Protein 4JX2 (pdb70)

Solvent-accessible surface area: 32006 Å² total

B-factor: mean 49.41, std 17.44, range [19.43, 157.17]

Radius of gyration: 29.91 Å; Cα contacts (8 Å, |Δi|>4): 1231; chains: 2; bounding box: 47×94×70 Å

Foldseek 3Di:
DPDDDDPVVVVVVLQADCPVPPVRDPPDQHPPNVVVVVVCVFADLAFWEFEQAAFWTWIAGSQQFTQDIGGCVDPLACNCCVLLVCLLVLLVLLVCVVVVNPVSLVSCVNLVVLLVNLVQLPDPDPRSLVVHPQVLCVVFSLQLSLSNLSSLSNQLCCCNVVVFPRHVRCVVDAQCADPQRNFGVLLCLQSLSNLLSSLVVLVSCVVDDGPQQRHAAEAQYDPPPLLQAPQDLLAPLVLLLVCLSSLVSHDSLSHDYDNPQDPDDCVPPSGDPPVRCCCCRCVNRRVSVVVVVCCVVPVVVDDDDDDDDDDDAQQALVNDVPHESVSLSCCVVQVPDSHHRNSSNSNVSNQCSVVVNPSVPGDRRSRQDHGPPPDGGNDNDRDRNDD/DPDDDDPVVVVVVLQADDPVPPVRDPPDQHPLNCLLVVVVVPAFWEWEQAAFWTWIAGPQQFTDDIGGPDDPQLCLCCVLLLCLLVLLVLLVCVVVVNPCSLVSCVNLVVLLVNLVLLPDDDVRSLVRGPAPLCVVQSLQLSLSNLSSLSNQLCCCSVVVFDGHVRCVVDAQCADPQNNFGVLLCLLSLSSLNSCLVVLVSVVVSPTPQQNYAAEAQYDPVPLLQAPQDLLANLVLLLVCLSSLVSHDSLSHHYDNPQDDDDCVPPSGDPPVRCSCSPRVNRVSSVVVVVCCCVPPVVDDDDDDDDDDDAQLALPNDVVHASVSLCCCVVQVPDSHHHNSSNSNVSVQCSVVVVDSVPGDRRSRQDNGPPPDGGNDNDRDRNDD

CATH classification: 6.10.250.2710

Organism: Legionella pneumophila subsp. pneumophila (strain Philadelphia 1 / ATCC 33152 / DSM 7513) (NCBI:txid272624)

Structure (mmCIF, N/CA/C/O backbone):
data_4JX2
#
_entry.id   4JX2
#
_cell.length_a   121.943
_cell.length_b   145.086
_cell.length_c   63.947
_cell.angle_alpha   90.000
_cell.angle_beta   90.000
_cell.angle_gamma   90.000
#
_symmetry.space_group_name_H-M   'P 21 21 2'
#
loop_
_entity.id
_entity.type
_entity.pdbx_description
1 polymer 'hypothetical protein'
2 non-polymer 'CHLORIDE ION'
3 non-polymer 'SULFATE ION'
4 non-polymer 'TRIETHYLENE GLYCOL'
5 non-polymer 'PENTAETHYLENE GLYCOL'
6 non-polymer DI(HYDROXYETHYL)ETHER
7 water water
#
loop_
_atom_site.group_PDB
_atom_site.id
_atom_site.type_symbol
_atom_site.label_atom_id
_atom_site.label_alt_id
_atom_site.label_comp_id
_atom_site.label_asym_id
_atom_site.label_entity_id
_atom_site.label_seq_id
_atom_site.pdbx_PDB_ins_code
_atom_site.Cartn_x
_atom_site.Cartn_y
_atom_site.Cartn_z
_atom_site.occupancy
_atom_site.B_iso_or_equiv
_atom_site.auth_seq_id
_atom_site.auth_comp_id
_atom_site.auth_asym_id
_atom_site.auth_atom_id
_atom_site.pdbx_PDB_model_num
ATOM 1 N N . ASN A 1 26 ? 90.547 -14.127 35.017 1.00 116.19 50 ASN A N 1
ATOM 2 C CA . ASN A 1 26 ? 91.102 -15.479 35.071 1.00 114.11 50 ASN A CA 1
ATOM 3 C C . ASN A 1 26 ? 90.092 -16.475 35.671 1.00 113.20 50 ASN A C 1
ATOM 4 O O . ASN A 1 26 ? 89.456 -16.176 36.686 1.00 111.12 50 ASN A O 1
ATOM 9 N N . THR A 1 27 ? 89.961 -17.662 35.038 1.00 107.29 51 THR A N 1
ATOM 10 C CA . THR A 1 27 ? 89.061 -18.744 35.460 1.00 103.04 51 THR A CA 1
ATOM 11 C C . THR A 1 27 ? 89.798 -19.776 36.351 1.00 98.53 51 THR A C 1
ATOM 12 O O . THR A 1 27 ? 89.187 -20.768 36.759 1.00 96.19 51 THR A O 1
ATOM 16 N N . TYR A 1 28 ? 91.098 -19.528 36.663 1.00 90.70 52 TYR A N 1
ATOM 17 C CA . TYR A 1 28 ? 91.955 -20.403 37.479 1.00 85.37 52 TYR A CA 1
ATOM 18 C C . TYR A 1 28 ? 91.328 -20.724 38.817 1.00 81.64 52 TYR A C 1
ATOM 19 O O . TYR A 1 28 ? 90.744 -19.862 39.469 1.00 79.90 52 TYR A O 1
ATOM 28 N N . VAL A 1 29 ? 91.460 -21.984 39.211 1.00 73.96 53 VAL A N 1
ATOM 29 C CA . VAL A 1 29 ? 90.972 -22.515 40.474 1.00 68.60 53 VAL A CA 1
ATOM 30 C C . VAL A 1 29 ? 92.091 -23.339 41.089 1.00 67.40 53 VAL A C 1
ATOM 31 O O . VAL A 1 29 ? 92.604 -24.251 40.437 1.00 68.80 53 VAL A O 1
ATOM 35 N N . THR A 1 30 ? 92.471 -23.024 42.332 1.00 58.63 54 THR A N 1
ATOM 36 C CA . THR A 1 30 ? 93.458 -23.801 43.074 1.00 55.43 54 THR A CA 1
ATOM 37 C C . THR A 1 30 ? 92.961 -25.260 43.182 1.00 58.46 54 THR A C 1
ATOM 38 O O . THR A 1 30 ? 91.839 -25.473 43.675 1.00 56.73 54 THR A O 1
ATOM 42 N N . PRO A 1 31 ? 93.775 -26.254 42.713 1.00 54.39 55 PRO A N 1
ATOM 43 C CA . PRO A 1 31 ? 93.374 -27.671 42.841 1.00 52.28 55 PRO A CA 1
ATOM 44 C C . PRO A 1 31 ? 92.993 -28.040 44.276 1.00 53.18 55 PRO A C 1
ATOM 45 O O . PRO A 1 31 ? 93.638 -27.594 45.228 1.00 50.86 55 PRO A O 1
ATOM 49 N N . GLN A 1 32 ? 91.914 -28.836 44.431 1.00 49.85 56 GLN A N 1
ATOM 50 C CA . GLN A 1 32 ? 91.397 -29.256 45.734 1.00 46.48 56 GLN A CA 1
ATOM 51 C C . GLN A 1 32 ? 92.465 -29.953 46.592 1.00 47.88 56 GLN A C 1
ATOM 52 O O . GLN A 1 32 ? 92.496 -29.731 47.802 1.00 46.59 56 GLN A O 1
ATOM 58 N N . ALA A 1 33 ? 93.338 -30.773 45.974 1.00 43.51 57 ALA A N 1
ATOM 59 C CA . ALA A 1 33 ? 94.411 -31.456 46.687 1.00 41.36 57 ALA A CA 1
ATOM 60 C C . ALA A 1 33 ? 95.254 -30.452 47.465 1.00 45.96 57 ALA A C 1
ATOM 61 O O . ALA A 1 33 ? 95.603 -30.733 48.613 1.00 45.99 57 ALA A O 1
ATOM 63 N N . PHE A 1 34 ? 95.522 -29.251 46.881 1.00 41.84 58 PHE A N 1
ATOM 64 C CA . PHE A 1 34 ? 96.302 -28.214 47.567 1.00 39.65 58 PHE A CA 1
ATOM 65 C C . PHE A 1 34 ? 95.546 -27.637 48.783 1.00 44.28 58 PHE A C 1
ATOM 66 O O . PHE A 1 34 ? 96.154 -27.438 49.831 1.00 43.57 58 PHE A O 1
ATOM 74 N N . TRP A 1 35 ? 94.243 -27.403 48.664 1.00 42.60 59 TRP A N 1
ATOM 75 C CA . TRP A 1 35 ? 93.453 -26.912 49.783 1.00 42.23 59 TRP A CA 1
ATOM 76 C C . TRP A 1 35 ? 93.433 -27.944 50.902 1.00 42.50 59 TRP A C 1
ATOM 77 O O . TRP A 1 35 ? 93.650 -27.592 52.060 1.00 41.95 59 TRP A O 1
ATOM 88 N N . ASN A 1 36 ? 93.232 -29.221 50.554 1.00 37.68 60 ASN A N 1
ATOM 89 C CA . ASN A 1 36 ? 93.227 -30.323 51.519 1.00 36.24 60 ASN A CA 1
ATOM 90 C C . ASN A 1 36 ? 94.541 -30.339 52.318 1.00 39.77 60 ASN A C 1
ATOM 91 O O . ASN A 1 36 ? 94.489 -30.362 53.549 1.00 39.96 60 ASN A O 1
ATOM 96 N N . LEU A 1 37 ? 95.699 -30.228 51.625 1.00 35.43 61 LEU A N 1
ATOM 97 C CA . LEU A 1 37 ? 97.016 -30.186 52.253 1.00 34.21 61 LEU A CA 1
ATOM 98 C C . LEU A 1 37 ? 97.154 -28.937 53.114 1.00 39.44 61 LEU A C 1
ATOM 99 O O . LEU A 1 37 ? 97.659 -29.034 54.235 1.00 38.61 61 LEU A O 1
ATOM 104 N N . TYR A 1 38 ? 96.688 -27.781 52.606 1.00 38.23 62 TYR A N 1
ATOM 105 C CA . TYR A 1 38 ? 96.745 -26.506 53.318 1.00 38.80 62 TYR A CA 1
ATOM 106 C C . TYR A 1 38 ? 96.019 -26.592 54.670 1.00 43.78 62 TYR A C 1
ATOM 107 O O . TYR A 1 38 ? 96.605 -26.287 55.711 1.00 43.70 62 TYR A O 1
ATOM 116 N N . PHE A 1 39 ? 94.775 -27.078 54.645 1.00 41.00 63 PHE A N 1
ATOM 117 C CA . PHE A 1 39 ? 93.901 -27.194 55.803 1.00 40.12 63 PHE A CA 1
ATOM 118 C C . PHE A 1 39 ? 94.315 -28.291 56.790 1.00 43.56 63 PHE A C 1
ATOM 119 O O . PHE A 1 39 ? 93.788 -28.309 57.905 1.00 44.29 63 PHE A O 1
ATOM 127 N N . ASP A 1 40 ? 95.284 -29.157 56.421 1.00 38.35 64 ASP A N 1
ATOM 128 C CA . ASP A 1 40 ? 95.826 -30.200 57.300 1.00 36.61 64 ASP A CA 1
ATOM 129 C C . ASP A 1 40 ? 96.652 -29.594 58.432 1.00 40.31 64 ASP A C 1
ATOM 130 O O . ASP A 1 40 ? 96.739 -30.186 59.506 1.00 42.04 64 ASP A O 1
ATOM 135 N N . PHE A 1 41 ? 97.240 -28.416 58.211 1.00 35.09 65 PHE A N 1
ATOM 136 C CA . PHE A 1 41 ? 98.044 -27.781 59.233 1.00 35.21 65 PHE A CA 1
ATOM 137 C C . PHE A 1 41 ? 97.378 -26.499 59.790 1.00 42.69 65 PHE A C 1
ATOM 138 O O . PHE A 1 41 ? 97.326 -26.316 61.013 1.00 43.17 65 PHE A O 1
ATOM 146 N N . THR A 1 42 ? 96.897 -25.607 58.922 1.00 41.20 66 THR A N 1
ATOM 147 C CA . THR A 1 42 ? 96.371 -24.341 59.416 1.00 42.72 66 THR A CA 1
ATOM 148 C C . THR A 1 42 ? 95.025 -23.973 58.759 1.00 47.75 66 THR A C 1
ATOM 149 O O . THR A 1 42 ? 94.380 -24.818 58.165 1.00 46.41 66 THR A O 1
ATOM 153 N N . GLY A 1 43 ? 94.597 -22.734 58.959 1.00 48.44 67 GLY A N 1
ATOM 154 C CA . GLY A 1 43 ? 93.369 -22.197 58.398 1.00 50.43 67 GLY A CA 1
ATOM 155 C C . GLY A 1 43 ? 92.116 -22.346 59.229 1.00 58.57 67 GLY A C 1
ATOM 156 O O . GLY A 1 43 ? 91.054 -21.924 58.777 1.00 58.32 67 GLY A O 1
ATOM 157 N N . ASP A 1 44 ? 92.223 -22.908 60.450 1.00 59.21 68 ASP A N 1
ATOM 158 C CA . ASP A 1 44 ? 91.099 -23.185 61.352 1.00 62.44 68 ASP A CA 1
ATOM 159 C C . ASP A 1 44 ? 90.308 -21.949 61.784 1.00 74.20 68 ASP A C 1
ATOM 160 O O . ASP A 1 44 ? 89.148 -22.096 62.169 1.00 76.27 68 ASP A O 1
ATOM 165 N N . GLU A 1 45 ? 90.897 -20.748 61.691 1.00 75.19 69 GLU A N 1
ATOM 166 C CA . GLU A 1 45 ? 90.233 -19.483 62.048 1.00 79.42 69 GLU A CA 1
ATOM 167 C C . GLU A 1 45 ? 89.666 -18.755 60.805 1.00 85.05 69 GLU A C 1
ATOM 168 O O . GLU A 1 45 ? 88.836 -17.852 60.947 1.00 88.44 69 GLU A O 1
ATOM 174 N N . THR A 1 46 ? 90.136 -19.139 59.607 1.00 78.60 70 THR A N 1
ATOM 175 C CA . THR A 1 46 ? 89.802 -18.543 58.317 1.00 78.31 70 THR A CA 1
ATOM 176 C C . THR A 1 46 ? 88.428 -18.986 57.825 1.00 82.27 70 THR A C 1
ATOM 177 O O . THR A 1 46 ? 88.117 -20.176 57.885 1.00 81.39 70 THR A O 1
ATOM 181 N N . PRO A 1 47 ? 87.607 -18.064 57.266 1.00 79.77 71 PRO A N 1
ATOM 182 C CA . PRO A 1 47 ? 86.342 -18.514 56.658 1.00 79.29 71 PRO A CA 1
ATOM 183 C C . PRO A 1 47 ? 86.689 -19.303 55.398 1.00 76.22 71 PRO A C 1
ATOM 184 O O . PRO A 1 47 ? 87.589 -18.904 54.635 1.00 75.20 71 PRO A O 1
ATOM 188 N N . GLY A 1 48 ? 86.037 -20.449 55.246 1.00 66.79 72 GLY A N 1
ATOM 189 C CA . GLY A 1 48 ? 86.293 -21.370 54.148 1.00 62.95 72 GLY A CA 1
ATOM 190 C C . GLY A 1 48 ? 86.864 -22.670 54.677 1.00 60.78 72 GLY A C 1
ATOM 191 O O . GLY A 1 48 ? 86.878 -23.684 53.969 1.00 59.12 72 GLY A O 1
ATOM 192 N N . TYR A 1 49 ? 87.320 -22.653 55.947 1.00 54.04 73 TYR A N 1
ATOM 193 C CA . TYR A 1 49 ? 87.837 -23.845 56.608 1.00 51.09 73 TYR A CA 1
ATOM 194 C C . TYR A 1 49 ? 86.743 -24.914 56.631 1.00 55.86 73 TYR A C 1
ATOM 195 O O . TYR A 1 49 ? 85.578 -24.583 56.932 1.00 59.04 73 TYR A O 1
ATOM 204 N N . PRO A 1 50 ? 87.083 -26.174 56.246 1.00 47.35 74 PRO A N 1
ATOM 205 C CA . PRO A 1 50 ? 86.066 -27.222 56.210 1.00 46.40 74 PRO A CA 1
ATOM 206 C C . PRO A 1 50 ? 85.490 -27.537 57.577 1.00 52.64 74 PRO A C 1
ATOM 207 O O . PRO A 1 50 ? 86.205 -27.738 58.567 1.00 52.42 74 PRO A O 1
ATOM 211 N N . LYS A 1 51 ? 84.161 -27.572 57.604 1.00 51.22 75 LYS A N 1
ATOM 212 C CA . LYS A 1 51 ? 83.376 -27.915 58.769 1.00 51.96 75 LYS A CA 1
ATOM 213 C C . LYS A 1 51 ? 83.698 -29.352 59.176 1.00 53.54 75 LYS A C 1
ATOM 214 O O . LYS A 1 51 ? 83.724 -30.244 58.319 1.00 52.00 75 LYS A O 1
ATOM 220 N N . GLY A 1 52 ? 84.004 -29.526 60.464 1.00 50.46 76 GLY A N 1
ATOM 221 C CA . GLY A 1 52 ? 84.294 -30.808 61.099 1.00 49.42 76 GLY A CA 1
ATOM 222 C C . GLY A 1 52 ? 85.755 -31.200 61.188 1.00 50.67 76 GLY A C 1
ATOM 223 O O . GLY A 1 52 ? 86.088 -32.159 61.890 1.00 49.61 76 GLY A O 1
ATOM 224 N N . LYS A 1 53 ? 86.638 -30.468 60.488 1.00 45.82 77 LYS A N 1
ATOM 225 C CA . LYS A 1 53 ? 88.055 -30.791 60.485 1.00 44.23 77 LYS A CA 1
ATOM 226 C C . LYS A 1 53 ? 88.776 -30.393 61.750 1.00 50.45 77 LYS A C 1
ATOM 227 O O . LYS A 1 53 ? 88.525 -29.318 62.300 1.00 53.21 77 LYS A O 1
ATOM 233 N N . ILE A 1 54 ? 89.715 -31.252 62.173 1.00 45.79 78 ILE A N 1
ATOM 234 C CA . ILE A 1 54 ? 90.632 -30.991 63.270 1.00 46.27 78 ILE A CA 1
ATOM 235 C C . ILE A 1 54 ? 92.024 -31.066 62.644 1.00 48.77 78 ILE A C 1
ATOM 236 O O . ILE A 1 54 ? 92.470 -32.141 62.258 1.00 47.68 78 ILE A O 1
ATOM 241 N N . ASN A 1 55 ? 92.663 -29.901 62.459 1.00 44.85 79 ASN A N 1
ATOM 242 C CA . ASN A 1 55 ? 93.973 -29.834 61.827 1.00 42.04 79 ASN A CA 1
ATOM 243 C C . ASN A 1 55 ? 95.095 -30.096 62.863 1.00 44.24 79 ASN A C 1
ATOM 244 O O . ASN A 1 55 ? 94.818 -30.303 64.057 1.00 44.45 79 ASN A O 1
ATOM 249 N N . ILE A 1 56 ? 96.358 -30.096 62.388 1.00 37.76 80 ILE A N 1
ATOM 250 C CA . ILE A 1 56 ? 97.516 -30.409 63.218 1.00 36.95 80 ILE A CA 1
ATOM 251 C C . ILE A 1 56 ? 97.709 -29.323 64.339 1.00 43.33 80 ILE A C 1
ATOM 252 O O . ILE A 1 56 ? 97.951 -29.696 65.499 1.00 42.24 80 ILE A O 1
ATOM 257 N N . SER A 1 57 ? 97.500 -28.019 64.016 1.00 42.01 81 SER A N 1
ATOM 258 C CA . SER A 1 57 ? 97.592 -26.925 64.999 1.00 43.64 81 SER A CA 1
ATOM 259 C C . SER A 1 57 ? 96.603 -27.132 66.156 1.00 48.66 81 SER A C 1
ATOM 260 O O . SER A 1 57 ? 96.998 -27.024 67.318 1.00 50.91 81 SER A O 1
ATOM 263 N N . GLN A 1 58 ? 95.349 -27.508 65.838 1.00 43.34 82 GLN A N 1
ATOM 264 C CA . GLN A 1 58 ? 94.285 -27.784 66.811 1.00 44.50 82 GLN A CA 1
ATOM 265 C C . GLN A 1 58 ? 94.624 -28.991 67.704 1.00 48.72 82 GLN A C 1
ATOM 266 O O . GLN A 1 58 ? 94.409 -28.929 68.913 1.00 50.43 82 GLN A O 1
ATOM 272 N N . THR A 1 59 ? 95.179 -30.063 67.117 1.00 43.70 83 THR A N 1
ATOM 273 C CA . THR A 1 59 ? 95.611 -31.250 67.857 1.00 43.92 83 THR A CA 1
ATOM 274 C C . THR A 1 59 ? 96.713 -30.852 68.844 1.00 50.20 83 THR A C 1
ATOM 275 O O . THR A 1 59 ? 96.635 -31.246 70.010 1.00 53.43 83 THR A O 1
ATOM 279 N N . LEU A 1 60 ? 97.712 -30.051 68.394 1.00 45.16 84 LEU A N 1
ATOM 280 C CA . LEU A 1 60 ? 98.781 -29.571 69.279 1.00 47.00 84 LEU A CA 1
ATOM 281 C C . LEU A 1 60 ? 98.186 -28.807 70.442 1.00 54.95 84 LEU A C 1
ATOM 282 O O . LEU A 1 60 ? 98.533 -29.074 71.590 1.00 57.66 84 LEU A O 1
ATOM 287 N N . PHE A 1 61 ? 97.248 -27.898 70.137 1.00 52.02 85 PHE A N 1
ATOM 288 C CA . PHE A 1 61 ? 96.546 -27.092 71.123 1.00 55.67 85 PHE A CA 1
ATOM 289 C C . PHE A 1 61 ? 95.831 -28.012 72.121 1.00 59.39 85 PHE A C 1
ATOM 290 O O . PHE A 1 61 ? 96.113 -27.910 73.308 1.00 62.83 85 PHE A O 1
ATOM 298 N N . GLN A 1 62 ? 95.018 -28.977 71.631 1.00 53.01 86 GLN A N 1
ATOM 299 C CA . GLN A 1 62 ? 94.284 -29.951 72.437 1.00 55.06 86 GLN A CA 1
ATOM 300 C C . GLN A 1 62 ? 95.216 -30.785 73.332 1.00 62.61 86 GLN A C 1
ATOM 301 O O . GLN A 1 62 ? 94.955 -30.862 74.530 1.00 66.07 86 GLN A O 1
ATOM 303 N N . SER A 1 63 ? 96.313 -31.357 72.769 1.00 57.88 87 SER A N 1
ATOM 304 C CA . SER A 1 63 ? 97.302 -32.206 73.466 1.00 59.39 87 SER A CA 1
ATOM 305 C C . SER A 1 63 ? 98.057 -31.468 74.576 1.00 70.53 87 SER A C 1
ATOM 306 O O . SER A 1 63 ? 98.423 -32.080 75.581 1.00 72.16 87 SER A O 1
ATOM 309 N N . GLU A 1 64 ? 98.308 -30.161 74.366 1.00 71.20 88 GLU A N 1
ATOM 310 C CA . GLU A 1 64 ? 99.029 -29.274 75.277 1.00 75.79 88 GLU A CA 1
ATOM 311 C C . GLU A 1 64 ? 98.166 -28.929 76.494 1.00 90.18 88 GLU A C 1
ATOM 312 O O . GLU A 1 64 ? 98.701 -28.616 77.562 1.00 93.33 88 GLU A O 1
ATOM 326 N N . LYS A 1 66 ? 95.970 -31.119 77.878 1.00 96.14 90 LYS A N 1
ATOM 327 C CA . LYS A 1 66 ? 95.978 -32.323 78.722 1.00 97.90 90 LYS A CA 1
ATOM 328 C C . LYS A 1 66 ? 97.189 -32.245 79.671 1.00 104.91 90 LYS A C 1
ATOM 329 O O . LYS A 1 66 ? 97.086 -32.601 80.849 1.00 109.85 90 LYS A O 1
ATOM 335 N N . LYS A 1 67 ? 98.316 -31.710 79.148 1.00 98.51 91 LYS A N 1
ATOM 336 C CA . LYS A 1 67 ? 99.586 -31.484 79.839 1.00 128.10 91 LYS A CA 1
ATOM 337 C C . LYS A 1 67 ? 99.445 -30.394 80.919 1.00 147.15 91 LYS A C 1
ATOM 338 O O . LYS A 1 67 ? 98.902 -29.316 80.666 1.00 99.29 91 LYS A O 1
ATOM 344 N N . ALA A 1 72 ? 100.699 -23.524 77.421 1.00 110.52 96 ALA A N 1
ATOM 345 C CA . ALA A 1 72 ? 99.629 -22.683 76.884 1.00 109.91 96 ALA A CA 1
ATOM 346 C C . ALA A 1 72 ? 99.242 -21.544 77.883 1.00 113.64 96 ALA A C 1
ATOM 347 O O . ALA A 1 72 ? 100.016 -21.258 78.805 1.00 112.88 96 ALA A O 1
ATOM 349 N N . GLN A 1 73 ? 98.077 -20.875 77.668 1.00 109.99 97 GLN A N 1
ATOM 350 C CA . GLN A 1 73 ? 97.559 -19.784 78.508 1.00 109.02 97 GLN A CA 1
ATOM 351 C C . GLN A 1 73 ? 96.232 -20.203 79.203 1.00 114.56 97 GLN A C 1
ATOM 352 O O . GLN A 1 73 ? 95.346 -20.769 78.548 1.00 115.23 97 GLN A O 1
ATOM 358 N N . GLN A 1 74 ? 96.104 -19.898 80.526 1.00 110.66 98 GLN A N 1
ATOM 359 C CA . GLN A 1 74 ? 94.935 -20.224 81.365 1.00 111.01 98 GLN A CA 1
ATOM 360 C C . GLN A 1 74 ? 94.011 -18.991 81.619 1.00 111.64 98 GLN A C 1
ATOM 361 O O . GLN A 1 74 ? 94.266 -17.901 81.092 1.00 109.37 98 GLN A O 1
ATOM 363 N N . ASN A 1 75 ? 92.929 -19.192 82.423 1.00 107.12 99 ASN A N 1
ATOM 364 C CA . ASN A 1 75 ? 91.910 -18.188 82.771 1.00 105.14 99 ASN A CA 1
ATOM 365 C C . ASN A 1 75 ? 92.313 -17.293 83.955 1.00 104.03 99 ASN A C 1
ATOM 366 O O . ASN A 1 75 ? 91.830 -16.156 84.030 1.00 103.73 99 ASN A O 1
ATOM 368 N N . GLU A 1 76 ? 93.177 -17.798 84.877 1.00 96.11 100 GLU A N 1
ATOM 369 C CA . GLU A 1 76 ? 93.625 -17.058 86.068 1.00 93.13 100 GLU A CA 1
ATOM 370 C C . GLU A 1 76 ? 94.562 -15.863 85.716 1.00 88.25 100 GLU A C 1
ATOM 371 O O . GLU A 1 76 ? 95.187 -15.826 84.649 1.00 86.81 100 GLU A O 1
ATOM 377 N N . GLY A 1 77 ? 94.639 -14.908 86.637 1.00 78.60 101 GLY A N 1
ATOM 378 C CA . GLY A 1 77 ? 95.454 -13.715 86.476 1.00 73.91 101 GLY A CA 1
ATOM 379 C C . GLY A 1 77 ? 94.614 -12.521 86.084 1.00 70.01 101 GLY A C 1
ATOM 380 O O . GLY A 1 77 ? 93.575 -12.662 85.423 1.00 70.64 101 GLY A O 1
ATOM 381 N N . GLN A 1 78 ? 95.079 -11.335 86.476 1.00 58.51 102 GLN A N 1
ATOM 382 C CA . GLN A 1 78 ? 94.380 -10.097 86.215 1.00 54.30 102 GLN A CA 1
ATOM 383 C C . GLN A 1 78 ? 94.758 -9.487 84.886 1.00 51.89 102 GLN A C 1
ATOM 384 O O . GLN A 1 78 ? 95.883 -9.644 84.424 1.00 50.15 102 GLN A O 1
ATOM 390 N N . LEU A 1 79 ? 93.793 -8.813 84.256 1.00 45.76 103 LEU A N 1
ATOM 391 C CA . LEU A 1 79 ? 93.959 -8.128 82.988 1.00 43.35 103 LEU A CA 1
ATOM 392 C C . LEU A 1 79 ? 94.280 -6.682 83.276 1.00 45.58 103 LEU A C 1
ATOM 393 O O . LEU A 1 79 ? 93.452 -5.987 83.875 1.00 46.66 103 LEU A O 1
ATOM 398 N N . ILE A 1 80 ? 95.491 -6.227 82.913 1.00 38.98 104 ILE A N 1
ATOM 399 C CA . ILE A 1 80 ? 95.915 -4.835 83.131 1.00 36.28 104 ILE A CA 1
ATOM 400 C C . ILE A 1 80 ? 95.921 -4.187 81.752 1.00 38.48 104 ILE A C 1
ATOM 401 O O . ILE A 1 80 ? 96.749 -4.545 80.917 1.00 37.59 104 ILE A O 1
ATOM 406 N N . LEU A 1 81 ? 94.902 -3.322 81.478 1.00 34.29 105 LEU A N 1
ATOM 407 C CA . LEU A 1 81 ? 94.651 -2.724 80.160 1.00 32.76 105 LEU A CA 1
ATOM 408 C C . LEU A 1 81 ? 94.821 -1.212 80.107 1.00 38.26 105 LEU A C 1
ATOM 409 O O . LEU A 1 81 ? 93.982 -0.464 80.628 1.00 38.70 105 LEU A O 1
ATOM 414 N N . PHE A 1 82 ? 95.881 -0.767 79.411 1.00 34.75 106 PHE A N 1
ATOM 415 C CA . PHE A 1 82 ? 96.151 0.641 79.146 1.00 33.35 106 PHE A CA 1
ATOM 416 C C . PHE A 1 82 ? 95.592 0.911 77.784 1.00 38.99 106 PHE A C 1
ATOM 417 O O . PHE A 1 82 ? 96.247 0.613 76.782 1.00 39.94 106 PHE A O 1
ATOM 425 N N . ILE A 1 83 ? 94.331 1.352 77.733 1.00 35.20 107 ILE A N 1
ATOM 426 C CA . ILE A 1 83 ? 93.635 1.566 76.472 1.00 34.29 107 ILE A CA 1
ATOM 427 C C . ILE A 1 83 ? 93.264 3.032 76.352 1.00 39.18 107 ILE A C 1
ATOM 428 O O . ILE A 1 83 ? 92.492 3.552 77.165 1.00 39.95 107 ILE A O 1
ATOM 433 N N . ASN A 1 84 ? 93.828 3.684 75.304 1.00 35.24 108 ASN A N 1
ATOM 434 C CA . ASN A 1 84 ? 93.688 5.098 74.955 1.00 34.34 108 ASN A CA 1
ATOM 435 C C . ASN A 1 84 ? 94.360 5.955 76.024 1.00 37.92 108 ASN A C 1
ATOM 436 O O . ASN A 1 84 ? 95.579 6.064 75.983 1.00 37.27 108 ASN A O 1
ATOM 441 N N . SER A 1 85 ? 93.607 6.515 77.008 1.00 34.51 109 SER A N 1
ATOM 442 C CA . SER A 1 85 ? 94.211 7.314 78.089 1.00 33.26 109 SER A CA 1
ATOM 443 C C . SER A 1 85 ? 93.988 6.670 79.474 1.00 37.43 109 SER A C 1
ATOM 444 O O . SER A 1 85 ? 94.590 7.101 80.459 1.00 36.61 109 SER A O 1
ATOM 447 N N . THR A 1 86 ? 93.123 5.641 79.547 1.00 34.85 110 THR A N 1
ATOM 448 C CA . THR A 1 86 ? 92.728 5.026 80.802 1.00 34.72 110 THR A CA 1
ATOM 449 C C . THR A 1 86 ? 93.385 3.679 81.058 1.00 38.33 110 THR A C 1
ATOM 450 O O . THR A 1 86 ? 93.604 2.901 80.134 1.00 37.28 110 THR A O 1
ATOM 454 N N . LEU A 1 87 ? 93.665 3.404 82.342 1.00 36.10 111 LEU A N 1
ATOM 455 C CA . LEU A 1 87 ? 94.081 2.109 82.838 1.00 36.22 111 LEU A CA 1
ATOM 456 C C . LEU A 1 87 ? 92.856 1.388 83.385 1.00 43.13 111 LEU A C 1
ATOM 457 O O . LEU A 1 87 ? 92.157 1.943 84.246 1.00 44.23 111 LEU A O 1
ATOM 462 N N . TYR A 1 88 ? 92.606 0.151 82.902 1.00 39.68 112 TYR A N 1
ATOM 463 C CA . TYR A 1 88 ? 91.539 -0.715 83.415 1.00 39.68 112 TYR A CA 1
ATOM 464 C C . TYR A 1 88 ? 92.138 -2.007 83.954 1.00 45.26 112 TYR A C 1
ATOM 465 O O . TYR A 1 88 ? 92.956 -2.639 83.276 1.00 45.76 112 TYR A O 1
ATOM 474 N N . ILE A 1 89 ? 91.728 -2.409 85.159 1.00 41.52 113 ILE A N 1
ATOM 475 C CA . ILE A 1 89 ? 92.115 -3.690 85.735 1.00 40.58 113 ILE A CA 1
ATOM 476 C C . ILE A 1 89 ? 90.825 -4.486 85.942 1.00 44.24 113 ILE A C 1
ATOM 477 O O . ILE A 1 89 ? 89.886 -3.995 86.582 1.00 42.94 113 ILE A O 1
ATOM 482 N N . TYR A 1 90 ? 90.797 -5.704 85.369 1.00 42.03 114 TYR A N 1
ATOM 483 C CA . TYR A 1 90 ? 89.713 -6.687 85.459 1.00 43.42 114 TYR A CA 1
ATOM 484 C C . TYR A 1 90 ? 90.236 -8.006 86.023 1.00 49.13 114 TYR A C 1
ATOM 485 O O . TYR A 1 90 ? 91.319 -8.465 85.643 1.00 47.07 114 TYR A O 1
ATOM 494 N N . ASN A 1 91 ? 89.466 -8.622 86.927 1.00 48.94 115 ASN A N 1
ATOM 495 C CA . ASN A 1 91 ? 89.860 -9.904 87.504 1.00 49.84 115 ASN A CA 1
ATOM 496 C C . ASN A 1 91 ? 89.334 -11.054 86.609 1.00 53.81 115 ASN A C 1
ATOM 497 O O . ASN A 1 91 ? 88.689 -10.788 85.586 1.00 51.70 115 ASN A O 1
ATOM 502 N N . SER A 1 92 ? 89.617 -12.326 86.998 1.00 52.32 116 SER A N 1
ATOM 503 C CA . SER A 1 92 ? 89.201 -13.558 86.301 1.00 52.71 116 SER A CA 1
ATOM 504 C C . SER A 1 92 ? 87.700 -13.641 86.177 1.00 56.68 116 SER A C 1
ATOM 505 O O . SER A 1 92 ? 87.206 -14.200 85.210 1.00 56.28 116 SER A O 1
ATOM 508 N N . ASP A 1 93 ? 86.975 -13.067 87.138 1.00 54.56 117 ASP A N 1
ATOM 509 C CA . ASP A 1 93 ? 85.519 -13.068 87.168 1.00 56.50 117 ASP A CA 1
ATOM 510 C C . ASP A 1 93 ? 84.910 -11.927 86.322 1.00 58.80 117 ASP A C 1
ATOM 511 O O . ASP A 1 93 ? 83.712 -11.663 86.437 1.00 59.23 117 ASP A O 1
ATOM 516 N N . ARG A 1 94 ? 85.729 -11.278 85.459 1.00 53.76 118 ARG A N 1
ATOM 517 C CA . ARG A 1 94 ? 85.358 -10.199 84.522 1.00 52.22 118 ARG A CA 1
ATOM 518 C C . ARG A 1 94 ? 84.895 -8.924 85.235 1.00 55.79 118 ARG A C 1
ATOM 519 O O . ARG A 1 94 ? 84.285 -8.061 84.594 1.00 56.36 118 ARG A O 1
ATOM 527 N N . GLN A 1 95 ? 85.196 -8.794 86.548 1.00 50.98 119 GLN A N 1
ATOM 528 C CA . GLN A 1 95 ? 84.802 -7.636 87.363 1.00 49.65 119 GLN A CA 1
ATOM 529 C C . GLN A 1 95 ? 85.879 -6.550 87.364 1.00 50.27 119 GLN A C 1
ATOM 530 O O . GLN A 1 95 ? 87.077 -6.849 87.491 1.00 49.72 119 GLN A O 1
ATOM 536 N N . LEU A 1 96 ? 85.436 -5.284 87.233 1.00 43.77 120 LEU A N 1
ATOM 537 C CA . LEU A 1 96 ? 86.296 -4.098 87.246 1.00 41.01 120 LEU A CA 1
ATOM 538 C C . LEU A 1 96 ? 86.866 -3.859 88.653 1.00 46.68 120 LEU A C 1
ATOM 539 O O . LEU A 1 96 ? 86.109 -3.737 89.625 1.00 47.26 120 LEU A O 1
ATOM 544 N N . LYS A 1 97 ? 88.201 -3.822 88.754 1.00 42.84 121 LYS A N 1
ATOM 545 C CA . LYS A 1 97 ? 88.878 -3.613 90.031 1.00 42.82 121 LYS A CA 1
ATOM 546 C C . LYS A 1 97 ? 89.419 -2.194 90.126 1.00 46.78 121 LYS A C 1
ATOM 547 O O . LYS A 1 97 ? 89.454 -1.624 91.225 1.00 47.40 121 LYS A O 1
ATOM 553 N N . LEU A 1 98 ? 89.800 -1.612 88.968 1.00 41.69 122 LEU A N 1
ATOM 554 C CA . LEU A 1 98 ? 90.369 -0.261 88.866 1.00 39.84 122 LEU A CA 1
ATOM 555 C C . LEU A 1 98 ? 90.105 0.335 87.480 1.00 43.32 122 LEU A C 1
ATOM 556 O O . LEU A 1 98 ? 90.187 -0.371 86.476 1.00 41.90 122 LEU A O 1
ATOM 561 N N . LYS A 1 99 ? 89.813 1.645 87.444 1.00 40.68 123 LYS A N 1
ATOM 562 C CA . LYS A 1 99 ? 89.619 2.464 86.246 1.00 39.82 123 LYS A CA 1
ATOM 563 C C . LYS A 1 99 ? 90.241 3.818 86.562 1.00 44.03 123 LYS A C 1
ATOM 564 O O . LYS A 1 99 ? 89.732 4.537 87.416 1.00 43.63 123 LYS A O 1
ATOM 570 N N . GLN A 1 100 ? 91.376 4.137 85.918 1.00 40.53 124 GLN A N 1
ATOM 571 C CA . GLN A 1 100 ? 92.094 5.386 86.167 1.00 39.66 124 GLN A CA 1
ATOM 572 C C . GLN A 1 100 ? 92.643 6.008 84.877 1.00 42.74 124 GLN A C 1
ATOM 573 O O . GLN A 1 100 ? 93.284 5.322 84.100 1.00 42.61 124 GLN A O 1
ATOM 579 N N . LEU A 1 101 ? 92.488 7.327 84.717 1.00 39.45 125 LEU A N 1
ATOM 580 C CA . LEU A 1 101 ? 93.060 8.071 83.606 1.00 38.23 125 LEU A CA 1
ATOM 581 C C . LEU A 1 101 ? 94.562 8.345 83.853 1.00 44.82 125 LEU A C 1
ATOM 582 O O . LEU A 1 101 ? 94.935 8.918 84.880 1.00 45.02 125 LEU A O 1
ATOM 595 N N . ARG A 1 103 ? 96.439 10.144 81.785 1.00 41.44 127 ARG A N 1
ATOM 596 C CA . ARG A 1 103 ? 96.568 11.472 81.171 1.00 40.64 127 ARG A CA 1
ATOM 597 C C . ARG A 1 103 ? 95.163 12.025 80.998 1.00 46.31 127 ARG A C 1
ATOM 598 O O . ARG A 1 103 ? 94.224 11.245 80.847 1.00 45.69 127 ARG A O 1
ATOM 606 N N . THR A 1 104 ? 95.018 13.356 81.061 1.00 45.02 128 THR A N 1
ATOM 607 C CA . THR A 1 104 ? 93.763 14.104 80.880 1.00 46.76 128 THR A CA 1
ATOM 608 C C . THR A 1 104 ? 92.722 13.767 81.981 1.00 54.33 128 THR A C 1
ATOM 609 O O . THR A 1 104 ? 91.507 13.800 81.725 1.00 55.07 128 THR A O 1
ATOM 613 N N . ALA A 1 105 ? 93.197 13.466 83.207 1.00 52.24 129 ALA A N 1
ATOM 614 C CA . ALA A 1 105 ? 92.296 13.237 84.345 1.00 52.72 129 ALA A CA 1
ATOM 615 C C . ALA A 1 105 ? 91.664 14.577 84.716 1.00 56.83 129 ALA A C 1
ATOM 616 O O . ALA A 1 105 ? 92.396 15.548 84.924 1.00 56.02 129 ALA A O 1
ATOM 618 N N . PRO A 1 106 ? 90.323 14.701 84.708 1.00 54.01 130 PRO A N 1
ATOM 619 C CA . PRO A 1 106 ? 89.722 16.008 85.019 1.00 53.70 130 PRO A CA 1
ATOM 620 C C . PRO A 1 106 ? 90.135 16.530 86.389 1.00 54.76 130 PRO A C 1
ATOM 621 O O . PRO A 1 106 ? 90.248 15.753 87.331 1.00 54.82 130 PRO A O 1
ATOM 625 N N . ASN A 1 107 ? 90.426 17.834 86.459 1.00 49.37 131 ASN A N 1
ATOM 626 C CA . ASN A 1 107 ? 90.746 18.605 87.660 1.00 48.99 131 ASN A CA 1
ATOM 627 C C . ASN A 1 107 ? 91.772 17.887 88.533 1.00 50.78 131 ASN A C 1
ATOM 628 O O . ASN A 1 107 ? 91.553 17.678 89.728 1.00 51.27 131 ASN A O 1
ATOM 633 N N . SER A 1 108 ? 92.897 17.526 87.929 1.00 45.36 132 SER A N 1
ATOM 634 C CA . SER A 1 108 ? 93.954 16.746 88.576 1.00 44.17 132 SER A CA 1
ATOM 635 C C . SER A 1 108 ? 95.325 17.442 88.577 1.00 46.70 132 SER A C 1
ATOM 636 O O . SER A 1 108 ? 96.293 16.898 89.122 1.00 46.46 132 SER A O 1
ATOM 639 N N . GLY A 1 109 ? 95.391 18.621 87.969 1.00 40.69 133 GLY A N 1
ATOM 640 C CA . GLY A 1 109 ? 96.633 19.355 87.805 1.00 38.12 133 GLY A CA 1
ATOM 641 C C . GLY A 1 109 ? 97.251 19.114 86.441 1.00 38.03 133 GLY A C 1
ATOM 642 O O . GLY A 1 109 ? 98.218 19.787 86.084 1.00 36.86 133 GLY A O 1
ATOM 643 N N . PHE A 1 110 ? 96.677 18.175 85.653 1.00 32.70 134 PHE A N 1
ATOM 644 C CA . PHE A 1 110 ? 97.169 17.804 84.321 1.00 31.53 134 PHE A CA 1
ATOM 645 C C . PHE A 1 110 ? 97.041 18.989 83.328 1.00 39.20 134 PHE A C 1
ATOM 646 O O . PHE A 1 110 ? 98.042 19.395 82.733 1.00 38.35 134 PHE A O 1
ATOM 654 N N . THR A 1 111 ? 95.802 19.506 83.137 1.00 36.39 135 THR A N 1
ATOM 655 C CA . THR A 1 111 ? 95.482 20.606 82.235 1.00 35.36 135 THR A CA 1
ATOM 656 C C . THR A 1 111 ? 96.301 21.816 82.644 1.00 37.33 135 THR A C 1
ATOM 657 O O . THR A 1 111 ? 96.984 22.389 81.795 1.00 37.91 135 THR A O 1
ATOM 661 N N . GLU A 1 112 ? 96.287 22.146 83.954 1.00 31.94 136 GLU A N 1
ATOM 662 C CA . GLU A 1 112 ? 96.997 23.270 84.566 1.00 31.94 136 GLU A CA 1
ATOM 663 C C . GLU A 1 112 ? 98.488 23.245 84.224 1.00 38.80 136 GLU A C 1
ATOM 664 O O . GLU A 1 112 ? 98.997 24.208 83.639 1.00 37.97 136 GLU A O 1
ATOM 678 N N . THR A 1 114 ? 100.114 21.055 82.023 1.00 35.07 138 THR A N 1
ATOM 679 C CA . THR A 1 114 ? 100.356 20.851 80.583 1.00 34.95 138 THR A CA 1
ATOM 680 C C . THR A 1 114 ? 100.248 22.186 79.831 1.00 40.54 138 THR A C 1
ATOM 681 O O . THR A 1 114 ? 101.066 22.426 78.950 1.00 41.40 138 THR A O 1
ATOM 685 N N . ALA A 1 115 ? 99.275 23.047 80.207 1.00 36.31 139 ALA A N 1
ATOM 686 C CA . ALA A 1 115 ? 99.058 24.366 79.625 1.00 36.23 139 ALA A CA 1
ATOM 687 C C . ALA A 1 115 ? 100.325 25.221 79.712 1.00 39.38 139 ALA A C 1
ATOM 688 O O . ALA A 1 115 ? 100.677 25.886 78.742 1.00 37.96 139 ALA A O 1
ATOM 690 N N . ILE A 1 116 ? 101.021 25.176 80.858 1.00 37.23 140 ILE A N 1
ATOM 691 C CA . ILE A 1 116 ? 102.273 25.921 81.071 1.00 37.24 140 ILE A CA 1
ATOM 692 C C . ILE A 1 116 ? 103.430 25.284 80.232 1.00 40.54 140 ILE A C 1
ATOM 693 O O . ILE A 1 116 ? 104.170 26.032 79.595 1.00 40.17 140 ILE A O 1
ATOM 698 N N . SER A 1 117 ? 103.542 23.928 80.206 1.00 36.78 141 SER A N 1
ATOM 699 C CA . SER A 1 117 ? 104.578 23.154 79.471 1.00 36.48 141 SER A CA 1
ATOM 700 C C . SER A 1 117 ? 104.576 23.445 77.998 1.00 40.88 141 SER A C 1
ATOM 701 O O . SER A 1 117 ? 105.642 23.503 77.379 1.00 40.98 141 SER A O 1
ATOM 704 N N . HIS A 1 118 ? 103.355 23.596 77.443 1.00 36.59 142 HIS A N 1
ATOM 705 C CA . HIS A 1 118 ? 103.033 23.787 76.046 1.00 35.98 142 HIS A CA 1
ATOM 706 C C . HIS A 1 118 ? 103.278 25.201 75.496 1.00 40.94 142 HIS A C 1
ATOM 707 O O . HIS A 1 118 ? 103.214 25.386 74.265 1.00 42.55 142 HIS A O 1
ATOM 714 N N . ILE A 1 119 ? 103.662 26.158 76.361 1.00 34.90 143 ILE A N 1
ATOM 715 C CA . ILE A 1 119 ? 103.970 27.538 75.955 1.00 33.48 143 ILE A CA 1
ATOM 716 C C . ILE A 1 119 ? 105.201 27.528 75.018 1.00 35.70 143 ILE A C 1
ATOM 717 O O . ILE A 1 119 ? 105.159 28.196 73.974 1.00 34.82 143 ILE A O 1
ATOM 722 N N . GLY A 1 120 ? 106.212 26.715 75.358 1.00 31.54 144 GLY A N 1
ATOM 723 C CA . GLY A 1 120 ? 107.416 26.526 74.548 1.00 32.08 144 GLY A CA 1
ATOM 724 C C . GLY A 1 120 ? 107.079 26.033 73.149 1.00 39.71 144 GLY A C 1
ATOM 725 O O . GLY A 1 120 ? 107.295 26.771 72.177 1.00 38.59 144 GLY A O 1
ATOM 726 N N . PRO A 1 121 ? 106.448 24.822 73.014 1.00 39.63 145 PRO A N 1
ATOM 727 C CA . PRO A 1 121 ? 106.064 24.323 71.669 1.00 39.68 145 PRO A CA 1
ATOM 728 C C . PRO A 1 121 ? 105.153 25.279 70.899 1.00 42.86 145 PRO A C 1
ATOM 729 O O . PRO A 1 121 ? 105.332 25.428 69.688 1.00 41.44 145 PRO A O 1
ATOM 733 N N . ALA A 1 122 ? 104.201 25.950 71.597 1.00 39.79 146 ALA A N 1
ATOM 734 C CA . ALA A 1 122 ? 103.299 26.950 70.987 1.00 39.07 146 ALA A CA 1
ATOM 735 C C . ALA A 1 122 ? 104.099 28.063 70.300 1.00 42.37 146 ALA A C 1
ATOM 736 O O . ALA A 1 122 ? 103.839 28.376 69.130 1.00 42.18 146 ALA A O 1
ATOM 738 N N . LEU A 1 123 ? 105.105 28.619 71.015 1.00 37.59 147 LEU A N 1
ATOM 739 C CA . LEU A 1 123 ? 105.956 29.681 70.497 1.00 37.50 147 LEU A CA 1
ATOM 740 C C . LEU A 1 123 ? 106.813 29.190 69.329 1.00 41.89 147 LEU A C 1
ATOM 741 O O . LEU A 1 123 ? 106.981 29.936 68.350 1.00 42.88 147 LEU A O 1
ATOM 754 N N . TYR A 1 125 ? 105.970 26.768 67.197 1.00 37.78 149 TYR A N 1
ATOM 755 C CA . TYR A 1 125 ? 104.987 26.646 66.127 1.00 37.94 149 TYR A CA 1
ATOM 756 C C . TYR A 1 125 ? 104.709 28.002 65.510 1.00 43.47 149 TYR A C 1
ATOM 757 O O . TYR A 1 125 ? 104.635 28.097 64.284 1.00 45.84 149 TYR A O 1
ATOM 766 N N . LEU A 1 126 ? 104.604 29.058 66.345 1.00 39.40 150 LEU A N 1
ATOM 767 C CA . LEU A 1 126 ? 104.351 30.433 65.886 1.00 39.14 150 LEU A CA 1
ATOM 768 C C . LEU A 1 126 ? 105.514 30.955 65.023 1.00 43.96 150 LEU A C 1
ATOM 769 O O . LEU A 1 126 ? 105.256 31.614 64.010 1.00 45.10 150 LEU A O 1
ATOM 774 N N . ALA A 1 127 ? 106.773 30.591 65.379 1.00 39.27 151 ALA A N 1
ATOM 775 C CA . ALA A 1 127 ? 107.982 30.943 64.628 1.00 39.19 151 ALA A CA 1
ATOM 776 C C . ALA A 1 127 ? 107.945 30.307 63.230 1.00 45.89 151 ALA A C 1
ATOM 777 O O . ALA A 1 127 ? 108.316 30.975 62.244 1.00 46.79 151 ALA A O 1
ATOM 779 N N . LYS A 1 128 ? 107.456 29.032 63.132 1.00 42.74 152 LYS A N 1
ATOM 780 C CA . LYS A 1 128 ? 107.317 28.321 61.845 1.00 42.17 152 LYS A CA 1
ATOM 781 C C . LYS A 1 128 ? 106.193 28.962 60.991 1.00 49.05 152 LYS A C 1
ATOM 782 O O . LYS A 1 128 ? 106.404 29.187 59.786 1.00 50.10 152 LYS A O 1
ATOM 788 N N . ILE A 1 129 ? 105.024 29.294 61.628 1.00 44.10 153 ILE A N 1
ATOM 789 C CA . ILE A 1 129 ? 103.898 29.954 60.966 1.00 43.47 153 ILE A CA 1
ATOM 790 C C . ILE A 1 129 ? 104.405 31.256 60.343 1.00 49.13 153 ILE A C 1
ATOM 791 O O . ILE A 1 129 ? 104.070 31.542 59.191 1.00 50.29 153 ILE A O 1
ATOM 796 N N . LYS A 1 130 ? 105.261 32.014 61.080 1.00 46.05 154 LYS A N 1
ATOM 797 C CA . LYS A 1 130 ? 105.845 33.276 60.598 1.00 46.33 154 LYS A CA 1
ATOM 798 C C . LYS A 1 130 ? 106.732 33.009 59.371 1.00 52.73 154 LYS A C 1
ATOM 799 O O . LYS A 1 130 ? 106.555 33.668 58.344 1.00 52.92 154 LYS A O 1
ATOM 805 N N . GLU A 1 131 ? 107.647 32.010 59.468 1.00 50.90 155 GLU A N 1
ATOM 806 C CA . GLU A 1 131 ? 108.571 31.614 58.393 1.00 51.44 155 GLU A CA 1
ATOM 807 C C . GLU A 1 131 ? 107.809 31.277 57.084 1.00 57.14 155 GLU A C 1
ATOM 808 O O . GLU A 1 131 ? 108.219 31.710 55.995 1.00 57.66 155 GLU A O 1
ATOM 814 N N . ASN A 1 132 ? 106.663 30.578 57.213 1.00 54.01 156 ASN A N 1
ATOM 815 C CA . ASN A 1 132 ? 105.779 30.200 56.104 1.00 54.26 156 ASN A CA 1
ATOM 816 C C . ASN A 1 132 ? 104.975 31.394 55.548 1.00 59.39 156 ASN A C 1
ATOM 817 O O . ASN A 1 132 ? 104.169 31.209 54.627 1.00 60.79 156 ASN A O 1
ATOM 822 N N . GLY A 1 133 ? 105.210 32.589 56.090 1.00 55.06 157 GLY A N 1
ATOM 823 C CA . GLY A 1 133 ? 104.549 33.816 55.660 1.00 55.76 157 GLY A CA 1
ATOM 824 C C . GLY A 1 133 ? 103.070 33.908 55.988 1.00 60.10 157 GLY A C 1
ATOM 825 O O . GLY A 1 133 ? 102.307 34.531 55.238 1.00 62.01 157 GLY A O 1
ATOM 826 N N . ASP A 1 134 ? 102.642 33.292 57.106 1.00 54.53 158 ASP A N 1
ATOM 827 C CA . ASP A 1 134 ? 101.244 33.353 57.543 1.00 53.07 158 ASP A CA 1
ATOM 828 C C . ASP A 1 134 ? 101.164 34.353 58.688 1.00 56.46 158 ASP A C 1
ATOM 829 O O . ASP A 1 134 ? 101.737 34.136 59.755 1.00 57.48 158 ASP A O 1
ATOM 834 N N . ALA A 1 135 ? 100.471 35.460 58.443 1.00 51.80 159 ALA A N 1
ATOM 835 C CA . ALA A 1 135 ? 100.276 36.587 59.354 1.00 50.52 159 ALA A CA 1
ATOM 836 C C . ALA A 1 135 ? 99.436 36.231 60.588 1.00 52.19 159 ALA A C 1
ATOM 837 O O . ALA A 1 135 ? 99.423 37.009 61.549 1.00 51.74 159 ALA A O 1
ATOM 839 N N . SER A 1 136 ? 98.755 35.060 60.580 1.00 47.66 160 SER A N 1
ATOM 840 C CA . SER A 1 136 ? 97.917 34.598 61.696 1.00 46.63 160 SER A CA 1
ATOM 841 C C . SER A 1 136 ? 98.745 34.335 62.961 1.00 48.09 160 SER A C 1
ATOM 842 O O . SER A 1 136 ? 98.163 34.130 64.028 1.00 47.17 160 SER A O 1
ATOM 845 N N . TRP A 1 137 ? 100.090 34.358 62.856 1.00 43.11 161 TRP A N 1
ATOM 846 C CA . TRP A 1 137 ? 100.969 34.148 64.010 1.00 41.79 161 TRP A CA 1
ATOM 847 C C . TRP A 1 137 ? 100.827 35.309 65.020 1.00 43.07 161 TRP A C 1
ATOM 848 O O . TRP A 1 137 ? 100.943 35.088 66.225 1.00 40.48 161 TRP A O 1
ATOM 859 N N . LYS A 1 138 ? 100.565 36.532 64.509 1.00 39.86 162 LYS A N 1
ATOM 860 C CA . LYS A 1 138 ? 100.413 37.756 65.287 1.00 40.31 162 LYS A CA 1
ATOM 861 C C . LYS A 1 138 ? 99.145 37.725 66.101 1.00 46.21 162 LYS A C 1
ATOM 862 O O . LYS A 1 138 ? 99.182 38.081 67.283 1.00 46.35 162 LYS A O 1
ATOM 868 N N . SER A 1 139 ? 98.021 37.296 65.483 1.00 43.74 163 SER A N 1
ATOM 869 C CA . SER A 1 139 ? 96.733 37.223 66.180 1.00 43.41 163 SER A CA 1
ATOM 870 C C . SER A 1 139 ? 96.717 36.058 67.164 1.00 43.66 163 SER A C 1
ATOM 871 O O . SER A 1 139 ? 96.166 36.210 68.246 1.00 43.08 163 SER A O 1
ATOM 874 N N . GLN A 1 140 ? 97.366 34.934 66.821 1.00 38.93 164 GLN A N 1
ATOM 875 C CA . GLN A 1 140 ? 97.477 33.761 67.705 1.00 37.34 164 GLN A CA 1
ATOM 876 C C . GLN A 1 140 ? 98.349 34.098 68.914 1.00 42.84 164 GLN A C 1
ATOM 877 O O . GLN A 1 140 ? 97.994 33.713 70.032 1.00 43.75 164 GLN A O 1
ATOM 891 N N . GLU A 1 142 ? 98.898 37.234 70.146 1.00 36.46 166 GLU A N 1
ATOM 892 C CA . GLU A 1 142 ? 98.162 38.216 70.944 1.00 35.62 166 GLU A CA 1
ATOM 893 C C . GLU A 1 142 ? 97.208 37.491 71.932 1.00 38.83 166 GLU A C 1
ATOM 894 O O . GLU A 1 142 ? 97.139 37.846 73.112 1.00 38.70 166 GLU A O 1
ATOM 900 N N . ASN A 1 143 ? 96.488 36.472 71.433 1.00 33.61 167 ASN A N 1
ATOM 901 C CA . ASN A 1 143 ? 95.545 35.690 72.209 1.00 32.19 167 ASN A CA 1
ATOM 902 C C . ASN A 1 143 ? 96.273 34.830 73.233 1.00 36.25 167 ASN A C 1
ATOM 903 O O . ASN A 1 143 ? 95.832 34.764 74.384 1.00 36.57 167 ASN A O 1
ATOM 908 N N . LEU A 1 144 ? 97.396 34.193 72.822 1.00 32.02 168 LEU A N 1
ATOM 909 C CA . LEU A 1 144 ? 98.238 33.393 73.699 1.00 30.76 168 LEU A CA 1
ATOM 910 C C . LEU A 1 144 ? 98.722 34.261 74.881 1.00 38.50 168 LEU A C 1
ATOM 911 O O . LEU A 1 144 ? 98.593 33.832 76.031 1.00 40.22 168 LEU A O 1
ATOM 916 N N . LEU A 1 145 ? 99.209 35.500 74.602 1.00 34.46 169 LEU A N 1
ATOM 917 C CA . LEU A 1 145 ? 99.671 36.447 75.612 1.00 34.08 169 LEU A CA 1
ATOM 918 C C . LEU A 1 145 ? 98.503 36.838 76.564 1.00 38.31 169 LEU A C 1
ATOM 919 O O . LEU A 1 145 ? 98.675 36.837 77.790 1.00 37.90 169 LEU A O 1
ATOM 924 N N . LYS A 1 146 ? 97.325 37.133 76.000 1.00 34.29 170 LYS A N 1
ATOM 925 C CA . LYS A 1 146 ? 96.122 37.452 76.766 1.00 33.98 170 LYS A CA 1
ATOM 926 C C . LYS A 1 146 ? 95.793 36.309 77.757 1.00 38.93 170 LYS A C 1
ATOM 927 O O . LYS A 1 146 ? 95.584 36.558 78.941 1.00 38.50 170 LYS A O 1
ATOM 933 N N . ASP A 1 147 ? 95.795 35.065 77.273 1.00 36.10 171 ASP A N 1
ATOM 934 C CA . ASP A 1 147 ? 95.434 33.897 78.077 1.00 36.48 171 ASP A CA 1
ATOM 935 C C . ASP A 1 147 ? 96.496 33.569 79.161 1.00 40.98 171 ASP A C 1
ATOM 936 O O . ASP A 1 147 ? 96.121 33.091 80.239 1.00 40.84 171 ASP A O 1
ATOM 941 N N . ILE A 1 148 ? 97.788 33.902 78.913 1.00 37.45 172 ILE A N 1
ATOM 942 C CA . ILE A 1 148 ? 98.883 33.737 79.887 1.00 37.47 172 ILE A CA 1
ATOM 943 C C . ILE A 1 148 ? 98.729 34.773 81.026 1.00 42.78 172 ILE A C 1
ATOM 944 O O . ILE A 1 148 ? 99.025 34.467 82.183 1.00 42.92 172 ILE A O 1
ATOM 949 N N . GLN A 1 149 ? 98.227 35.970 80.697 1.00 40.85 173 GLN A N 1
ATOM 950 C CA . GLN A 1 149 ? 97.992 37.030 81.676 1.00 41.75 173 GLN A CA 1
ATOM 951 C C . GLN A 1 149 ? 96.852 36.619 82.607 1.00 45.26 173 GLN A C 1
ATOM 952 O O . GLN A 1 149 ? 96.982 36.778 83.820 1.00 46.27 173 GLN A O 1
ATOM 958 N N . ALA A 1 150 ? 95.779 36.026 82.053 1.00 40.92 174 ALA A N 1
ATOM 959 C CA . ALA A 1 150 ? 94.643 35.510 82.828 1.00 40.11 174 ALA A CA 1
ATOM 960 C C . ALA A 1 150 ? 95.115 34.406 83.789 1.00 43.29 174 ALA A C 1
ATOM 961 O O . ALA A 1 150 ? 94.744 34.446 84.963 1.00 44.87 174 ALA A O 1
ATOM 963 N N . VAL A 1 151 ? 95.994 33.482 83.319 1.00 37.64 175 VAL A N 1
ATOM 964 C CA . VAL A 1 151 ? 96.534 32.397 84.148 1.00 37.11 175 VAL A CA 1
ATOM 965 C C . VAL A 1 151 ? 97.383 32.954 85.278 1.00 42.46 175 VAL A C 1
ATOM 966 O O . VAL A 1 151 ? 97.215 32.491 86.409 1.00 42.37 175 VAL A O 1
ATOM 970 N N . LYS A 1 152 ? 98.280 33.948 84.986 1.00 38.92 176 LYS A N 1
ATOM 971 C CA . LYS A 1 152 ? 99.128 34.583 86.002 1.00 38.57 176 LYS A CA 1
ATOM 972 C C . LYS A 1 152 ? 98.268 35.096 87.156 1.00 44.38 176 LYS A C 1
ATOM 973 O O . LYS A 1 152 ? 98.602 34.860 88.321 1.00 46.47 176 LYS A O 1
ATOM 979 N N . VAL A 1 153 ? 97.145 35.763 86.829 1.00 38.62 177 VAL A N 1
ATOM 980 C CA . VAL A 1 153 ? 96.254 36.349 87.815 1.00 38.72 177 VAL A CA 1
ATOM 981 C C . VAL A 1 153 ? 95.594 35.235 88.661 1.00 45.44 177 VAL A C 1
ATOM 982 O O . VAL A 1 153 ? 95.666 35.314 89.887 1.00 45.47 177 VAL A O 1
ATOM 986 N N . ILE A 1 154 ? 94.995 34.202 88.023 1.00 43.06 178 ILE A N 1
ATOM 987 C CA . ILE A 1 154 ? 94.304 33.120 88.731 1.00 43.88 178 ILE A CA 1
ATOM 988 C C . ILE A 1 154 ? 95.293 32.326 89.645 1.00 47.19 178 ILE A C 1
ATOM 989 O O . ILE A 1 154 ? 94.915 31.937 90.765 1.00 46.88 178 ILE A O 1
ATOM 994 N N . ASN A 1 155 ? 96.557 32.145 89.177 1.00 43.24 179 ASN A N 1
ATOM 995 C CA . ASN A 1 155 ? 97.638 31.473 89.909 1.00 43.23 179 ASN A CA 1
ATOM 996 C C . ASN A 1 155 ? 98.039 32.292 91.143 1.00 48.78 179 ASN A C 1
ATOM 997 O O . ASN A 1 155 ? 98.502 31.719 92.131 1.00 47.59 179 ASN A O 1
ATOM 1002 N N . ALA A 1 156 ? 97.841 33.632 91.087 1.00 47.37 180 ALA A N 1
ATOM 1003 C CA . ALA A 1 156 ? 98.166 34.531 92.197 1.00 48.04 180 ALA A CA 1
ATOM 1004 C C . ALA A 1 156 ? 97.019 34.652 93.219 1.00 52.56 180 ALA A C 1
ATOM 1005 O O . ALA A 1 156 ? 97.234 35.233 94.283 1.00 53.36 180 ALA A O 1
ATOM 1007 N N . GLN A 1 157 ? 95.845 34.054 92.941 1.00 50.64 181 GLN A N 1
ATOM 1008 C CA . GLN A 1 157 ? 94.682 34.167 93.834 1.00 53.72 181 GLN A CA 1
ATOM 1009 C C . GLN A 1 157 ? 94.927 33.568 95.208 1.00 62.35 181 GLN A C 1
ATOM 1010 O O . GLN A 1 157 ? 95.502 32.489 95.358 1.00 62.12 181 GLN A O 1
ATOM 1016 N N . THR A 1 158 ? 94.510 34.323 96.212 1.00 62.22 182 THR A N 1
ATOM 1017 C CA . THR A 1 158 ? 94.603 33.954 97.613 1.00 63.60 182 THR A CA 1
ATOM 1018 C C . THR A 1 158 ? 93.409 34.598 98.337 1.00 71.36 182 THR A C 1
ATOM 1019 O O . THR A 1 158 ? 93.092 35.761 98.051 1.00 71.77 182 THR A O 1
ATOM 1023 N N . PRO A 1 159 ? 92.689 33.852 99.219 1.00 69.62 183 PRO A N 1
ATOM 1024 C CA . PRO A 1 159 ? 92.906 32.444 99.596 1.00 68.42 183 PRO A CA 1
ATOM 1025 C C . PRO A 1 159 ? 92.215 31.527 98.589 1.00 70.81 183 PRO A C 1
ATOM 1026 O O . PRO A 1 159 ? 91.695 32.027 97.581 1.00 69.63 183 PRO A O 1
ATOM 1030 N N . ASN A 1 160 ? 92.198 30.202 98.862 1.00 66.82 184 ASN A N 1
ATOM 1031 C CA . ASN A 1 160 ? 91.596 29.179 98.003 1.00 65.38 184 ASN A CA 1
ATOM 1032 C C . ASN A 1 160 ? 92.344 29.098 96.649 1.00 65.22 184 ASN A C 1
ATOM 1033 O O . ASN A 1 160 ? 91.715 28.931 95.600 1.00 63.74 184 ASN A O 1
ATOM 1038 N N . ASN A 1 161 ? 93.691 29.191 96.673 1.00 59.25 185 ASN A N 1
ATOM 1039 C CA . ASN A 1 161 ? 94.485 29.034 95.451 1.00 56.88 185 ASN A CA 1
ATOM 1040 C C . ASN A 1 161 ? 94.221 27.647 94.856 1.00 59.39 185 ASN A C 1
ATOM 1041 O O . ASN A 1 161 ? 94.026 26.687 95.611 1.00 60.78 185 ASN A O 1
ATOM 1046 N N . TRP A 1 162 ? 94.188 27.542 93.523 1.00 52.30 186 TRP A N 1
ATOM 1047 C CA . TRP A 1 162 ? 93.904 26.291 92.826 1.00 50.05 186 TRP A CA 1
ATOM 1048 C C . TRP A 1 162 ? 94.842 25.146 93.303 1.00 51.83 186 TRP A C 1
ATOM 1049 O O . TRP A 1 162 ? 94.383 24.012 93.475 1.00 51.59 186 TRP A O 1
ATOM 1060 N N . LEU A 1 163 ? 96.128 25.473 93.554 1.00 46.50 187 LEU A N 1
ATOM 1061 C CA . LEU A 1 163 ? 97.195 24.568 94.004 1.00 45.21 187 LEU A CA 1
ATOM 1062 C C . LEU A 1 163 ? 96.927 23.978 95.409 1.00 51.73 187 LEU A C 1
ATOM 1063 O O . LEU A 1 163 ? 97.346 22.859 95.696 1.00 52.22 187 LEU A O 1
ATOM 1068 N N . GLU A 1 164 ? 96.211 24.718 96.264 1.00 49.82 188 GLU A N 1
ATOM 1069 C CA . GLU A 1 164 ? 95.815 24.289 97.608 1.00 50.72 188 GLU A CA 1
ATOM 1070 C C . GLU A 1 164 ? 94.549 23.417 97.565 1.00 52.55 188 GLU A C 1
ATOM 1071 O O . GLU A 1 164 ? 94.220 22.772 98.556 1.00 54.27 188 GLU A O 1
ATOM 1077 N N . GLN A 1 165 ? 93.819 23.436 96.445 1.00 46.22 189 GLN A N 1
ATOM 1078 C CA . GLN A 1 165 ? 92.555 22.722 96.290 1.00 45.79 189 GLN A CA 1
ATOM 1079 C C . GLN A 1 165 ? 92.671 21.417 95.508 1.00 46.60 189 GLN A C 1
ATOM 1080 O O . GLN A 1 165 ? 91.921 20.476 95.786 1.00 47.14 189 GLN A O 1
ATOM 1086 N N . VAL A 1 166 ? 93.527 21.390 94.485 1.00 39.90 190 VAL A N 1
ATOM 1087 C CA . VAL A 1 166 ? 93.756 20.202 93.658 1.00 38.66 190 VAL A CA 1
ATOM 1088 C C . VAL A 1 166 ? 94.249 19.043 94.554 1.00 44.10 190 VAL A C 1
ATOM 1089 O O . VAL A 1 166 ? 95.053 19.270 95.464 1.00 44.54 190 VAL A O 1
ATOM 1093 N N . ASN A 1 167 ? 93.736 17.823 94.320 1.00 40.81 191 ASN A N 1
ATOM 1094 C CA . ASN A 1 167 ? 94.202 16.642 95.039 1.00 40.57 191 ASN A CA 1
ATOM 1095 C C . ASN A 1 167 ? 95.500 16.172 94.394 1.00 42.71 191 ASN A C 1
ATOM 1096 O O . ASN A 1 167 ? 95.471 15.375 93.444 1.00 39.99 191 ASN A O 1
ATOM 1101 N N . ALA A 1 168 ? 96.635 16.742 94.860 1.00 40.35 192 ALA A N 1
ATOM 1102 C CA . ALA A 1 168 ? 97.981 16.411 94.360 1.00 39.49 192 ALA A CA 1
ATOM 1103 C C . ALA A 1 168 ? 98.937 16.262 95.551 1.00 43.74 192 ALA A C 1
ATOM 1104 O O . ALA A 1 168 ? 99.851 17.077 95.699 1.00 43.99 192 ALA A O 1
ATOM 1106 N N . PRO A 1 169 ? 98.740 15.228 96.418 1.00 40.38 193 PRO A N 1
ATOM 1107 C CA . PRO A 1 169 ? 99.592 15.107 97.630 1.00 40.63 193 PRO A CA 1
ATOM 1108 C C . PRO A 1 169 ? 101.100 15.018 97.361 1.00 43.78 193 PRO A C 1
ATOM 1109 O O . PRO A 1 169 ? 101.852 15.555 98.163 1.00 45.07 193 PRO A O 1
ATOM 1113 N N . ALA A 1 170 ? 101.535 14.454 96.225 1.00 38.84 194 ALA A N 1
ATOM 1114 C CA . ALA A 1 170 ? 102.949 14.358 95.823 1.00 37.77 194 ALA A CA 1
ATOM 1115 C C . ALA A 1 170 ? 103.646 15.742 95.634 1.00 39.91 194 ALA A C 1
ATOM 1116 O O . ALA A 1 170 ? 104.884 15.840 95.676 1.00 38.61 194 ALA A O 1
ATOM 1118 N N . TRP A 1 171 ? 102.840 16.791 95.369 1.00 36.18 195 TRP A N 1
ATOM 1119 C CA . TRP A 1 171 ? 103.305 18.166 95.153 1.00 35.00 195 TRP A CA 1
ATOM 1120 C C . TRP A 1 171 ? 103.407 18.944 96.458 1.00 42.53 195 TRP A C 1
ATOM 1121 O O . TRP A 1 171 ? 104.149 19.926 96.515 1.00 43.61 195 TRP A O 1
ATOM 1132 N N . LYS A 1 172 ? 102.654 18.519 97.502 1.00 39.75 196 LYS A N 1
ATOM 1133 C CA . LYS A 1 172 ? 102.614 19.172 98.812 1.00 40.70 196 LYS A CA 1
ATOM 1134 C C . LYS A 1 172 ? 104.011 19.640 99.293 1.00 43.50 196 LYS A C 1
ATOM 1135 O O . LYS A 1 172 ? 104.100 20.813 99.634 1.00 43.93 196 LYS A O 1
ATOM 1141 N N . PRO A 1 173 ? 105.122 18.842 99.254 1.00 38.07 197 PRO A N 1
ATOM 1142 C CA . PRO A 1 173 ? 106.417 19.376 99.722 1.00 37.52 197 PRO A CA 1
ATOM 1143 C C . PRO A 1 173 ? 106.955 20.605 98.962 1.00 43.18 197 PRO A C 1
ATOM 1144 O O . PRO A 1 173 ? 107.815 21.296 99.498 1.00 43.89 197 PRO A O 1
ATOM 1148 N N . HIS A 1 174 ? 106.468 20.879 97.732 1.00 40.05 198 HIS A N 1
ATOM 1149 C CA . HIS A 1 174 ? 106.991 21.949 96.875 1.00 39.97 198 HIS A CA 1
ATOM 1150 C C . HIS A 1 174 ? 105.958 22.996 96.416 1.00 43.88 198 HIS A C 1
ATOM 1151 O O . HIS A 1 174 ? 106.260 23.779 95.513 1.00 43.28 198 HIS A O 1
ATOM 1158 N N . LEU A 1 175 ? 104.786 23.049 97.052 1.00 41.02 199 LEU A N 1
ATOM 1159 C CA . LEU A 1 175 ? 103.705 23.969 96.680 1.00 41.28 199 LEU A CA 1
ATOM 1160 C C . LEU A 1 175 ? 104.143 25.424 96.475 1.00 46.75 199 LEU A C 1
ATOM 1161 O O . LEU A 1 175 ? 103.725 26.023 95.483 1.00 47.43 199 LEU A O 1
ATOM 1166 N N . THR A 1 176 ? 104.976 25.983 97.374 1.00 43.44 200 THR A N 1
ATOM 1167 C CA . THR A 1 176 ? 105.453 27.372 97.288 1.00 42.94 200 THR A CA 1
ATOM 1168 C C . THR A 1 176 ? 106.275 27.549 96.006 1.00 45.57 200 THR A C 1
ATOM 1169 O O . THR A 1 176 ? 105.987 28.474 95.239 1.00 45.36 200 THR A O 1
ATOM 1173 N N . THR A 1 177 ? 107.255 26.645 95.765 1.00 41.29 201 THR A N 1
ATOM 1174 C CA . THR A 1 177 ? 108.125 26.611 94.585 1.00 40.17 201 THR A CA 1
ATOM 1175 C C . THR A 1 177 ? 107.290 26.506 93.301 1.00 44.85 201 THR A C 1
ATOM 1176 O O . THR A 1 177 ? 107.536 27.284 92.379 1.00 45.79 201 THR A O 1
ATOM 1180 N N . ILE A 1 178 ? 106.296 25.568 93.247 1.00 39.73 202 ILE A N 1
ATOM 1181 C CA . ILE A 1 178 ? 105.395 25.381 92.102 1.00 38.60 202 ILE A CA 1
ATOM 1182 C C . ILE A 1 178 ? 104.668 26.700 91.785 1.00 45.71 202 ILE A C 1
ATOM 1183 O O . ILE A 1 178 ? 104.618 27.101 90.610 1.00 46.41 202 ILE A O 1
ATOM 1188 N N . HIS A 1 179 ? 104.145 27.381 92.828 1.00 43.21 203 HIS A N 1
ATOM 1189 C CA . HIS A 1 179 ? 103.446 28.648 92.677 1.00 44.24 203 HIS A CA 1
ATOM 1190 C C . HIS A 1 179 ? 104.338 29.713 92.027 1.00 48.23 203 HIS A C 1
ATOM 1191 O O . HIS A 1 179 ? 103.918 30.358 91.058 1.00 47.16 203 HIS A O 1
ATOM 1198 N N . ASN A 1 180 ? 105.551 29.912 92.587 1.00 45.78 204 ASN A N 1
ATOM 1199 C CA . ASN A 1 180 ? 106.521 30.901 92.112 1.00 46.16 204 ASN A CA 1
ATOM 1200 C C . ASN A 1 180 ? 106.957 30.628 90.688 1.00 51.64 204 ASN A C 1
ATOM 1201 O O . ASN A 1 180 ? 107.179 31.568 89.914 1.00 51.30 204 ASN A O 1
ATOM 1214 N N . ILE A 1 182 ? 105.100 29.011 88.258 1.00 40.27 206 ILE A N 1
ATOM 1215 C CA . ILE A 1 182 ? 104.042 29.338 87.295 1.00 38.37 206 ILE A CA 1
ATOM 1216 C C . ILE A 1 182 ? 103.979 30.874 87.145 1.00 43.46 206 ILE A C 1
ATOM 1217 O O . ILE A 1 182 ? 103.838 31.382 86.028 1.00 43.45 206 ILE A O 1
ATOM 1222 N N . ASP A 1 183 ? 104.160 31.604 88.259 1.00 40.00 207 ASP A N 1
ATOM 1223 C CA . ASP A 1 183 ? 104.197 33.061 88.247 1.00 38.95 207 ASP A CA 1
ATOM 1224 C C . ASP A 1 183 ? 105.367 33.554 87.355 1.00 40.69 207 ASP A C 1
ATOM 1225 O O . ASP A 1 183 ? 105.146 34.357 86.442 1.00 40.00 207 ASP A O 1
ATOM 1230 N N . TYR A 1 184 ? 106.582 33.014 87.590 1.00 35.79 208 TYR A N 1
ATOM 1231 C CA . TYR A 1 184 ? 107.808 33.278 86.828 1.00 34.41 208 TYR A CA 1
ATOM 1232 C C . TYR A 1 184 ? 107.618 32.966 85.328 1.00 40.40 208 TYR A C 1
ATOM 1233 O O . TYR A 1 184 ? 108.028 33.760 84.467 1.00 40.38 208 TYR A O 1
ATOM 1242 N N . ALA A 1 185 ? 107.020 31.787 85.032 1.00 37.38 209 ALA A N 1
ATOM 1243 C CA . ALA A 1 185 ? 106.757 31.302 83.684 1.00 36.23 209 ALA A CA 1
ATOM 1244 C C . ALA A 1 185 ? 105.827 32.249 82.938 1.00 40.35 209 ALA A C 1
ATOM 1245 O O . ALA A 1 185 ? 106.149 32.650 81.819 1.00 40.09 209 ALA A O 1
ATOM 1247 N N . CYS A 1 186 ? 104.708 32.654 83.568 1.00 37.53 210 CYS A N 1
ATOM 1248 C CA . CYS A 1 186 ? 103.748 33.587 82.966 1.00 37.71 210 CYS A CA 1
ATOM 1249 C C . CYS A 1 186 ? 104.404 34.935 82.699 1.00 39.96 210 CYS A C 1
ATOM 1250 O O . CYS A 1 186 ? 104.262 35.483 81.605 1.00 39.13 210 CYS A O 1
ATOM 1253 N N . SER A 1 187 ? 105.151 35.443 83.685 1.00 36.55 211 SER A N 1
ATOM 1254 C CA . SER A 1 187 ? 105.850 36.721 83.601 1.00 37.07 211 SER A CA 1
ATOM 1255 C C . SER A 1 187 ? 106.902 36.700 82.457 1.00 41.03 211 SER A C 1
ATOM 1256 O O . SER A 1 187 ? 106.951 37.630 81.649 1.00 41.85 211 SER A O 1
ATOM 1267 N N . ALA A 1 189 ? 107.236 34.413 79.714 1.00 35.53 213 ALA A N 1
ATOM 1268 C CA . ALA A 1 189 ? 106.562 34.185 78.429 1.00 35.45 213 ALA A CA 1
ATOM 1269 C C . ALA A 1 189 ? 105.703 35.365 78.002 1.00 40.30 213 ALA A C 1
ATOM 1270 O O . ALA A 1 189 ? 105.716 35.721 76.824 1.00 40.89 213 ALA A O 1
ATOM 1272 N N . GLY A 1 190 ? 104.967 35.954 78.952 1.00 36.50 214 GLY A N 1
ATOM 1273 C CA . GLY A 1 190 ? 104.118 37.118 78.719 1.00 36.08 214 GLY A CA 1
ATOM 1274 C C . GLY A 1 190 ? 104.900 38.319 78.239 1.00 39.34 214 GLY A C 1
ATOM 1275 O O . GLY A 1 190 ? 104.624 38.852 77.163 1.00 40.27 214 GLY A O 1
ATOM 1276 N N . ASN A 1 191 ? 105.927 38.714 78.994 1.00 35.67 215 ASN A N 1
ATOM 1277 C CA . ASN A 1 191 ? 106.752 39.864 78.613 1.00 36.76 215 ASN A CA 1
ATOM 1278 C C . ASN A 1 191 ? 107.612 39.583 77.375 1.00 41.61 215 ASN A C 1
ATOM 1279 O O . ASN A 1 191 ? 107.928 40.522 76.643 1.00 41.37 215 ASN A O 1
ATOM 1284 N N . TYR A 1 192 ? 107.929 38.302 77.097 1.00 37.91 216 TYR A N 1
ATOM 1285 C CA . TYR A 1 192 ? 108.675 37.953 75.895 1.00 36.65 216 TYR A CA 1
ATOM 1286 C C . TYR A 1 192 ? 107.769 38.215 74.679 1.00 40.98 216 TYR A C 1
ATOM 1287 O O . TYR A 1 192 ? 108.187 38.906 73.743 1.00 41.84 216 TYR A O 1
ATOM 1304 N N . SER A 1 194 ? 105.131 40.103 74.499 1.00 39.51 218 SER A N 1
ATOM 1305 C CA . SER A 1 194 ? 104.887 41.534 74.463 1.00 40.97 218 SER A CA 1
ATOM 1306 C C . SER A 1 194 ? 105.986 42.252 73.663 1.00 48.99 218 SER A C 1
ATOM 1307 O O . SER A 1 194 ? 105.673 43.070 72.789 1.00 49.99 218 SER A O 1
ATOM 1310 N N . ASP A 1 195 ? 107.264 41.889 73.932 1.00 45.83 219 ASP A N 1
ATOM 1311 C CA . ASP A 1 195 ? 108.465 42.435 73.308 1.00 45.84 219 ASP A CA 1
ATOM 1312 C C . ASP A 1 195 ? 108.523 42.122 71.824 1.00 47.84 219 ASP A C 1
ATOM 1313 O O . ASP A 1 195 ? 108.989 42.954 71.054 1.00 48.33 219 ASP A O 1
ATOM 1318 N N . VAL A 1 196 ? 108.028 40.945 71.421 1.00 43.57 220 VAL A N 1
ATOM 1319 C CA . VAL A 1 196 ? 107.994 40.511 70.017 1.00 43.02 220 VAL A CA 1
ATOM 1320 C C . VAL A 1 196 ? 106.938 41.348 69.254 1.00 49.44 220 VAL A C 1
ATOM 1321 O O . VAL A 1 196 ? 107.242 41.894 68.180 1.00 51.33 220 VAL A O 1
ATOM 1325 N N . LEU A 1 197 ? 105.716 41.462 69.829 1.00 44.34 221 LEU A N 1
ATOM 1326 C CA . LEU A 1 197 ? 104.597 42.196 69.238 1.00 44.17 221 LEU A CA 1
ATOM 1327 C C . LEU A 1 197 ? 104.840 43.717 69.261 1.00 51.57 221 LEU A C 1
ATOM 1328 O O . LEU A 1 197 ? 104.281 44.435 68.419 1.00 52.88 221 LEU A O 1
ATOM 1333 N N . ASN A 1 198 ? 105.686 44.203 70.201 1.00 48.14 222 ASN A N 1
ATOM 1334 C CA . ASN A 1 198 ? 106.054 45.623 70.288 1.00 49.25 222 ASN A CA 1
ATOM 1335 C C . ASN A 1 198 ? 107.345 45.883 69.487 1.00 54.93 222 ASN A C 1
ATOM 1336 O O . ASN A 1 198 ? 107.867 47.003 69.500 1.00 56.68 222 ASN A O 1
ATOM 1341 N N . GLU A 1 199 ? 107.854 44.840 68.795 1.00 49.97 223 GLU A N 1
ATOM 1342 C CA . GLU A 1 199 ? 109.036 44.864 67.924 1.00 49.92 223 GLU A CA 1
ATOM 1343 C C . GLU A 1 199 ? 110.332 45.299 68.662 1.00 53.59 223 GLU A C 1
ATOM 1344 O O . GLU A 1 199 ? 111.253 45.833 68.033 1.00 53.08 223 GLU A O 1
ATOM 1350 N N . LYS A 1 200 ? 110.409 45.037 69.986 1.00 49.54 224 LYS A N 1
ATOM 1351 C CA . LYS A 1 200 ? 111.605 45.290 70.804 1.00 49.25 224 LYS A CA 1
ATOM 1352 C C . LYS A 1 200 ? 112.619 44.166 70.549 1.00 52.61 224 LYS A C 1
ATOM 1353 O O . LYS A 1 200 ? 113.818 44.379 70.706 1.00 54.46 224 LYS A O 1
ATOM 1359 N N . LEU A 1 201 ? 112.117 42.978 70.129 1.00 46.06 225 LEU A N 1
ATOM 1360 C CA . LEU A 1 201 ? 112.859 41.766 69.778 1.00 44.46 225 LEU A CA 1
ATOM 1361 C C . LEU A 1 201 ? 112.434 41.246 68.417 1.00 49.81 225 LEU A C 1
ATOM 1362 O O . LEU A 1 201 ? 111.322 41.547 67.959 1.00 51.11 225 LEU A O 1
ATOM 1367 N N . SER A 1 202 ? 113.290 40.421 67.791 1.00 45.48 226 SER A N 1
ATOM 1368 C CA . SER A 1 202 ? 112.982 39.779 66.512 1.00 45.18 226 SER A CA 1
ATOM 1369 C C . SER A 1 202 ? 112.296 38.455 66.798 1.00 48.45 226 SER A C 1
ATOM 1370 O O . SER A 1 202 ? 112.508 37.889 67.867 1.00 49.20 226 SER A O 1
ATOM 1373 N N . PHE A 1 203 ? 111.501 37.934 65.872 1.00 42.48 227 PHE A N 1
ATOM 1374 C CA . PHE A 1 203 ? 110.900 36.645 66.144 1.00 40.33 227 PHE A CA 1
ATOM 1375 C C . PHE A 1 203 ? 111.207 35.677 65.007 1.00 45.13 227 PHE A C 1
ATOM 1376 O O . PHE A 1 203 ? 110.871 35.950 63.864 1.00 45.23 227 PHE A O 1
ATOM 1384 N N . ASP A 1 204 ? 111.912 34.584 65.333 1.00 42.37 228 ASP A N 1
ATOM 1385 C CA . ASP A 1 204 ? 112.281 33.478 64.447 1.00 43.36 228 ASP A CA 1
ATOM 1386 C C . ASP A 1 204 ? 112.794 32.310 65.304 1.00 50.34 228 ASP A C 1
ATOM 1387 O O . ASP A 1 204 ? 112.979 32.497 66.508 1.00 49.98 228 ASP A O 1
ATOM 1400 N N . ALA A 1 206 ? 115.710 30.876 65.719 1.00 42.02 230 ALA A N 1
ATOM 1401 C CA . ALA A 1 206 ? 116.974 31.237 66.354 1.00 40.83 230 ALA A CA 1
ATOM 1402 C C . ALA A 1 206 ? 116.794 32.228 67.505 1.00 42.76 230 ALA A C 1
ATOM 1403 O O . ALA A 1 206 ? 117.351 32.002 68.585 1.00 42.82 230 ALA A O 1
ATOM 1405 N N . SER A 1 207 ? 116.027 33.319 67.267 1.00 36.93 231 SER A N 1
ATOM 1406 C CA . SER A 1 207 ? 115.745 34.370 68.229 1.00 36.32 231 SER A CA 1
ATOM 1407 C C . SER A 1 207 ? 114.973 33.797 69.405 1.00 38.63 231 SER A C 1
ATOM 1408 O O . SER A 1 207 ? 115.332 34.071 70.554 1.00 38.97 231 SER A O 1
ATOM 1411 N N . LEU A 1 208 ? 113.969 32.937 69.130 1.00 32.91 232 LEU A N 1
ATOM 1412 C CA . LEU A 1 208 ? 113.153 32.301 70.171 1.00 32.69 232 LEU A CA 1
ATOM 1413 C C . LEU A 1 208 ? 114.032 31.488 71.144 1.00 38.08 232 LEU A C 1
ATOM 1414 O O . LEU A 1 208 ? 113.863 31.600 72.369 1.00 38.35 232 LEU A O 1
ATOM 1419 N N . GLN A 1 209 ? 114.988 30.710 70.594 1.00 33.49 233 GLN A N 1
ATOM 1420 C CA . GLN A 1 209 ? 115.892 29.916 71.393 1.00 33.56 233 GLN A CA 1
ATOM 1421 C C . GLN A 1 209 ? 116.762 30.803 72.294 1.00 40.49 233 GLN A C 1
ATOM 1422 O O . GLN A 1 209 ? 116.823 30.585 73.508 1.00 40.40 233 GLN A O 1
ATOM 1428 N N . ASN A 1 210 ? 117.433 31.800 71.696 1.00 38.49 234 ASN A N 1
ATOM 1429 C CA . ASN A 1 210 ? 118.354 32.663 72.423 1.00 39.16 234 ASN A CA 1
ATOM 1430 C C . ASN A 1 210 ? 117.646 33.625 73.398 1.00 43.77 234 ASN A C 1
ATOM 1431 O O . ASN A 1 210 ? 118.114 33.768 74.527 1.00 42.81 234 ASN A O 1
ATOM 1436 N N . ASP A 1 211 ? 116.535 34.276 72.970 1.00 42.03 235 ASP A N 1
ATOM 1437 C CA . ASP A 1 211 ? 115.852 35.313 73.763 1.00 42.14 235 ASP A CA 1
ATOM 1438 C C . ASP A 1 211 ? 114.917 34.784 74.834 1.00 44.99 235 ASP A C 1
ATOM 1439 O O . ASP A 1 211 ? 114.645 35.503 75.806 1.00 44.59 235 ASP A O 1
ATOM 1444 N N . PHE A 1 212 ? 114.404 33.562 74.661 1.00 41.08 236 PHE A N 1
ATOM 1445 C CA . PHE A 1 212 ? 113.400 33.027 75.580 1.00 39.30 236 PHE A CA 1
ATOM 1446 C C . PHE A 1 212 ? 113.729 31.617 76.151 1.00 42.02 236 PHE A C 1
ATOM 1447 O O . PHE A 1 212 ? 113.872 31.480 77.368 1.00 41.66 236 PHE A O 1
ATOM 1455 N N . LEU A 1 213 ? 113.828 30.588 75.298 1.00 37.15 237 LEU A N 1
ATOM 1456 C CA . LEU A 1 213 ? 114.058 29.221 75.761 1.00 35.72 237 LEU A CA 1
ATOM 1457 C C . LEU A 1 213 ? 115.316 29.087 76.631 1.00 41.22 237 LEU A C 1
ATOM 1458 O O . LEU A 1 213 ? 115.266 28.410 77.651 1.00 40.74 237 LEU A O 1
ATOM 1463 N N . ASN A 1 214 ? 116.407 29.771 76.268 1.00 40.46 238 ASN A N 1
ATOM 1464 C CA . ASN A 1 214 ? 117.691 29.720 76.992 1.00 40.67 238 ASN A CA 1
ATOM 1465 C C . ASN A 1 214 ? 117.771 30.693 78.166 1.00 42.01 238 ASN A C 1
ATOM 1466 O O . ASN A 1 214 ? 118.705 30.610 78.972 1.00 40.49 238 ASN A O 1
ATOM 1471 N N . GLY A 1 215 ? 116.806 31.596 78.239 1.00 37.44 239 GLY A N 1
ATOM 1472 C CA . GLY A 1 215 ? 116.773 32.619 79.267 1.00 37.72 239 GLY A CA 1
ATOM 1473 C C . GLY A 1 215 ? 117.293 33.929 78.716 1.00 43.75 239 GLY A C 1
ATOM 1474 O O . GLY A 1 215 ? 117.819 33.995 77.588 1.00 42.92 239 GLY A O 1
ATOM 1475 N N . ASN A 1 216 ? 117.125 34.982 79.517 1.00 41.50 240 ASN A N 1
ATOM 1476 C CA . ASN A 1 216 ? 117.539 36.332 79.193 1.00 43.01 240 ASN A CA 1
ATOM 1477 C C . ASN A 1 216 ? 117.925 37.059 80.495 1.00 50.83 240 ASN A C 1
ATOM 1478 O O . ASN A 1 216 ? 117.721 36.503 81.575 1.00 49.36 240 ASN A O 1
ATOM 1483 N N . LYS A 1 217 ? 118.480 38.291 80.386 1.00 50.25 241 LYS A N 1
ATOM 1484 C CA . LYS A 1 217 ? 118.954 39.100 81.517 1.00 51.66 241 LYS A CA 1
ATOM 1485 C C . LYS A 1 217 ? 117.879 39.293 82.598 1.00 56.10 241 LYS A C 1
ATOM 1486 O O . LYS A 1 217 ? 118.200 39.144 83.779 1.00 56.31 241 LYS A O 1
ATOM 1492 N N . THR A 1 218 ? 116.615 39.577 82.206 1.00 51.45 242 THR A N 1
ATOM 1493 C CA . THR A 1 218 ? 115.505 39.778 83.155 1.00 49.91 242 THR A CA 1
ATOM 1494 C C . THR A 1 218 ? 115.035 38.450 83.766 1.00 51.48 242 THR A C 1
ATOM 1495 O O . THR A 1 218 ? 114.717 38.402 84.956 1.00 52.60 242 THR A O 1
ATOM 1499 N N . TYR A 1 219 ? 114.973 37.387 82.951 1.00 44.05 243 TYR A N 1
ATOM 1500 C CA . TYR A 1 219 ? 114.503 36.074 83.378 1.00 41.20 243 TYR A CA 1
ATOM 1501 C C . TYR A 1 219 ? 115.648 35.046 83.192 1.00 43.62 243 TYR A C 1
ATOM 1502 O O . TYR A 1 219 ? 115.683 34.328 82.190 1.00 43.33 243 TYR A O 1
ATOM 1511 N N . PRO A 1 220 ? 116.613 34.999 84.149 1.00 39.37 244 PRO A N 1
ATOM 1512 C CA . PRO A 1 220 ? 117.806 34.144 83.974 1.00 38.54 244 PRO A CA 1
ATOM 1513 C C . PRO A 1 220 ? 117.579 32.635 83.972 1.00 40.33 244 PRO A C 1
ATOM 1514 O O . PRO A 1 220 ? 118.414 31.942 83.395 1.00 40.39 244 PRO A O 1
ATOM 1518 N N . ILE A 1 221 ? 116.508 32.124 84.610 1.00 35.22 245 ILE A N 1
ATOM 1519 C CA . ILE A 1 221 ? 116.200 30.694 84.572 1.00 33.22 245 ILE A CA 1
ATOM 1520 C C . ILE A 1 221 ? 115.616 30.411 83.182 1.00 39.14 245 ILE A C 1
ATOM 1521 O O . ILE A 1 221 ? 114.580 30.985 82.829 1.00 39.24 245 ILE A O 1
ATOM 1526 N N . PRO A 1 222 ? 116.260 29.563 82.356 1.00 36.31 246 PRO A N 1
ATOM 1527 C CA . PRO A 1 222 ? 115.689 29.276 81.022 1.00 35.74 246 PRO A CA 1
ATOM 1528 C C . PRO A 1 222 ? 114.250 28.766 81.088 1.00 41.54 246 PRO A C 1
ATOM 1529 O O . PRO A 1 222 ? 113.897 28.078 82.051 1.00 42.54 246 PRO A O 1
ATOM 1533 N N . TYR A 1 223 ? 113.432 29.037 80.042 1.00 37.65 247 TYR A N 1
ATOM 1534 C CA . TYR A 1 223 ? 112.085 28.461 79.971 1.00 35.61 247 TYR A CA 1
ATOM 1535 C C . TYR A 1 223 ? 112.201 26.942 79.791 1.00 40.39 247 TYR A C 1
ATOM 1536 O O . TYR A 1 223 ? 111.288 26.210 80.182 1.00 41.42 247 TYR A O 1
ATOM 1545 N N . ASN A 1 224 ? 113.350 26.474 79.236 1.00 35.02 248 ASN A N 1
ATOM 1546 C CA . ASN A 1 224 ? 113.710 25.067 79.098 1.00 33.84 248 ASN A CA 1
ATOM 1547 C C . ASN A 1 224 ? 113.554 24.351 80.458 1.00 38.53 248 ASN A C 1
ATOM 1548 O O . ASN A 1 224 ? 113.012 23.252 80.496 1.00 38.28 248 ASN A O 1
ATOM 1553 N N . ASN A 1 225 ? 113.990 25.003 81.582 1.00 35.60 249 ASN A N 1
ATOM 1554 C CA . ASN A 1 225 ? 113.870 24.461 82.943 1.00 35.12 249 ASN A CA 1
ATOM 1555 C C . ASN A 1 225 ? 112.391 24.383 83.387 1.00 37.85 249 ASN A C 1
ATOM 1556 O O . ASN A 1 225 ? 112.001 23.414 84.050 1.00 38.76 249 ASN A O 1
ATOM 1561 N N . VAL A 1 226 ? 111.570 25.373 82.995 1.00 31.75 250 VAL A N 1
ATOM 1562 C CA . VAL A 1 226 ? 110.143 25.387 83.306 1.00 31.53 250 VAL A CA 1
ATOM 1563 C C . VAL A 1 226 ? 109.497 24.194 82.586 1.00 38.44 250 VAL A C 1
ATOM 1564 O O . VAL A 1 226 ? 108.674 23.504 83.184 1.00 39.50 250 VAL A O 1
ATOM 1576 N N . ILE A 1 228 ? 110.896 21.280 81.750 1.00 33.56 252 ILE A N 1
ATOM 1577 C CA . ILE A 1 228 ? 111.269 20.037 82.432 1.00 32.06 252 ILE A CA 1
ATOM 1578 C C . ILE A 1 228 ? 110.512 19.932 83.778 1.00 39.47 252 ILE A C 1
ATOM 1579 O O . ILE A 1 228 ? 109.900 18.895 84.044 1.00 39.79 252 ILE A O 1
ATOM 1584 N N . GLY A 1 229 ? 110.518 21.011 84.568 1.00 36.77 253 GLY A N 1
ATOM 1585 C CA . GLY A 1 229 ? 109.855 21.056 85.866 1.00 36.97 253 GLY A CA 1
ATOM 1586 C C . GLY A 1 229 ? 108.385 20.689 85.805 1.00 42.14 253 GLY A C 1
ATOM 1587 O O . GLY A 1 229 ? 107.918 19.833 86.556 1.00 43.21 253 GLY A O 1
ATOM 1588 N N . THR A 1 230 ? 107.658 21.300 84.865 1.00 38.72 254 THR A N 1
ATOM 1589 C CA . THR A 1 230 ? 106.225 21.072 84.640 1.00 37.57 254 THR A CA 1
ATOM 1590 C C . THR A 1 230 ? 105.965 19.650 84.165 1.00 39.45 254 THR A C 1
ATOM 1591 O O . THR A 1 230 ? 105.032 19.035 84.671 1.00 41.43 254 THR A O 1
ATOM 1595 N N . PHE A 1 231 ? 106.780 19.122 83.223 1.00 31.88 255 PHE A N 1
ATOM 1596 C CA . PHE A 1 231 ? 106.642 17.749 82.733 1.00 31.93 255 PHE A CA 1
ATOM 1597 C C . PHE A 1 231 ? 106.840 16.750 83.895 1.00 35.23 255 PHE A C 1
ATOM 1598 O O . PHE A 1 231 ? 106.076 15.783 84.034 1.00 34.51 255 PHE A O 1
ATOM 1614 N N . LEU A 1 233 ? 106.291 17.278 87.100 1.00 32.31 257 LEU A N 1
ATOM 1615 C CA . LEU A 1 233 ? 105.189 17.320 88.061 1.00 33.08 257 LEU A CA 1
ATOM 1616 C C . LEU A 1 233 ? 103.994 16.583 87.552 1.00 37.00 257 LEU A C 1
ATOM 1617 O O . LEU A 1 233 ? 103.278 15.968 88.337 1.00 39.40 257 LEU A O 1
ATOM 1622 N N . THR A 1 234 ? 103.802 16.615 86.238 1.00 31.07 258 THR A N 1
ATOM 1623 C CA . THR A 1 234 ? 102.730 15.934 85.525 1.00 30.13 258 THR A CA 1
ATOM 1624 C C . THR A 1 234 ? 102.955 14.425 85.657 1.00 35.45 258 THR A C 1
ATOM 1625 O O . THR A 1 234 ? 102.009 13.728 86.021 1.00 37.34 258 THR A O 1
ATOM 1629 N N . ALA A 1 235 ? 104.200 13.926 85.398 1.00 30.12 259 ALA A N 1
ATOM 1630 C CA . ALA A 1 235 ? 104.573 12.509 85.533 1.00 28.91 259 ALA A CA 1
ATOM 1631 C C . ALA A 1 235 ? 104.355 12.036 86.973 1.00 33.76 259 ALA A C 1
ATOM 1632 O O . ALA A 1 235 ? 103.709 11.009 87.197 1.00 33.66 259 ALA A O 1
ATOM 1634 N N . LEU A 1 236 ? 104.873 12.820 87.943 1.00 29.88 260 LEU A N 1
ATOM 1635 C CA . LEU A 1 236 ? 104.772 12.559 89.364 1.00 29.67 260 LEU A CA 1
ATOM 1636 C C . LEU A 1 236 ? 103.305 12.445 89.798 1.00 36.02 260 LEU A C 1
ATOM 1637 O O . LEU A 1 236 ? 102.981 11.496 90.500 1.00 37.29 260 LEU A O 1
ATOM 1642 N N . GLN A 1 237 ? 102.431 13.364 89.355 1.00 32.65 261 GLN A N 1
ATOM 1643 C CA . GLN A 1 237 ? 101.029 13.371 89.756 1.00 33.45 261 GLN A CA 1
ATOM 1644 C C . GLN A 1 237 ? 100.295 12.146 89.233 1.00 39.54 261 GLN A C 1
ATOM 1645 O O . GLN A 1 237 ? 99.622 11.450 90.005 1.00 41.54 261 GLN A O 1
ATOM 1651 N N . SER A 1 238 ? 100.455 11.878 87.944 1.00 34.58 262 SER A N 1
ATOM 1652 C CA . SER A 1 238 ? 99.836 10.781 87.211 1.00 34.26 262 SER A CA 1
ATOM 1653 C C . SER A 1 238 ? 100.245 9.419 87.819 1.00 37.26 262 SER A C 1
ATOM 1654 O O . SER A 1 238 ? 99.375 8.571 88.087 1.00 37.69 262 SER A O 1
ATOM 1665 N N . ASP A 1 240 ? 101.711 8.939 90.916 1.00 34.76 264 ASP A N 1
ATOM 1666 C CA . ASP A 1 240 ? 101.346 8.889 92.322 1.00 35.77 264 ASP A CA 1
ATOM 1667 C C . ASP A 1 240 ? 99.867 8.532 92.492 1.00 41.91 264 ASP A C 1
ATOM 1668 O O . ASP A 1 240 ? 99.529 7.737 93.374 1.00 42.30 264 ASP A O 1
ATOM 1673 N N . GLN A 1 241 ? 98.982 9.130 91.662 1.00 38.78 265 GLN A N 1
ATOM 1674 C CA . GLN A 1 241 ? 97.545 8.857 91.731 1.00 38.69 265 GLN A CA 1
ATOM 1675 C C . GLN A 1 241 ? 97.245 7.373 91.453 1.00 43.31 265 GLN A C 1
ATOM 1676 O O . GLN A 1 241 ? 96.431 6.763 92.164 1.00 44.26 265 GLN A O 1
ATOM 1682 N N . LEU A 1 242 ? 97.932 6.794 90.468 1.00 39.22 266 LEU A N 1
ATOM 1683 C CA . LEU A 1 242 ? 97.776 5.387 90.163 1.00 40.54 266 LEU A CA 1
ATOM 1684 C C . LEU A 1 242 ? 98.329 4.495 91.288 1.00 45.27 266 LEU A C 1
ATOM 1685 O O . LEU A 1 242 ? 97.672 3.514 91.660 1.00 47.07 266 LEU A O 1
ATOM 1690 N N . HIS A 1 243 ? 99.539 4.803 91.797 1.00 37.78 267 HIS A N 1
ATOM 1691 C CA . HIS A 1 243 ? 100.117 3.999 92.850 1.00 36.44 267 HIS A CA 1
ATOM 1692 C C . HIS A 1 243 ? 99.158 3.978 94.059 1.00 42.09 267 HIS A C 1
ATOM 1693 O O . HIS A 1 243 ? 98.909 2.901 94.593 1.00 44.47 267 HIS A O 1
ATOM 1700 N N . SER A 1 244 ? 98.584 5.136 94.448 1.00 36.53 268 SER A N 1
ATOM 1701 C CA . SER A 1 244 ? 97.659 5.210 95.579 1.00 37.72 268 SER A CA 1
ATOM 1702 C C . SER A 1 244 ? 96.457 4.252 95.386 1.00 45.32 268 SER A C 1
ATOM 1703 O O . SER A 1 244 ? 96.082 3.534 96.326 1.00 47.67 268 SER A O 1
ATOM 1706 N N . LYS A 1 245 ? 95.902 4.214 94.148 1.00 39.98 269 LYS A N 1
ATOM 1707 C CA . LYS A 1 245 ? 94.761 3.382 93.776 1.00 39.20 269 LYS A CA 1
ATOM 1708 C C . LYS A 1 245 ? 95.128 1.898 93.664 1.00 43.78 269 LYS A C 1
ATOM 1709 O O . LYS A 1 245 ? 94.434 1.086 94.274 1.00 46.21 269 LYS A O 1
ATOM 1715 N N . ILE A 1 246 ? 96.198 1.539 92.907 1.00 38.29 270 ILE A N 1
ATOM 1716 C CA . ILE A 1 246 ? 96.649 0.158 92.666 1.00 38.20 270 ILE A CA 1
ATOM 1717 C C . ILE A 1 246 ? 97.191 -0.536 93.940 1.00 46.03 270 ILE A C 1
ATOM 1718 O O . ILE A 1 246 ? 97.096 -1.757 94.056 1.00 45.96 270 ILE A O 1
ATOM 1723 N N . SER A 1 247 ? 97.769 0.237 94.865 1.00 45.34 271 SER A N 1
ATOM 1724 C CA . SER A 1 247 ? 98.299 -0.250 96.126 1.00 46.86 271 SER A CA 1
ATOM 1725 C C . SER A 1 247 ? 97.223 -0.912 96.968 1.00 54.80 271 SER A C 1
ATOM 1726 O O . SER A 1 247 ? 97.503 -1.910 97.630 1.00 57.31 271 SER A O 1
ATOM 1729 N N . GLN A 1 248 ? 95.991 -0.390 96.915 1.00 51.22 272 GLN A N 1
ATOM 1730 C CA . GLN A 1 248 ? 94.848 -0.917 97.660 1.00 52.10 272 GLN A CA 1
ATOM 1731 C C . GLN A 1 248 ? 94.304 -2.256 97.072 1.00 55.96 272 GLN A C 1
ATOM 1732 O O . GLN A 1 248 ? 93.432 -2.873 97.681 1.00 57.11 272 GLN A O 1
ATOM 1738 N N . LEU A 1 249 ? 94.821 -2.701 95.914 1.00 51.41 273 LEU A N 1
ATOM 1739 C CA . LEU A 1 249 ? 94.403 -3.927 95.232 1.00 51.63 273 LEU A CA 1
ATOM 1740 C C . LEU A 1 249 ? 95.331 -5.085 95.502 1.00 58.00 273 LEU A C 1
ATOM 1741 O O . LEU A 1 249 ? 96.533 -4.895 95.649 1.00 57.21 273 LEU A O 1
ATOM 1746 N N . LYS A 1 250 ? 94.785 -6.297 95.465 1.00 57.86 274 LYS A N 1
ATOM 1747 C CA . LYS A 1 250 ? 95.571 -7.512 95.615 1.00 59.36 274 LYS A CA 1
ATOM 1748 C C . LYS A 1 250 ? 95.929 -8.014 94.214 1.00 63.47 274 LYS A C 1
ATOM 1749 O O . LYS A 1 250 ? 95.112 -8.711 93.602 1.00 65.56 274 LYS A O 1
ATOM 1751 N N . ILE A 1 251 ? 97.100 -7.610 93.672 1.00 56.58 275 ILE A N 1
ATOM 1752 C CA . ILE A 1 251 ? 97.492 -8.063 92.334 1.00 54.86 275 ILE A CA 1
ATOM 1753 C C . ILE A 1 251 ? 98.565 -9.147 92.431 1.00 59.32 275 ILE A C 1
ATOM 1754 O O . ILE A 1 251 ? 99.588 -8.967 93.099 1.00 59.92 275 ILE A O 1
ATOM 1759 N N . ASP A 1 252 ? 98.319 -10.273 91.749 1.00 55.70 276 ASP A N 1
ATOM 1760 C CA . ASP A 1 252 ? 99.260 -11.385 91.651 1.00 55.32 276 ASP A CA 1
ATOM 1761 C C . ASP A 1 252 ? 100.109 -11.121 90.418 1.00 56.83 276 ASP A C 1
ATOM 1762 O O . ASP A 1 252 ? 99.818 -11.637 89.329 1.00 56.57 276 ASP A O 1
ATOM 1767 N N . TRP A 1 253 ? 101.126 -10.249 90.586 1.00 50.67 277 TRP A N 1
ATOM 1768 C CA . TRP A 1 253 ? 102.002 -9.755 89.525 1.00 47.86 277 TRP A CA 1
ATOM 1769 C C . TRP A 1 253 ? 102.652 -10.851 88.666 1.00 52.09 277 TRP A C 1
ATOM 1770 O O . TRP A 1 253 ? 102.611 -10.688 87.448 1.00 49.93 277 TRP A O 1
ATOM 1781 N N . PRO A 1 254 ? 103.200 -11.984 89.181 1.00 50.80 278 PRO A N 1
ATOM 1782 C CA . PRO A 1 254 ? 103.802 -12.972 88.254 1.00 50.34 278 PRO A CA 1
ATOM 1783 C C . PRO A 1 254 ? 102.829 -13.538 87.204 1.00 55.06 278 PRO A C 1
ATOM 1784 O O . PRO A 1 254 ? 103.289 -14.012 86.165 1.00 54.51 278 PRO A O 1
ATOM 1788 N N . HIS A 1 255 ? 101.498 -13.450 87.458 1.00 51.68 279 HIS A N 1
ATOM 1789 C CA . HIS A 1 255 ? 100.462 -13.972 86.572 1.00 51.59 279 HIS A CA 1
ATOM 1790 C C . HIS A 1 255 ? 99.624 -12.900 85.889 1.00 50.18 279 HIS A C 1
ATOM 1791 O O . HIS A 1 255 ? 98.693 -13.242 85.153 1.00 48.95 279 HIS A O 1
ATOM 1798 N N . ALA A 1 256 ? 99.979 -11.620 86.080 1.00 44.54 280 ALA A N 1
ATOM 1799 C CA . ALA A 1 256 ? 99.308 -10.476 85.451 1.00 41.85 280 ALA A CA 1
ATOM 1800 C C . ALA A 1 256 ? 99.471 -10.532 83.920 1.00 42.68 280 ALA A C 1
ATOM 1801 O O . ALA A 1 256 ? 100.436 -11.096 83.411 1.00 41.70 280 ALA A O 1
ATOM 1803 N N . LYS A 1 257 ? 98.480 -10.008 83.201 1.00 38.16 281 LYS A N 1
ATOM 1804 C CA . LYS A 1 257 ? 98.437 -9.973 81.749 1.00 37.46 281 LYS A CA 1
ATOM 1805 C C . LYS A 1 257 ? 98.322 -8.500 81.348 1.00 40.53 281 LYS A C 1
ATOM 1806 O O . LYS A 1 257 ? 97.262 -7.918 81.544 1.00 40.92 281 LYS A O 1
ATOM 1812 N N . VAL A 1 258 ? 99.429 -7.872 80.872 1.00 35.27 282 VAL A N 1
ATOM 1813 C CA . VAL A 1 258 ? 99.450 -6.435 80.557 1.00 33.06 282 VAL A CA 1
ATOM 1814 C C . VAL A 1 258 ? 99.347 -6.203 79.048 1.00 37.18 282 VAL A C 1
ATOM 1815 O O . VAL A 1 258 ? 100.125 -6.763 78.262 1.00 36.75 282 VAL A O 1
ATOM 1819 N N . ILE A 1 259 ? 98.354 -5.365 78.665 1.00 32.89 283 ILE A N 1
ATOM 1820 C CA . ILE A 1 259 ? 98.065 -4.929 77.299 1.00 31.53 283 ILE A CA 1
ATOM 1821 C C . ILE A 1 259 ? 98.210 -3.417 77.263 1.00 36.51 283 ILE A C 1
ATOM 1822 O O . ILE A 1 259 ? 97.560 -2.707 78.047 1.00 37.10 283 ILE A O 1
ATOM 1827 N N . ILE A 1 260 ? 99.067 -2.932 76.355 1.00 31.68 284 ILE A N 1
ATOM 1828 C CA . ILE A 1 260 ? 99.295 -1.503 76.158 1.00 30.16 284 ILE A CA 1
ATOM 1829 C C . ILE A 1 260 ? 98.834 -1.111 74.746 1.00 35.56 284 ILE A C 1
ATOM 1830 O O . ILE A 1 260 ? 99.404 -1.560 73.754 1.00 35.50 284 ILE A O 1
ATOM 1835 N N . ARG A 1 261 ? 97.778 -0.293 74.684 1.00 33.38 285 ARG A N 1
ATOM 1836 C CA . ARG A 1 261 ? 97.181 0.317 73.487 1.00 33.62 285 ARG A CA 1
ATOM 1837 C C . ARG A 1 261 ? 96.913 1.783 73.872 1.00 36.74 285 ARG A C 1
ATOM 1838 O O . ARG A 1 261 ? 95.820 2.315 73.720 1.00 36.62 285 ARG A O 1
ATOM 1846 N N . PHE A 1 262 ? 97.941 2.402 74.452 1.00 33.53 286 PHE A N 1
ATOM 1847 C CA . PHE A 1 262 ? 97.927 3.762 74.962 1.00 33.48 286 PHE A CA 1
ATOM 1848 C C . PHE A 1 262 ? 98.246 4.788 73.866 1.00 38.22 286 PHE A C 1
ATOM 1849 O O . PHE A 1 262 ? 99.269 4.686 73.174 1.00 37.45 286 PHE A O 1
ATOM 1857 N N . VAL A 1 263 ? 97.363 5.795 73.744 1.00 34.48 287 VAL A N 1
ATOM 1858 C CA . VAL A 1 263 ? 97.443 6.855 72.747 1.00 33.16 287 VAL A CA 1
ATOM 1859 C C . VAL A 1 263 ? 97.588 8.209 73.449 1.00 40.45 287 VAL A C 1
ATOM 1860 O O . VAL A 1 263 ? 96.688 8.637 74.193 1.00 40.51 287 VAL A O 1
ATOM 1864 N N . ALA A 1 264 ? 98.730 8.885 73.180 1.00 37.38 288 ALA A N 1
ATOM 1865 C CA . ALA A 1 264 ? 99.037 10.210 73.714 1.00 37.20 288 ALA A CA 1
ATOM 1866 C C . ALA A 1 264 ? 98.359 11.286 72.821 1.00 42.69 288 ALA A C 1
ATOM 1867 O O . ALA A 1 264 ? 98.985 11.864 71.918 1.00 42.09 288 ALA A O 1
ATOM 1869 N N . GLY A 1 265 ? 97.060 11.472 73.049 1.00 40.63 289 GLY A N 1
ATOM 1870 C CA . GLY A 1 265 ? 96.218 12.420 72.323 1.00 41.17 289 GLY A CA 1
ATOM 1871 C C . GLY A 1 265 ? 96.205 12.217 70.826 1.00 47.14 289 GLY A C 1
ATOM 1872 O O . GLY A 1 265 ? 95.782 11.164 70.340 1.00 48.75 289 GLY A O 1
ATOM 1873 N N . SER A 1 266 ? 96.704 13.217 70.088 1.00 43.15 290 SER A N 1
ATOM 1874 C CA . SER A 1 266 ? 96.783 13.194 68.622 1.00 42.54 290 SER A CA 1
ATOM 1875 C C . SER A 1 266 ? 98.110 12.575 68.105 1.00 44.14 290 SER A C 1
ATOM 1876 O O . SER A 1 266 ? 98.308 12.483 66.888 1.00 42.50 290 SER A O 1
ATOM 1879 N N . ASN A 1 267 ? 99.024 12.169 69.018 1.00 40.21 291 ASN A N 1
ATOM 1880 C CA . ASN A 1 267 ? 100.305 11.571 68.615 1.00 38.80 291 ASN A CA 1
ATOM 1881 C C . ASN A 1 267 ? 100.058 10.103 68.260 1.00 40.32 291 ASN A C 1
ATOM 1882 O O . ASN A 1 267 ? 100.220 9.197 69.081 1.00 39.63 291 ASN A O 1
ATOM 1887 N N . VAL A 1 268 ? 99.619 9.899 67.018 1.00 36.54 292 VAL A N 1
ATOM 1888 C CA . VAL A 1 268 ? 99.192 8.620 66.430 1.00 35.72 292 VAL A CA 1
ATOM 1889 C C . VAL A 1 268 ? 100.350 7.694 66.043 1.00 36.86 292 VAL A C 1
ATOM 1890 O O . VAL A 1 268 ? 100.081 6.568 65.627 1.00 37.62 292 VAL A O 1
ATOM 1894 N N . SER A 1 269 ? 101.603 8.116 66.250 1.00 31.56 293 SER A N 1
ATOM 1895 C CA . SER A 1 269 ? 102.791 7.333 65.904 1.00 31.68 293 SER A CA 1
ATOM 1896 C C . SER A 1 269 ? 103.697 7.004 67.086 1.00 37.98 293 SER A C 1
ATOM 1897 O O . SER A 1 269 ? 104.717 6.343 66.889 1.00 37.91 293 SER A O 1
ATOM 1900 N N . ALA A 1 270 ? 103.361 7.480 68.302 1.00 36.03 294 ALA A N 1
ATOM 1901 C CA . ALA A 1 270 ? 104.239 7.356 69.462 1.00 34.97 294 ALA A CA 1
ATOM 1902 C C . ALA A 1 270 ? 103.841 6.275 70.457 1.00 40.15 294 ALA A C 1
ATOM 1903 O O . ALA A 1 270 ? 102.673 5.900 70.525 1.00 41.97 294 ALA A O 1
ATOM 1905 N N . GLY A 1 271 ? 104.824 5.840 71.259 1.00 34.00 295 GLY A N 1
ATOM 1906 C CA . GLY A 1 271 ? 104.681 4.836 72.315 1.00 32.21 295 GLY A CA 1
ATOM 1907 C C . GLY A 1 271 ? 104.157 3.497 71.853 1.00 32.54 295 GLY A C 1
ATOM 1908 O O . GLY A 1 271 ? 103.364 2.873 72.566 1.00 31.91 295 GLY A O 1
ATOM 1909 N N . VAL A 1 272 ? 104.569 3.070 70.635 1.00 25.81 296 VAL A N 1
ATOM 1910 C CA . VAL A 1 272 ? 104.134 1.816 70.031 1.00 25.13 296 VAL A CA 1
ATOM 1911 C C . VAL A 1 272 ? 105.224 0.739 70.182 1.00 29.31 296 VAL A C 1
ATOM 1912 O O . VAL A 1 272 ? 105.018 -0.401 69.744 1.00 28.95 296 VAL A O 1
ATOM 1916 N N . SER A 1 273 ? 106.353 1.080 70.856 1.00 26.31 297 SER A N 1
ATOM 1917 C CA . SER A 1 273 ? 107.425 0.118 71.179 1.00 26.53 297 SER A CA 1
ATOM 1918 C C . SER A 1 273 ? 107.893 0.372 72.605 1.00 30.35 297 SER A C 1
ATOM 1919 O O . SER A 1 273 ? 107.849 1.509 73.053 1.00 29.89 297 SER A O 1
ATOM 1922 N N . LYS A 1 274 ? 108.269 -0.692 73.334 1.00 28.33 298 LYS A N 1
ATOM 1923 C CA . LYS A 1 274 ? 108.632 -0.670 74.755 1.00 28.57 298 LYS A CA 1
ATOM 1924 C C . LYS A 1 274 ? 109.684 0.396 75.117 1.00 33.01 298 LYS A C 1
ATOM 1925 O O . LYS A 1 274 ? 109.509 1.058 76.135 1.00 33.22 298 LYS A O 1
ATOM 1931 N N . GLY A 1 275 ? 110.697 0.606 74.283 1.00 28.48 299 GLY A N 1
ATOM 1932 C CA . GLY A 1 275 ? 111.715 1.633 74.540 1.00 27.88 299 GLY A CA 1
ATOM 1933 C C . GLY A 1 275 ? 111.244 3.070 74.374 1.00 32.21 299 GLY A C 1
ATOM 1934 O O . GLY A 1 275 ? 111.916 4.001 74.824 1.00 32.29 299 GLY A O 1
ATOM 1935 N N . SER A 1 276 ? 110.063 3.259 73.756 1.00 28.85 300 SER A N 1
ATOM 1936 C CA . SER A 1 276 ? 109.451 4.566 73.524 1.00 28.32 300 SER A CA 1
ATOM 1937 C C . SER A 1 276 ? 108.129 4.750 74.304 1.00 32.76 300 SER A C 1
ATOM 1938 O O . SER A 1 276 ? 107.351 5.661 73.968 1.00 31.70 300 SER A O 1
ATOM 1941 N N . ASN A 1 277 ? 107.887 3.897 75.346 1.00 28.85 301 ASN A N 1
ATOM 1942 C CA . ASN A 1 277 ? 106.712 3.943 76.205 1.00 28.88 301 ASN A CA 1
ATOM 1943 C C . ASN A 1 277 ? 107.113 3.699 77.658 1.00 36.92 301 ASN A C 1
ATOM 1944 O O . ASN A 1 277 ? 107.373 2.559 78.070 1.00 36.46 301 ASN A O 1
ATOM 1949 N N . TRP A 1 278 ? 107.091 4.779 78.457 1.00 35.80 302 TRP A N 1
ATOM 1950 C CA . TRP A 1 278 ? 107.478 4.743 79.861 1.00 36.29 302 TRP A CA 1
ATOM 1951 C C . TRP A 1 278 ? 106.506 3.958 80.717 1.00 38.17 302 TRP A C 1
ATOM 1952 O O . TRP A 1 278 ? 106.807 3.708 81.893 1.00 38.57 302 TRP A O 1
ATOM 1963 N N . LEU A 1 279 ? 105.352 3.531 80.143 1.00 33.24 303 LEU A N 1
ATOM 1964 C CA . LEU A 1 279 ? 104.395 2.703 80.902 1.00 32.13 303 LEU A CA 1
ATOM 1965 C C . LEU A 1 279 ? 105.003 1.352 81.201 1.00 35.52 303 LEU A C 1
ATOM 1966 O O . LEU A 1 279 ? 104.663 0.744 82.207 1.00 35.87 303 LEU A O 1
ATOM 1971 N N . VAL A 1 280 ? 105.906 0.883 80.318 1.00 32.18 304 VAL A N 1
ATOM 1972 C CA . VAL A 1 280 ? 106.564 -0.412 80.442 1.00 31.85 304 VAL A CA 1
ATOM 1973 C C . VAL A 1 280 ? 107.451 -0.410 81.715 1.00 36.04 304 VAL A C 1
ATOM 1974 O O . VAL A 1 280 ? 107.116 -1.188 82.626 1.00 36.21 304 VAL A O 1
ATOM 1978 N N . PRO A 1 281 ? 108.485 0.463 81.882 1.00 32.27 305 PRO A N 1
ATOM 1979 C CA . PRO A 1 281 ? 109.227 0.457 83.159 1.00 32.80 305 PRO A CA 1
ATOM 1980 C C . PRO A 1 281 ? 108.339 0.827 84.368 1.00 39.88 305 PRO A C 1
ATOM 1981 O O . PRO A 1 281 ? 108.546 0.280 85.446 1.00 40.71 305 PRO A O 1
ATOM 1985 N N . PHE A 1 282 ? 107.343 1.728 84.189 1.00 37.94 306 PHE A N 1
ATOM 1986 C CA . PHE A 1 282 ? 106.412 2.129 85.254 1.00 38.28 306 PHE A CA 1
ATOM 1987 C C . PHE A 1 282 ? 105.651 0.892 85.819 1.00 44.05 306 PHE A C 1
ATOM 1988 O O . PHE A 1 282 ? 105.626 0.692 87.045 1.00 42.78 306 PHE A O 1
ATOM 1996 N N . VAL A 1 283 ? 105.098 0.044 84.934 1.00 42.31 307 VAL A N 1
ATOM 1997 C CA . VAL A 1 283 ? 104.402 -1.177 85.344 1.00 44.55 307 VAL A CA 1
ATOM 1998 C C . VAL A 1 283 ? 105.390 -2.135 86.067 1.00 50.11 307 VAL A C 1
ATOM 1999 O O . VAL A 1 283 ? 105.017 -2.725 87.089 1.00 51.21 307 VAL A O 1
ATOM 2003 N N . GLN A 1 284 ? 106.645 -2.249 85.571 1.00 46.15 308 GLN A N 1
ATOM 2004 C CA . GLN A 1 284 ? 107.679 -3.086 86.195 1.00 46.00 308 GLN A CA 1
ATOM 2005 C C . GLN A 1 284 ? 107.948 -2.607 87.616 1.00 49.53 308 GLN A C 1
ATOM 2006 O O . GLN A 1 284 ? 108.084 -3.437 88.512 1.00 51.02 308 GLN A O 1
ATOM 2012 N N . ALA A 1 285 ? 107.994 -1.270 87.820 1.00 43.95 309 ALA A N 1
ATOM 2013 C CA . ALA A 1 285 ? 108.195 -0.629 89.116 1.00 43.77 309 ALA A CA 1
ATOM 2014 C C . ALA A 1 285 ? 107.035 -0.981 90.071 1.00 48.93 309 ALA A C 1
ATOM 2015 O O . ALA A 1 285 ? 107.290 -1.414 91.197 1.00 51.80 309 ALA A O 1
ATOM 2017 N N . LEU A 1 286 ? 105.780 -0.870 89.596 1.00 43.27 310 LEU A N 1
ATOM 2018 C CA . LEU A 1 286 ? 104.575 -1.208 90.354 1.00 42.99 310 LEU A CA 1
ATOM 2019 C C . LEU A 1 286 ? 104.611 -2.659 90.829 1.00 51.88 310 LEU A C 1
ATOM 2020 O O . LEU A 1 286 ? 104.277 -2.944 91.983 1.00 53.53 310 LEU A O 1
ATOM 2025 N N . SER A 1 287 ? 105.055 -3.567 89.947 1.00 49.92 311 SER A N 1
ATOM 2026 C CA . SER A 1 287 ? 105.148 -5.002 90.213 1.00 50.58 311 SER A CA 1
ATOM 2027 C C . SER A 1 287 ? 106.314 -5.355 91.105 1.00 57.81 311 SER A C 1
ATOM 2028 O O . SER A 1 287 ? 106.445 -6.527 91.457 1.00 59.08 311 SER A O 1
ATOM 2031 N N . ASN A 1 288 ? 107.196 -4.369 91.420 1.00 55.97 312 ASN A N 1
ATOM 2032 C CA . ASN A 1 288 ? 108.438 -4.541 92.183 1.00 57.79 312 ASN A CA 1
ATOM 2033 C C . ASN A 1 288 ? 109.275 -5.634 91.486 1.00 64.29 312 ASN A C 1
ATOM 2034 O O . ASN A 1 288 ? 109.754 -6.587 92.106 1.00 66.43 312 ASN A O 1
ATOM 2039 N N . ASN A 1 289 ? 109.356 -5.506 90.154 1.00 59.75 313 ASN A N 1
ATOM 2040 C CA . ASN A 1 289 ? 110.062 -6.368 89.211 1.00 58.92 313 ASN A CA 1
ATOM 2041 C C . ASN A 1 289 ? 109.679 -7.859 89.340 1.00 61.92 313 ASN A C 1
ATOM 2042 O O . ASN A 1 289 ? 110.439 -8.728 88.911 1.00 62.68 313 ASN A O 1
ATOM 2047 N N . LYS A 1 290 ? 108.467 -8.141 89.857 1.00 56.50 314 LYS A N 1
ATOM 2048 C CA . LYS A 1 290 ? 107.949 -9.502 90.005 1.00 55.92 314 LYS A CA 1
ATOM 2049 C C . LYS A 1 290 ? 107.174 -9.927 88.735 1.00 55.66 314 LYS A C 1
ATOM 2050 O O . LYS A 1 290 ? 106.863 -11.107 88.583 1.00 56.37 314 LYS A O 1
ATOM 2056 N N . LEU A 1 291 ? 106.895 -8.977 87.822 1.00 47.91 315 LEU A N 1
ATOM 2057 C CA . LEU A 1 291 ? 106.215 -9.241 86.554 1.00 45.67 315 LEU A CA 1
ATOM 2058 C C . LEU A 1 291 ? 107.221 -9.313 85.419 1.00 47.69 315 LEU A C 1
ATOM 2059 O O . LEU A 1 291 ? 107.951 -8.356 85.174 1.00 45.89 315 LEU A O 1
ATOM 2064 N N . ALA A 1 292 ? 107.244 -10.462 84.724 1.00 45.75 316 ALA A N 1
ATOM 2065 C CA . ALA A 1 292 ? 108.106 -10.738 83.570 1.00 44.64 316 ALA A CA 1
ATOM 2066 C C . ALA A 1 292 ? 107.733 -9.804 82.436 1.00 49.91 316 ALA A C 1
ATOM 2067 O O . ALA A 1 292 ? 106.553 -9.603 82.153 1.00 49.70 316 ALA A O 1
ATOM 2069 N N . THR A 1 293 ? 108.739 -9.207 81.812 1.00 47.76 317 THR A N 1
ATOM 2070 C CA . THR A 1 293 ? 108.556 -8.232 80.741 1.00 46.94 317 THR A CA 1
ATOM 2071 C C . THR A 1 293 ? 107.895 -8.863 79.499 1.00 50.18 317 THR A C 1
ATOM 2072 O O . THR A 1 293 ? 107.192 -8.154 78.785 1.00 50.60 317 THR A O 1
ATOM 2076 N N . ASP A 1 294 ? 108.051 -10.176 79.277 1.00 46.12 318 ASP A N 1
ATOM 2077 C CA . ASP A 1 294 ? 107.427 -10.863 78.129 1.00 46.44 318 ASP A CA 1
ATOM 2078 C C . ASP A 1 294 ? 105.901 -11.013 78.300 1.00 47.94 318 ASP A C 1
ATOM 2079 O O . ASP A 1 294 ? 105.235 -11.471 77.379 1.00 48.30 318 ASP A O 1
ATOM 2084 N N . ARG A 1 295 ? 105.363 -10.671 79.488 1.00 42.03 319 ARG A N 1
ATOM 2085 C CA . ARG A 1 295 ? 103.933 -10.732 79.800 1.00 40.39 319 ARG A CA 1
ATOM 2086 C C . ARG A 1 295 ? 103.254 -9.375 79.506 1.00 40.91 319 ARG A C 1
ATOM 2087 O O . ARG A 1 295 ? 102.035 -9.240 79.696 1.00 40.89 319 ARG A O 1
ATOM 2095 N N . ILE A 1 296 ? 104.052 -8.394 78.999 1.00 34.94 320 ILE A N 1
ATOM 2096 C CA . ILE A 1 296 ? 103.660 -7.036 78.621 1.00 33.86 320 ILE A CA 1
ATOM 2097 C C . ILE A 1 296 ? 103.651 -6.931 77.104 1.00 39.40 320 ILE A C 1
ATOM 2098 O O . ILE A 1 296 ? 104.713 -6.996 76.483 1.00 39.99 320 ILE A O 1
ATOM 2103 N N . TYR A 1 297 ? 102.460 -6.760 76.498 1.00 35.87 321 TYR A N 1
ATOM 2104 C CA . TYR A 1 297 ? 102.352 -6.675 75.038 1.00 33.51 321 TYR A CA 1
ATOM 2105 C C . TYR A 1 297 ? 101.793 -5.336 74.618 1.00 36.87 321 TYR A C 1
ATOM 2106 O O . TYR A 1 297 ? 100.790 -4.890 75.174 1.00 36.15 321 TYR A O 1
ATOM 2115 N N . ILE A 1 298 ? 102.472 -4.675 73.660 1.00 33.98 322 ILE A N 1
ATOM 2116 C CA . ILE A 1 298 ? 102.003 -3.424 73.082 1.00 33.45 322 ILE A CA 1
ATOM 2117 C C . ILE A 1 298 ? 101.232 -3.845 71.851 1.00 39.09 322 ILE A C 1
ATOM 2118 O O . ILE A 1 298 ? 101.836 -4.350 70.906 1.00 40.43 322 ILE A O 1
ATOM 2123 N N . THR A 1 299 ? 99.895 -3.721 71.899 1.00 34.31 323 THR A N 1
ATOM 2124 C CA . THR A 1 299 ? 98.997 -4.164 70.841 1.00 34.46 323 THR A CA 1
ATOM 2125 C C . THR A 1 299 ? 98.248 -2.952 70.247 1.00 39.35 323 THR A C 1
ATOM 2126 O O . THR A 1 299 ? 97.056 -2.770 70.534 1.00 39.26 323 THR A O 1
ATOM 2130 N N . PRO A 1 300 ? 98.903 -2.137 69.371 1.00 34.68 324 PRO A N 1
ATOM 2131 C CA . PRO A 1 300 ? 98.235 -0.922 68.870 1.00 34.65 324 PRO A CA 1
ATOM 2132 C C . PRO A 1 300 ? 96.968 -1.157 68.031 1.00 37.67 324 PRO A C 1
ATOM 2133 O O . PRO A 1 300 ? 96.127 -0.254 67.929 1.00 36.87 324 PRO A O 1
ATOM 2137 N N . TYR A 1 301 ? 96.796 -2.367 67.499 1.00 33.40 325 TYR A N 1
ATOM 2138 C CA . TYR A 1 301 ? 95.639 -2.638 66.666 1.00 33.64 325 TYR A CA 1
ATOM 2139 C C . TYR A 1 301 ? 94.552 -3.418 67.415 1.00 37.33 325 TYR A C 1
ATOM 2140 O O . TYR A 1 301 ? 93.548 -3.795 66.809 1.00 37.09 325 TYR A O 1
ATOM 2149 N N . ALA A 1 302 ? 94.694 -3.570 68.740 1.00 33.49 326 ALA A N 1
ATOM 2150 C CA . ALA A 1 302 ? 93.646 -4.195 69.520 1.00 33.92 326 ALA A CA 1
ATOM 2151 C C . ALA A 1 302 ? 92.411 -3.304 69.489 1.00 40.61 326 ALA A C 1
ATOM 2152 O O . ALA A 1 302 ? 92.532 -2.069 69.551 1.00 40.13 326 ALA A O 1
ATOM 2154 N N . ALA A 1 303 ? 91.229 -3.924 69.351 1.00 37.10 327 ALA A N 1
ATOM 2155 C CA . ALA A 1 303 ? 89.963 -3.210 69.353 1.00 36.52 327 ALA A CA 1
ATOM 2156 C C . ALA A 1 303 ? 89.627 -2.644 70.744 1.00 41.38 327 ALA A C 1
ATOM 2157 O O . ALA A 1 303 ? 90.008 -3.219 71.766 1.00 40.79 327 ALA A O 1
ATOM 2159 N N . VAL A 1 304 ? 88.891 -1.530 70.767 1.00 38.68 328 VAL A N 1
ATOM 2160 C CA . VAL A 1 304 ? 88.323 -0.917 71.969 1.00 37.76 328 VAL A CA 1
ATOM 2161 C C . VAL A 1 304 ? 86.882 -1.504 72.043 1.00 42.91 328 VAL A C 1
ATOM 2162 O O . VAL A 1 304 ? 86.002 -1.121 71.274 1.00 42.42 328 VAL A O 1
ATOM 2166 N N . LYS A 1 305 ? 86.699 -2.532 72.863 1.00 40.90 329 LYS A N 1
ATOM 2167 C CA . LYS A 1 305 ? 85.437 -3.270 72.962 1.00 42.47 329 LYS A CA 1
ATOM 2168 C C . LYS A 1 305 ? 84.295 -2.473 73.685 1.00 48.48 329 LYS A C 1
ATOM 2169 O O . LYS A 1 305 ? 84.575 -1.583 74.501 1.00 48.42 329 LYS A O 1
ATOM 2175 N N . PRO A 1 306 ? 83.005 -2.769 73.378 1.00 45.36 330 PRO A N 1
ATOM 2176 C CA . PRO A 1 306 ? 81.906 -1.953 73.946 1.00 45.01 330 PRO A CA 1
ATOM 2177 C C . PRO A 1 306 ? 81.780 -1.974 75.460 1.00 48.95 330 PRO A C 1
ATOM 2178 O O . PRO A 1 306 ? 81.530 -0.911 76.023 1.00 48.30 330 PRO A O 1
ATOM 2182 N N . SER A 1 307 ? 81.955 -3.146 76.124 1.00 45.83 331 SER A N 1
ATOM 2183 C CA . SER A 1 307 ? 81.822 -3.225 77.585 1.00 45.06 331 SER A CA 1
ATOM 2184 C C . SER A 1 307 ? 83.116 -2.814 78.343 1.00 49.00 331 SER A C 1
ATOM 2185 O O . SER A 1 307 ? 83.199 -3.007 79.554 1.00 49.20 331 SER A O 1
ATOM 2188 N N . LEU A 1 308 ? 84.087 -2.196 77.655 1.00 45.86 332 LEU A N 1
ATOM 2189 C CA . LEU A 1 308 ? 85.312 -1.705 78.299 1.00 45.01 332 LEU A CA 1
ATOM 2190 C C . LEU A 1 308 ? 84.949 -0.519 79.183 1.00 51.49 332 LEU A C 1
ATOM 2191 O O . LEU A 1 308 ? 84.313 0.424 78.707 1.00 52.05 332 LEU A O 1
ATOM 2196 N N . GLY A 1 309 ? 85.276 -0.616 80.467 1.00 48.59 333 GLY A N 1
ATOM 2197 C CA . GLY A 1 309 ? 84.961 0.438 81.422 1.00 48.85 333 GLY A CA 1
ATOM 2198 C C . GLY A 1 309 ? 83.747 0.145 82.274 1.00 54.56 333 GLY A C 1
ATOM 2199 O O . GLY A 1 309 ? 83.562 0.794 83.307 1.00 56.67 333 GLY A O 1
ATOM 2200 N N . ALA A 1 310 ? 82.916 -0.843 81.861 1.00 48.97 334 ALA A N 1
ATOM 2201 C CA . ALA A 1 310 ? 81.741 -1.283 82.614 1.00 48.35 334 ALA A CA 1
ATOM 2202 C C . ALA A 1 310 ? 82.186 -2.048 83.870 1.00 52.14 334 ALA A C 1
ATOM 2203 O O . ALA A 1 310 ? 83.336 -2.507 83.937 1.00 49.88 334 ALA A O 1
ATOM 2205 N N . GLN A 1 311 ? 81.279 -2.196 84.861 1.00 50.50 335 GLN A N 1
ATOM 2206 C CA . GLN A 1 311 ? 81.588 -2.921 86.086 1.00 51.35 335 GLN A CA 1
ATOM 2207 C C . GLN A 1 311 ? 81.930 -4.380 85.748 1.00 58.08 335 GLN A C 1
ATOM 2208 O O . GLN A 1 311 ? 82.827 -4.972 86.366 1.00 58.97 335 GLN A O 1
ATOM 2214 N N . GLU A 1 312 ? 81.265 -4.919 84.714 1.00 54.20 336 GLU A N 1
ATOM 2215 C CA . GLU A 1 312 ? 81.498 -6.264 84.231 1.00 53.87 336 GLU A CA 1
ATOM 2216 C C . GLU A 1 312 ? 81.769 -6.249 82.726 1.00 57.54 336 GLU A C 1
ATOM 2217 O O . GLU A 1 312 ? 80.978 -5.700 81.943 1.00 58.79 336 GLU A O 1
ATOM 2223 N N . LEU A 1 313 ? 82.877 -6.877 82.328 1.00 50.95 337 LEU A N 1
ATOM 2224 C CA . LEU A 1 313 ? 83.251 -7.061 80.922 1.00 49.27 337 LEU A CA 1
ATOM 2225 C C . LEU A 1 313 ? 82.390 -8.220 80.397 1.00 55.29 337 LEU A C 1
ATOM 2226 O O . LEU A 1 313 ? 82.165 -9.177 81.145 1.00 56.27 337 LEU A O 1
ATOM 2231 N N . THR A 1 314 ? 81.865 -8.151 79.165 1.00 51.59 338 THR A N 1
ATOM 2232 C CA . THR A 1 314 ? 81.058 -9.285 78.662 1.00 52.15 338 THR A CA 1
ATOM 2233 C C . THR A 1 314 ? 81.987 -10.477 78.450 1.00 57.00 338 THR A C 1
ATOM 2234 O O . THR A 1 314 ? 83.188 -10.274 78.285 1.00 57.11 338 THR A O 1
ATOM 2238 N N . GLN A 1 315 ? 81.463 -11.700 78.434 1.00 54.96 339 GLN A N 1
ATOM 2239 C CA . GLN A 1 315 ? 82.321 -12.870 78.236 1.00 54.81 339 GLN A CA 1
ATOM 2240 C C . GLN A 1 315 ? 83.050 -12.771 76.884 1.00 56.99 339 GLN A C 1
ATOM 2241 O O . GLN A 1 315 ? 84.250 -13.046 76.833 1.00 56.34 339 GLN A O 1
ATOM 2247 N N . ALA A 1 316 ? 82.359 -12.268 75.835 1.00 52.14 340 ALA A N 1
ATOM 2248 C CA . ALA A 1 316 ? 82.930 -12.041 74.502 1.00 50.15 340 ALA A CA 1
ATOM 2249 C C . ALA A 1 316 ? 84.092 -11.028 74.551 1.00 53.76 340 ALA A C 1
ATOM 2250 O O . ALA A 1 316 ? 85.157 -11.295 73.988 1.00 52.93 340 ALA A O 1
ATOM 2252 N N . ASP A 1 317 ? 83.890 -9.881 75.232 1.00 49.87 341 ASP A N 1
ATOM 2253 C CA . ASP A 1 317 ? 84.904 -8.832 75.353 1.00 47.41 341 ASP A CA 1
ATOM 2254 C C . ASP A 1 317 ? 86.057 -9.289 76.234 1.00 48.99 341 ASP A C 1
ATOM 2255 O O . ASP A 1 317 ? 87.198 -8.951 75.938 1.00 47.56 341 ASP A O 1
ATOM 2260 N N . TYR A 1 318 ? 85.772 -10.062 77.298 1.00 45.81 342 TYR A N 1
ATOM 2261 C CA . TYR A 1 318 ? 86.815 -10.590 78.167 1.00 45.72 342 TYR A CA 1
ATOM 2262 C C . TYR A 1 318 ? 87.681 -11.596 77.375 1.00 49.60 342 TYR A C 1
ATOM 2263 O O . TYR A 1 318 ? 88.911 -11.465 77.368 1.00 48.07 342 TYR A O 1
ATOM 2272 N N . ASN A 1 319 ? 87.034 -12.563 76.678 1.00 46.08 343 ASN A N 1
ATOM 2273 C CA . ASN A 1 319 ? 87.738 -13.570 75.880 1.00 45.86 343 ASN A CA 1
ATOM 2274 C C . ASN A 1 319 ? 88.574 -12.891 74.797 1.00 47.58 343 ASN A C 1
ATOM 2275 O O . ASN A 1 319 ? 89.652 -13.385 74.455 1.00 46.51 343 ASN A O 1
ATOM 2280 N N . TYR A 1 320 ? 88.102 -11.727 74.303 1.00 42.13 344 TYR A N 1
ATOM 2281 C CA . TYR A 1 320 ? 88.817 -10.967 73.292 1.00 40.66 344 TYR A CA 1
ATOM 2282 C C . TYR A 1 320 ? 90.177 -10.490 73.828 1.00 45.24 344 TYR A C 1
ATOM 2283 O O . TYR A 1 320 ? 91.196 -10.786 73.220 1.00 45.61 344 TYR A O 1
ATOM 2292 N N . TYR A 1 321 ? 90.192 -9.766 74.944 1.00 41.16 345 TYR A N 1
ATOM 2293 C CA . TYR A 1 321 ? 91.433 -9.219 75.491 1.00 39.63 345 TYR A CA 1
ATOM 2294 C C . TYR A 1 321 ? 92.343 -10.304 76.083 1.00 44.82 345 TYR A C 1
ATOM 2295 O O . TYR A 1 321 ? 93.550 -10.295 75.838 1.00 44.28 345 TYR A O 1
ATOM 2304 N N . ASN A 1 322 ? 91.758 -11.230 76.832 1.00 41.83 346 ASN A N 1
ATOM 2305 C CA . ASN A 1 322 ? 92.461 -12.281 77.537 1.00 42.02 346 ASN A CA 1
ATOM 2306 C C . ASN A 1 322 ? 93.046 -13.328 76.586 1.00 48.89 346 ASN A C 1
ATOM 2307 O O . ASN A 1 322 ? 94.219 -13.669 76.733 1.00 49.19 346 ASN A O 1
ATOM 2312 N N . ASN A 1 323 ? 92.238 -13.849 75.631 1.00 46.78 347 ASN A N 1
ATOM 2313 C CA . ASN A 1 323 ? 92.657 -14.925 74.733 1.00 46.59 347 ASN A CA 1
ATOM 2314 C C . ASN A 1 323 ? 93.047 -14.454 73.324 1.00 48.73 347 ASN A C 1
ATOM 2315 O O . ASN A 1 323 ? 94.120 -14.820 72.855 1.00 47.96 347 ASN A O 1
ATOM 2320 N N . THR A 1 324 ? 92.185 -13.676 72.642 1.00 44.47 348 THR A N 1
ATOM 2321 C CA . THR A 1 324 ? 92.428 -13.235 71.269 1.00 43.00 348 THR A CA 1
ATOM 2322 C C . THR A 1 324 ? 93.612 -12.305 71.220 1.00 46.91 348 THR A C 1
ATOM 2323 O O . THR A 1 324 ? 94.432 -12.425 70.301 1.00 48.95 348 THR A O 1
ATOM 2327 N N . VAL A 1 325 ? 93.715 -11.380 72.186 1.00 41.07 349 VAL A N 1
ATOM 2328 C CA . VAL A 1 325 ? 94.818 -10.425 72.203 1.00 38.94 349 VAL A CA 1
ATOM 2329 C C . VAL A 1 325 ? 96.007 -11.006 72.983 1.00 42.32 349 VAL A C 1
ATOM 2330 O O . VAL A 1 325 ? 96.933 -11.505 72.353 1.00 42.20 349 VAL A O 1
ATOM 2334 N N . TRP A 1 326 ? 95.954 -11.007 74.324 1.00 38.41 350 TRP A N 1
ATOM 2335 C CA . TRP A 1 326 ? 97.057 -11.431 75.183 1.00 37.63 350 TRP A CA 1
ATOM 2336 C C . TRP A 1 326 ? 97.503 -12.886 74.939 1.00 42.36 350 TRP A C 1
ATOM 2337 O O . TRP A 1 326 ? 98.693 -13.115 74.692 1.00 40.51 350 TRP A O 1
ATOM 2348 N N . GLY A 1 327 ? 96.550 -13.824 75.009 1.00 41.29 351 GLY A N 1
ATOM 2349 C CA . GLY A 1 327 ? 96.761 -15.266 74.876 1.00 40.99 351 GLY A CA 1
ATOM 2350 C C . GLY A 1 327 ? 97.494 -15.711 73.628 1.00 43.03 351 GLY A C 1
ATOM 2351 O O . GLY A 1 327 ? 98.410 -16.528 73.715 1.00 41.73 351 GLY A O 1
ATOM 2352 N N . ALA A 1 328 ? 97.078 -15.196 72.456 1.00 39.86 352 ALA A N 1
ATOM 2353 C CA . ALA A 1 328 ? 97.666 -15.519 71.154 1.00 39.50 352 ALA A CA 1
ATOM 2354 C C . ALA A 1 328 ? 99.151 -15.098 71.090 1.00 44.47 352 ALA A C 1
ATOM 2355 O O . ALA A 1 328 ? 99.980 -15.910 70.660 1.00 44.72 352 ALA A O 1
ATOM 2357 N N . ARG A 1 329 ? 99.496 -13.872 71.598 1.00 41.08 353 ARG A N 1
ATOM 2358 C CA . ARG A 1 329 ? 100.889 -13.390 71.614 1.00 40.75 353 ARG A CA 1
ATOM 2359 C C . ARG A 1 329 ? 101.736 -14.278 72.493 1.00 47.17 353 ARG A C 1
ATOM 2360 O O . ARG A 1 329 ? 102.830 -14.676 72.091 1.00 48.50 353 ARG A O 1
ATOM 2368 N N . HIS A 1 330 ? 101.205 -14.651 73.656 1.00 44.29 354 HIS A N 1
ATOM 2369 C CA . HIS A 1 330 ? 101.904 -15.521 74.581 1.00 45.31 354 HIS A CA 1
ATOM 2370 C C . HIS A 1 330 ? 102.045 -16.963 74.071 1.00 48.71 354 HIS A C 1
ATOM 2371 O O . HIS A 1 330 ? 103.086 -17.589 74.284 1.00 47.72 354 HIS A O 1
ATOM 2378 N N . ASN A 1 331 ? 101.008 -17.482 73.392 1.00 45.87 355 ASN A N 1
ATOM 2379 C CA . ASN A 1 331 ? 101.011 -18.841 72.858 1.00 46.25 355 ASN A CA 1
ATOM 2380 C C . ASN A 1 331 ? 102.022 -18.999 71.731 1.00 46.27 355 ASN A C 1
ATOM 2381 O O . ASN A 1 331 ? 102.683 -20.032 71.676 1.00 45.14 355 ASN A O 1
ATOM 2386 N N . ARG A 1 332 ? 102.184 -17.965 70.879 1.00 42.01 356 ARG A N 1
ATOM 2387 C CA . ARG A 1 332 ? 103.180 -17.952 69.800 1.00 41.29 356 ARG A CA 1
ATOM 2388 C C . ARG A 1 332 ? 104.645 -18.025 70.373 1.00 45.92 356 ARG A C 1
ATOM 2389 O O . ARG A 1 332 ? 105.474 -18.709 69.762 1.00 46.27 356 ARG A O 1
ATOM 2397 N N . ARG A 1 333 ? 104.940 -17.408 71.572 1.00 40.80 357 ARG A N 1
ATOM 2398 C CA . ARG A 1 333 ? 106.279 -17.533 72.191 1.00 39.50 357 ARG A CA 1
ATOM 2399 C C . ARG A 1 333 ? 106.520 -18.956 72.589 1.00 43.49 357 ARG A C 1
ATOM 2400 O O . ARG A 1 333 ? 107.612 -19.477 72.392 1.00 43.85 357 ARG A O 1
ATOM 2408 N N . ILE A 1 334 ? 105.497 -19.578 73.188 1.00 41.57 358 ILE A N 1
ATOM 2409 C CA . ILE A 1 334 ? 105.545 -20.950 73.676 1.00 43.32 358 ILE A CA 1
ATOM 2410 C C . ILE A 1 334 ? 105.691 -21.919 72.498 1.00 49.05 358 ILE A C 1
ATOM 2411 O O . ILE A 1 334 ? 106.550 -22.805 72.561 1.00 49.05 358 ILE A O 1
ATOM 2416 N N . ILE A 1 335 ? 104.900 -21.726 71.413 1.00 46.20 359 ILE A N 1
ATOM 2417 C CA . ILE A 1 335 ? 104.967 -22.585 70.230 1.00 47.05 359 ILE A CA 1
ATOM 2418 C C . ILE A 1 335 ? 106.363 -22.498 69.624 1.00 50.60 359 ILE A C 1
ATOM 2419 O O . ILE A 1 335 ? 106.973 -23.535 69.408 1.00 51.67 359 ILE A O 1
ATOM 2424 N N . ALA A 1 336 ? 106.890 -21.292 69.410 1.00 46.24 360 ALA A N 1
ATOM 2425 C CA . ALA A 1 336 ? 108.223 -21.125 68.829 1.00 46.10 360 ALA A CA 1
ATOM 2426 C C . ALA A 1 336 ? 109.318 -21.826 69.652 1.00 50.58 360 ALA A C 1
ATOM 2427 O O . ALA A 1 336 ? 110.128 -22.572 69.091 1.00 51.40 360 ALA A O 1
ATOM 2429 N N . ASN A 1 337 ? 109.309 -21.635 70.972 1.00 45.74 361 ASN A N 1
ATOM 2430 C CA . ASN A 1 337 ? 110.344 -22.205 71.815 1.00 45.73 361 ASN A CA 1
ATOM 2431 C C . ASN A 1 337 ? 110.163 -23.667 72.067 1.00 50.12 361 ASN A C 1
ATOM 2432 O O . ASN A 1 337 ? 111.163 -24.371 72.100 1.00 52.15 361 ASN A O 1
ATOM 2437 N N . GLU A 1 338 ? 108.930 -24.149 72.226 1.00 44.51 362 GLU A N 1
ATOM 2438 C CA . GLU A 1 338 ? 108.732 -25.561 72.504 1.00 44.46 362 GLU A CA 1
ATOM 2439 C C . GLU A 1 338 ? 108.690 -26.426 71.244 1.00 46.89 362 GLU A C 1
ATOM 2440 O O . GLU A 1 338 ? 109.074 -27.588 71.328 1.00 48.07 362 GLU A O 1
ATOM 2446 N N . VAL A 1 339 ? 108.272 -25.886 70.086 1.00 42.47 363 VAL A N 1
ATOM 2447 C CA . VAL A 1 339 ? 108.173 -26.675 68.852 1.00 43.08 363 VAL A CA 1
ATOM 2448 C C . VAL A 1 339 ? 109.419 -26.491 67.936 1.00 49.46 363 VAL A C 1
ATOM 2449 O O . VAL A 1 339 ? 109.897 -27.481 67.370 1.00 50.58 363 VAL A O 1
ATOM 2453 N N . PHE A 1 340 ? 109.956 -25.264 67.796 1.00 45.85 364 PHE A N 1
ATOM 2454 C CA . PHE A 1 340 ? 111.109 -25.039 66.905 1.00 45.55 364 PHE A CA 1
ATOM 2455 C C . PHE A 1 340 ? 112.446 -25.135 67.671 1.00 47.90 364 PHE A C 1
ATOM 2456 O O . PHE A 1 340 ? 113.335 -24.301 67.481 1.00 48.01 364 PHE A O 1
ATOM 2464 N N . THR A 1 341 ? 112.607 -26.197 68.481 1.00 43.08 365 THR A N 1
ATOM 2465 C CA . THR A 1 341 ? 113.806 -26.438 69.295 1.00 42.26 365 THR A CA 1
ATOM 2466 C C . THR A 1 341 ? 115.035 -26.799 68.478 1.00 47.21 365 THR A C 1
ATOM 2467 O O . THR A 1 341 ? 116.116 -26.900 69.048 1.00 47.21 365 THR A O 1
ATOM 2471 N N . ASN A 1 342 ? 114.880 -27.074 67.175 1.00 44.83 366 ASN A N 1
ATOM 2472 C CA . ASN A 1 342 ? 116.016 -27.439 66.320 1.00 44.70 366 ASN A CA 1
ATOM 2473 C C . ASN A 1 342 ? 116.581 -26.214 65.575 1.00 44.67 366 ASN A C 1
ATOM 2474 O O . ASN A 1 342 ? 117.568 -26.317 64.850 1.00 44.89 366 ASN A O 1
ATOM 2479 N N . ILE A 1 343 ? 115.959 -25.058 65.790 1.00 37.95 367 ILE A N 1
ATOM 2480 C CA . ILE A 1 343 ? 116.325 -23.799 65.181 1.00 35.93 367 ILE A CA 1
ATOM 2481 C C . ILE A 1 343 ? 116.905 -22.901 66.263 1.00 38.22 367 ILE A C 1
ATOM 2482 O O . ILE A 1 343 ? 116.275 -22.723 67.307 1.00 36.45 367 ILE A O 1
ATOM 2487 N N . THR A 1 344 ? 118.104 -22.327 65.989 1.00 34.77 368 THR A N 1
ATOM 2488 C CA . THR A 1 344 ? 118.842 -21.438 66.880 1.00 33.88 368 THR A CA 1
ATOM 2489 C C . THR A 1 344 ? 118.052 -20.157 67.090 1.00 40.09 368 THR A C 1
ATOM 2490 O O . THR A 1 344 ? 117.522 -19.565 66.145 1.00 39.75 368 THR A O 1
ATOM 2494 N N . SER A 1 345 ? 117.922 -19.772 68.361 1.00 37.91 369 SER A N 1
ATOM 2495 C CA . SER A 1 345 ? 117.200 -18.576 68.777 1.00 35.67 369 SER A CA 1
ATOM 2496 C C . SER A 1 345 ? 118.061 -17.334 68.591 1.00 38.85 369 SER A C 1
ATOM 2497 O O . SER A 1 345 ? 119.292 -17.403 68.683 1.00 38.92 369 SER A O 1
ATOM 2500 N N . ILE A 1 346 ? 117.390 -16.204 68.329 1.00 33.56 370 ILE A N 1
ATOM 2501 C CA . ILE A 1 346 ? 117.964 -14.877 68.138 1.00 32.22 370 ILE A CA 1
ATOM 2502 C C . ILE A 1 346 ? 117.626 -14.020 69.363 1.00 36.99 370 ILE A C 1
ATOM 2503 O O . ILE A 1 346 ? 116.472 -14.001 69.772 1.00 37.35 370 ILE A O 1
ATOM 2508 N N . PHE A 1 347 ? 118.611 -13.270 69.895 1.00 32.46 371 PHE A N 1
ATOM 2509 C CA . PHE A 1 347 ? 118.432 -12.301 70.956 1.00 32.01 371 PHE A CA 1
ATOM 2510 C C . PHE A 1 347 ? 118.762 -10.908 70.475 1.00 36.62 371 PHE A C 1
ATOM 2511 O O . PHE A 1 347 ? 119.874 -10.649 70.006 1.00 37.57 371 PHE A O 1
ATOM 2519 N N . LEU A 1 348 ? 117.830 -9.995 70.675 1.00 31.96 372 LEU A N 1
ATOM 2520 C CA . LEU A 1 348 ? 118.041 -8.601 70.335 1.00 30.90 372 LEU A CA 1
ATOM 2521 C C . LEU A 1 348 ? 118.013 -7.779 71.599 1.00 34.88 372 LEU A C 1
ATOM 2522 O O . LEU A 1 348 ? 117.076 -7.934 72.400 1.00 35.80 372 LEU A O 1
ATOM 2527 N N . PRO A 1 349 ? 119.043 -6.927 71.844 1.00 29.66 373 PRO A N 1
ATOM 2528 C CA . PRO A 1 349 ? 119.040 -6.126 73.080 1.00 29.06 373 PRO A CA 1
ATOM 2529 C C . PRO A 1 349 ? 117.985 -5.040 73.051 1.00 32.94 373 PRO A C 1
ATOM 2530 O O . PRO A 1 349 ? 117.482 -4.689 71.987 1.00 34.38 373 PRO A O 1
ATOM 2534 N N . ASP A 1 350 ? 117.698 -4.463 74.199 1.00 28.96 374 ASP A N 1
ATOM 2535 C CA . ASP A 1 350 ? 116.786 -3.332 74.266 1.00 28.34 374 ASP A CA 1
ATOM 2536 C C . ASP A 1 350 ? 117.536 -2.102 73.753 1.00 33.55 374 ASP A C 1
ATOM 2537 O O . ASP A 1 350 ? 118.706 -2.212 73.348 1.00 33.13 374 ASP A O 1
ATOM 2542 N N . ARG A 1 351 ? 116.880 -0.939 73.724 1.00 30.43 375 ARG A N 1
ATOM 2543 C CA . ARG A 1 351 ? 117.575 0.250 73.280 1.00 29.44 375 ARG A CA 1
ATOM 2544 C C . ARG A 1 351 ? 118.645 0.632 74.320 1.00 35.70 375 ARG A C 1
ATOM 2545 O O . ARG A 1 351 ? 118.516 0.293 75.509 1.00 37.20 375 ARG A O 1
ATOM 2553 N N . PRO A 1 352 ? 119.740 1.289 73.889 1.00 30.88 376 PRO A N 1
ATOM 2554 C CA . PRO A 1 352 ? 120.735 1.716 74.875 1.00 29.36 376 PRO A CA 1
ATOM 2555 C C . PRO A 1 352 ? 120.216 2.836 75.785 1.00 32.31 376 PRO A C 1
ATOM 2556 O O . PRO A 1 352 ? 119.252 3.570 75.457 1.00 32.94 376 PRO A O 1
ATOM 2560 N N . ALA A 1 353 ? 120.864 2.970 76.938 1.00 27.35 377 ALA A N 1
ATOM 2561 C CA . ALA A 1 353 ? 120.578 4.058 77.853 1.00 26.45 377 ALA A CA 1
ATOM 2562 C C . ALA A 1 353 ? 120.965 5.407 77.173 1.00 33.15 377 ALA A C 1
ATOM 2563 O O . ALA A 1 353 ? 121.992 5.512 76.485 1.00 31.83 377 ALA A O 1
ATOM 2565 N N . ILE A 1 354 ? 120.075 6.392 77.269 1.00 30.50 378 ILE A N 1
ATOM 2566 C CA . ILE A 1 354 ? 120.298 7.713 76.683 1.00 29.21 378 ILE A CA 1
ATOM 2567 C C . ILE A 1 354 ? 119.940 8.773 77.730 1.00 35.95 378 ILE A C 1
ATOM 2568 O O . ILE A 1 354 ? 119.193 8.445 78.669 1.00 36.08 378 ILE A O 1
ATOM 2573 N N . PRO A 1 355 ? 120.435 10.039 77.618 1.00 32.59 379 PRO A N 1
ATOM 2574 C CA . PRO A 1 355 ? 120.051 11.069 78.598 1.00 32.04 379 PRO A CA 1
ATOM 2575 C C . PRO A 1 355 ? 118.531 11.123 78.829 1.00 33.58 379 PRO A C 1
ATOM 2576 O O . PRO A 1 355 ? 117.762 10.981 77.872 1.00 31.78 379 PRO A O 1
ATOM 2580 N N . GLY A 1 356 ? 118.122 11.258 80.100 1.00 29.84 380 GLY A N 1
ATOM 2581 C CA . GLY A 1 356 ? 116.712 11.265 80.488 1.00 29.00 380 GLY A CA 1
ATOM 2582 C C . GLY A 1 356 ? 116.217 9.935 81.025 1.00 33.76 380 GLY A C 1
ATOM 2583 O O . GLY A 1 356 ? 115.084 9.843 81.502 1.00 34.38 380 GLY A O 1
ATOM 2584 N N . ASP A 1 357 ? 117.037 8.878 80.927 1.00 30.24 381 ASP A N 1
ATOM 2585 C CA . ASP A 1 357 ? 116.721 7.598 81.533 1.00 30.83 381 ASP A CA 1
ATOM 2586 C C . ASP A 1 357 ? 117.195 7.643 82.968 1.00 39.60 381 ASP A C 1
ATOM 2587 O O . ASP A 1 357 ? 118.178 8.344 83.258 1.00 41.65 381 ASP A O 1
ATOM 2592 N N . TYR A 1 358 ? 116.553 6.886 83.866 1.00 37.63 382 TYR A N 1
ATOM 2593 C CA . TYR A 1 358 ? 117.005 6.815 85.256 1.00 38.57 382 TYR A CA 1
ATOM 2594 C C . TYR A 1 358 ? 118.379 6.152 85.321 1.00 49.13 382 TYR A C 1
ATOM 2595 O O . TYR A 1 358 ? 119.293 6.694 85.941 1.00 49.51 382 TYR A O 1
ATOM 2604 N N . THR A 1 359 ? 118.531 5.011 84.620 1.00 50.81 383 THR A N 1
ATOM 2605 C CA . THR A 1 359 ? 119.768 4.213 84.560 1.00 53.47 383 THR A CA 1
ATOM 2606 C C . THR A 1 359 ? 120.953 4.945 83.907 1.00 59.74 383 THR A C 1
ATOM 2607 O O . THR A 1 359 ? 122.087 4.498 84.079 1.00 62.19 383 THR A O 1
ATOM 2611 N N . TYR A 1 360 ? 120.703 6.040 83.159 1.00 54.02 384 TYR A N 1
ATOM 2612 C CA . TYR A 1 360 ? 121.741 6.770 82.445 1.00 52.66 384 TYR A CA 1
ATOM 2613 C C . TYR A 1 360 ? 122.690 7.552 83.386 1.00 62.33 384 TYR A C 1
ATOM 2614 O O . TYR A 1 360 ? 123.894 7.290 83.373 1.00 62.69 384 TYR A O 1
ATOM 2623 N N . SER A 1 361 ? 122.188 8.566 84.104 1.00 62.47 385 SER A N 1
ATOM 2624 C CA . SER A 1 361 ? 123.017 9.363 85.016 1.00 64.21 385 SER A CA 1
ATOM 2625 C C . SER A 1 361 ? 122.505 9.162 86.434 1.00 72.28 385 SER A C 1
ATOM 2626 O O . SER A 1 361 ? 121.299 9.358 86.651 1.00 71.56 385 SER A O 1
ATOM 2629 N N . LYS A 1 362 ? 123.389 8.710 87.383 1.00 72.04 386 LYS A N 1
ATOM 2630 C CA . LYS A 1 362 ? 123.036 8.525 88.808 1.00 73.49 386 LYS A CA 1
ATOM 2631 C C . LYS A 1 362 ? 122.597 9.929 89.324 1.00 78.15 386 LYS A C 1
ATOM 2632 O O . LYS A 1 362 ? 121.372 10.111 89.445 1.00 80.35 386 LYS A O 1
ATOM 2634 N N . PRO A 1 363 ? 123.461 10.986 89.440 1.00 70.28 387 PRO A N 1
ATOM 2635 C CA . PRO A 1 363 ? 122.900 12.328 89.683 1.00 68.27 387 PRO A CA 1
ATOM 2636 C C . PRO A 1 363 ? 122.534 12.930 88.298 1.00 66.87 387 PRO A C 1
ATOM 2637 O O . PRO A 1 363 ? 123.415 13.075 87.442 1.00 66.47 387 PRO A O 1
ATOM 2641 N N . PRO A 1 364 ? 121.254 13.191 87.974 1.00 59.04 388 PRO A N 1
ATOM 2642 C CA . PRO A 1 364 ? 120.952 13.711 86.635 1.00 56.56 388 PRO A CA 1
ATOM 2643 C C . PRO A 1 364 ? 121.185 15.220 86.483 1.00 57.18 388 PRO A C 1
ATOM 2644 O O . PRO A 1 364 ? 120.965 16.007 87.425 1.00 58.05 388 PRO A O 1
ATOM 2648 N N . LYS A 1 365 ? 121.621 15.613 85.271 1.00 48.36 389 LYS A N 1
ATOM 2649 C CA . LYS A 1 365 ? 121.850 16.997 84.871 1.00 45.95 389 LYS A CA 1
ATOM 2650 C C . LYS A 1 365 ? 120.608 17.486 84.134 1.00 46.99 389 LYS A C 1
ATOM 2651 O O . LYS A 1 365 ? 119.929 16.678 83.488 1.00 46.16 389 LYS A O 1
ATOM 2657 N N . ILE A 1 366 ? 120.311 18.797 84.180 1.00 41.63 390 ILE A N 1
ATOM 2658 C CA . ILE A 1 366 ? 119.149 19.334 83.467 1.00 39.83 390 ILE A CA 1
ATOM 2659 C C . ILE A 1 366 ? 119.406 19.229 81.944 1.00 42.67 390 ILE A C 1
ATOM 2660 O O . ILE A 1 366 ? 118.460 19.041 81.178 1.00 41.64 390 ILE A O 1
ATOM 2665 N N . GLU A 1 367 ? 120.696 19.264 81.528 1.00 39.12 391 GLU A N 1
ATOM 2666 C CA . GLU A 1 367 ? 121.111 19.135 80.126 1.00 38.47 391 GLU A CA 1
ATOM 2667 C C . GLU A 1 367 ? 120.557 17.829 79.514 1.00 39.40 391 GLU A C 1
ATOM 2668 O O . GLU A 1 367 ? 120.098 17.831 78.371 1.00 37.80 391 GLU A O 1
ATOM 2674 N N . ASP A 1 368 ? 120.553 16.738 80.309 1.00 34.33 392 ASP A N 1
ATOM 2675 C CA . ASP A 1 368 ? 120.054 15.434 79.906 1.00 32.99 392 ASP A CA 1
ATOM 2676 C C . ASP A 1 368 ? 118.576 15.485 79.481 1.00 36.52 392 ASP A C 1
ATOM 2677 O O . ASP A 1 368 ? 118.208 14.965 78.428 1.00 35.59 392 ASP A O 1
ATOM 2682 N N . PHE A 1 369 ? 117.750 16.148 80.270 1.00 33.08 393 PHE A N 1
ATOM 2683 C CA . PHE A 1 369 ? 116.317 16.244 80.017 1.00 31.62 393 PHE A CA 1
ATOM 2684 C C . PHE A 1 369 ? 116.033 17.153 78.816 1.00 34.16 393 PHE A C 1
ATOM 2685 O O . PHE A 1 369 ? 115.161 16.830 77.997 1.00 33.48 393 PHE A O 1
ATOM 2693 N N . LEU A 1 370 ? 116.835 18.213 78.647 1.00 29.91 394 LEU A N 1
ATOM 2694 C CA . LEU A 1 370 ? 116.720 19.102 77.485 1.00 30.09 394 LEU A CA 1
ATOM 2695 C C . LEU A 1 370 ? 117.030 18.335 76.196 1.00 34.89 394 LEU A C 1
ATOM 2696 O O . LEU A 1 370 ? 116.287 18.463 75.218 1.00 35.73 394 LEU A O 1
ATOM 2709 N N . ARG A 1 372 ? 116.707 15.069 75.853 1.00 26.87 396 ARG A N 1
ATOM 2710 C CA . ARG A 1 372 ? 115.621 14.122 75.703 1.00 27.14 396 ARG A CA 1
ATOM 2711 C C . ARG A 1 372 ? 114.347 14.825 75.212 1.00 35.45 396 ARG A C 1
ATOM 2712 O O . ARG A 1 372 ? 113.599 14.225 74.428 1.00 35.29 396 ARG A O 1
ATOM 2720 N N . LEU A 1 373 ? 114.122 16.097 75.632 1.00 32.53 397 LEU A N 1
ATOM 2721 C CA . LEU A 1 373 ? 112.983 16.889 75.166 1.00 31.95 397 LEU A CA 1
ATOM 2722 C C . LEU A 1 373 ? 113.088 17.122 73.655 1.00 35.54 397 LEU A C 1
ATOM 2723 O O . LEU A 1 373 ? 112.091 16.926 72.948 1.00 36.10 397 LEU A O 1
ATOM 2728 N N . LYS A 1 374 ? 114.298 17.506 73.154 1.00 30.17 398 LYS A N 1
ATOM 2729 C CA . LYS A 1 374 ? 114.545 17.748 71.715 1.00 29.19 398 LYS A CA 1
ATOM 2730 C C . LYS A 1 374 ? 114.256 16.460 70.911 1.00 34.22 398 LYS A C 1
ATOM 2731 O O . LYS A 1 374 ? 113.566 16.499 69.884 1.00 31.55 398 LYS A O 1
ATOM 2737 N N . PHE A 1 375 ? 114.781 15.319 71.430 1.00 32.47 399 PHE A N 1
ATOM 2738 C CA . PHE A 1 375 ? 114.650 13.999 70.852 1.00 31.58 399 PHE A CA 1
ATOM 2739 C C . PHE A 1 375 ? 113.169 13.588 70.807 1.00 35.93 399 PHE A C 1
ATOM 2740 O O . PHE A 1 375 ? 112.673 13.185 69.759 1.00 37.37 399 PHE A O 1
ATOM 2748 N N . SER A 1 376 ? 112.460 13.771 71.904 1.00 31.75 400 SER A N 1
ATOM 2749 C CA . SER A 1 376 ? 111.056 13.402 72.025 1.00 30.95 400 SER A CA 1
ATOM 2750 C C . SER A 1 376 ? 110.185 14.181 71.068 1.00 36.61 400 SER A C 1
ATOM 2751 O O . SER A 1 376 ? 109.268 13.602 70.482 1.00 35.83 400 SER A O 1
ATOM 2754 N N . LEU A 1 377 ? 110.476 15.476 70.893 1.00 35.05 401 LEU A N 1
ATOM 2755 C CA . LEU A 1 377 ? 109.701 16.336 70.000 1.00 35.25 401 LEU A CA 1
ATOM 2756 C C . LEU A 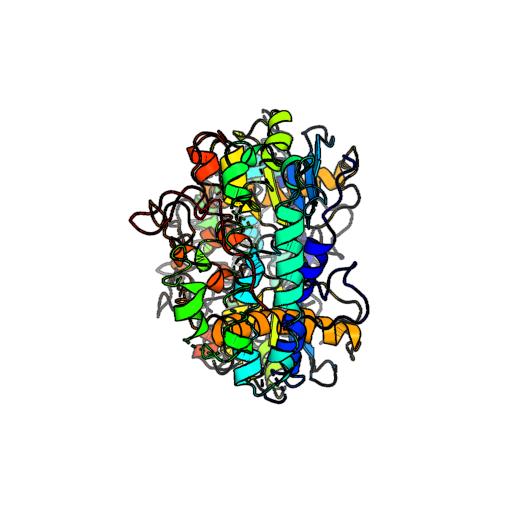1 377 ? 110.025 16.062 68.522 1.00 38.00 401 LEU A C 1
ATOM 2757 O O . LEU A 1 377 ? 109.105 16.084 67.716 1.00 39.43 401 LEU A O 1
ATOM 2762 N N . ALA A 1 378 ? 111.289 15.764 68.166 1.00 33.43 402 ALA A N 1
ATOM 2763 C CA . ALA A 1 378 ? 111.672 15.496 66.769 1.00 32.96 402 ALA A CA 1
ATOM 2764 C C . ALA A 1 378 ? 111.198 14.134 66.261 1.00 37.51 402 ALA A C 1
ATOM 2765 O O . ALA A 1 378 ? 110.787 14.031 65.102 1.00 38.05 402 ALA A O 1
ATOM 2767 N N . GLU A 1 379 ? 111.310 13.089 67.095 1.00 33.63 403 GLU A N 1
ATOM 2768 C CA . GLU A 1 379 ? 111.039 11.718 66.693 1.00 33.94 403 GLU A CA 1
ATOM 2769 C C . GLU A 1 379 ? 109.582 11.343 66.758 1.00 37.83 403 GLU A C 1
ATOM 2770 O O . GLU A 1 379 ? 108.977 11.494 67.826 1.00 38.22 403 GLU A O 1
ATOM 2776 N N . PRO A 1 380 ? 109.041 10.777 65.629 1.00 33.53 404 PRO A N 1
ATOM 2777 C CA . PRO A 1 380 ? 107.619 10.376 65.580 1.00 32.63 404 PRO A CA 1
ATOM 2778 C C . PRO A 1 380 ? 107.260 9.223 66.528 1.00 36.96 404 PRO A C 1
ATOM 2779 O O . PRO A 1 380 ? 106.110 9.127 66.952 1.00 37.98 404 PRO A O 1
ATOM 2783 N N . THR A 1 381 ? 108.237 8.360 66.857 1.00 32.15 405 THR A N 1
ATOM 2784 C CA . THR A 1 381 ? 108.100 7.214 67.766 1.00 31.18 405 THR A CA 1
ATOM 2785 C C . THR A 1 381 ? 107.928 7.642 69.227 1.00 33.78 405 THR A C 1
ATOM 2786 O O . THR A 1 381 ? 107.445 6.860 70.034 1.00 34.42 405 THR A O 1
ATOM 2790 N N . GLU A 1 382 ? 108.338 8.860 69.564 1.00 30.57 406 GLU A N 1
ATOM 2791 C CA . GLU A 1 382 ? 108.327 9.396 70.933 1.00 30.64 406 GLU A CA 1
ATOM 2792 C C . GLU A 1 382 ? 107.145 10.287 71.258 1.00 36.14 406 GLU A C 1
ATOM 2793 O O . GLU A 1 382 ? 106.571 10.954 70.389 1.00 36.13 406 GLU A O 1
ATOM 2807 N N . LEU A 1 384 ? 106.001 13.399 74.113 1.00 34.13 408 LEU A N 1
ATOM 2808 C CA . LEU A 1 384 ? 106.725 14.386 74.952 1.00 33.85 408 LEU A CA 1
ATOM 2809 C C . LEU A 1 384 ? 106.885 13.890 76.411 1.00 36.20 408 LEU A C 1
ATOM 2810 O O . LEU A 1 384 ? 107.896 14.207 77.025 1.00 35.64 408 LEU A O 1
ATOM 2815 N N . SER A 1 385 ? 105.952 13.042 76.912 1.00 31.35 409 SER A N 1
ATOM 2816 C CA . SER A 1 385 ? 106.024 12.492 78.264 1.00 31.99 409 SER A CA 1
ATOM 2817 C C . SER A 1 385 ? 107.254 11.566 78.469 1.00 38.48 409 SER A C 1
ATOM 2818 O O . SER A 1 385 ? 107.660 11.377 79.623 1.00 39.49 409 SER A O 1
ATOM 2821 N N . ASN A 1 386 ? 107.891 11.058 77.363 1.00 34.31 410 ASN A N 1
ATOM 2822 C CA . ASN A 1 386 ? 109.121 10.242 77.434 1.00 33.02 410 ASN A CA 1
ATOM 2823 C C . ASN A 1 386 ? 110.321 11.088 77.889 1.00 36.87 410 ASN A C 1
ATOM 2824 O O . ASN A 1 386 ? 111.347 10.522 78.272 1.00 36.74 410 ASN A O 1
ATOM 2829 N N . THR A 1 387 ? 110.200 12.445 77.839 1.00 32.57 411 THR A N 1
ATOM 2830 C CA . THR A 1 387 ? 111.256 13.367 78.277 1.00 32.52 411 THR A CA 1
ATOM 2831 C C . THR A 1 387 ? 111.624 13.111 79.741 1.00 38.02 411 THR A C 1
ATOM 2832 O O . THR A 1 387 ? 112.795 13.256 80.113 1.00 39.17 411 THR A O 1
ATOM 2836 N N . VAL A 1 388 ? 110.606 12.782 80.578 1.00 32.48 412 VAL A N 1
ATOM 2837 C CA . VAL A 1 388 ? 110.787 12.616 82.017 1.00 31.22 412 VAL A CA 1
ATOM 2838 C C . VAL A 1 388 ? 110.229 11.279 82.553 1.00 34.64 412 VAL A C 1
ATOM 2839 O O . VAL A 1 388 ? 110.628 10.865 83.645 1.00 34.09 412 VAL A O 1
ATOM 2843 N N . GLY A 1 389 ? 109.293 10.665 81.816 1.00 30.71 413 GLY A N 1
ATOM 2844 C CA . GLY A 1 389 ? 108.598 9.438 82.193 1.00 30.43 413 GLY A CA 1
ATOM 2845 C C . GLY A 1 389 ? 109.492 8.310 82.658 1.00 36.17 413 GLY A C 1
ATOM 2846 O O . GLY A 1 389 ? 109.251 7.745 83.735 1.00 37.46 413 GLY A O 1
ATOM 2847 N N . PHE A 1 390 ? 110.549 7.984 81.848 1.00 30.60 414 PHE A N 1
ATOM 2848 C CA . PHE A 1 390 ? 111.535 6.945 82.181 1.00 29.39 414 PHE A CA 1
ATOM 2849 C C . PHE A 1 390 ? 112.302 7.303 83.449 1.00 36.43 414 PHE A C 1
ATOM 2850 O O . PHE A 1 390 ? 112.506 6.425 84.290 1.00 40.27 414 PHE A O 1
ATOM 2858 N N . TRP A 1 391 ? 112.689 8.584 83.615 1.00 31.89 415 TRP A N 1
ATOM 2859 C CA . TRP A 1 391 ? 113.404 9.054 84.817 1.00 31.62 415 TRP A CA 1
ATOM 2860 C C . TRP A 1 391 ? 112.511 9.022 86.078 1.00 34.42 415 TRP A C 1
ATOM 2861 O O . TRP A 1 391 ? 112.937 8.482 87.104 1.00 36.45 415 TRP A O 1
ATOM 2880 N N . ALA A 1 393 ? 109.741 7.320 86.677 1.00 30.49 417 ALA A N 1
ATOM 2881 C CA . ALA A 1 393 ? 109.361 5.957 87.071 1.00 31.12 417 ALA A CA 1
ATOM 2882 C C . ALA A 1 393 ? 110.482 5.318 87.898 1.00 36.39 417 ALA A C 1
ATOM 2883 O O . ALA A 1 393 ? 110.209 4.749 88.946 1.00 38.95 417 ALA A O 1
ATOM 2885 N N . GLY A 1 394 ? 111.730 5.500 87.464 1.00 31.42 418 GLY A N 1
ATOM 2886 C CA . GLY A 1 394 ? 112.910 4.981 88.140 1.00 31.33 418 GLY A CA 1
ATOM 2887 C C . GLY A 1 394 ? 113.175 5.611 89.488 1.00 36.79 418 GLY A C 1
ATOM 2888 O O . GLY A 1 394 ? 113.493 4.892 90.447 1.00 37.78 418 GLY A O 1
ATOM 2889 N N . GLU A 1 395 ? 113.050 6.958 89.572 1.00 33.66 419 GLU A N 1
ATOM 2890 C CA . GLU A 1 395 ? 113.240 7.713 90.823 1.00 34.75 419 GLU A CA 1
ATOM 2891 C C . GLU A 1 395 ? 112.215 7.295 91.860 1.00 36.82 419 GLU A C 1
ATOM 2892 O O . GLU A 1 395 ? 112.585 7.018 93.004 1.00 37.67 419 GLU A O 1
ATOM 2898 N N . LEU A 1 396 ? 110.936 7.212 91.457 1.00 32.81 420 LEU A N 1
ATOM 2899 C CA . LEU A 1 396 ? 109.851 6.780 92.351 1.00 33.67 420 LEU A CA 1
ATOM 2900 C C . LEU A 1 396 ? 110.100 5.360 92.865 1.00 37.82 420 LEU A C 1
ATOM 2901 O O . LEU A 1 396 ? 109.994 5.132 94.068 1.00 39.14 420 LEU A O 1
ATOM 2906 N N . ALA A 1 397 ? 110.494 4.436 91.958 1.00 31.65 421 ALA A N 1
ATOM 2907 C CA . ALA A 1 397 ? 110.812 3.046 92.279 1.00 30.88 421 ALA A CA 1
ATOM 2908 C C . ALA A 1 397 ? 111.957 2.968 93.302 1.00 36.97 421 ALA A C 1
ATOM 2909 O O . ALA A 1 397 ? 111.811 2.275 94.312 1.00 38.82 421 ALA A O 1
ATOM 2911 N N . GLU A 1 398 ? 113.062 3.724 93.079 1.00 33.01 422 GLU A N 1
ATOM 2912 C CA . GLU A 1 398 ? 114.201 3.767 93.999 1.00 34.44 422 GLU A CA 1
ATOM 2913 C C . GLU A 1 398 ? 113.784 4.198 95.417 1.00 38.51 422 GLU A C 1
ATOM 2914 O O . GLU A 1 398 ? 114.243 3.603 96.387 1.00 39.03 422 GLU A O 1
ATOM 2920 N N . LYS A 1 399 ? 112.914 5.220 95.535 1.00 35.56 423 LYS A N 1
ATOM 2921 C CA . LYS A 1 399 ? 112.460 5.747 96.837 1.00 35.53 423 LYS A CA 1
ATOM 2922 C C . LYS A 1 399 ? 111.169 5.056 97.332 1.00 37.90 423 LYS A C 1
ATOM 2923 O O . LYS A 1 399 ? 110.554 5.538 98.276 1.00 38.87 423 LYS A O 1
ATOM 2929 N N . ASN A 1 400 ? 110.799 3.904 96.738 1.00 34.61 424 ASN A N 1
ATOM 2930 C CA . ASN A 1 400 ? 109.606 3.106 97.056 1.00 35.72 424 ASN A CA 1
ATOM 2931 C C . ASN A 1 400 ? 108.350 3.987 97.092 1.00 42.07 424 ASN A C 1
ATOM 2932 O O . ASN A 1 400 ? 107.536 3.899 98.006 1.00 43.42 424 ASN A O 1
ATOM 2937 N N . TRP A 1 401 ? 108.230 4.864 96.090 1.00 40.01 425 TRP A N 1
ATOM 2938 C CA . TRP A 1 401 ? 107.102 5.760 95.813 1.00 41.45 425 TRP A CA 1
ATOM 2939 C C . TRP A 1 401 ? 106.982 6.909 96.819 1.00 44.88 425 TRP A C 1
ATOM 2940 O O . TRP A 1 401 ? 106.081 7.749 96.674 1.00 45.21 425 TRP A O 1
ATOM 2951 N N . ASN A 1 402 ? 107.928 7.009 97.765 1.00 38.42 426 ASN A N 1
ATOM 2952 C CA . ASN A 1 402 ? 107.878 8.065 98.750 1.00 37.73 426 ASN A CA 1
ATOM 2953 C C . ASN A 1 402 ? 108.376 9.386 98.140 1.00 40.80 426 ASN A C 1
ATOM 2954 O O . ASN A 1 402 ? 109.585 9.670 98.132 1.00 40.11 426 ASN A O 1
ATOM 2959 N N . TYR A 1 403 ? 107.407 10.206 97.666 1.00 36.02 427 TYR A N 1
ATOM 2960 C CA . TYR A 1 403 ? 107.637 11.524 97.042 1.00 34.33 427 TYR A CA 1
ATOM 2961 C C . TYR A 1 403 ? 108.309 12.571 97.997 1.00 38.08 427 TYR A C 1
ATOM 2962 O O . TYR A 1 403 ? 108.711 13.649 97.537 1.00 37.28 427 TYR A O 1
ATOM 2971 N N . ASN A 1 404 ? 108.413 12.263 99.303 1.00 34.40 428 ASN A N 1
ATOM 2972 C CA . ASN A 1 404 ? 109.060 13.152 100.255 1.00 35.10 428 ASN A CA 1
ATOM 2973 C C . ASN A 1 404 ? 110.575 12.960 100.172 1.00 43.81 428 ASN A C 1
ATOM 2974 O O . ASN A 1 404 ? 111.332 13.833 100.626 1.00 47.05 428 ASN A O 1
ATOM 2979 N N . LYS A 1 405 ? 111.023 11.852 99.545 1.00 38.83 429 LYS A N 1
ATOM 2980 C CA . LYS A 1 405 ? 112.443 11.527 99.415 1.00 38.81 429 LYS A CA 1
ATOM 2981 C C . LYS A 1 405 ? 113.034 11.876 98.020 1.00 43.15 429 LYS A C 1
ATOM 2982 O O . LYS A 1 405 ? 114.253 11.971 97.868 1.00 43.14 429 LYS A O 1
ATOM 2988 N N . ILE A 1 406 ? 112.181 12.028 97.013 1.00 40.03 430 ILE A N 1
ATOM 2989 C CA . ILE A 1 406 ? 112.582 12.250 95.625 1.00 38.65 430 ILE A CA 1
ATOM 2990 C C . ILE A 1 406 ? 113.078 13.675 95.349 1.00 42.79 430 ILE A C 1
ATOM 2991 O O . ILE A 1 406 ? 112.690 14.629 96.030 1.00 42.19 430 ILE A O 1
ATOM 2996 N N . SER A 1 407 ? 113.924 13.806 94.314 1.00 39.48 431 SER A N 1
ATOM 2997 C CA . SER A 1 407 ? 114.372 15.114 93.814 1.00 39.52 431 SER A CA 1
ATOM 2998 C C . SER A 1 407 ? 113.660 15.353 92.503 1.00 41.98 431 SER A C 1
ATOM 2999 O O . SER A 1 407 ? 113.299 14.383 91.833 1.00 38.51 431 SER A O 1
ATOM 3002 N N . ILE A 1 408 ? 113.351 16.624 92.185 1.00 40.61 432 ILE A N 1
ATOM 3003 C CA . ILE A 1 408 ? 112.597 16.912 90.962 1.00 39.79 432 ILE A CA 1
ATOM 3004 C C . ILE A 1 408 ? 113.357 17.915 90.066 1.00 44.26 432 ILE A C 1
ATOM 3005 O O . ILE A 1 408 ? 113.266 19.128 90.306 1.00 45.75 432 ILE A O 1
ATOM 3010 N N . PRO A 1 409 ? 114.065 17.423 89.014 1.00 39.04 433 PRO A N 1
ATOM 3011 C CA . PRO A 1 409 ? 114.744 18.333 88.078 1.00 37.98 433 PRO A CA 1
ATOM 3012 C C . PRO A 1 409 ? 113.787 19.369 87.489 1.00 40.70 433 PRO A C 1
ATOM 3013 O O . PRO A 1 409 ? 112.676 19.033 87.083 1.00 40.46 433 PRO A O 1
ATOM 3017 N N . GLY A 1 410 ? 114.208 20.631 87.520 1.00 37.40 434 GLY A N 1
ATOM 3018 C CA . GLY A 1 410 ? 113.413 21.767 87.060 1.00 37.49 434 GLY A CA 1
ATOM 3019 C C . GLY A 1 410 ? 112.557 22.388 88.156 1.00 42.45 434 GLY A C 1
ATOM 3020 O O . GLY A 1 410 ? 111.905 23.407 87.924 1.00 41.95 434 GLY A O 1
ATOM 3021 N N . ILE A 1 411 ? 112.543 21.767 89.366 1.00 39.19 435 ILE A N 1
ATOM 3022 C CA . ILE A 1 411 ? 111.787 22.217 90.533 1.00 38.73 435 ILE A CA 1
ATOM 3023 C C . ILE A 1 411 ? 112.729 22.372 91.729 1.00 42.74 435 ILE A C 1
ATOM 3024 O O . ILE A 1 411 ? 112.873 23.474 92.262 1.00 43.17 435 ILE A O 1
ATOM 3029 N N . THR A 1 412 ? 113.380 21.280 92.136 1.00 39.52 436 THR A N 1
ATOM 3030 C CA . THR A 1 412 ? 114.289 21.292 93.292 1.00 39.84 436 THR A CA 1
ATOM 3031 C C . THR A 1 412 ? 115.750 21.390 92.870 1.00 46.61 436 THR A C 1
ATOM 3032 O O . THR A 1 412 ? 116.596 21.724 93.699 1.00 46.84 436 THR A O 1
ATOM 3036 N N . THR A 1 413 ? 116.053 21.095 91.590 1.00 44.54 437 THR A N 1
ATOM 3037 C CA . THR A 1 413 ? 117.428 21.074 91.109 1.00 45.00 437 THR A CA 1
ATOM 3038 C C . THR A 1 413 ? 117.522 21.543 89.642 1.00 50.57 437 THR A C 1
ATOM 3039 O O . THR A 1 413 ? 116.505 21.609 88.954 1.00 51.37 437 THR A O 1
ATOM 3043 N N . GLY A 1 414 ? 118.731 21.878 89.193 1.00 47.41 438 GLY A N 1
ATOM 3044 C CA . GLY A 1 414 ? 118.990 22.292 87.814 1.00 46.86 438 GLY A CA 1
ATOM 3045 C C . GLY A 1 414 ? 119.009 23.780 87.531 1.00 50.27 438 GLY A C 1
ATOM 3046 O O . GLY A 1 414 ? 118.993 24.191 86.368 1.00 51.13 438 GLY A O 1
ATOM 3047 N N . PHE A 1 415 ? 119.078 24.594 88.577 1.00 45.63 439 PHE A N 1
ATOM 3048 C CA . PHE A 1 415 ? 119.057 26.044 88.433 1.00 45.51 439 PHE A CA 1
ATOM 3049 C C . PHE A 1 415 ? 120.389 26.613 87.976 1.00 53.01 439 PHE A C 1
ATOM 3050 O O . PHE A 1 415 ? 121.428 26.067 88.354 1.00 53.80 439 PHE A O 1
ATOM 3058 N N . PRO A 1 416 ? 120.393 27.714 87.168 1.00 50.93 440 PRO A N 1
ATOM 3059 C CA . PRO A 1 416 ? 121.680 28.304 86.757 1.00 51.65 440 PRO A CA 1
ATOM 3060 C C . PRO A 1 416 ? 122.545 28.672 87.960 1.00 57.54 440 PRO A C 1
ATOM 3061 O O . PRO A 1 416 ? 122.015 28.988 89.019 1.00 56.75 440 PRO A O 1
ATOM 3065 N N . GLU A 1 417 ? 123.872 28.595 87.798 1.00 57.39 441 GLU A N 1
ATOM 3066 C CA . GLU A 1 417 ? 124.853 28.924 88.835 1.00 59.57 441 GLU A CA 1
ATOM 3067 C C . GLU A 1 417 ? 124.534 30.300 89.410 1.00 63.68 441 GLU A C 1
ATOM 3068 O O . GLU A 1 417 ? 124.380 31.262 88.651 1.00 62.92 441 GLU A O 1
ATOM 3074 N N . GLY A 1 418 ? 124.330 30.347 90.725 1.00 60.79 442 GLY A N 1
ATOM 3075 C CA . GLY A 1 418 ? 123.973 31.575 91.424 1.00 61.40 442 GLY A CA 1
ATOM 3076 C C . GLY A 1 418 ? 122.515 31.687 91.829 1.00 65.15 442 GLY A C 1
ATOM 3077 O O . GLY A 1 418 ? 122.170 32.585 92.611 1.00 67.55 442 GLY A O 1
ATOM 3078 N N . ILE A 1 419 ? 121.651 30.787 91.294 1.00 57.86 443 ILE A N 1
ATOM 3079 C CA . ILE A 1 419 ? 120.201 30.717 91.548 1.00 56.00 443 ILE A CA 1
ATOM 3080 C C . ILE A 1 419 ? 119.890 29.401 92.286 1.00 56.83 443 ILE A C 1
ATOM 3081 O O . ILE A 1 419 ? 120.454 28.349 91.947 1.00 55.26 443 ILE A O 1
ATOM 3086 N N . SER A 1 420 ? 118.985 29.457 93.279 1.00 52.09 444 SER A N 1
ATOM 3087 C CA . SER A 1 420 ? 118.598 28.286 94.082 1.00 51.32 444 SER A CA 1
ATOM 3088 C C . SER A 1 420 ? 117.147 27.807 93.807 1.00 53.22 444 SER A C 1
ATOM 3089 O O . SER A 1 420 ? 116.856 26.607 93.944 1.00 52.92 444 SER A O 1
ATOM 3092 N N . THR A 1 421 ? 116.245 28.733 93.440 1.00 47.41 445 THR A N 1
ATOM 3093 C CA . THR A 1 421 ? 114.841 28.416 93.145 1.00 44.91 445 THR A CA 1
ATOM 3094 C C . THR A 1 421 ? 114.259 29.505 92.235 1.00 46.05 445 THR A C 1
ATOM 3095 O O . THR A 1 421 ? 114.955 30.465 91.900 1.00 45.63 445 THR A O 1
ATOM 3099 N N . TYR A 1 422 ? 112.983 29.375 91.871 1.00 41.82 446 TYR A N 1
ATOM 3100 C CA . TYR A 1 422 ? 112.271 30.382 91.082 1.00 42.03 446 TYR A CA 1
ATOM 3101 C C . TYR A 1 422 ? 111.952 31.618 91.927 1.00 50.65 446 TYR A C 1
ATOM 3102 O O . TYR A 1 422 ? 111.538 31.457 93.081 1.00 51.85 446 TYR A O 1
ATOM 3111 N N . PRO A 1 423 ? 112.097 32.852 91.371 1.00 50.26 447 PRO A N 1
ATOM 3112 C CA . PRO A 1 423 ? 111.781 34.073 92.145 1.00 51.22 447 PRO A CA 1
ATOM 3113 C C . PRO A 1 423 ? 110.310 34.178 92.548 1.00 57.59 447 PRO A C 1
ATOM 3114 O O . PRO A 1 423 ? 109.450 33.636 91.850 1.00 57.06 447 PRO A O 1
ATOM 3118 N N . ASN A 1 424 ? 110.027 34.898 93.651 1.00 56.85 448 ASN A N 1
ATOM 3119 C CA . ASN A 1 424 ? 108.686 35.108 94.214 1.00 58.44 448 ASN A CA 1
ATOM 3120 C C . ASN A 1 424 ? 107.976 36.331 93.603 1.00 64.77 448 ASN A C 1
ATOM 3121 O O . ASN A 1 424 ? 106.847 36.193 93.122 1.00 64.63 448 ASN A O 1
ATOM 3126 N N . ASN A 1 425 ? 108.602 37.516 93.631 1.00 63.81 449 ASN A N 1
ATOM 3127 C CA . ASN A 1 425 ? 107.963 38.705 93.054 1.00 65.51 449 ASN A CA 1
ATOM 3128 C C . ASN A 1 425 ? 108.426 38.837 91.608 1.00 67.35 449 ASN A C 1
ATOM 3129 O O . ASN A 1 425 ? 109.609 39.123 91.362 1.00 68.51 449 ASN A O 1
ATOM 3134 N N . ASN A 1 426 ? 107.520 38.518 90.652 1.00 59.14 450 ASN A N 1
ATOM 3135 C CA . ASN A 1 426 ? 107.864 38.546 89.227 1.00 55.87 450 ASN A CA 1
ATOM 3136 C C . ASN A 1 426 ? 107.151 39.689 88.515 1.00 57.76 450 ASN A C 1
ATOM 3137 O O . ASN A 1 426 ? 105.997 40.000 88.843 1.00 57.45 450 ASN A O 1
ATOM 3142 N N . PRO A 1 427 ? 107.865 40.374 87.587 1.00 51.87 451 PRO A N 1
ATOM 3143 C CA . PRO A 1 427 ? 107.266 41.542 86.919 1.00 51.67 451 PRO A CA 1
ATOM 3144 C C . PRO A 1 427 ? 105.908 41.255 86.297 1.00 54.00 451 PRO A C 1
ATOM 3145 O O . PRO A 1 427 ? 105.679 40.165 85.778 1.00 53.78 451 PRO A O 1
ATOM 3149 N N . VAL A 1 428 ? 105.004 42.228 86.356 1.00 49.80 452 VAL A N 1
ATOM 3150 C CA . VAL A 1 428 ? 103.685 42.065 85.749 1.00 48.56 452 VAL A CA 1
ATOM 3151 C C . VAL A 1 428 ? 103.847 41.999 84.220 1.00 51.98 452 VAL A C 1
ATOM 3152 O O . VAL A 1 428 ? 104.852 42.480 83.685 1.00 51.52 452 VAL A O 1
ATOM 3156 N N . ILE A 1 429 ? 102.874 41.399 83.524 1.00 48.86 453 ILE A N 1
ATOM 3157 C CA . ILE A 1 429 ? 102.926 41.331 82.067 1.00 48.63 453 ILE A CA 1
ATOM 3158 C C . ILE A 1 429 ? 102.466 42.699 81.531 1.00 60.32 453 ILE A C 1
ATOM 3159 O O . ILE A 1 429 ? 101.308 43.091 81.734 1.00 61.58 453 ILE A O 1
ATOM 3164 N N . GLN A 1 430 ? 103.399 43.443 80.908 1.00 60.75 454 GLN A N 1
ATOM 3165 C CA . GLN A 1 430 ? 103.129 44.760 80.335 1.00 63.59 454 GLN A CA 1
ATOM 3166 C C . GLN A 1 430 ? 102.773 44.613 78.861 1.00 68.93 454 GLN A C 1
ATOM 3167 O O . GLN A 1 430 ? 103.660 44.337 78.055 1.00 69.48 454 GLN A O 1
ATOM 3173 N N . ARG A 1 431 ? 101.484 44.765 78.513 1.00 65.28 455 ARG A N 1
ATOM 3174 C CA . ARG A 1 431 ? 101.007 44.652 77.134 1.00 85.62 455 ARG A CA 1
ATOM 3175 C C . ARG A 1 431 ? 101.148 45.985 76.393 1.00 121.41 455 ARG A C 1
ATOM 3176 O O . ARG A 1 431 ? 102.251 46.526 76.284 1.00 82.18 455 ARG A O 1
ATOM 3178 N N . ASN B 1 26 ? 85.961 15.479 96.448 1.00 98.57 50 ASN B N 1
ATOM 3179 C CA . ASN B 1 26 ? 86.545 16.788 96.155 1.00 94.51 50 ASN B CA 1
ATOM 3180 C C . ASN B 1 26 ? 85.669 17.572 95.150 1.00 92.67 50 ASN B C 1
ATOM 3181 O O . ASN B 1 26 ? 85.241 17.025 94.123 1.00 91.58 50 ASN B O 1
ATOM 3186 N N . THR B 1 27 ? 85.414 18.855 95.460 1.00 84.34 51 THR B N 1
ATOM 3187 C CA . THR B 1 27 ? 84.612 19.750 94.627 1.00 78.80 51 THR B CA 1
ATOM 3188 C C . THR B 1 27 ? 85.504 20.599 93.707 1.00 72.70 51 THR B C 1
ATOM 3189 O O . THR B 1 27 ? 84.972 21.429 92.967 1.00 69.63 51 THR B O 1
ATOM 3193 N N . TYR B 1 28 ? 86.848 20.385 93.737 1.00 64.78 52 TYR B N 1
ATOM 3194 C CA . TYR B 1 28 ? 87.814 21.130 92.918 1.00 59.15 52 TYR B CA 1
ATOM 3195 C C . TYR B 1 28 ? 87.470 21.080 91.440 1.00 60.23 52 TYR B C 1
ATOM 3196 O O . TYR B 1 28 ? 87.144 20.017 90.905 1.00 61.61 52 TYR B O 1
ATOM 3205 N N . VAL B 1 29 ? 87.558 22.245 90.792 1.00 52.51 53 VAL B N 1
ATOM 3206 C CA . VAL B 1 29 ? 87.318 22.415 89.369 1.00 48.93 53 VAL B CA 1
ATOM 3207 C C . VAL B 1 29 ? 88.476 23.235 88.793 1.00 52.45 53 VAL B C 1
ATOM 3208 O O . VAL B 1 29 ? 88.786 24.302 89.313 1.00 53.70 53 VAL B O 1
ATOM 3212 N N . THR B 1 30 ? 89.111 22.727 87.731 1.00 46.79 54 THR B N 1
ATOM 3213 C CA . THR B 1 30 ? 90.171 23.412 87.001 1.00 43.93 54 THR B CA 1
ATOM 3214 C C . THR B 1 30 ? 89.670 24.808 86.545 1.00 48.18 54 THR B C 1
ATOM 3215 O O . THR B 1 30 ? 88.657 24.891 85.826 1.00 47.11 54 THR B O 1
ATOM 3219 N N . PRO B 1 31 ? 90.388 25.894 86.957 1.00 44.56 55 PRO B N 1
ATOM 3220 C CA . PRO B 1 31 ? 90.028 27.243 86.488 1.00 42.94 55 PRO B CA 1
ATOM 3221 C C . PRO B 1 31 ? 89.974 27.332 84.962 1.00 46.26 55 PRO B C 1
ATOM 3222 O O . PRO B 1 31 ? 90.815 26.753 84.273 1.00 45.63 55 PRO B O 1
ATOM 3226 N N . GLN B 1 32 ? 88.966 28.053 84.440 1.00 43.17 56 GLN B N 1
ATOM 3227 C CA . GLN B 1 32 ? 88.730 28.247 83.016 1.00 40.69 56 GLN B CA 1
ATOM 3228 C C . GLN B 1 32 ? 89.955 28.829 82.305 1.00 43.34 56 GLN B C 1
ATOM 3229 O O . GLN B 1 32 ? 90.239 28.410 81.178 1.00 42.62 56 GLN B O 1
ATOM 3235 N N . ALA B 1 33 ? 90.699 29.750 82.968 1.00 38.46 57 ALA B N 1
ATOM 3236 C CA . ALA B 1 33 ? 91.915 30.360 82.415 1.00 36.06 57 ALA B CA 1
ATOM 3237 C C . ALA B 1 33 ? 92.883 29.271 81.957 1.00 40.35 57 ALA B C 1
ATOM 3238 O O . ALA B 1 33 ? 93.461 29.401 80.878 1.00 38.49 57 ALA B O 1
ATOM 3240 N N . PHE B 1 34 ? 93.012 28.169 82.746 1.00 37.75 58 PHE B N 1
ATOM 3241 C CA . PHE B 1 34 ? 93.904 27.057 82.409 1.00 36.61 58 PHE B CA 1
ATOM 3242 C C . PHE B 1 34 ? 93.425 26.322 81.151 1.00 41.05 58 PHE B C 1
ATOM 3243 O O . PHE B 1 34 ? 94.233 26.030 80.278 1.00 39.98 58 PHE B O 1
ATOM 3251 N N . TRP B 1 35 ? 92.122 26.062 81.039 1.00 38.69 59 TRP B N 1
ATOM 3252 C CA . TRP B 1 35 ? 91.570 25.410 79.859 1.00 37.52 59 TRP B CA 1
ATOM 3253 C C . TRP B 1 35 ? 91.783 26.285 78.618 1.00 41.13 59 TRP B C 1
ATOM 3254 O O . TRP B 1 35 ? 92.193 25.777 77.575 1.00 39.66 59 TRP B O 1
ATOM 3265 N N . ASN B 1 36 ? 91.537 27.606 78.741 1.00 38.69 60 ASN B N 1
ATOM 3266 C CA . ASN B 1 36 ? 91.721 28.564 77.640 1.00 37.58 60 ASN B CA 1
ATOM 3267 C C . ASN B 1 36 ? 93.161 28.506 77.129 1.00 42.58 60 ASN B C 1
ATOM 3268 O O . ASN B 1 36 ? 93.354 28.352 75.921 1.00 44.18 60 ASN B O 1
ATOM 3273 N N . LEU B 1 37 ? 94.156 28.507 78.047 1.00 37.00 61 LEU B N 1
ATOM 3274 C CA . LEU B 1 37 ? 95.558 28.414 77.686 1.00 35.24 61 LEU B CA 1
ATOM 3275 C C . LEU B 1 37 ? 95.865 27.043 77.088 1.00 38.11 61 LEU B C 1
ATOM 3276 O O . LEU B 1 37 ? 96.565 26.980 76.080 1.00 38.67 61 LEU B O 1
ATOM 3281 N N . TYR B 1 38 ? 95.325 25.964 77.675 1.00 33.93 62 TYR B N 1
ATOM 3282 C CA . TYR B 1 38 ? 95.503 24.594 77.170 1.00 34.10 62 TYR B CA 1
ATOM 3283 C C . TYR B 1 38 ? 95.043 24.466 75.686 1.00 38.13 62 TYR B C 1
ATOM 3284 O O . TYR B 1 38 ? 95.803 23.996 74.832 1.00 36.32 62 TYR B O 1
ATOM 3293 N N . PHE B 1 39 ? 93.810 24.930 75.400 1.00 35.42 63 PHE B N 1
ATOM 3294 C CA . PHE B 1 39 ? 93.167 24.885 74.091 1.00 34.88 63 PHE B CA 1
ATOM 3295 C C . PHE B 1 39 ? 93.802 25.824 73.062 1.00 39.81 63 PHE B C 1
ATOM 3296 O O . PHE B 1 39 ? 93.517 25.668 71.880 1.00 38.62 63 PHE B O 1
ATOM 3304 N N . ASP B 1 40 ? 94.717 26.734 73.487 1.00 38.03 64 ASP B N 1
ATOM 3305 C CA . ASP B 1 40 ? 95.448 27.640 72.590 1.00 37.03 64 ASP B CA 1
ATOM 3306 C C . ASP B 1 40 ? 96.457 26.876 71.726 1.00 43.11 64 ASP B C 1
ATOM 3307 O O . ASP B 1 40 ? 96.792 27.316 70.627 1.00 45.67 64 ASP B O 1
ATOM 3312 N N . PHE B 1 41 ? 96.950 25.748 72.212 1.00 38.82 65 PHE B N 1
ATOM 3313 C CA . PHE B 1 41 ? 97.936 24.984 71.470 1.00 38.86 65 PHE B CA 1
ATOM 3314 C C . PHE B 1 41 ? 97.375 23.645 70.998 1.00 46.81 65 PHE B C 1
ATOM 3315 O O . PHE B 1 41 ? 97.568 23.301 69.831 1.00 49.09 65 PHE B O 1
ATOM 3323 N N . THR B 1 42 ? 96.711 22.871 71.884 1.00 42.94 66 THR B N 1
ATOM 3324 C CA . THR B 1 42 ? 96.244 21.539 71.492 1.00 42.55 66 THR B CA 1
ATOM 3325 C C . THR B 1 42 ? 94.772 21.271 71.918 1.00 45.44 66 THR B C 1
ATOM 3326 O O . THR B 1 42 ? 94.039 22.187 72.266 1.00 43.76 66 THR B O 1
ATOM 3330 N N . GLY B 1 43 ? 94.355 20.020 71.807 1.00 44.11 67 GLY B N 1
ATOM 3331 C CA . GLY B 1 43 ? 93.028 19.548 72.182 1.00 45.10 67 GLY B CA 1
ATOM 3332 C C . GLY B 1 43 ? 91.966 19.600 71.111 1.00 51.09 67 GLY B C 1
ATOM 3333 O O . GLY B 1 43 ? 90.824 19.253 71.401 1.00 51.92 67 GLY B O 1
ATOM 3334 N N . ASP B 1 44 ? 92.331 20.004 69.870 1.00 48.74 68 ASP B N 1
ATOM 3335 C CA . ASP B 1 44 ? 91.415 20.194 68.733 1.00 49.99 68 ASP B CA 1
ATOM 3336 C C . ASP B 1 44 ? 90.638 18.945 68.302 1.00 58.45 68 ASP B C 1
ATOM 3337 O O . ASP B 1 44 ? 89.571 19.106 67.697 1.00 59.97 68 ASP B O 1
ATOM 3342 N N . GLU B 1 45 ? 91.123 17.731 68.630 1.00 56.35 69 GLU B N 1
ATOM 3343 C CA . GLU B 1 45 ? 90.432 16.476 68.284 1.00 58.41 69 GLU B CA 1
ATOM 3344 C C . GLU B 1 45 ? 89.636 15.901 69.471 1.00 63.92 69 GLU B C 1
ATOM 3345 O O . GLU B 1 45 ? 88.897 14.927 69.314 1.00 66.03 69 GLU B O 1
ATOM 3351 N N . THR B 1 46 ? 89.803 16.477 70.651 1.00 59.29 70 THR B N 1
ATOM 3352 C CA . THR B 1 46 ? 89.169 15.981 71.860 1.00 59.95 70 THR B CA 1
ATOM 3353 C C . THR B 1 46 ? 87.767 16.506 72.008 1.00 65.87 70 THR B C 1
ATOM 3354 O O . THR B 1 46 ? 87.550 17.686 71.735 1.00 65.17 70 THR B O 1
ATOM 3358 N N . PRO B 1 47 ? 86.795 15.693 72.486 1.00 64.85 71 PRO B N 1
ATOM 3359 C CA . PRO B 1 47 ? 85.462 16.263 72.770 1.00 64.97 71 PRO B CA 1
ATOM 3360 C C . PRO B 1 47 ? 85.609 17.192 73.992 1.00 67.01 71 PRO B C 1
ATOM 3361 O O . PRO B 1 47 ? 86.353 16.881 74.945 1.00 68.29 71 PRO B O 1
ATOM 3365 N N . GLY B 1 48 ? 85.000 18.359 73.912 1.00 58.72 72 GLY B N 1
ATOM 3366 C CA . GLY B 1 48 ? 85.160 19.370 74.947 1.00 56.05 72 GLY B CA 1
ATOM 3367 C C . GLY B 1 48 ? 85.911 20.567 74.399 1.00 54.30 72 GLY B C 1
ATOM 3368 O O . GLY B 1 48 ? 85.846 21.658 74.974 1.00 53.92 72 GLY B O 1
ATOM 3369 N N . TYR B 1 49 ? 86.607 20.382 73.255 1.00 46.59 73 TYR B N 1
ATOM 3370 C CA . TYR B 1 49 ? 87.297 21.477 72.580 1.00 44.34 73 TYR B CA 1
ATOM 3371 C C . TYR B 1 49 ? 86.268 22.534 72.170 1.00 46.67 73 TYR B C 1
ATOM 3372 O O . TYR B 1 49 ? 85.198 22.175 71.664 1.00 47.51 73 TYR B O 1
ATOM 3381 N N . PRO B 1 50 ? 86.526 23.828 72.451 1.00 40.47 74 PRO B N 1
ATOM 3382 C CA . PRO B 1 50 ? 85.544 24.857 72.079 1.00 39.92 74 PRO B CA 1
ATOM 3383 C C . PRO B 1 50 ? 85.286 24.929 70.563 1.00 46.48 74 PRO B C 1
ATOM 3384 O O . PRO B 1 50 ? 86.206 24.987 69.727 1.00 46.05 74 PRO B O 1
ATOM 3388 N N . LYS B 1 51 ? 84.005 24.898 70.223 1.00 44.39 75 LYS B N 1
ATOM 3389 C CA . LYS B 1 51 ? 83.553 25.028 68.854 1.00 45.46 75 LYS B CA 1
ATOM 3390 C C . LYS B 1 51 ? 83.914 26.435 68.352 1.00 47.94 75 LYS B C 1
ATOM 3391 O O . LYS B 1 51 ? 83.728 27.416 69.081 1.00 47.54 75 LYS B O 1
ATOM 3397 N N . GLY B 1 52 ? 84.489 26.486 67.153 1.00 43.44 76 GLY B N 1
ATOM 3398 C CA . GLY B 1 52 ? 84.894 27.702 66.466 1.00 42.72 76 GLY B CA 1
ATOM 3399 C C . GLY B 1 52 ? 86.358 28.048 66.598 1.00 46.24 76 GLY B C 1
ATOM 3400 O O . GLY B 1 52 ? 86.874 28.814 65.785 1.00 47.47 76 GLY B O 1
ATOM 3401 N N . LYS B 1 53 ? 87.041 27.499 67.608 1.00 40.83 77 LYS B N 1
ATOM 3402 C CA . LYS B 1 53 ? 88.448 27.806 67.840 1.00 40.38 77 LYS B CA 1
ATOM 3403 C C . LYS B 1 53 ? 89.415 27.213 66.809 1.00 46.84 77 LYS B C 1
ATOM 3404 O O . LYS B 1 53 ? 89.291 26.050 66.413 1.00 47.45 77 LYS B O 1
ATOM 3410 N N . ILE B 1 54 ? 90.427 28.011 66.445 1.00 44.03 78 ILE B N 1
ATOM 3411 C CA . ILE B 1 54 ? 91.532 27.564 65.612 1.00 44.20 78 ILE B CA 1
ATOM 3412 C C . ILE B 1 54 ? 92.782 27.743 66.494 1.00 46.42 78 ILE B C 1
ATOM 3413 O O . ILE B 1 54 ? 93.173 28.871 66.796 1.00 45.84 78 ILE B O 1
ATOM 3418 N N . ASN B 1 55 ? 93.331 26.624 66.997 1.00 41.46 79 ASN B N 1
ATOM 3419 C CA . ASN B 1 55 ? 94.496 26.665 67.870 1.00 39.32 79 ASN B CA 1
ATOM 3420 C C . ASN B 1 55 ? 95.801 26.803 67.042 1.00 41.65 79 ASN B C 1
ATOM 3421 O O . ASN B 1 55 ? 95.769 26.850 65.794 1.00 41.14 79 ASN B O 1
ATOM 3426 N N . ILE B 1 56 ? 96.945 26.888 67.751 1.00 35.60 80 ILE B N 1
ATOM 3427 C CA . ILE B 1 56 ? 98.250 27.091 67.124 1.00 35.10 80 ILE B CA 1
ATOM 3428 C C . ILE B 1 56 ? 98.628 25.868 66.253 1.00 38.92 80 ILE B C 1
ATOM 3429 O O . ILE B 1 56 ? 99.070 26.083 65.120 1.00 40.82 80 ILE B O 1
ATOM 3434 N N . SER B 1 57 ? 98.349 24.624 66.716 1.00 33.90 81 SER B N 1
ATOM 3435 C CA . SER B 1 57 ? 98.623 23.402 65.939 1.00 36.14 81 SER B CA 1
ATOM 3436 C C . SER B 1 57 ? 97.917 23.423 64.579 1.00 40.21 81 SER B C 1
ATOM 3437 O O . SER B 1 57 ? 98.554 23.172 63.565 1.00 40.26 81 SER B O 1
ATOM 3440 N N . GLN B 1 58 ? 96.626 23.784 64.566 1.00 38.19 82 GLN B N 1
ATOM 3441 C CA . GLN B 1 58 ? 95.783 23.877 63.372 1.00 39.82 82 GLN B CA 1
ATOM 3442 C C . GLN B 1 58 ? 96.296 24.938 62.401 1.00 45.61 82 GLN B C 1
ATOM 3443 O O . GLN B 1 58 ? 96.358 24.678 61.198 1.00 45.71 82 GLN B O 1
ATOM 3449 N N . THR B 1 59 ? 96.693 26.117 62.921 1.00 43.93 83 THR B N 1
ATOM 3450 C CA . THR B 1 59 ? 97.254 27.197 62.098 1.00 45.34 83 THR B CA 1
ATOM 3451 C C . THR B 1 59 ? 98.502 26.680 61.401 1.00 51.49 83 THR B C 1
ATOM 3452 O O . THR B 1 59 ? 98.607 26.855 60.189 1.00 53.06 83 THR B O 1
ATOM 3456 N N . LEU B 1 60 ? 99.405 25.998 62.149 1.00 48.21 84 LEU B N 1
ATOM 3457 C CA . LEU B 1 60 ? 100.632 25.430 61.595 1.00 50.21 84 LEU B CA 1
ATOM 3458 C C . LEU B 1 60 ? 100.364 24.481 60.424 1.00 60.74 84 LEU B C 1
ATOM 3459 O O . LEU B 1 60 ? 101.010 24.634 59.387 1.00 62.64 84 LEU B O 1
ATOM 3464 N N . PHE B 1 61 ? 99.420 23.534 60.565 1.00 61.09 85 PHE B N 1
ATOM 3465 C CA . PHE B 1 61 ? 99.141 22.544 59.512 1.00 65.34 85 PHE B CA 1
ATOM 3466 C C . PHE B 1 61 ? 98.352 23.146 58.322 1.00 76.35 85 PHE B C 1
ATOM 3467 O O . PHE B 1 61 ? 98.306 22.521 57.264 1.00 79.40 85 PHE B O 1
ATOM 3475 N N . GLN B 1 62 ? 97.823 24.381 58.464 1.00 75.54 86 GLN B N 1
ATOM 3476 C CA . GLN B 1 62 ? 97.124 25.121 57.409 1.00 79.20 86 GLN B CA 1
ATOM 3477 C C . GLN B 1 62 ? 98.048 26.166 56.744 1.00 89.43 86 GLN B C 1
ATOM 3478 O O . GLN B 1 62 ? 97.847 26.479 55.569 1.00 92.45 86 GLN B O 1
ATOM 3480 N N . SER B 1 63 ? 99.044 26.716 57.496 1.00 87.25 87 SER B N 1
ATOM 3481 C CA . SER B 1 63 ? 100.029 27.696 56.997 1.00 89.50 87 SER B CA 1
ATOM 3482 C C . SER B 1 63 ? 100.974 27.052 56.000 1.00 98.91 87 SER B C 1
ATOM 3483 O O . SER B 1 63 ? 101.401 27.705 55.046 1.00 100.70 87 SER B O 1
ATOM 3486 N N . GLU B 1 64 ? 101.324 25.771 56.258 1.00 98.10 88 GLU B N 1
ATOM 3487 C CA . GLU B 1 64 ? 102.197 24.925 55.437 1.00 101.48 88 GLU B CA 1
ATOM 3488 C C . GLU B 1 64 ? 101.588 24.745 54.052 1.00 112.36 88 GLU B C 1
ATOM 3489 O O . GLU B 1 64 ? 102.321 24.698 53.066 1.00 114.95 88 GLU B O 1
ATOM 3503 N N . LYS B 1 66 ? 99.259 26.973 52.431 1.00 118.06 90 LYS B N 1
ATOM 3504 C CA . LYS B 1 66 ? 99.243 28.264 51.734 1.00 120.37 90 LYS B CA 1
ATOM 3505 C C . LYS B 1 66 ? 100.573 28.556 50.998 1.00 127.05 90 LYS B C 1
ATOM 3506 O O . LYS B 1 66 ? 100.563 28.722 49.770 1.00 130.69 90 LYS B O 1
ATOM 3508 N N . LYS B 1 67 ? 101.704 28.596 51.744 1.00 121.12 91 LYS B N 1
ATOM 3509 C CA . LYS B 1 67 ? 103.040 28.856 51.197 1.00 143.09 91 LYS B CA 1
ATOM 3510 C C . LYS B 1 67 ? 104.083 27.940 51.836 1.00 143.94 91 LYS B C 1
ATOM 3511 O O . LYS B 1 67 ? 104.041 27.693 53.039 1.00 92.44 91 LYS B O 1
ATOM 3513 N N . ASN B 1 75 ? 104.550 21.780 43.855 1.00 91.87 99 ASN B N 1
ATOM 3514 C CA . ASN B 1 75 ? 104.864 20.366 43.641 1.00 90.67 99 ASN B CA 1
ATOM 3515 C C . ASN B 1 75 ? 104.477 19.512 44.882 1.00 92.09 99 ASN B C 1
ATOM 3516 O O . ASN B 1 75 ? 105.358 18.965 45.563 1.00 91.18 99 ASN B O 1
ATOM 3518 N N . GLU B 1 76 ? 103.148 19.411 45.171 1.00 86.52 100 GLU B N 1
ATOM 3519 C CA . GLU B 1 76 ? 102.614 18.593 46.274 1.00 84.03 100 GLU B CA 1
ATOM 3520 C C . GLU B 1 76 ? 102.492 17.143 45.767 1.00 83.81 100 GLU B C 1
ATOM 3521 O O . GLU B 1 76 ? 102.063 16.920 44.623 1.00 84.36 100 GLU B O 1
ATOM 3527 N N . GLY B 1 77 ? 102.925 16.189 46.600 1.00 74.90 101 GLY B N 1
ATOM 3528 C CA . GLY B 1 77 ? 102.996 14.781 46.226 1.00 71.64 101 GLY B CA 1
ATOM 3529 C C . GLY B 1 77 ? 101.752 13.932 46.365 1.00 68.69 101 GLY B C 1
ATOM 3530 O O . GLY B 1 77 ? 100.648 14.434 46.615 1.00 69.61 101 GLY B O 1
ATOM 3531 N N . GLN B 1 78 ? 101.956 12.611 46.189 1.00 57.29 102 GLN B N 1
ATOM 3532 C CA . GLN B 1 78 ? 100.946 11.572 46.315 1.00 52.95 102 GLN B CA 1
ATOM 3533 C C . GLN B 1 78 ? 100.857 11.111 47.756 1.00 49.45 102 GLN B C 1
ATOM 3534 O O . GLN B 1 78 ? 101.850 11.159 48.493 1.00 47.61 102 GLN B O 1
ATOM 3540 N N . LEU B 1 79 ? 99.653 10.662 48.148 1.00 41.52 103 LEU B N 1
ATOM 3541 C CA . LEU B 1 79 ? 99.350 10.113 49.457 1.00 38.58 103 LEU B CA 1
ATOM 3542 C C . LEU B 1 79 ? 99.276 8.615 49.326 1.00 40.41 103 LEU B C 1
ATOM 3543 O O . LEU B 1 79 ? 98.353 8.096 48.688 1.00 39.41 103 LEU B O 1
ATOM 3548 N N . ILE B 1 80 ? 100.273 7.918 49.894 1.00 34.74 104 ILE B N 1
ATOM 3549 C CA . ILE B 1 80 ? 100.358 6.459 49.854 1.00 33.03 104 ILE B CA 1
ATOM 3550 C C . ILE B 1 80 ? 99.902 5.971 51.210 1.00 38.00 104 ILE B C 1
ATOM 3551 O O . ILE B 1 80 ? 100.553 6.275 52.210 1.00 38.21 104 ILE B O 1
ATOM 3556 N N . LEU B 1 81 ? 98.744 5.281 51.257 1.00 34.74 105 LEU B N 1
ATOM 3557 C CA . LEU B 1 81 ? 98.149 4.869 52.527 1.00 33.89 105 LEU B CA 1
ATOM 3558 C C . LEU B 1 81 ? 97.967 3.373 52.665 1.00 38.35 105 LEU B C 1
ATOM 3559 O O . LEU B 1 81 ? 97.109 2.787 52.007 1.00 39.44 105 LEU B O 1
ATOM 3564 N N . PHE B 1 82 ? 98.757 2.761 53.553 1.00 34.20 106 PHE B N 1
ATOM 3565 C CA . PHE B 1 82 ? 98.624 1.352 53.902 1.00 33.84 106 PHE B CA 1
ATOM 3566 C C . PHE B 1 82 ? 97.768 1.345 55.162 1.00 39.67 106 PHE B C 1
ATOM 3567 O O . PHE B 1 82 ? 98.267 1.568 56.264 1.00 38.78 106 PHE B O 1
ATOM 3575 N N . ILE B 1 83 ? 96.449 1.234 54.986 1.00 38.67 107 ILE B N 1
ATOM 3576 C CA . ILE B 1 83 ? 95.494 1.257 56.090 1.00 38.89 107 ILE B CA 1
ATOM 3577 C C . ILE B 1 83 ? 94.785 -0.089 56.155 1.00 45.60 107 ILE B C 1
ATOM 3578 O O . ILE B 1 83 ? 94.058 -0.474 55.232 1.00 46.35 107 ILE B O 1
ATOM 3583 N N . ASN B 1 84 ? 95.050 -0.816 57.259 1.00 44.04 108 ASN B N 1
ATOM 3584 C CA . ASN B 1 84 ? 94.548 -2.152 57.587 1.00 43.77 108 ASN B CA 1
ATOM 3585 C C . ASN B 1 84 ? 95.146 -3.172 56.610 1.00 49.11 108 ASN B C 1
ATOM 3586 O O . ASN B 1 84 ? 96.314 -3.511 56.759 1.00 48.77 108 ASN B O 1
ATOM 3591 N N . SER B 1 85 ? 94.377 -3.653 55.626 1.00 47.86 109 SER B N 1
ATOM 3592 C CA . SER B 1 85 ? 94.852 -4.642 54.644 1.00 48.10 109 SER B CA 1
ATOM 3593 C C . SER B 1 85 ? 94.789 -4.072 53.230 1.00 51.55 109 SER B C 1
ATOM 3594 O O . SER B 1 85 ? 94.971 -4.808 52.267 1.00 52.45 109 SER B O 1
ATOM 3597 N N . THR B 1 86 ? 94.451 -2.789 53.095 1.00 45.86 110 THR B N 1
ATOM 3598 C CA . THR B 1 86 ? 94.341 -2.180 51.784 1.00 45.01 110 THR B CA 1
ATOM 3599 C C . THR B 1 86 ? 95.370 -1.046 51.607 1.00 46.33 110 THR B C 1
ATOM 3600 O O . THR B 1 86 ? 95.729 -0.354 52.569 1.00 44.93 110 THR B O 1
ATOM 3604 N N . LEU B 1 87 ? 95.822 -0.874 50.353 1.00 40.19 111 LEU B N 1
ATOM 3605 C CA . LEU B 1 87 ? 96.678 0.209 49.905 1.00 38.75 111 LEU B CA 1
ATOM 3606 C C . LEU B 1 87 ? 95.816 1.240 49.153 1.00 42.37 111 LEU B C 1
ATOM 3607 O O . LEU B 1 87 ? 95.007 0.865 48.301 1.00 43.66 111 LEU B O 1
ATOM 3612 N N . TYR B 1 88 ? 95.953 2.520 49.498 1.00 37.73 112 TYR B N 1
ATOM 3613 C CA . TYR B 1 88 ? 95.229 3.605 48.827 1.00 38.17 112 TYR B CA 1
ATOM 3614 C C . TYR B 1 88 ? 96.220 4.662 48.383 1.00 39.41 112 TYR B C 1
ATOM 3615 O O . TYR B 1 88 ? 97.021 5.127 49.194 1.00 39.09 112 TYR B O 1
ATOM 3624 N N . ILE B 1 89 ? 96.190 5.027 47.103 1.00 34.32 113 ILE B N 1
ATOM 3625 C CA . ILE B 1 89 ? 97.051 6.074 46.597 1.00 33.77 113 ILE B CA 1
ATOM 3626 C C . ILE B 1 89 ? 96.141 7.171 46.058 1.00 40.70 113 ILE B C 1
ATOM 3627 O O . ILE B 1 89 ? 95.263 6.904 45.246 1.00 41.04 113 ILE B O 1
ATOM 3632 N N . TYR B 1 90 ? 96.314 8.385 46.589 1.00 39.60 114 TYR B N 1
ATOM 3633 C CA . TYR B 1 90 ? 95.561 9.581 46.242 1.00 41.72 114 TYR B CA 1
ATOM 3634 C C . TYR B 1 90 ? 96.497 10.697 45.788 1.00 49.65 114 TYR B C 1
ATOM 3635 O O . TYR B 1 90 ? 97.533 10.923 46.414 1.00 48.97 114 TYR B O 1
ATOM 3644 N N . ASN B 1 91 ? 96.132 11.404 44.701 1.00 49.04 115 ASN B N 1
ATOM 3645 C CA . ASN B 1 91 ? 96.939 12.508 44.184 1.00 48.64 115 ASN B CA 1
ATOM 3646 C C . ASN B 1 91 ? 96.575 13.823 44.929 1.00 52.56 115 ASN B C 1
ATOM 3647 O O . ASN B 1 91 ? 95.708 13.803 45.806 1.00 52.12 115 ASN B O 1
ATOM 3652 N N . SER B 1 92 ? 97.241 14.949 44.579 1.00 49.33 116 SER B N 1
ATOM 3653 C CA . SER B 1 92 ? 97.029 16.281 45.166 1.00 49.43 116 SER B CA 1
ATOM 3654 C C . SER B 1 92 ? 95.600 16.740 45.000 1.00 54.55 116 SER B C 1
ATOM 3655 O O . SER B 1 92 ? 95.097 17.481 45.844 1.00 56.13 116 SER B O 1
ATOM 3658 N N . ASP B 1 93 ? 94.942 16.302 43.918 1.00 50.22 117 ASP B N 1
ATOM 3659 C CA . ASP B 1 93 ? 93.576 16.686 43.629 1.00 51.50 117 ASP B CA 1
ATOM 3660 C C . ASP B 1 93 ? 92.554 15.795 44.369 1.00 56.89 117 ASP B C 1
ATOM 3661 O O . ASP B 1 93 ? 91.359 15.851 44.048 1.00 59.03 117 ASP B O 1
ATOM 3666 N N . ARG B 1 94 ? 93.015 15.007 45.377 1.00 51.41 118 ARG B N 1
ATOM 3667 C CA . ARG B 1 94 ? 92.217 14.107 46.238 1.00 50.73 118 ARG B CA 1
ATOM 3668 C C . ARG B 1 94 ? 91.567 12.953 45.449 1.00 53.73 118 ARG B C 1
ATOM 3669 O O . ARG B 1 94 ? 90.634 12.317 45.952 1.00 54.06 118 ARG B O 1
ATOM 3677 N N . GLN B 1 95 ? 92.077 12.664 44.238 1.00 49.32 119 GLN B N 1
ATOM 3678 C CA . GLN B 1 95 ? 91.552 11.608 43.356 1.00 48.61 119 GLN B CA 1
ATOM 3679 C C . GLN B 1 95 ? 92.295 10.289 43.580 1.00 49.18 119 GLN B C 1
ATOM 3680 O O . GLN B 1 95 ? 93.521 10.274 43.688 1.00 47.02 119 GLN B O 1
ATOM 3686 N N . LEU B 1 96 ? 91.531 9.183 43.622 1.00 44.68 120 LEU B N 1
ATOM 3687 C CA . LEU B 1 96 ? 92.019 7.824 43.819 1.00 42.46 120 LEU B CA 1
ATOM 3688 C C . LEU B 1 96 ? 92.783 7.357 42.599 1.00 46.39 120 LEU B C 1
ATOM 3689 O O . LEU B 1 96 ? 92.252 7.365 41.500 1.00 47.80 120 LEU B O 1
ATOM 3694 N N . LYS B 1 97 ? 94.030 6.951 42.801 1.00 43.33 121 LYS B N 1
ATOM 3695 C CA . LYS B 1 97 ? 94.911 6.471 41.744 1.00 43.83 121 LYS B CA 1
ATOM 3696 C C . LYS B 1 97 ? 95.043 4.945 41.784 1.00 48.77 121 LYS B C 1
ATOM 3697 O O . LYS B 1 97 ? 95.190 4.327 40.731 1.00 49.92 121 LYS B O 1
ATOM 3703 N N . LEU B 1 98 ? 94.952 4.338 42.981 1.00 43.82 122 LEU B N 1
ATOM 3704 C CA . LEU B 1 98 ? 95.029 2.893 43.159 1.00 42.84 122 LEU B CA 1
ATOM 3705 C C . LEU B 1 98 ? 94.364 2.473 44.459 1.00 51.13 122 LEU B C 1
ATOM 3706 O O . LEU B 1 98 ? 94.520 3.138 45.485 1.00 51.23 122 LEU B O 1
ATOM 3711 N N . LYS B 1 99 ? 93.644 1.347 44.417 1.00 50.20 123 LYS B N 1
ATOM 3712 C CA . LYS B 1 99 ? 93.034 0.696 45.571 1.00 49.84 123 LYS B CA 1
ATOM 3713 C C . LYS B 1 99 ? 93.352 -0.757 45.419 1.00 56.60 123 LYS B C 1
ATOM 3714 O O . LYS B 1 99 ? 92.771 -1.431 44.558 1.00 57.98 123 LYS B O 1
ATOM 3720 N N . GLN B 1 100 ? 94.344 -1.220 46.179 1.00 53.72 124 GLN B N 1
ATOM 3721 C CA . GLN B 1 100 ? 94.785 -2.604 46.104 1.00 54.55 124 GLN B CA 1
ATOM 3722 C C . GLN B 1 100 ? 94.668 -3.308 47.456 1.00 61.84 124 GLN B C 1
ATOM 3723 O O . GLN B 1 100 ? 95.111 -2.780 48.477 1.00 61.57 124 GLN B O 1
ATOM 3729 N N . LEU B 1 101 ? 94.091 -4.512 47.453 1.00 61.29 125 LEU B N 1
ATOM 3730 C CA . LEU B 1 101 ? 93.987 -5.333 48.650 1.00 61.76 125 LEU B CA 1
ATOM 3731 C C . LEU B 1 101 ? 95.271 -6.100 48.839 1.00 68.02 125 LEU B C 1
ATOM 3732 O O . LEU B 1 101 ? 95.742 -6.758 47.904 1.00 68.10 125 LEU B O 1
ATOM 3745 N N . ARG B 1 103 ? 95.559 -8.568 50.749 1.00 73.91 127 ARG B N 1
ATOM 3746 C CA . ARG B 1 103 ? 95.105 -9.961 50.843 1.00 74.79 127 ARG B CA 1
ATOM 3747 C C . ARG B 1 103 ? 95.540 -10.716 49.581 1.00 80.44 127 ARG B C 1
ATOM 3748 O O . ARG B 1 103 ? 95.452 -10.170 48.471 1.00 81.28 127 ARG B O 1
ATOM 3756 N N . THR B 1 104 ? 96.055 -11.940 49.749 1.00 76.68 128 THR B N 1
ATOM 3757 C CA . THR B 1 104 ? 96.549 -12.753 48.628 1.00 76.07 128 THR B CA 1
ATOM 3758 C C . THR B 1 104 ? 95.406 -13.198 47.693 1.00 76.68 128 THR B C 1
ATOM 3759 O O . THR B 1 104 ? 94.311 -13.538 48.142 1.00 75.45 128 THR B O 1
ATOM 3763 N N . ALA B 1 105 ? 95.682 -13.144 46.389 1.00 71.95 129 ALA B N 1
ATOM 3764 C CA . ALA B 1 105 ? 94.758 -13.491 45.313 1.00 72.05 129 ALA B CA 1
ATOM 3765 C C . ALA B 1 105 ? 94.456 -15.014 45.250 1.00 74.37 129 ALA B C 1
ATOM 3766 O O . ALA B 1 105 ? 95.280 -15.8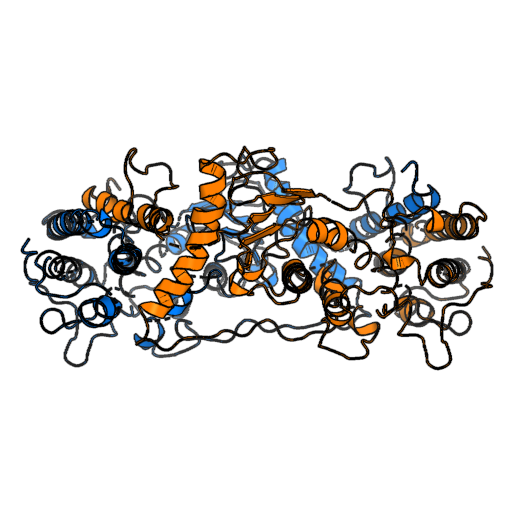14 45.701 1.00 73.94 129 ALA B O 1
ATOM 3768 N N . PRO B 1 106 ? 93.312 -15.446 44.654 1.00 69.01 130 PRO B N 1
ATOM 3769 C CA . PRO B 1 106 ? 93.050 -16.892 44.551 1.00 68.16 130 PRO B CA 1
ATOM 3770 C C . PRO B 1 106 ? 93.790 -17.568 43.373 1.00 68.99 130 PRO B C 1
ATOM 3771 O O . PRO B 1 106 ? 93.707 -18.794 43.224 1.00 68.81 130 PRO B O 1
ATOM 3775 N N . ASN B 1 107 ? 94.473 -16.768 42.517 1.00 62.60 131 ASN B N 1
ATOM 3776 C CA . ASN B 1 107 ? 95.212 -17.243 41.341 1.00 61.49 131 ASN B CA 1
ATOM 3777 C C . ASN B 1 107 ? 96.695 -16.868 41.437 1.00 60.75 131 ASN B C 1
ATOM 3778 O O . ASN B 1 107 ? 97.418 -16.912 40.437 1.00 61.24 131 ASN B O 1
ATOM 3783 N N . SER B 1 108 ? 97.138 -16.542 42.661 1.00 52.46 132 SER B N 1
ATOM 3784 C CA . SER B 1 108 ? 98.484 -16.127 42.994 1.00 49.71 132 SER B CA 1
ATOM 3785 C C . SER B 1 108 ? 99.482 -17.290 43.226 1.00 51.37 132 SER B C 1
ATOM 3786 O O . SER B 1 108 ? 100.680 -17.073 43.063 1.00 50.61 132 SER B O 1
ATOM 3789 N N . GLY B 1 109 ? 99.005 -18.477 43.608 1.00 47.28 133 GLY B N 1
ATOM 3790 C CA . GLY B 1 109 ? 99.862 -19.625 43.924 1.00 45.85 133 GLY B CA 1
ATOM 3791 C C . GLY B 1 109 ? 100.281 -19.639 45.390 1.00 47.16 133 GLY B C 1
ATOM 3792 O O . GLY B 1 109 ? 101.160 -20.417 45.773 1.00 47.44 133 GLY B O 1
ATOM 3793 N N . PHE B 1 110 ? 99.651 -18.767 46.228 1.00 40.14 134 PHE B N 1
ATOM 3794 C CA . PHE B 1 110 ? 99.936 -18.629 47.658 1.00 37.73 134 PHE B CA 1
ATOM 3795 C C . PHE B 1 110 ? 99.584 -19.907 48.432 1.00 42.78 134 PHE B C 1
ATOM 3796 O O . PHE B 1 110 ? 100.453 -20.436 49.134 1.00 41.90 134 PHE B O 1
ATOM 3804 N N . THR B 1 111 ? 98.311 -20.366 48.346 1.00 39.97 135 THR B N 1
ATOM 3805 C CA . THR B 1 111 ? 97.813 -21.576 49.024 1.00 39.36 135 THR B CA 1
ATOM 3806 C C . THR B 1 111 ? 98.680 -22.786 48.646 1.00 41.76 135 THR B C 1
ATOM 3807 O O . THR B 1 111 ? 99.173 -23.482 49.534 1.00 41.12 135 THR B O 1
ATOM 3811 N N . GLU B 1 112 ? 98.913 -22.971 47.338 1.00 36.57 136 GLU B N 1
ATOM 3812 C CA . GLU B 1 112 ? 99.696 -24.051 46.761 1.00 36.99 136 GLU B CA 1
ATOM 3813 C C . GLU B 1 112 ? 101.097 -24.101 47.350 1.00 42.53 136 GLU B C 1
ATOM 3814 O O . GLU B 1 112 ? 101.517 -25.145 47.856 1.00 42.49 136 GLU B O 1
ATOM 3828 N N . THR B 1 114 ? 102.310 -22.322 50.067 1.00 33.33 138 THR B N 1
ATOM 3829 C CA . THR B 1 114 ? 102.240 -22.350 51.529 1.00 31.51 138 THR B CA 1
ATOM 3830 C C . THR B 1 114 ? 101.942 -23.765 52.036 1.00 36.92 138 THR B C 1
ATOM 3831 O O . THR B 1 114 ? 102.548 -24.173 53.036 1.00 38.50 138 THR B O 1
ATOM 3835 N N . ALA B 1 115 ? 101.036 -24.516 51.359 1.00 32.66 139 ALA B N 1
ATOM 3836 C CA . ALA B 1 115 ? 100.679 -25.884 51.731 1.00 31.94 139 ALA B CA 1
ATOM 3837 C C . ALA B 1 115 ? 101.907 -26.794 51.754 1.00 35.80 139 ALA B C 1
ATOM 3838 O O . ALA B 1 115 ? 102.050 -27.605 52.668 1.00 35.77 139 ALA B O 1
ATOM 3840 N N . ILE B 1 116 ? 102.800 -26.649 50.767 1.00 33.16 140 ILE B N 1
ATOM 3841 C CA . ILE B 1 116 ? 104.036 -27.435 50.675 1.00 33.50 140 ILE B CA 1
ATOM 3842 C C . ILE B 1 116 ? 105.008 -26.990 51.781 1.00 40.28 140 ILE B C 1
ATOM 3843 O O . ILE B 1 116 ? 105.609 -27.836 52.435 1.00 40.37 140 ILE B O 1
ATOM 3848 N N . SER B 1 117 ? 105.174 -25.672 51.962 1.00 38.02 141 SER B N 1
ATOM 3849 C CA . SER B 1 117 ? 106.047 -25.111 52.984 1.00 37.88 141 SER B CA 1
ATOM 3850 C C . SER B 1 117 ? 105.709 -25.642 54.396 1.00 44.22 141 SER B C 1
ATOM 3851 O O . SER B 1 117 ? 106.600 -26.047 55.152 1.00 44.40 141 SER B O 1
ATOM 3854 N N . HIS B 1 118 ? 104.411 -25.648 54.722 1.00 40.29 142 HIS B N 1
ATOM 3855 C CA . HIS B 1 118 ? 103.867 -25.998 56.017 1.00 39.91 142 HIS B CA 1
ATOM 3856 C C . HIS B 1 118 ? 104.054 -27.455 56.418 1.00 42.90 142 HIS B C 1
ATOM 3857 O O . HIS B 1 118 ? 103.809 -27.777 57.575 1.00 43.50 142 HIS B O 1
ATOM 3864 N N . ILE B 1 119 ? 104.568 -28.308 55.523 1.00 38.60 143 ILE B N 1
ATOM 3865 C CA . ILE B 1 119 ? 104.838 -29.724 55.804 1.00 37.83 143 ILE B CA 1
ATOM 3866 C C . ILE B 1 119 ? 105.914 -29.838 56.931 1.00 44.64 143 ILE B C 1
ATOM 3867 O O . ILE B 1 119 ? 105.750 -30.669 57.826 1.00 45.82 143 ILE B O 1
ATOM 3872 N N . GLY B 1 120 ? 106.943 -28.978 56.903 1.00 41.21 144 GLY B N 1
ATOM 3873 C CA . GLY B 1 120 ? 107.990 -28.915 57.924 1.00 40.84 144 GLY B CA 1
ATOM 3874 C C . GLY B 1 120 ? 107.390 -28.605 59.285 1.00 46.23 144 GLY B C 1
ATOM 3875 O O . GLY B 1 120 ? 107.396 -29.469 60.169 1.00 46.95 144 GLY B O 1
ATOM 3876 N N . PRO B 1 121 ? 106.762 -27.414 59.462 1.00 42.87 145 PRO B N 1
ATOM 3877 C CA . PRO B 1 121 ? 106.107 -27.102 60.750 1.00 42.22 145 PRO B CA 1
ATOM 3878 C C . PRO B 1 121 ? 105.068 -28.146 61.183 1.00 44.28 145 PRO B C 1
ATOM 3879 O O . PRO B 1 121 ? 105.026 -28.457 62.370 1.00 45.45 145 PRO B O 1
ATOM 3883 N N . ALA B 1 122 ? 104.269 -28.714 60.241 1.00 38.10 146 ALA B N 1
ATOM 3884 C CA . ALA B 1 122 ? 103.284 -29.775 60.525 1.00 36.80 146 ALA B CA 1
ATOM 3885 C C . ALA B 1 122 ? 103.957 -30.982 61.174 1.00 41.32 146 ALA B C 1
ATOM 3886 O O . ALA B 1 122 ? 103.490 -31.458 62.206 1.00 42.09 146 ALA B O 1
ATOM 3888 N N . LEU B 1 123 ? 105.079 -31.451 60.607 1.00 38.13 147 LEU B N 1
ATOM 3889 C CA . LEU B 1 123 ? 105.822 -32.592 61.149 1.00 38.23 147 LEU B CA 1
ATOM 3890 C C . LEU B 1 123 ? 106.433 -32.260 62.534 1.00 42.52 147 LEU B C 1
ATOM 3891 O O . LEU B 1 123 ? 106.461 -33.126 63.410 1.00 41.98 147 LEU B O 1
ATOM 3904 N N . TYR B 1 125 ? 105.107 -30.116 64.739 1.00 38.37 149 TYR B N 1
ATOM 3905 C CA . TYR B 1 125 ? 103.926 -30.148 65.586 1.00 38.12 149 TYR B CA 1
ATOM 3906 C C . TYR B 1 125 ? 103.585 -31.587 65.952 1.00 44.64 149 TYR B C 1
ATOM 3907 O O . TYR B 1 125 ? 103.292 -31.849 67.116 1.00 47.28 149 TYR B O 1
ATOM 3916 N N . LEU B 1 126 ? 103.668 -32.525 64.973 1.00 39.47 150 LEU B N 1
ATOM 3917 C CA . LEU B 1 126 ? 103.363 -33.944 65.177 1.00 39.44 150 LEU B CA 1
ATOM 3918 C C . LEU B 1 126 ? 104.328 -34.572 66.172 1.00 43.30 150 LEU B C 1
ATOM 3919 O O . LEU B 1 126 ? 103.885 -35.334 67.029 1.00 43.71 150 LEU B O 1
ATOM 3924 N N . ALA B 1 127 ? 105.626 -34.217 66.098 1.00 40.16 151 ALA B N 1
ATOM 3925 C CA . ALA B 1 127 ? 106.667 -34.684 67.030 1.00 40.79 151 ALA B CA 1
ATOM 3926 C C . ALA B 1 127 ? 106.354 -34.206 68.443 1.00 45.48 151 ALA B C 1
ATOM 3927 O O . ALA B 1 127 ? 106.524 -34.978 69.394 1.00 46.36 151 ALA B O 1
ATOM 3929 N N . LYS B 1 128 ? 105.831 -32.956 68.567 1.00 41.92 152 LYS B N 1
ATOM 3930 C CA . LYS B 1 128 ? 105.441 -32.375 69.847 1.00 42.60 152 LYS B CA 1
ATOM 3931 C C . LYS B 1 128 ? 104.209 -33.106 70.406 1.00 47.54 152 LYS B C 1
ATOM 3932 O O . LYS B 1 128 ? 104.240 -33.498 71.578 1.00 47.55 152 LYS B O 1
ATOM 3938 N N . ILE B 1 129 ? 103.162 -33.343 69.557 1.00 43.76 153 ILE B N 1
ATOM 3939 C CA . ILE B 1 129 ? 101.932 -34.088 69.898 1.00 43.58 153 ILE B CA 1
ATOM 3940 C C . ILE B 1 129 ? 102.317 -35.489 70.430 1.00 47.94 153 ILE B C 1
ATOM 3941 O O . ILE B 1 129 ? 101.748 -35.927 71.433 1.00 49.38 153 ILE B O 1
ATOM 3946 N N . LYS B 1 130 ? 103.306 -36.162 69.784 1.00 42.78 154 LYS B N 1
ATOM 3947 C CA . LYS B 1 130 ? 103.810 -37.468 70.213 1.00 43.01 154 LYS B CA 1
ATOM 3948 C C . LYS B 1 130 ? 104.424 -37.353 71.624 1.00 50.89 154 LYS B C 1
ATOM 3949 O O . LYS B 1 130 ? 104.058 -38.135 72.501 1.00 51.10 154 LYS B O 1
ATOM 3955 N N . GLU B 1 131 ? 105.315 -36.349 71.844 1.00 49.86 155 GLU B N 1
ATOM 3956 C CA . GLU B 1 131 ? 105.974 -36.072 73.129 1.00 51.18 155 GLU B CA 1
ATOM 3957 C C . GLU B 1 131 ? 104.953 -35.878 74.265 1.00 55.86 155 GLU B C 1
ATOM 3958 O O . GLU B 1 131 ? 105.155 -36.419 75.349 1.00 56.71 155 GLU B O 1
ATOM 3964 N N . ASN B 1 132 ? 103.837 -35.173 73.996 1.00 52.56 156 ASN B N 1
ATOM 3965 C CA . ASN B 1 132 ? 102.739 -34.956 74.952 1.00 52.93 156 ASN B CA 1
ATOM 3966 C C . ASN B 1 132 ? 101.903 -36.227 75.191 1.00 59.47 156 ASN B C 1
ATOM 3967 O O . ASN B 1 132 ? 100.927 -36.181 75.947 1.00 60.93 156 ASN B O 1
ATOM 3972 N N . GLY B 1 133 ? 102.274 -37.331 74.545 1.00 56.22 157 GLY B N 1
ATOM 3973 C CA . GLY B 1 133 ? 101.580 -38.608 74.681 1.00 57.11 157 GLY B CA 1
ATOM 3974 C C . GLY B 1 133 ? 100.208 -38.684 74.042 1.00 60.15 157 GLY B C 1
ATOM 3975 O O . GLY B 1 133 ? 99.379 -39.488 74.470 1.00 61.67 157 GLY B O 1
ATOM 3976 N N . ASP B 1 134 ? 99.957 -37.865 73.013 1.00 55.04 158 ASP B N 1
ATOM 3977 C CA . ASP B 1 134 ? 98.700 -37.879 72.276 1.00 54.76 158 ASP B CA 1
ATOM 3978 C C . ASP B 1 134 ? 98.894 -38.714 70.990 1.00 58.65 158 ASP B C 1
ATOM 3979 O O . ASP B 1 134 ? 99.648 -38.334 70.083 1.00 56.79 158 ASP B O 1
ATOM 3984 N N . ALA B 1 135 ? 98.194 -39.863 70.942 1.00 56.44 159 ALA B N 1
ATOM 3985 C CA . ALA B 1 135 ? 98.227 -40.849 69.857 1.00 56.09 159 ALA B CA 1
ATOM 3986 C C . ALA B 1 135 ? 97.645 -40.312 68.529 1.00 58.51 159 ALA B C 1
ATOM 3987 O O . ALA B 1 135 ? 97.867 -40.928 67.481 1.00 58.55 159 ALA B O 1
ATOM 3989 N N . SER B 1 136 ? 96.921 -39.171 68.567 1.00 53.55 160 SER B N 1
ATOM 3990 C CA . SER B 1 136 ? 96.329 -38.536 67.385 1.00 52.78 160 SER B CA 1
ATOM 3991 C C . SER B 1 136 ? 97.383 -38.138 66.359 1.00 54.57 160 SER B C 1
ATOM 3992 O O . SER B 1 136 ? 97.014 -37.835 65.230 1.00 55.54 160 SER B O 1
ATOM 3995 N N . TRP B 1 137 ? 98.686 -38.167 66.724 1.00 48.57 161 TRP B N 1
ATOM 3996 C CA . TRP B 1 137 ? 99.771 -37.831 65.799 1.00 47.00 161 TRP B CA 1
ATOM 3997 C C . TRP B 1 137 ? 99.845 -38.836 64.632 1.00 48.55 161 TRP B C 1
ATOM 3998 O O . TRP B 1 137 ? 100.184 -38.449 63.518 1.00 47.22 161 TRP B O 1
ATOM 4009 N N . LYS B 1 138 ? 99.511 -40.110 64.899 1.00 45.21 162 LYS B N 1
ATOM 4010 C CA . LYS B 1 138 ? 99.521 -41.209 63.927 1.00 44.65 162 LYS B CA 1
ATOM 4011 C C . LYS B 1 138 ? 98.426 -41.038 62.896 1.00 47.24 162 LYS B C 1
ATOM 4012 O O . LYS B 1 138 ? 98.687 -41.218 61.708 1.00 46.93 162 LYS B O 1
ATOM 4018 N N . SER B 1 139 ? 97.204 -40.692 63.339 1.00 43.24 163 SER B N 1
ATOM 4019 C CA . SER B 1 139 ? 96.077 -40.510 62.426 1.00 42.80 163 SER B CA 1
ATOM 4020 C C . SER B 1 139 ? 96.239 -39.217 61.629 1.00 42.29 163 SER B C 1
ATOM 4021 O O . SER B 1 139 ? 95.906 -39.184 60.441 1.00 41.87 163 SER B O 1
ATOM 4024 N N . GLN B 1 140 ? 96.793 -38.172 62.255 1.00 36.70 164 GLN B N 1
ATOM 4025 C CA . GLN B 1 140 ? 97.038 -36.889 61.567 1.00 34.90 164 GLN B CA 1
ATOM 4026 C C . GLN B 1 140 ? 98.118 -37.051 60.487 1.00 38.48 164 GLN B C 1
ATOM 4027 O O . GLN B 1 140 ? 97.939 -36.552 59.373 1.00 39.36 164 GLN B O 1
ATOM 4041 N N . GLU B 1 142 ? 98.950 -39.929 58.989 1.00 36.83 166 GLU B N 1
ATOM 4042 C CA . GLU B 1 142 ? 98.433 -40.814 57.949 1.00 37.69 166 GLU B CA 1
ATOM 4043 C C . GLU B 1 142 ? 97.699 -39.962 56.884 1.00 43.36 166 GLU B C 1
ATOM 4044 O O . GLU B 1 142 ? 97.890 -40.156 55.673 1.00 44.01 166 GLU B O 1
ATOM 4050 N N . ASN B 1 143 ? 96.843 -39.043 57.354 1.00 38.94 167 ASN B N 1
ATOM 4051 C CA . ASN B 1 143 ? 96.037 -38.182 56.502 1.00 38.19 167 ASN B CA 1
ATOM 4052 C C . ASN B 1 143 ? 96.926 -37.200 55.746 1.00 41.84 167 ASN B C 1
ATOM 4053 O O . ASN B 1 143 ? 96.717 -36.986 54.546 1.00 41.51 167 ASN B O 1
ATOM 4058 N N . LEU B 1 144 ? 97.927 -36.618 56.453 1.00 36.75 168 LEU B N 1
ATOM 4059 C CA . LEU B 1 144 ? 98.898 -35.708 55.877 1.00 34.81 168 LEU B CA 1
ATOM 4060 C C . LEU B 1 144 ? 99.620 -36.417 54.703 1.00 41.35 168 LEU B C 1
ATOM 4061 O O . LEU B 1 144 ? 99.687 -35.852 53.615 1.00 42.46 168 LEU B O 1
ATOM 4066 N N . LEU B 1 145 ? 100.079 -37.675 54.903 1.00 39.11 169 LEU B N 1
ATOM 4067 C CA . LEU B 1 145 ? 100.739 -38.492 53.871 1.00 39.97 169 LEU B CA 1
ATOM 4068 C C . LEU B 1 145 ? 99.778 -38.747 52.665 1.00 44.20 169 LEU B C 1
ATOM 4069 O O . LEU B 1 145 ? 100.181 -38.581 51.511 1.00 44.18 169 LEU B O 1
ATOM 4074 N N . LYS B 1 146 ? 98.517 -39.104 52.944 1.00 39.64 170 LYS B N 1
ATOM 4075 C CA . LYS B 1 146 ? 97.488 -39.326 51.922 1.00 39.15 170 LYS B CA 1
ATOM 4076 C C . LYS B 1 146 ? 97.290 -38.062 51.032 1.00 42.42 170 LYS B C 1
ATOM 4077 O O . LYS B 1 146 ? 97.231 -38.155 49.791 1.00 40.65 170 LYS B O 1
ATOM 4083 N N . ASP B 1 147 ? 97.205 -36.889 51.688 1.00 38.88 171 ASP B N 1
ATOM 4084 C CA . ASP B 1 147 ? 96.963 -35.620 51.010 1.00 38.17 171 ASP B CA 1
ATOM 4085 C C . ASP B 1 147 ? 98.194 -35.155 50.185 1.00 42.92 171 ASP B C 1
ATOM 4086 O O . ASP B 1 147 ? 98.014 -34.552 49.116 1.00 41.00 171 ASP B O 1
ATOM 4091 N N . ILE B 1 148 ? 99.424 -35.517 50.634 1.00 40.75 172 ILE B N 1
ATOM 4092 C CA . ILE B 1 148 ? 100.686 -35.215 49.928 1.00 39.98 172 ILE B CA 1
ATOM 4093 C C . ILE B 1 148 ? 100.765 -36.080 48.656 1.00 43.29 172 ILE B C 1
ATOM 4094 O O . ILE B 1 148 ? 101.259 -35.601 47.633 1.00 44.60 172 ILE B O 1
ATOM 4099 N N . GLN B 1 149 ? 100.257 -37.330 48.709 1.00 37.98 173 GLN B N 1
ATOM 4100 C CA . GLN B 1 149 ? 100.248 -38.227 47.553 1.00 37.62 173 GLN B CA 1
ATOM 4101 C C . GLN B 1 149 ? 99.304 -37.680 46.461 1.00 43.11 173 GLN B C 1
ATOM 4102 O O . GLN B 1 149 ? 99.657 -37.695 45.276 1.00 43.20 173 GLN B O 1
ATOM 4108 N N . ALA B 1 150 ? 98.141 -37.139 46.870 1.00 40.59 174 ALA B N 1
ATOM 4109 C CA . ALA B 1 150 ? 97.173 -36.510 45.958 1.00 40.18 174 ALA B CA 1
ATOM 4110 C C . ALA B 1 150 ? 97.799 -35.250 45.311 1.00 43.02 174 ALA B C 1
ATOM 4111 O O . ALA B 1 150 ? 97.633 -35.048 44.105 1.00 44.68 174 ALA B O 1
ATOM 4113 N N . VAL B 1 151 ? 98.587 -34.466 46.085 1.00 36.80 175 VAL B N 1
ATOM 4114 C CA . VAL B 1 151 ? 99.254 -33.270 45.560 1.00 36.31 175 VAL B CA 1
ATOM 4115 C C . VAL B 1 151 ? 100.334 -33.677 44.538 1.00 43.30 175 VAL B C 1
ATOM 4116 O O . VAL B 1 151 ? 100.424 -33.049 43.484 1.00 43.77 175 VAL B O 1
ATOM 4120 N N . LYS B 1 152 ? 101.122 -34.736 44.830 1.00 41.00 176 LYS B N 1
ATOM 4121 C CA . LYS B 1 152 ? 102.170 -35.193 43.919 1.00 41.52 176 LYS B CA 1
ATOM 4122 C C . LYS B 1 152 ? 101.571 -35.493 42.544 1.00 49.33 176 LYS B C 1
ATOM 4123 O O . LYS B 1 152 ? 102.127 -35.073 41.525 1.00 51.37 176 LYS B O 1
ATOM 4129 N N . VAL B 1 153 ? 100.412 -36.166 42.526 1.00 46.07 177 VAL B N 1
ATOM 4130 C CA . VAL B 1 153 ? 99.716 -36.569 41.307 1.00 46.13 177 VAL B CA 1
ATOM 4131 C C . VAL B 1 153 ? 99.235 -35.332 40.536 1.00 52.75 177 VAL B C 1
ATOM 4132 O O . VAL B 1 153 ? 99.548 -35.222 39.350 1.00 53.68 177 VAL B O 1
ATOM 4136 N N . ILE B 1 154 ? 98.524 -34.396 41.209 1.00 50.32 178 ILE B N 1
ATOM 4137 C CA . ILE B 1 154 ? 97.985 -33.193 40.572 1.00 51.13 178 ILE B CA 1
ATOM 4138 C C . ILE B 1 154 ? 99.115 -32.307 40.004 1.00 55.66 178 ILE B C 1
ATOM 4139 O O . ILE B 1 154 ? 98.962 -31.754 38.906 1.00 56.76 178 ILE B O 1
ATOM 4144 N N . ASN B 1 155 ? 100.253 -32.228 40.717 1.00 51.09 179 ASN B N 1
ATOM 4145 C CA . ASN B 1 155 ? 101.432 -31.458 40.310 1.00 50.74 179 ASN B CA 1
ATOM 4146 C C . ASN B 1 155 ? 102.074 -32.064 39.058 1.00 55.91 179 ASN B C 1
ATOM 4147 O O . ASN B 1 155 ? 102.710 -31.344 38.287 1.00 56.25 179 ASN B O 1
ATOM 4152 N N . ALA B 1 156 ? 101.907 -33.379 38.853 1.00 51.81 180 ALA B N 1
ATOM 4153 C CA . ALA B 1 156 ? 102.482 -34.055 37.700 1.00 51.86 180 ALA B CA 1
ATOM 4154 C C . ALA B 1 156 ? 101.557 -33.980 36.457 1.00 58.58 180 ALA B C 1
ATOM 4155 O O . ALA B 1 156 ? 101.991 -34.370 35.364 1.00 58.04 180 ALA B O 1
ATOM 4157 N N . GLN B 1 157 ? 100.328 -33.416 36.597 1.00 58.37 181 GLN B N 1
ATOM 4158 C CA . GLN B 1 157 ? 99.368 -33.307 35.483 1.00 61.14 181 GLN B CA 1
ATOM 4159 C C . GLN B 1 157 ? 99.879 -32.425 34.347 1.00 69.00 181 GLN B C 1
ATOM 4160 O O . GLN B 1 157 ? 100.388 -31.329 34.565 1.00 67.46 181 GLN B O 1
ATOM 4166 N N . THR B 1 158 ? 99.763 -32.942 33.129 1.00 70.16 182 THR B N 1
ATOM 4167 C CA . THR B 1 158 ? 100.197 -32.255 31.925 1.00 71.75 182 THR B CA 1
ATOM 4168 C C . THR B 1 158 ? 99.255 -32.661 30.785 1.00 80.38 182 THR B C 1
ATOM 4169 O O . THR B 1 158 ? 98.888 -33.835 30.702 1.00 81.49 182 THR B O 1
ATOM 4173 N N . PRO B 1 159 ? 98.821 -31.717 29.913 1.00 79.29 183 PRO B N 1
ATOM 4174 C CA . PRO B 1 159 ? 99.108 -30.274 29.930 1.00 78.43 183 PRO B CA 1
ATOM 4175 C C . PRO B 1 159 ? 98.124 -29.566 30.866 1.00 80.95 183 PRO B C 1
ATOM 4176 O O . PRO B 1 159 ? 97.406 -30.240 31.614 1.00 80.60 183 PRO B O 1
ATOM 4180 N N . ASN B 1 160 ? 98.088 -28.221 30.828 1.00 76.27 184 ASN B N 1
ATOM 4181 C CA . ASN B 1 160 ? 97.244 -27.371 31.676 1.00 74.95 184 ASN B CA 1
ATOM 4182 C C . ASN B 1 160 ? 97.589 -27.618 33.151 1.00 76.80 184 ASN B C 1
ATOM 4183 O O . ASN B 1 160 ? 96.697 -27.691 34.015 1.00 77.26 184 ASN B O 1
ATOM 4188 N N . ASN B 1 161 ? 98.909 -27.751 33.424 1.00 69.50 185 ASN B N 1
ATOM 4189 C CA . ASN B 1 161 ? 99.438 -27.898 34.769 1.00 66.15 185 ASN B CA 1
ATOM 4190 C C . ASN B 1 161 ? 99.059 -26.644 35.509 1.00 66.02 185 ASN B C 1
ATOM 4191 O O . ASN B 1 161 ? 99.091 -25.564 34.904 1.00 66.77 185 ASN B O 1
ATOM 4196 N N . TRP B 1 162 ? 98.658 -26.779 36.785 1.00 57.72 186 TRP B N 1
ATOM 4197 C CA . TRP B 1 162 ? 98.209 -25.686 37.649 1.00 54.67 186 TRP B CA 1
ATOM 4198 C C . TRP B 1 162 ? 99.214 -24.515 37.651 1.00 57.68 186 TRP B C 1
ATOM 4199 O O . TRP B 1 162 ? 98.805 -23.356 37.655 1.00 56.25 186 TRP B O 1
ATOM 4210 N N . LEU B 1 163 ? 100.522 -24.833 37.616 1.00 55.20 187 LEU B N 1
ATOM 4211 C CA . LEU B 1 163 ? 101.623 -23.872 37.668 1.00 54.96 187 LEU B CA 1
ATOM 4212 C C . LEU B 1 163 ? 101.667 -22.969 36.437 1.00 62.22 187 LEU B C 1
ATOM 4213 O O . LEU B 1 163 ? 102.078 -21.806 36.551 1.00 64.69 187 LEU B O 1
ATOM 4218 N N . GLU B 1 164 ? 101.252 -23.492 35.276 1.00 57.16 188 GLU B N 1
ATOM 4219 C CA . GLU B 1 164 ? 101.195 -22.733 34.031 1.00 57.15 188 GLU B CA 1
ATOM 4220 C C . GLU B 1 164 ? 99.999 -21.760 34.028 1.00 61.29 188 GLU B C 1
ATOM 4221 O O . GLU B 1 164 ? 99.950 -20.854 33.190 1.00 61.75 188 GLU B O 1
ATOM 4227 N N . GLN B 1 165 ? 99.036 -21.957 34.954 1.00 56.64 189 GLN B N 1
ATOM 4228 C CA . GLN B 1 165 ? 97.787 -21.201 35.021 1.00 56.53 189 GLN B CA 1
ATOM 4229 C C . GLN B 1 165 ? 97.810 -20.122 36.109 1.00 59.00 189 GLN B C 1
ATOM 4230 O O . GLN B 1 165 ? 96.909 -19.281 36.160 1.00 59.87 189 GLN B O 1
ATOM 4236 N N . VAL B 1 166 ? 98.845 -20.121 36.959 1.00 53.21 190 VAL B N 1
ATOM 4237 C CA . VAL B 1 166 ? 99.008 -19.168 38.058 1.00 51.23 190 VAL B CA 1
ATOM 4238 C C . VAL B 1 166 ? 99.493 -17.810 37.499 1.00 57.35 190 VAL B C 1
ATOM 4239 O O . VAL B 1 166 ? 100.311 -17.773 36.566 1.00 58.02 190 VAL B O 1
ATOM 4243 N N . ASN B 1 167 ? 98.995 -16.707 38.092 1.00 54.09 191 ASN B N 1
ATOM 4244 C CA . ASN B 1 167 ? 99.390 -15.347 37.743 1.00 54.26 191 ASN B CA 1
ATOM 4245 C C . ASN B 1 167 ? 100.598 -14.954 38.592 1.00 58.46 191 ASN B C 1
ATOM 4246 O O . ASN B 1 167 ? 100.467 -14.406 39.703 1.00 56.96 191 ASN B O 1
ATOM 4251 N N . ALA B 1 168 ? 101.788 -15.281 38.068 1.00 55.40 192 ALA B N 1
ATOM 4252 C CA . ALA B 1 168 ? 103.058 -14.985 38.726 1.00 54.03 192 ALA B CA 1
ATOM 4253 C C . ALA B 1 168 ? 104.174 -14.824 37.661 1.00 57.03 192 ALA B C 1
ATOM 4254 O O . ALA B 1 168 ? 104.968 -15.749 37.419 1.00 56.88 192 ALA B O 1
ATOM 4256 N N . PRO B 1 169 ? 104.221 -13.646 36.989 1.00 51.62 193 PRO B N 1
ATOM 4257 C CA . PRO B 1 169 ? 105.222 -13.437 35.916 1.00 50.72 193 PRO B CA 1
ATOM 4258 C C . PRO B 1 169 ? 106.677 -13.646 36.350 1.00 52.09 193 PRO B C 1
ATOM 4259 O O . PRO B 1 169 ? 107.466 -14.201 35.587 1.00 53.79 193 PRO B O 1
ATOM 4263 N N . ALA B 1 170 ? 107.005 -13.249 37.593 1.00 44.00 194 ALA B N 1
ATOM 4264 C CA . ALA B 1 170 ? 108.313 -13.346 38.232 1.00 41.03 194 ALA B CA 1
ATOM 4265 C C . ALA B 1 170 ? 108.812 -14.787 38.365 1.00 44.52 194 ALA B C 1
ATOM 4266 O O . ALA B 1 170 ? 110.026 -14.990 38.498 1.00 44.25 194 ALA B O 1
ATOM 4268 N N . TRP B 1 171 ? 107.889 -15.778 38.372 1.00 40.78 195 TRP B N 1
ATOM 4269 C CA . TRP B 1 171 ? 108.227 -17.199 38.484 1.00 40.54 195 TRP B CA 1
ATOM 4270 C C . TRP B 1 171 ? 108.533 -17.817 37.140 1.00 47.63 195 TRP B C 1
ATOM 4271 O O . TRP B 1 171 ? 109.184 -18.859 37.096 1.00 49.07 195 TRP B O 1
ATOM 4282 N N . LYS B 1 172 ? 108.042 -17.211 36.046 1.00 45.84 196 LYS B N 1
ATOM 4283 C CA . LYS B 1 172 ? 108.194 -17.733 34.688 1.00 47.37 196 LYS B CA 1
ATOM 4284 C C . LYS B 1 172 ? 109.621 -18.292 34.404 1.00 51.99 196 LYS B C 1
ATOM 4285 O O . LYS B 1 172 ? 109.691 -19.429 33.935 1.00 53.97 196 LYS B O 1
ATOM 4291 N N . PRO B 1 173 ? 110.752 -17.629 34.747 1.00 45.84 197 PRO B N 1
ATOM 4292 C CA . PRO B 1 173 ? 112.061 -18.246 34.446 1.00 46.11 197 PRO B CA 1
ATOM 4293 C C . PRO B 1 173 ? 112.353 -19.559 35.168 1.00 52.04 197 PRO B C 1
ATOM 4294 O O . PRO B 1 173 ? 113.263 -20.274 34.746 1.00 52.64 197 PRO B O 1
ATOM 4298 N N . HIS B 1 174 ? 111.628 -19.852 36.272 1.00 48.88 198 HIS B N 1
ATOM 4299 C CA . HIS B 1 174 ? 111.900 -21.006 37.127 1.00 48.62 198 HIS B CA 1
ATOM 4300 C C . HIS B 1 174 ? 110.747 -22.016 37.230 1.00 53.01 198 HIS B C 1
ATOM 4301 O O . HIS B 1 174 ? 110.815 -22.904 38.089 1.00 53.38 198 HIS B O 1
ATOM 4308 N N . LEU B 1 175 ? 109.744 -21.941 36.340 1.00 47.87 199 LEU B N 1
ATOM 4309 C CA . LEU B 1 175 ? 108.593 -22.845 36.378 1.00 47.01 199 LEU B CA 1
ATOM 4310 C C . LEU B 1 175 ? 108.987 -24.325 36.407 1.00 50.62 199 LEU B C 1
ATOM 4311 O O . LEU B 1 175 ? 108.385 -25.075 37.169 1.00 49.54 199 LEU B O 1
ATOM 4316 N N . THR B 1 176 ? 110.015 -24.738 35.635 1.00 49.14 200 THR B N 1
ATOM 4317 C CA . THR B 1 176 ? 110.472 -26.139 35.579 1.00 49.82 200 THR B CA 1
ATOM 4318 C C . THR B 1 176 ? 111.018 -26.552 36.951 1.00 53.54 200 THR B C 1
ATOM 4319 O O . THR B 1 176 ? 110.608 -27.590 37.475 1.00 53.68 200 THR B O 1
ATOM 4323 N N . THR B 1 177 ? 111.884 -25.708 37.543 1.00 49.82 201 THR B N 1
ATOM 4324 C CA . THR B 1 177 ? 112.479 -25.885 38.876 1.00 48.34 201 THR B CA 1
ATOM 4325 C C . THR B 1 177 ? 111.385 -25.983 39.950 1.00 50.44 201 THR B C 1
ATOM 4326 O O . THR B 1 177 ? 111.456 -26.893 40.762 1.00 53.03 201 THR B O 1
ATOM 4330 N N . ILE B 1 178 ? 110.382 -25.072 39.944 1.00 42.75 202 ILE B N 1
ATOM 4331 C CA . ILE B 1 178 ? 109.257 -25.059 40.886 1.00 40.70 202 ILE B CA 1
ATOM 4332 C C . ILE B 1 178 ? 108.497 -26.407 40.800 1.00 46.62 202 ILE B C 1
ATOM 4333 O O . ILE B 1 178 ? 108.208 -26.997 41.843 1.00 46.65 202 ILE B O 1
ATOM 4338 N N . HIS B 1 179 ? 108.222 -26.910 39.572 1.00 43.95 203 HIS B N 1
ATOM 4339 C CA . HIS B 1 179 ? 107.559 -28.196 39.366 1.00 44.50 203 HIS B CA 1
ATOM 4340 C C . HIS B 1 179 ? 108.336 -29.352 40.006 1.00 49.25 203 HIS B C 1
ATOM 4341 O O . HIS B 1 179 ? 107.746 -30.162 40.730 1.00 48.57 203 HIS B O 1
ATOM 4348 N N . ASN B 1 180 ? 109.650 -29.439 39.710 1.00 46.52 204 ASN B N 1
ATOM 4349 C CA . ASN B 1 180 ? 110.528 -30.502 40.203 1.00 46.96 204 ASN B CA 1
ATOM 4350 C C . ASN B 1 180 ? 110.644 -30.470 41.699 1.00 50.94 204 ASN B C 1
ATOM 4351 O O . ASN B 1 180 ? 110.735 -31.520 42.338 1.00 50.81 204 ASN B O 1
ATOM 4364 N N . ILE B 1 182 ? 108.274 -29.280 43.930 1.00 42.15 206 ILE B N 1
ATOM 4365 C CA . ILE B 1 182 ? 107.040 -29.767 44.565 1.00 40.77 206 ILE B CA 1
ATOM 4366 C C . ILE B 1 182 ? 107.001 -31.302 44.448 1.00 45.89 206 ILE B C 1
ATOM 4367 O O . ILE B 1 182 ? 106.645 -31.978 45.416 1.00 46.88 206 ILE B O 1
ATOM 4372 N N . ASP B 1 183 ? 107.441 -31.841 43.300 1.00 41.28 207 ASP B N 1
ATOM 4373 C CA . ASP B 1 183 ? 107.507 -33.278 43.080 1.00 41.69 207 ASP B CA 1
ATOM 4374 C C . ASP B 1 183 ? 108.489 -33.915 44.089 1.00 43.56 207 ASP B C 1
ATOM 4375 O O . ASP B 1 183 ? 108.117 -34.854 44.791 1.00 43.75 207 ASP B O 1
ATOM 4380 N N . TYR B 1 184 ? 109.710 -33.355 44.191 1.00 38.23 208 TYR B N 1
ATOM 4381 C CA . TYR B 1 184 ? 110.773 -33.763 45.115 1.00 37.11 208 TYR B CA 1
ATOM 4382 C C . TYR B 1 184 ? 110.269 -33.721 46.568 1.00 41.47 208 TYR B C 1
ATOM 4383 O O . TYR B 1 184 ? 110.533 -34.650 47.349 1.00 41.82 208 TYR B O 1
ATOM 4392 N N . ALA B 1 185 ? 109.574 -32.623 46.917 1.00 37.42 209 ALA B N 1
ATOM 4393 C CA . ALA B 1 185 ? 109.035 -32.371 48.246 1.00 37.45 209 ALA B CA 1
ATOM 4394 C C . ALA B 1 185 ? 108.023 -33.424 48.631 1.00 41.89 209 ALA B C 1
ATOM 4395 O O . ALA B 1 185 ? 108.145 -34.006 49.701 1.00 42.40 209 ALA B O 1
ATOM 4397 N N . CYS B 1 186 ? 107.069 -33.722 47.743 1.00 39.28 210 CYS B N 1
ATOM 4398 C CA . CYS B 1 186 ? 106.041 -34.735 47.988 1.00 38.85 210 CYS B CA 1
ATOM 4399 C C . CYS B 1 186 ? 106.656 -36.110 48.153 1.00 43.20 210 CYS B C 1
ATOM 4400 O O . CYS B 1 186 ? 106.310 -36.823 49.096 1.00 43.42 210 CYS B O 1
ATOM 4403 N N . SER B 1 187 ? 107.606 -36.452 47.279 1.00 40.62 211 SER B N 1
ATOM 4404 C CA . SER B 1 187 ? 108.336 -37.725 47.295 1.00 41.08 211 SER B CA 1
ATOM 4405 C C . SER B 1 187 ? 109.136 -37.897 48.607 1.00 43.27 211 SER B C 1
ATOM 4406 O O . SER B 1 187 ? 109.060 -38.944 49.248 1.00 42.30 211 SER B O 1
ATOM 4417 N N . ALA B 1 189 ? 108.847 -36.056 51.681 1.00 39.00 213 ALA B N 1
ATOM 4418 C CA . ALA B 1 189 ? 107.952 -36.002 52.834 1.00 37.33 213 ALA B CA 1
ATOM 4419 C C . ALA B 1 189 ? 107.059 -37.234 52.922 1.00 41.27 213 ALA B C 1
ATOM 4420 O O . ALA B 1 189 ? 106.865 -37.762 54.017 1.00 41.34 213 ALA B O 1
ATOM 4422 N N . GLY B 1 190 ? 106.551 -37.678 51.778 1.00 37.49 214 GLY B N 1
ATOM 4423 C CA . GLY B 1 190 ? 105.704 -38.854 51.679 1.00 38.16 214 GLY B CA 1
ATOM 4424 C C . GLY B 1 190 ? 106.422 -40.112 52.125 1.00 45.64 214 GLY B C 1
ATOM 4425 O O . GLY B 1 190 ? 105.961 -40.800 53.043 1.00 47.27 214 GLY B O 1
ATOM 4426 N N . ASN B 1 191 ? 107.586 -40.402 51.520 1.00 42.46 215 ASN B N 1
ATOM 4427 C CA . ASN B 1 191 ? 108.351 -41.590 51.882 1.00 43.14 215 ASN B CA 1
ATOM 4428 C C . ASN B 1 191 ? 108.926 -41.488 53.304 1.00 48.27 215 ASN B C 1
ATOM 4429 O O . ASN B 1 191 ? 109.092 -42.525 53.951 1.00 51.04 215 ASN B O 1
ATOM 4434 N N . TYR B 1 192 ? 109.152 -40.267 53.817 1.00 42.18 216 TYR B N 1
ATOM 4435 C CA . TYR B 1 192 ? 109.624 -40.112 55.189 1.00 41.62 216 TYR B CA 1
ATOM 4436 C C . TYR B 1 192 ? 108.514 -40.530 56.154 1.00 44.95 216 TYR B C 1
ATOM 4437 O O . TYR B 1 192 ? 108.747 -41.366 57.025 1.00 46.38 216 TYR B O 1
ATOM 4454 N N . SER B 1 194 ? 105.920 -42.376 55.530 1.00 43.58 218 SER B N 1
ATOM 4455 C CA . SER B 1 194 ? 105.676 -43.795 55.309 1.00 44.61 218 SER B CA 1
ATOM 4456 C C . SER B 1 194 ? 106.593 -44.650 56.188 1.00 51.57 218 SER B C 1
ATOM 4457 O O . SER B 1 194 ? 106.116 -45.554 56.875 1.00 52.72 218 SER B O 1
ATOM 4460 N N . ASP B 1 195 ? 107.891 -44.311 56.204 1.00 48.34 219 ASP B N 1
ATOM 4461 C CA . ASP B 1 195 ? 108.933 -44.972 56.984 1.00 48.90 219 ASP B CA 1
ATOM 4462 C C . ASP B 1 195 ? 108.693 -44.858 58.507 1.00 51.92 219 ASP B C 1
ATOM 4463 O O . ASP B 1 195 ? 109.009 -45.794 59.241 1.00 52.38 219 ASP B O 1
ATOM 4468 N N . VAL B 1 196 ? 108.121 -43.728 58.972 1.00 45.86 220 VAL B N 1
ATOM 4469 C CA . VAL B 1 196 ? 107.817 -43.484 60.386 1.00 43.83 220 VAL B CA 1
ATOM 4470 C C . VAL B 1 196 ? 106.626 -44.373 60.788 1.00 48.10 220 VAL B C 1
ATOM 4471 O O . VAL B 1 196 ? 106.697 -45.081 61.804 1.00 48.56 220 VAL B O 1
ATOM 4475 N N . LEU B 1 197 ? 105.558 -44.355 59.967 1.00 43.63 221 LEU B N 1
ATOM 4476 C CA . LEU B 1 197 ? 104.335 -45.131 60.217 1.00 43.81 221 LEU B CA 1
ATOM 4477 C C . LEU B 1 197 ? 104.559 -46.643 60.035 1.00 49.51 221 LEU B C 1
ATOM 4478 O O . LEU B 1 197 ? 103.861 -47.432 60.672 1.00 49.99 221 LEU B O 1
ATOM 4483 N N . ASN B 1 198 ? 105.552 -47.041 59.209 1.00 47.54 222 ASN B N 1
ATOM 4484 C CA . ASN B 1 198 ? 105.945 -48.448 59.008 1.00 48.85 222 ASN B CA 1
ATOM 4485 C C . ASN B 1 198 ? 107.064 -48.851 60.003 1.00 54.45 222 ASN B C 1
ATOM 4486 O O . ASN B 1 198 ? 107.569 -49.974 59.934 1.00 55.85 222 ASN B O 1
ATOM 4491 N N . GLU B 1 199 ? 107.435 -47.926 60.927 1.00 49.62 223 GLU B N 1
ATOM 4492 C CA . GLU B 1 199 ? 108.417 -48.110 61.999 1.00 50.02 223 GLU B CA 1
ATOM 4493 C C . GLU B 1 199 ? 109.842 -48.459 61.488 1.00 55.97 223 GLU B C 1
ATOM 4494 O O . GLU B 1 199 ? 110.629 -49.050 62.229 1.00 56.38 223 GLU B O 1
ATOM 4500 N N . LYS B 1 200 ? 110.187 -48.018 60.262 1.00 52.55 224 LYS B N 1
ATOM 4501 C CA . LYS B 1 200 ? 111.529 -48.168 59.685 1.00 52.69 224 LYS B CA 1
ATOM 4502 C C . LYS B 1 200 ? 112.462 -47.100 60.290 1.00 57.18 224 LYS B C 1
ATOM 4503 O O . LYS B 1 200 ? 113.677 -47.284 60.304 1.00 58.27 224 LYS B O 1
ATOM 4509 N N . LEU B 1 201 ? 111.873 -45.984 60.788 1.00 51.88 225 LEU B N 1
ATOM 4510 C CA . LEU B 1 201 ? 112.530 -44.837 61.430 1.00 50.30 225 LEU B CA 1
ATOM 4511 C C . LEU B 1 201 ? 111.847 -44.506 62.746 1.00 56.59 225 LEU B C 1
ATOM 4512 O O . LEU B 1 201 ? 110.672 -44.853 62.932 1.00 58.09 225 LEU B O 1
ATOM 4517 N N . SER B 1 202 ? 112.564 -43.808 63.644 1.00 52.59 226 SER B N 1
ATOM 4518 C CA . SER B 1 202 ? 112.017 -43.346 64.921 1.00 52.47 226 SER B CA 1
ATOM 4519 C C . SER B 1 202 ? 111.377 -41.987 64.734 1.00 54.78 226 SER B C 1
ATOM 4520 O O . SER B 1 202 ? 111.759 -41.254 63.818 1.00 53.95 226 SER B O 1
ATOM 4523 N N . PHE B 1 203 ? 110.458 -41.609 65.618 1.00 50.77 227 PHE B N 1
ATOM 4524 C CA . PHE B 1 203 ? 109.892 -40.275 65.494 1.00 49.16 227 PHE B CA 1
ATOM 4525 C C . PHE B 1 203 ? 110.037 -39.473 66.789 1.00 53.21 227 PHE B C 1
ATOM 4526 O O . PHE B 1 203 ? 109.556 -39.899 67.830 1.00 53.82 227 PHE B O 1
ATOM 4534 N N . ASP B 1 204 ? 110.725 -38.327 66.712 1.00 50.17 228 ASP B N 1
ATOM 4535 C CA . ASP B 1 204 ? 110.930 -37.335 67.793 1.00 50.48 228 ASP B CA 1
ATOM 4536 C C . ASP B 1 204 ? 111.551 -36.094 67.178 1.00 54.25 228 ASP B C 1
ATOM 4537 O O . ASP B 1 204 ? 111.945 -36.162 66.008 1.00 54.90 228 ASP B O 1
ATOM 4550 N N . ALA B 1 206 ? 114.475 -34.665 67.459 1.00 45.35 230 ALA B N 1
ATOM 4551 C CA . ALA B 1 206 ? 115.845 -34.955 67.003 1.00 44.67 230 ALA B CA 1
ATOM 4552 C C . ALA B 1 206 ? 115.877 -35.795 65.719 1.00 49.36 230 ALA B C 1
ATOM 4553 O O . ALA B 1 206 ? 116.598 -35.440 64.784 1.00 48.99 230 ALA B O 1
ATOM 4555 N N . SER B 1 207 ? 115.109 -36.902 65.685 1.00 46.40 231 SER B N 1
ATOM 4556 C CA . SER B 1 207 ? 115.007 -37.802 64.543 1.00 47.00 231 SER B CA 1
ATOM 4557 C C . SER B 1 207 ? 114.477 -37.061 63.318 1.00 49.36 231 SER B C 1
ATOM 4558 O O . SER B 1 207 ? 115.084 -37.140 62.247 1.00 48.65 231 SER B O 1
ATOM 4561 N N . LEU B 1 208 ? 113.374 -36.302 63.494 1.00 44.39 232 LEU B N 1
ATOM 4562 C CA . LEU B 1 208 ? 112.740 -35.505 62.444 1.00 43.47 232 LEU B CA 1
ATOM 4563 C C . LEU B 1 208 ? 113.745 -34.561 61.764 1.00 48.20 232 LEU B C 1
ATOM 4564 O O . LEU B 1 208 ? 113.744 -34.462 60.527 1.00 49.32 232 LEU B O 1
ATOM 4569 N N . GLN B 1 209 ? 114.593 -33.881 62.579 1.00 42.59 233 GLN B N 1
ATOM 4570 C CA . GLN B 1 209 ? 115.615 -32.947 62.119 1.00 41.59 233 GLN B CA 1
ATOM 4571 C C . GLN B 1 209 ? 116.684 -33.659 61.280 1.00 45.49 233 GLN B C 1
ATOM 4572 O O . GLN B 1 209 ? 116.941 -33.255 60.143 1.00 43.45 233 GLN B O 1
ATOM 4578 N N . ASN B 1 210 ? 117.280 -34.717 61.830 1.00 43.52 234 ASN B N 1
ATOM 4579 C CA . ASN B 1 210 ? 118.339 -35.451 61.154 1.00 44.39 234 ASN B CA 1
ATOM 4580 C C . ASN B 1 210 ? 117.842 -36.293 59.968 1.00 48.14 234 ASN B C 1
ATOM 4581 O O . ASN B 1 210 ? 118.491 -36.269 58.917 1.00 47.18 234 ASN B O 1
ATOM 4586 N N . ASP B 1 211 ? 116.701 -37.012 60.117 1.00 44.86 235 ASP B N 1
ATOM 4587 C CA . ASP B 1 211 ? 116.198 -37.903 59.063 1.00 45.71 235 ASP B CA 1
ATOM 4588 C C . ASP B 1 211 ? 115.471 -37.197 57.925 1.00 49.20 235 ASP B C 1
ATOM 4589 O O . ASP B 1 211 ? 115.419 -37.767 56.825 1.00 49.83 235 ASP B O 1
ATOM 4594 N N . PHE B 1 212 ? 114.897 -35.989 58.168 1.00 43.12 236 PHE B N 1
ATOM 4595 C CA . PHE B 1 212 ? 114.091 -35.329 57.145 1.00 40.85 236 PHE B CA 1
ATOM 4596 C C . PHE B 1 212 ? 114.453 -33.843 56.885 1.00 45.01 236 PHE B C 1
ATOM 4597 O O . PHE B 1 212 ? 114.799 -33.508 55.750 1.00 43.82 236 PHE B O 1
ATOM 4605 N N . LEU B 1 213 ? 114.329 -32.960 57.900 1.00 41.69 237 LEU B N 1
ATOM 4606 C CA . LEU B 1 213 ? 114.564 -31.525 57.743 1.00 40.84 237 LEU B CA 1
ATOM 4607 C C . LEU B 1 213 ? 115.956 -31.190 57.179 1.00 48.43 237 LEU B C 1
ATOM 4608 O O . LEU B 1 213 ? 116.051 -30.345 56.290 1.00 48.15 237 LEU B O 1
ATOM 4613 N N . ASN B 1 214 ? 117.010 -31.895 57.628 1.00 47.42 238 ASN B N 1
ATOM 4614 C CA . ASN B 1 214 ? 118.390 -31.680 57.162 1.00 48.12 238 ASN B CA 1
ATOM 4615 C C . ASN B 1 214 ? 118.733 -32.450 55.891 1.00 51.92 238 ASN B C 1
ATOM 4616 O O . ASN B 1 214 ? 119.792 -32.215 55.299 1.00 51.54 238 ASN B O 1
ATOM 4621 N N . GLY B 1 215 ? 117.857 -33.366 55.503 1.00 48.48 239 GLY B N 1
ATOM 4622 C CA . GLY B 1 215 ? 118.071 -34.232 54.358 1.00 48.81 239 GLY B CA 1
ATOM 4623 C C . GLY B 1 215 ? 118.533 -35.608 54.788 1.00 53.71 239 GLY B C 1
ATOM 4624 O O . GLY B 1 215 ? 118.839 -35.841 55.963 1.00 53.35 239 GLY B O 1
ATOM 4625 N N . ASN B 1 216 ? 118.572 -36.531 53.829 1.00 51.05 240 ASN B N 1
ATOM 4626 C CA . ASN B 1 216 ? 118.988 -37.912 54.038 1.00 51.35 240 ASN B CA 1
ATOM 4627 C C . ASN B 1 216 ? 119.659 -38.423 52.766 1.00 56.34 240 ASN B C 1
ATOM 4628 O O . ASN B 1 216 ? 119.656 -37.710 51.765 1.00 56.34 240 ASN B O 1
ATOM 4633 N N . LYS B 1 217 ? 120.223 -39.649 52.797 1.00 53.60 241 LYS B N 1
ATOM 4634 C CA . LYS B 1 217 ? 120.930 -40.265 51.674 1.00 54.35 241 LYS B CA 1
ATOM 4635 C C . LYS B 1 217 ? 120.083 -40.323 50.367 1.00 55.68 241 LYS B C 1
ATOM 4636 O O . LYS B 1 217 ? 120.617 -40.012 49.303 1.00 55.85 241 LYS B O 1
ATOM 4642 N N . THR B 1 218 ? 118.779 -40.662 50.450 1.00 48.70 242 THR B N 1
ATOM 4643 C CA . THR B 1 218 ? 117.897 -40.724 49.277 1.00 47.04 242 THR B CA 1
ATOM 4644 C C . THR B 1 218 ? 117.479 -39.315 48.797 1.00 49.68 242 THR B C 1
ATOM 4645 O O . THR B 1 218 ? 117.375 -39.064 47.593 1.00 48.27 242 THR B O 1
ATOM 4649 N N . TYR B 1 219 ? 117.208 -38.408 49.741 1.00 46.50 243 TYR B N 1
ATOM 4650 C CA . TYR B 1 219 ? 116.761 -37.053 49.427 1.00 44.85 243 TYR B CA 1
ATOM 4651 C C . TYR B 1 219 ? 117.784 -36.055 50.000 1.00 50.14 243 TYR B C 1
ATOM 4652 O O . TYR B 1 219 ? 117.569 -35.513 51.084 1.00 50.72 243 TYR B O 1
ATOM 4661 N N . PRO B 1 220 ? 118.929 -35.841 49.297 1.00 46.73 244 PRO B N 1
ATOM 4662 C CA . PRO B 1 220 ? 120.005 -34.988 49.849 1.00 45.35 244 PRO B CA 1
ATOM 4663 C C . PRO B 1 220 ? 119.696 -33.496 49.998 1.00 46.29 244 PRO B C 1
ATOM 4664 O O . PRO B 1 220 ? 120.345 -32.838 50.806 1.00 46.84 244 PRO B O 1
ATOM 4668 N N . ILE B 1 221 ? 118.754 -32.941 49.240 1.00 40.88 245 ILE B N 1
ATOM 4669 C CA . ILE B 1 221 ? 118.391 -31.534 49.426 1.00 38.38 245 ILE B CA 1
ATOM 4670 C C . ILE B 1 221 ? 117.513 -31.470 50.694 1.00 44.90 245 ILE B C 1
ATOM 4671 O O . ILE B 1 221 ? 116.461 -32.112 50.741 1.00 45.30 245 ILE B O 1
ATOM 4676 N N . PRO B 1 222 ? 117.933 -30.737 51.740 1.00 41.38 246 PRO B N 1
ATOM 4677 C CA . PRO B 1 222 ? 117.108 -30.664 52.961 1.00 40.56 246 PRO B CA 1
ATOM 4678 C C . PRO B 1 222 ? 115.700 -30.178 52.687 1.00 43.25 246 PRO B C 1
ATOM 4679 O O . PRO B 1 222 ? 115.486 -29.368 51.766 1.00 43.39 246 PRO B O 1
ATOM 4683 N N . TYR B 1 223 ? 114.748 -30.599 53.527 1.00 37.39 247 TYR B N 1
ATOM 4684 C CA . TYR B 1 223 ? 113.402 -30.086 53.379 1.00 35.80 247 TYR B CA 1
ATOM 4685 C C . TYR B 1 223 ? 113.380 -28.610 53.804 1.00 38.54 247 TYR B C 1
ATOM 4686 O O . TYR B 1 223 ? 112.547 -27.850 53.340 1.00 38.11 247 TYR B O 1
ATOM 4695 N N . ASN B 1 224 ? 114.336 -28.205 54.642 1.00 37.04 248 ASN B N 1
ATOM 4696 C CA . ASN B 1 224 ? 114.566 -26.819 55.078 1.00 37.39 248 ASN B CA 1
ATOM 4697 C C . ASN B 1 224 ? 114.612 -25.880 53.853 1.00 40.43 248 ASN B C 1
ATOM 4698 O O . ASN B 1 224 ? 114.038 -24.800 53.889 1.00 38.93 248 ASN B O 1
ATOM 4703 N N . ASN B 1 225 ? 115.276 -26.328 52.764 1.00 37.41 249 ASN B N 1
ATOM 4704 C CA . ASN B 1 225 ? 115.394 -25.600 51.506 1.00 36.73 249 ASN B CA 1
ATOM 4705 C C . ASN B 1 225 ? 114.023 -25.466 50.816 1.00 41.32 249 ASN B C 1
ATOM 4706 O O . ASN B 1 225 ? 113.732 -24.420 50.237 1.00 41.84 249 ASN B O 1
ATOM 4711 N N . VAL B 1 226 ? 113.191 -26.516 50.870 1.00 36.51 250 VAL B N 1
ATOM 4712 C CA . VAL B 1 226 ? 111.856 -26.492 50.284 1.00 35.56 250 VAL B CA 1
ATOM 4713 C C . VAL B 1 226 ? 110.985 -25.457 51.039 1.00 41.50 250 VAL B C 1
ATOM 4714 O O . VAL B 1 226 ? 110.307 -24.642 50.402 1.00 42.07 250 VAL B O 1
ATOM 4726 N N . ILE B 1 228 ? 111.982 -22.713 52.715 1.00 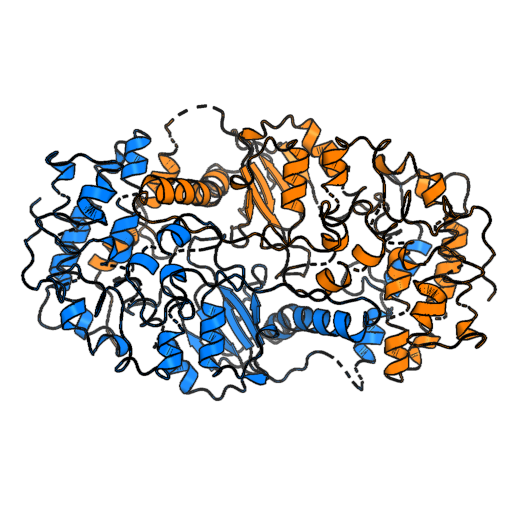35.65 252 ILE B N 1
ATOM 4727 C CA . ILE B 1 228 ? 112.458 -21.364 52.400 1.00 34.59 252 ILE B CA 1
ATOM 4728 C C . ILE B 1 228 ? 112.116 -21.007 50.937 1.00 36.44 252 ILE B C 1
ATOM 4729 O O . ILE B 1 228 ? 111.580 -19.929 50.711 1.00 34.51 252 ILE B O 1
ATOM 4734 N N . GLY B 1 229 ? 112.355 -21.931 50.001 1.00 33.25 253 GLY B N 1
ATOM 4735 C CA . GLY B 1 229 ? 112.066 -21.756 48.582 1.00 33.20 253 GLY B CA 1
ATOM 4736 C C . GLY B 1 229 ? 110.635 -21.342 48.326 1.00 37.28 253 GLY B C 1
ATOM 4737 O O . GLY B 1 229 ? 110.386 -20.360 47.623 1.00 37.15 253 GLY B O 1
ATOM 4738 N N . THR B 1 230 ? 109.690 -22.073 48.931 1.00 33.64 254 THR B N 1
ATOM 4739 C CA . THR B 1 230 ? 108.256 -21.843 48.804 1.00 33.11 254 THR B CA 1
ATOM 4740 C C . THR B 1 230 ? 107.886 -20.470 49.356 1.00 38.22 254 THR B C 1
ATOM 4741 O O . THR B 1 230 ? 107.175 -19.731 48.667 1.00 38.66 254 THR B O 1
ATOM 4745 N N . PHE B 1 231 ? 108.399 -20.104 50.553 1.00 35.54 255 PHE B N 1
ATOM 4746 C CA . PHE B 1 231 ? 108.145 -18.797 51.184 1.00 35.16 255 PHE B CA 1
ATOM 4747 C C . PHE B 1 231 ? 108.606 -17.675 50.307 1.00 34.53 255 PHE B C 1
ATOM 4748 O O . PHE B 1 231 ? 107.857 -16.719 50.100 1.00 35.68 255 PHE B O 1
ATOM 4764 N N . LEU B 1 233 ? 109.069 -17.651 47.047 1.00 31.30 257 LEU B N 1
ATOM 4765 C CA . LEU B 1 233 ? 108.254 -17.506 45.836 1.00 32.69 257 LEU B CA 1
ATOM 4766 C C . LEU B 1 233 ? 106.967 -16.730 46.117 1.00 38.62 257 LEU B C 1
ATOM 4767 O O . LEU B 1 233 ? 106.502 -15.956 45.280 1.00 40.17 257 LEU B O 1
ATOM 4772 N N . THR B 1 234 ? 106.427 -16.915 47.303 1.00 34.74 258 THR B N 1
ATOM 4773 C CA . THR B 1 234 ? 105.232 -16.253 47.788 1.00 34.21 258 THR B CA 1
ATOM 4774 C C . THR B 1 234 ? 105.546 -14.738 47.961 1.00 35.63 258 THR B C 1
ATOM 4775 O O . THR B 1 234 ? 104.756 -13.907 47.505 1.00 34.01 258 THR B O 1
ATOM 4779 N N . ALA B 1 235 ? 106.715 -14.397 48.556 1.00 31.95 259 ALA B N 1
ATOM 4780 C CA . ALA B 1 235 ? 107.155 -13.003 48.739 1.00 31.71 259 ALA B CA 1
ATOM 4781 C C . ALA B 1 235 ? 107.404 -12.336 47.400 1.00 38.04 259 ALA B C 1
ATOM 4782 O O . ALA B 1 235 ? 106.935 -11.217 47.164 1.00 39.68 259 ALA B O 1
ATOM 4784 N N . LEU B 1 236 ? 108.087 -13.055 46.499 1.00 33.95 260 LEU B N 1
ATOM 4785 C CA . LEU B 1 236 ? 108.385 -12.592 45.153 1.00 33.50 260 LEU B CA 1
ATOM 4786 C C . LEU B 1 236 ? 107.091 -12.306 44.363 1.00 40.01 260 LEU B C 1
ATOM 4787 O O . LEU B 1 236 ? 107.033 -11.287 43.681 1.00 41.03 260 LEU B O 1
ATOM 4792 N N . GLN B 1 237 ? 106.053 -13.174 44.478 1.00 36.81 261 GLN B N 1
ATOM 4793 C CA . GLN B 1 237 ? 104.781 -13.003 43.747 1.00 36.37 261 GLN B CA 1
ATOM 4794 C C . GLN B 1 237 ? 104.057 -11.734 44.217 1.00 39.27 261 GLN B C 1
ATOM 4795 O O . GLN B 1 237 ? 103.663 -10.902 43.403 1.00 39.68 261 GLN B O 1
ATOM 4801 N N . SER B 1 238 ? 103.928 -11.593 45.526 1.00 34.64 262 SER B N 1
ATOM 4802 C CA . SER B 1 238 ? 103.277 -10.495 46.225 1.00 34.53 262 SER B CA 1
ATOM 4803 C C . SER B 1 238 ? 103.950 -9.136 45.874 1.00 38.93 262 SER B C 1
ATOM 4804 O O . SER B 1 238 ? 103.270 -8.148 45.536 1.00 37.61 262 SER B O 1
ATOM 4815 N N . ASP B 1 240 ? 106.072 -8.558 43.282 1.00 38.34 264 ASP B N 1
ATOM 4816 C CA . ASP B 1 240 ? 106.029 -8.321 41.841 1.00 38.77 264 ASP B CA 1
ATOM 4817 C C . ASP B 1 240 ? 104.676 -7.731 41.418 1.00 44.22 264 ASP B C 1
ATOM 4818 O O . ASP B 1 240 ? 104.652 -6.809 40.615 1.00 44.34 264 ASP B O 1
ATOM 4823 N N . GLN B 1 241 ? 103.565 -8.237 41.984 1.00 42.39 265 GLN B N 1
ATOM 4824 C CA . GLN B 1 241 ? 102.219 -7.747 41.696 1.00 43.35 265 GLN B CA 1
ATOM 4825 C C . GLN B 1 241 ? 102.071 -6.291 42.109 1.00 48.80 265 GLN B C 1
ATOM 4826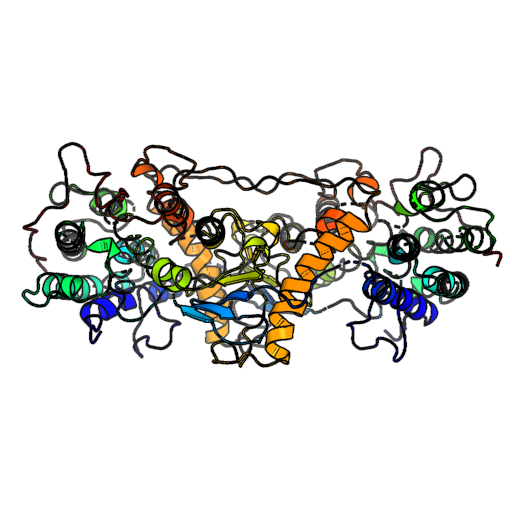 O O . GLN B 1 241 ? 101.490 -5.497 41.376 1.00 50.91 265 GLN B O 1
ATOM 4832 N N . LEU B 1 242 ? 102.638 -5.933 43.253 1.00 44.05 266 LEU B N 1
ATOM 4833 C CA . LEU B 1 242 ? 102.556 -4.583 43.771 1.00 43.37 266 LEU B CA 1
ATOM 4834 C C . LEU B 1 242 ? 103.402 -3.641 42.960 1.00 47.23 266 LEU B C 1
ATOM 4835 O O . LEU B 1 242 ? 102.924 -2.558 42.628 1.00 48.87 266 LEU B O 1
ATOM 4840 N N . HIS B 1 243 ? 104.637 -4.045 42.605 1.00 41.17 267 HIS B N 1
ATOM 4841 C CA . HIS B 1 243 ? 105.511 -3.201 41.795 1.00 39.08 267 HIS B CA 1
ATOM 4842 C C . HIS B 1 243 ? 104.877 -2.931 40.426 1.00 45.52 267 HIS B C 1
ATOM 4843 O O . HIS B 1 243 ? 104.913 -1.795 39.963 1.00 45.34 267 HIS B O 1
ATOM 4850 N N . SER B 1 244 ? 104.276 -3.957 39.798 1.00 43.16 268 SER B N 1
ATOM 4851 C CA . SER B 1 244 ? 103.630 -3.815 38.493 1.00 44.54 268 SER B CA 1
ATOM 4852 C C . SER B 1 244 ? 102.543 -2.754 38.545 1.00 48.65 268 SER B C 1
ATOM 4853 O O . SER B 1 244 ? 102.488 -1.907 37.666 1.00 50.11 268 SER B O 1
ATOM 4856 N N . LYS B 1 245 ? 101.725 -2.764 39.602 1.00 43.89 269 LYS B N 1
ATOM 4857 C CA . LYS B 1 245 ? 100.626 -1.836 39.779 1.00 43.80 269 LYS B CA 1
ATOM 4858 C C . LYS B 1 245 ? 101.111 -0.434 40.152 1.00 47.36 269 LYS B C 1
ATOM 4859 O O . LYS B 1 245 ? 100.704 0.519 39.498 1.00 50.08 269 LYS B O 1
ATOM 4865 N N . ILE B 1 246 ? 101.953 -0.295 41.190 1.00 40.48 270 ILE B N 1
ATOM 4866 C CA . ILE B 1 246 ? 102.419 1.012 41.664 1.00 39.60 270 ILE B CA 1
ATOM 4867 C C . ILE B 1 246 ? 103.303 1.743 40.588 1.00 46.32 270 ILE B C 1
ATOM 4868 O O . ILE B 1 246 ? 103.174 2.961 40.448 1.00 47.01 270 ILE B O 1
ATOM 4873 N N . SER B 1 247 ? 104.106 1.003 39.789 1.00 43.20 271 SER B N 1
ATOM 4874 C CA . SER B 1 247 ? 104.972 1.520 38.718 1.00 43.24 271 SER B CA 1
ATOM 4875 C C . SER B 1 247 ? 104.227 2.311 37.659 1.00 50.52 271 SER B C 1
ATOM 4876 O O . SER B 1 247 ? 104.770 3.270 37.106 1.00 51.46 271 SER B O 1
ATOM 4879 N N . GLN B 1 248 ? 103.018 1.857 37.310 1.00 48.52 272 GLN B N 1
ATOM 4880 C CA . GLN B 1 248 ? 102.227 2.434 36.231 1.00 49.95 272 GLN B CA 1
ATOM 4881 C C . GLN B 1 248 ? 101.597 3.792 36.607 1.00 52.31 272 GLN B C 1
ATOM 4882 O O . GLN B 1 248 ? 101.004 4.447 35.739 1.00 53.84 272 GLN B O 1
ATOM 4888 N N . LEU B 1 249 ? 101.745 4.215 37.870 1.00 45.17 273 LEU B N 1
ATOM 4889 C CA . LEU B 1 249 ? 101.162 5.457 38.353 1.00 44.21 273 LEU B CA 1
ATOM 4890 C C . LEU B 1 249 ? 102.078 6.654 38.142 1.00 48.06 273 LEU B C 1
ATOM 4891 O O . LEU B 1 249 ? 101.607 7.785 38.255 1.00 49.43 273 LEU B O 1
ATOM 4896 N N . LYS B 1 250 ? 103.363 6.423 37.811 1.00 42.88 274 LYS B N 1
ATOM 4897 C CA . LYS B 1 250 ? 104.370 7.472 37.559 1.00 42.23 274 LYS B CA 1
ATOM 4898 C C . LYS B 1 250 ? 104.399 8.517 38.700 1.00 45.99 274 LYS B C 1
ATOM 4899 O O . LYS B 1 250 ? 104.189 9.720 38.491 1.00 46.89 274 LYS B O 1
ATOM 4905 N N . ILE B 1 251 ? 104.661 8.016 39.906 1.00 41.15 275 ILE B N 1
ATOM 4906 C CA . ILE B 1 251 ? 104.746 8.753 41.164 1.00 39.71 275 ILE B CA 1
ATOM 4907 C C . ILE B 1 251 ? 106.029 9.551 41.193 1.00 43.52 275 ILE B C 1
ATOM 4908 O O . ILE B 1 251 ? 107.053 9.083 40.709 1.00 43.14 275 ILE B O 1
ATOM 4913 N N . ASP B 1 252 ? 105.962 10.771 41.728 1.00 41.84 276 ASP B N 1
ATOM 4914 C CA . ASP B 1 252 ? 107.115 11.643 41.922 1.00 42.07 276 ASP B CA 1
ATOM 4915 C C . ASP B 1 252 ? 107.594 11.343 43.329 1.00 46.16 276 ASP B C 1
ATOM 4916 O O . ASP B 1 252 ? 107.164 11.978 44.302 1.00 47.76 276 ASP B O 1
ATOM 4921 N N . TRP B 1 253 ? 108.395 10.278 43.443 1.00 40.98 277 TRP B N 1
ATOM 4922 C CA . TRP B 1 253 ? 108.864 9.709 44.703 1.00 39.50 277 TRP B CA 1
ATOM 4923 C C . TRP B 1 253 ? 109.515 10.713 45.667 1.00 46.12 277 TRP B C 1
ATOM 4924 O O . TRP B 1 253 ? 109.153 10.653 46.843 1.00 45.96 277 TRP B O 1
ATOM 4935 N N . PRO B 1 254 ? 110.399 11.663 45.262 1.00 43.70 278 PRO B N 1
ATOM 4936 C CA . PRO B 1 254 ? 110.954 12.603 46.263 1.00 42.40 278 PRO B CA 1
ATOM 4937 C C . PRO B 1 254 ? 109.898 13.400 47.064 1.00 45.31 278 PRO B C 1
ATOM 4938 O O . PRO B 1 254 ? 110.212 13.864 48.162 1.00 44.41 278 PRO B O 1
ATOM 4942 N N . HIS B 1 255 ? 108.665 13.539 46.532 1.00 42.62 279 HIS B N 1
ATOM 4943 C CA . HIS B 1 255 ? 107.587 14.311 47.150 1.00 43.39 279 HIS B CA 1
ATOM 4944 C C . HIS B 1 255 ? 106.456 13.449 47.712 1.00 46.11 279 HIS B C 1
ATOM 4945 O O . HIS B 1 255 ? 105.516 14.001 48.289 1.00 46.69 279 HIS B O 1
ATOM 4952 N N . ALA B 1 256 ? 106.554 12.114 47.589 1.00 40.38 280 ALA B N 1
ATOM 4953 C CA . ALA B 1 256 ? 105.560 11.181 48.138 1.00 38.58 280 ALA B CA 1
ATOM 4954 C C . ALA B 1 256 ? 105.428 11.300 49.673 1.00 40.39 280 ALA B C 1
ATOM 4955 O O . ALA B 1 256 ? 106.370 11.685 50.369 1.00 40.05 280 ALA B O 1
ATOM 4957 N N . LYS B 1 257 ? 104.240 10.984 50.180 1.00 35.20 281 LYS B N 1
ATOM 4958 C CA . LYS B 1 257 ? 103.931 10.967 51.599 1.00 33.16 281 LYS B CA 1
ATOM 4959 C C . LYS B 1 257 ? 103.424 9.580 51.889 1.00 36.33 281 LYS B C 1
ATOM 4960 O O . LYS B 1 257 ? 102.408 9.171 51.310 1.00 35.88 281 LYS B O 1
ATOM 4966 N N . VAL B 1 258 ? 104.172 8.814 52.723 1.00 32.00 282 VAL B N 1
ATOM 4967 C CA . VAL B 1 258 ? 103.807 7.430 53.039 1.00 31.45 282 VAL B CA 1
ATOM 4968 C C . VAL B 1 258 ? 103.356 7.289 54.514 1.00 37.64 282 VAL B C 1
ATOM 4969 O O . VAL B 1 258 ? 104.061 7.688 55.455 1.00 38.14 282 VAL B O 1
ATOM 4973 N N . ILE B 1 259 ? 102.149 6.718 54.677 1.00 34.33 283 ILE B N 1
ATOM 4974 C CA . ILE B 1 259 ? 101.515 6.428 55.950 1.00 34.96 283 ILE B CA 1
ATOM 4975 C C . ILE B 1 259 ? 101.281 4.928 56.026 1.00 39.43 283 ILE B C 1
ATOM 4976 O O . ILE B 1 259 ? 100.616 4.353 55.145 1.00 40.00 283 ILE B O 1
ATOM 4981 N N . ILE B 1 260 ? 101.837 4.303 57.076 1.00 34.53 284 ILE B N 1
ATOM 4982 C CA . ILE B 1 260 ? 101.689 2.877 57.341 1.00 33.94 284 ILE B CA 1
ATOM 4983 C C . ILE B 1 260 ? 100.881 2.694 58.627 1.00 36.42 284 ILE B C 1
ATOM 4984 O O . ILE B 1 260 ? 101.312 3.104 59.701 1.00 35.63 284 ILE B O 1
ATOM 4989 N N . ARG B 1 261 ? 99.699 2.105 58.487 1.00 33.27 285 ARG B N 1
ATOM 4990 C CA . ARG B 1 261 ? 98.792 1.733 59.563 1.00 34.62 285 ARG B CA 1
ATOM 4991 C C . ARG B 1 261 ? 98.199 0.374 59.126 1.00 42.35 285 ARG B C 1
ATOM 4992 O O . ARG B 1 261 ? 96.981 0.173 59.063 1.00 42.39 285 ARG B O 1
ATOM 5000 N N . PHE B 1 262 ? 99.127 -0.539 58.764 1.00 40.95 286 PHE B N 1
ATOM 5001 C CA . PHE B 1 262 ? 98.908 -1.887 58.258 1.00 41.91 286 PHE B CA 1
ATOM 5002 C C . PHE B 1 262 ? 98.741 -2.909 59.394 1.00 48.66 286 PHE B C 1
ATOM 5003 O O . PHE B 1 262 ? 99.602 -2.998 60.283 1.00 48.05 286 PHE B O 1
ATOM 5011 N N . VAL B 1 263 ? 97.643 -3.713 59.318 1.00 47.67 287 VAL B N 1
ATOM 5012 C CA . VAL B 1 263 ? 97.284 -4.758 60.284 1.00 48.34 287 VAL B CA 1
ATOM 5013 C C . VAL B 1 263 ? 97.263 -6.108 59.612 1.00 57.46 287 VAL B C 1
ATOM 5014 O O . VAL B 1 263 ? 96.423 -6.358 58.739 1.00 55.78 287 VAL B O 1
ATOM 5018 N N . ALA B 1 264 ? 98.176 -6.993 60.079 1.00 59.17 288 ALA B N 1
ATOM 5019 C CA . ALA B 1 264 ? 98.355 -8.382 59.646 1.00 60.34 288 ALA B CA 1
ATOM 5020 C C . ALA B 1 264 ? 97.280 -9.309 60.330 1.00 65.03 288 ALA B C 1
ATOM 5021 O O . ALA B 1 264 ? 97.597 -10.054 61.275 1.00 65.15 288 ALA B O 1
ATOM 5023 N N . GLY B 1 265 ? 96.026 -9.211 59.863 1.00 59.86 289 GLY B N 1
ATOM 5024 C CA . GLY B 1 265 ? 94.899 -9.975 60.396 1.00 59.64 289 GLY B CA 1
ATOM 5025 C C . GLY B 1 265 ? 94.670 -9.780 61.887 1.00 63.56 289 GLY B C 1
ATOM 5026 O O . GLY B 1 265 ? 94.349 -8.672 62.326 1.00 64.66 289 GLY B O 1
ATOM 5027 N N . SER B 1 266 ? 94.857 -10.853 62.679 1.00 57.75 290 SER B N 1
ATOM 5028 C CA . SER B 1 266 ? 94.717 -10.831 64.140 1.00 56.61 290 SER B CA 1
ATOM 5029 C C . SER B 1 266 ? 96.046 -10.496 64.861 1.00 55.40 290 SER B C 1
ATOM 5030 O O . SER B 1 266 ? 96.049 -10.411 66.088 1.00 55.16 290 SER B O 1
ATOM 5033 N N . ASN B 1 267 ? 97.160 -10.281 64.125 1.00 48.53 291 ASN B N 1
ATOM 5034 C CA . ASN B 1 267 ? 98.436 -9.915 64.764 1.00 46.45 291 ASN B CA 1
ATOM 5035 C C . ASN B 1 267 ? 98.431 -8.404 65.052 1.00 45.97 291 ASN B C 1
ATOM 5036 O O . ASN B 1 267 ? 98.950 -7.594 64.271 1.00 43.50 291 ASN B O 1
ATOM 5041 N N . VAL B 1 268 ? 97.779 -8.041 66.170 1.00 41.38 292 VAL B N 1
ATOM 5042 C CA . VAL B 1 268 ? 97.522 -6.657 66.616 1.00 39.47 292 VAL B CA 1
ATOM 5043 C C . VAL B 1 268 ? 98.739 -5.949 67.247 1.00 37.14 292 VAL B C 1
ATOM 5044 O O . VAL B 1 268 ? 98.632 -4.781 67.578 1.00 35.19 292 VAL B O 1
ATOM 5048 N N . SER B 1 269 ? 99.889 -6.612 67.314 1.00 32.55 293 SER B N 1
ATOM 5049 C CA . SER B 1 269 ? 101.100 -6.072 67.921 1.00 32.47 293 SER B CA 1
ATOM 5050 C C . SER B 1 269 ? 102.294 -5.998 66.946 1.00 36.45 293 SER B C 1
ATOM 5051 O O . SER B 1 269 ? 103.379 -5.553 67.342 1.00 36.21 293 SER B O 1
ATOM 5054 N N . ALA B 1 270 ? 102.124 -6.470 65.704 1.00 32.67 294 ALA B N 1
ATOM 5055 C CA . ALA B 1 270 ? 103.234 -6.572 64.749 1.00 31.35 294 ALA B CA 1
ATOM 5056 C C . ALA B 1 270 ? 103.325 -5.420 63.744 1.00 36.68 294 ALA B C 1
ATOM 5057 O O . ALA B 1 270 ? 102.332 -4.715 63.518 1.00 38.25 294 ALA B O 1
ATOM 5059 N N . GLY B 1 271 ? 104.525 -5.251 63.167 1.00 31.20 295 GLY B N 1
ATOM 5060 C CA . GLY B 1 271 ? 104.824 -4.254 62.145 1.00 30.66 295 GLY B CA 1
ATOM 5061 C C . GLY B 1 271 ? 104.488 -2.822 62.508 1.00 34.40 295 GLY B C 1
ATOM 5062 O O . GLY B 1 271 ? 104.020 -2.083 61.653 1.00 34.84 295 GLY B O 1
ATOM 5063 N N . VAL B 1 272 ? 104.715 -2.429 63.773 1.00 30.29 296 VAL B N 1
ATOM 5064 C CA . VAL B 1 272 ? 104.425 -1.093 64.290 1.00 29.93 296 VAL B CA 1
ATOM 5065 C C . VAL B 1 272 ? 105.726 -0.259 64.408 1.00 35.94 296 VAL B C 1
ATOM 5066 O O . VAL B 1 272 ? 105.677 0.910 64.814 1.00 36.63 296 VAL B O 1
ATOM 5070 N N . SER B 1 273 ? 106.878 -0.841 64.022 1.00 31.86 297 SER B N 1
ATOM 5071 C CA . SER B 1 273 ? 108.166 -0.134 63.979 1.00 30.61 297 SER B CA 1
ATOM 5072 C C . SER B 1 273 ? 108.885 -0.556 62.701 1.00 33.18 297 SER B C 1
ATOM 5073 O O . SER B 1 273 ? 108.701 -1.675 62.248 1.00 31.54 297 SER B O 1
ATOM 5076 N N . LYS B 1 274 ? 109.598 0.383 62.058 1.00 31.89 298 LYS B N 1
ATOM 5077 C CA . LYS B 1 274 ? 110.214 0.233 60.741 1.00 31.60 298 LYS B CA 1
ATOM 5078 C C . LYS B 1 274 ? 111.105 -0.996 60.610 1.00 35.11 298 LYS B C 1
ATOM 5079 O O . LYS B 1 274 ? 111.084 -1.611 59.550 1.00 36.60 298 LYS B O 1
ATOM 5085 N N . GLY B 1 275 ? 111.838 -1.366 61.659 1.00 29.44 299 GLY B N 1
ATOM 5086 C CA . GLY B 1 275 ? 112.672 -2.565 61.646 1.00 28.45 299 GLY B CA 1
ATOM 5087 C C . GLY B 1 275 ? 111.889 -3.866 61.632 1.00 32.15 299 GLY B C 1
ATOM 5088 O O . GLY B 1 275 ? 112.453 -4.913 61.346 1.00 33.58 299 GLY B O 1
ATOM 5089 N N . SER B 1 276 ? 110.600 -3.821 61.950 1.00 29.34 300 SER B N 1
ATOM 5090 C CA . SER B 1 276 ? 109.705 -4.983 62.038 1.00 30.11 300 SER B CA 1
ATOM 5091 C C . SER B 1 276 ? 108.576 -4.965 60.979 1.00 34.34 300 SER B C 1
ATOM 5092 O O . SER B 1 276 ? 107.618 -5.725 61.104 1.00 33.91 300 SER B O 1
ATOM 5095 N N . ASN B 1 277 ? 108.691 -4.107 59.954 1.00 33.05 301 ASN B N 1
ATOM 5096 C CA . ASN B 1 277 ? 107.732 -3.993 58.850 1.00 34.25 301 ASN B CA 1
ATOM 5097 C C . ASN B 1 277 ? 108.483 -3.892 57.535 1.00 42.36 301 ASN B C 1
ATOM 5098 O O . ASN B 1 277 ? 109.053 -2.844 57.232 1.00 42.89 301 ASN B O 1
ATOM 5103 N N . TRP B 1 278 ? 108.461 -4.975 56.736 1.00 41.57 302 TRP B N 1
ATOM 5104 C CA . TRP B 1 278 ? 109.177 -5.021 55.463 1.00 42.27 302 TRP B CA 1
ATOM 5105 C C . TRP B 1 278 ? 108.538 -4.094 54.423 1.00 42.37 302 TRP B C 1
ATOM 5106 O O . TRP B 1 278 ? 109.142 -3.902 53.374 1.00 42.56 302 TRP B O 1
ATOM 5117 N N . LEU B 1 279 ? 107.352 -3.491 54.705 1.00 35.34 303 LEU B N 1
ATOM 5118 C CA . LEU B 1 279 ? 106.747 -2.514 53.793 1.00 33.64 303 LEU B CA 1
ATOM 5119 C C . LEU B 1 279 ? 107.646 -1.284 53.670 1.00 37.52 303 LEU B C 1
ATOM 5120 O O . LEU B 1 279 ? 107.647 -0.637 52.626 1.00 37.30 303 LEU B O 1
ATOM 5125 N N . VAL B 1 280 ? 108.432 -0.973 54.736 1.00 33.84 304 VAL B N 1
ATOM 5126 C CA . VAL B 1 280 ? 109.347 0.171 54.776 1.00 32.78 304 VAL B CA 1
ATOM 5127 C C . VAL B 1 280 ? 110.474 -0.043 53.743 1.00 37.49 304 VAL B C 1
ATOM 5128 O O . VAL B 1 280 ? 110.507 0.753 52.804 1.00 37.49 304 VAL B O 1
ATOM 5132 N N . PRO B 1 281 ? 111.333 -1.103 53.803 1.00 35.00 305 PRO B N 1
ATOM 5133 C CA . PRO B 1 281 ? 112.336 -1.282 52.739 1.00 35.88 305 PRO B CA 1
ATOM 5134 C C . PRO B 1 281 ? 111.694 -1.546 51.355 1.00 40.77 305 PRO B C 1
ATOM 5135 O O . PRO B 1 281 ? 112.258 -1.142 50.331 1.00 41.35 305 PRO B O 1
ATOM 5139 N N . PHE B 1 282 ? 110.507 -2.186 51.320 1.00 36.38 306 PHE B N 1
ATOM 5140 C CA . PHE B 1 282 ? 109.804 -2.449 50.070 1.00 36.82 306 PHE B CA 1
ATOM 5141 C C . PHE B 1 282 ? 109.423 -1.138 49.371 1.00 42.14 306 PHE B C 1
ATOM 5142 O O . PHE B 1 282 ? 109.686 -0.995 48.184 1.00 43.26 306 PHE B O 1
ATOM 5150 N N . VAL B 1 283 ? 108.884 -0.163 50.110 1.00 39.39 307 VAL B N 1
ATOM 5151 C CA . VAL B 1 283 ? 108.523 1.145 49.545 1.00 40.17 307 VAL B CA 1
ATOM 5152 C C . VAL B 1 283 ? 109.812 1.883 49.061 1.00 46.12 307 VAL B C 1
ATOM 5153 O O . VAL B 1 283 ? 109.792 2.520 47.993 1.00 47.24 307 VAL B O 1
ATOM 5157 N N . GLN B 1 284 ? 110.932 1.732 49.797 1.00 42.32 308 GLN B N 1
ATOM 5158 C CA . GLN B 1 284 ? 112.219 2.324 49.408 1.00 41.88 308 GLN B CA 1
ATOM 5159 C C . GLN B 1 284 ? 112.652 1.749 48.074 1.00 43.39 308 GLN B C 1
ATOM 5160 O O . GLN B 1 284 ? 113.113 2.497 47.208 1.00 43.33 308 GLN B O 1
ATOM 5166 N N . ALA B 1 285 ? 112.472 0.412 47.908 1.00 37.36 309 ALA B N 1
ATOM 5167 C CA . ALA B 1 285 ? 112.786 -0.319 46.684 1.00 36.56 309 ALA B CA 1
ATOM 5168 C C . ALA B 1 285 ? 111.962 0.236 45.520 1.00 41.27 309 ALA B C 1
ATOM 5169 O O . ALA B 1 285 ? 112.530 0.621 44.512 1.00 43.22 309 ALA B O 1
ATOM 5171 N N . LEU B 1 286 ? 110.644 0.379 45.706 1.00 37.14 310 LEU B N 1
ATOM 5172 C CA . LEU B 1 286 ? 109.723 0.926 44.717 1.00 37.40 310 LEU B CA 1
ATOM 5173 C C . LEU B 1 286 ? 110.164 2.287 44.234 1.00 42.39 310 LEU B C 1
ATOM 5174 O O . LEU B 1 286 ? 110.170 2.548 43.033 1.00 43.61 310 LEU B O 1
ATOM 5179 N N . SER B 1 287 ? 110.586 3.134 45.165 1.00 39.26 311 SER B N 1
ATOM 5180 C CA . SER B 1 287 ? 111.029 4.498 44.897 1.00 39.04 311 SER B CA 1
ATOM 5181 C C . SER B 1 287 ? 112.418 4.576 44.269 1.00 43.82 311 SER B C 1
ATOM 5182 O O . SER B 1 287 ? 112.858 5.681 43.938 1.00 45.00 311 SER B O 1
ATOM 5185 N N . ASN B 1 288 ? 113.133 3.428 44.168 1.00 39.54 312 ASN B N 1
ATOM 5186 C CA . ASN B 1 288 ? 114.519 3.326 43.698 1.00 39.50 312 ASN B CA 1
ATOM 5187 C C . ASN B 1 288 ? 115.388 4.234 44.583 1.00 42.54 312 ASN B C 1
ATOM 5188 O O . ASN B 1 288 ? 116.197 5.039 44.111 1.00 42.09 312 ASN B O 1
ATOM 5193 N N . ASN B 1 289 ? 115.142 4.133 45.900 1.00 39.13 313 ASN B N 1
ATOM 5194 C CA . ASN B 1 289 ? 115.800 4.875 46.974 1.00 38.73 313 ASN B CA 1
ATOM 5195 C C . ASN B 1 289 ? 115.784 6.405 46.754 1.00 43.32 313 ASN B C 1
ATOM 5196 O O . ASN B 1 289 ? 116.603 7.107 47.326 1.00 42.52 313 ASN B O 1
ATOM 5201 N N . LYS B 1 290 ? 114.802 6.919 45.979 1.00 42.06 314 LYS B N 1
ATOM 5202 C CA . LYS B 1 290 ? 114.647 8.356 45.696 1.00 41.95 314 LYS B CA 1
ATOM 5203 C C . LYS B 1 290 ? 113.683 8.986 46.698 1.00 44.72 314 LYS B C 1
ATOM 5204 O O . LYS B 1 290 ? 113.546 10.213 46.725 1.00 43.95 314 LYS B O 1
ATOM 5210 N N . LEU B 1 291 ? 112.996 8.135 47.507 1.00 39.64 315 LEU B N 1
ATOM 5211 C CA . LEU B 1 291 ? 112.110 8.591 48.580 1.00 37.98 315 LEU B CA 1
ATOM 5212 C C . LEU B 1 291 ? 112.854 8.501 49.902 1.00 41.90 315 LEU B C 1
ATOM 5213 O O . LEU B 1 291 ? 113.313 7.404 50.280 1.00 42.21 315 LEU B O 1
ATOM 5218 N N . ALA B 1 292 ? 112.995 9.658 50.583 1.00 36.76 316 ALA B N 1
ATOM 5219 C CA . ALA B 1 292 ? 113.641 9.759 51.891 1.00 35.17 316 ALA B CA 1
ATOM 5220 C C . ALA B 1 292 ? 112.852 8.943 52.907 1.00 41.61 316 ALA B C 1
ATOM 5221 O O . ALA B 1 292 ? 111.616 8.980 52.932 1.00 41.43 316 ALA B O 1
ATOM 5223 N N . THR B 1 293 ? 113.565 8.154 53.700 1.00 40.65 317 THR B N 1
ATOM 5224 C CA . THR B 1 293 ? 112.976 7.294 54.722 1.00 41.35 317 THR B CA 1
ATOM 5225 C C . THR B 1 293 ? 112.218 8.106 55.788 1.00 46.09 317 THR B C 1
ATOM 5226 O O . THR B 1 293 ? 111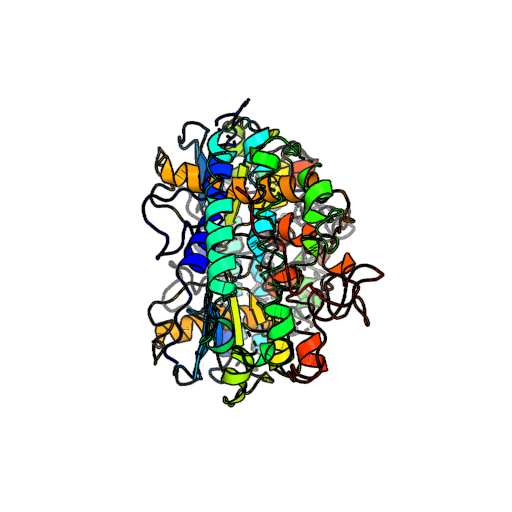.235 7.607 56.323 1.00 47.44 317 THR B O 1
ATOM 5230 N N . ASP B 1 294 ? 112.619 9.358 56.048 1.00 42.12 318 ASP B N 1
ATOM 5231 C CA . ASP B 1 294 ? 111.930 10.215 57.020 1.00 42.62 318 ASP B CA 1
ATOM 5232 C C . ASP B 1 294 ? 110.534 10.678 56.521 1.00 42.41 318 ASP B C 1
ATOM 5233 O O . ASP B 1 294 ? 109.818 11.342 57.256 1.00 42.61 318 ASP B O 1
ATOM 5238 N N . ARG B 1 295 ? 110.184 10.376 55.271 1.00 35.61 319 ARG B N 1
ATOM 5239 C CA . ARG B 1 295 ? 108.902 10.724 54.687 1.00 34.64 319 ARG B CA 1
ATOM 5240 C C . ARG B 1 295 ? 107.896 9.555 54.840 1.00 37.04 319 ARG B C 1
ATOM 5241 O O . ARG B 1 295 ? 106.746 9.673 54.419 1.00 35.71 319 ARG B O 1
ATOM 5249 N N . ILE B 1 296 ? 108.338 8.450 55.494 1.00 34.83 320 ILE B N 1
ATOM 5250 C CA . ILE B 1 296 ? 107.594 7.220 55.800 1.00 34.41 320 ILE B CA 1
ATOM 5251 C C . ILE B 1 296 ? 107.260 7.197 57.297 1.00 38.21 320 ILE B C 1
ATOM 5252 O O . ILE B 1 296 ? 108.172 7.088 58.126 1.00 39.57 320 ILE B O 1
ATOM 5257 N N . TYR B 1 297 ? 105.963 7.314 57.652 1.00 32.53 321 TYR B N 1
ATOM 5258 C CA . TYR B 1 297 ? 105.567 7.313 59.070 1.00 30.63 321 TYR B CA 1
ATOM 5259 C C . TYR B 1 297 ? 104.634 6.142 59.372 1.00 33.39 321 TYR B C 1
ATOM 5260 O O . TYR B 1 297 ? 103.703 5.886 58.620 1.00 33.96 321 TYR B O 1
ATOM 5269 N N . ILE B 1 298 ? 104.922 5.403 60.436 1.00 29.56 322 ILE B N 1
ATOM 5270 C CA . ILE B 1 298 ? 104.081 4.321 60.909 1.00 29.83 322 ILE B CA 1
ATOM 5271 C C . ILE B 1 298 ? 103.191 4.956 61.960 1.00 36.28 322 ILE B C 1
ATOM 5272 O O . ILE B 1 298 ? 103.684 5.379 62.997 1.00 37.09 322 ILE B O 1
ATOM 52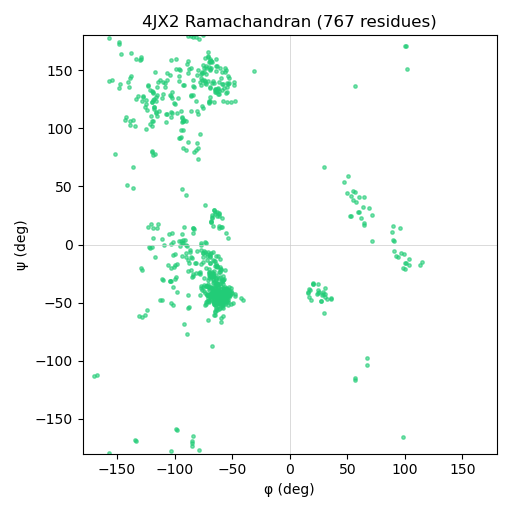77 N N . THR B 1 299 ? 101.893 5.111 61.657 1.00 33.88 323 THR B N 1
ATOM 5278 C CA . THR B 1 299 ? 100.935 5.798 62.531 1.00 33.17 323 THR B CA 1
ATOM 5279 C C . THR B 1 299 ? 99.809 4.814 62.953 1.00 37.79 323 THR B C 1
ATOM 5280 O O . THR B 1 299 ? 98.688 4.885 62.418 1.00 38.85 323 THR B O 1
ATOM 5284 N N . PRO B 1 300 ? 100.068 3.885 63.911 1.00 31.64 324 PRO B N 1
ATOM 5285 C CA . PRO B 1 300 ? 99.062 2.842 64.198 1.00 30.68 324 PRO B CA 1
ATOM 5286 C C . PRO B 1 300 ? 97.715 3.356 64.750 1.00 35.61 324 PRO B C 1
ATOM 5287 O O . PRO B 1 300 ? 96.692 2.650 64.702 1.00 35.17 324 PRO B O 1
ATOM 5291 N N . TYR B 1 301 ? 97.709 4.575 65.265 1.00 31.87 325 TYR B N 1
ATOM 5292 C CA . TYR B 1 301 ? 96.517 5.112 65.880 1.00 31.60 325 TYR B CA 1
ATOM 5293 C C . TYR B 1 301 ? 95.829 6.137 64.981 1.00 37.99 325 TYR B C 1
ATOM 5294 O O . TYR B 1 301 ? 94.871 6.778 65.422 1.00 37.86 325 TYR B O 1
ATOM 5303 N N . ALA B 1 302 ? 96.276 6.270 63.709 1.00 35.56 326 ALA B N 1
ATOM 5304 C CA . ALA B 1 302 ? 95.590 7.176 62.784 1.00 36.33 326 ALA B CA 1
ATOM 5305 C C . ALA B 1 302 ? 94.204 6.631 62.508 1.00 42.36 326 ALA B C 1
ATOM 5306 O O . ALA B 1 302 ? 94.019 5.416 62.456 1.00 43.30 326 ALA B O 1
ATOM 5308 N N . ALA B 1 303 ? 93.216 7.512 62.418 1.00 39.55 327 ALA B N 1
ATOM 5309 C CA . ALA B 1 303 ? 91.824 7.129 62.164 1.00 38.98 327 ALA B CA 1
ATOM 5310 C C . ALA B 1 303 ? 91.612 6.609 60.749 1.00 43.99 327 ALA B C 1
ATOM 5311 O O . ALA B 1 303 ? 92.299 7.025 59.819 1.00 42.62 327 ALA B O 1
ATOM 5313 N N . VAL B 1 304 ? 90.635 5.706 60.593 1.00 42.70 328 VAL B N 1
ATOM 5314 C CA . VAL B 1 304 ? 90.172 5.163 59.304 1.00 41.45 328 VAL B CA 1
ATOM 5315 C C . VAL B 1 304 ? 89.005 6.084 58.900 1.00 47.81 328 VAL B C 1
ATOM 5316 O O . VAL B 1 304 ? 87.915 5.976 59.461 1.00 48.02 328 VAL B O 1
ATOM 5320 N N . LYS B 1 305 ? 89.270 7.064 58.029 1.00 45.95 329 LYS B N 1
ATOM 5321 C CA . LYS B 1 305 ? 88.284 8.095 57.659 1.00 47.08 329 LYS B CA 1
ATOM 5322 C C . LYS B 1 305 ? 87.125 7.590 56.727 1.00 50.80 329 LYS B C 1
ATOM 5323 O O . LYS B 1 305 ? 87.304 6.624 55.988 1.00 50.12 329 LYS B O 1
ATOM 5329 N N . PRO B 1 306 ? 85.922 8.219 56.790 1.00 48.39 330 PRO B N 1
ATOM 5330 C CA . PRO B 1 306 ? 84.764 7.701 56.037 1.00 49.18 330 PRO B CA 1
ATOM 5331 C C . PRO B 1 306 ? 84.913 7.609 54.517 1.00 52.90 330 PRO B C 1
ATOM 5332 O O . PRO B 1 306 ? 84.433 6.616 53.932 1.00 52.55 330 PRO B O 1
ATOM 5336 N N . SER B 1 307 ? 85.527 8.635 53.873 1.00 47.74 331 SER B N 1
ATOM 5337 C CA . SER B 1 307 ? 85.678 8.656 52.413 1.00 46.84 331 SER B CA 1
ATOM 5338 C C . SER B 1 307 ? 86.909 7.860 51.934 1.00 50.17 331 SER B C 1
ATOM 5339 O O . SER B 1 307 ? 87.224 7.918 50.752 1.00 51.98 331 SER B O 1
ATOM 5342 N N . LEU B 1 308 ? 87.566 7.088 52.814 1.00 44.43 332 LEU B N 1
ATOM 5343 C CA . LEU B 1 308 ? 88.708 6.253 52.428 1.00 43.68 332 LEU B CA 1
ATOM 5344 C C . LEU B 1 308 ? 88.232 5.152 51.466 1.00 52.14 332 LEU B C 1
ATOM 5345 O O . LEU B 1 308 ? 87.295 4.415 51.785 1.00 54.42 332 LEU B O 1
ATOM 5350 N N . GLY B 1 309 ? 88.824 5.099 50.279 1.00 48.36 333 GLY B N 1
ATOM 5351 C CA . GLY B 1 309 ? 88.410 4.131 49.273 1.00 48.97 333 GLY B CA 1
ATOM 5352 C C . GLY B 1 309 ? 87.499 4.700 48.192 1.00 55.22 333 GLY B C 1
ATOM 5353 O O . GLY B 1 309 ? 87.321 4.061 47.149 1.00 57.24 333 GLY B O 1
ATOM 5354 N N . ALA B 1 310 ? 86.901 5.894 48.425 1.00 49.92 334 ALA B N 1
ATOM 5355 C CA . ALA B 1 310 ? 86.056 6.574 47.441 1.00 50.33 334 ALA B CA 1
ATOM 5356 C C . ALA B 1 310 ? 86.923 7.110 46.295 1.00 56.75 334 ALA B C 1
ATOM 5357 O O . ALA B 1 310 ? 88.147 7.231 46.449 1.00 56.29 334 ALA B O 1
ATOM 5359 N N . GLN B 1 311 ? 86.302 7.432 45.147 1.00 54.18 335 GLN B N 1
ATOM 5360 C CA . GLN B 1 311 ? 87.046 7.957 44.008 1.00 54.01 335 GLN B CA 1
ATOM 5361 C C . GLN B 1 311 ? 87.687 9.302 44.387 1.00 57.24 335 GLN B C 1
ATOM 5362 O O . GLN B 1 311 ? 88.811 9.607 43.977 1.00 56.39 335 GLN B O 1
ATOM 5368 N N . GLU B 1 312 ? 86.993 10.056 45.239 1.00 53.65 336 GLU B N 1
ATOM 5369 C CA . GLU B 1 312 ? 87.464 11.317 45.767 1.00 52.37 336 GLU B CA 1
ATOM 5370 C C . GLU B 1 312 ? 87.439 11.297 47.305 1.00 56.09 336 GLU B C 1
ATOM 5371 O O . GLU B 1 312 ? 86.398 11.020 47.919 1.00 57.61 336 GLU B O 1
ATOM 5377 N N . LEU B 1 313 ? 88.593 11.574 47.919 1.00 49.54 337 LEU B N 1
ATOM 5378 C CA . LEU B 1 313 ? 88.703 11.743 49.369 1.00 47.94 337 LEU B CA 1
ATOM 5379 C C . LEU B 1 313 ? 88.079 13.118 49.666 1.00 54.39 337 LEU B C 1
ATOM 5380 O O . LEU B 1 313 ? 88.248 14.032 48.841 1.00 55.65 337 LEU B O 1
ATOM 5385 N N . THR B 1 314 ? 87.323 13.283 50.779 1.00 49.78 338 THR B N 1
ATOM 5386 C CA . THR B 1 314 ? 86.756 14.612 51.091 1.00 49.42 338 THR B CA 1
ATOM 5387 C C . THR B 1 314 ? 87.901 15.529 51.507 1.00 53.79 338 THR B C 1
ATOM 5388 O O . THR B 1 314 ? 88.946 15.025 51.929 1.00 54.51 338 THR B O 1
ATOM 5392 N N . GLN B 1 315 ? 87.739 16.847 51.398 1.00 50.69 339 GLN B N 1
ATOM 5393 C CA . GLN B 1 315 ? 88.816 17.753 51.789 1.00 50.32 339 GLN B CA 1
ATOM 5394 C C . GLN B 1 315 ? 89.192 17.518 53.253 1.00 52.95 339 GLN B C 1
ATOM 5395 O O . GLN B 1 315 ? 90.380 17.448 53.560 1.00 51.22 339 GLN B O 1
ATOM 5401 N N . ALA B 1 316 ? 88.188 17.286 54.127 1.00 49.85 340 ALA B N 1
ATOM 5402 C CA . ALA B 1 316 ? 88.387 17.009 55.550 1.0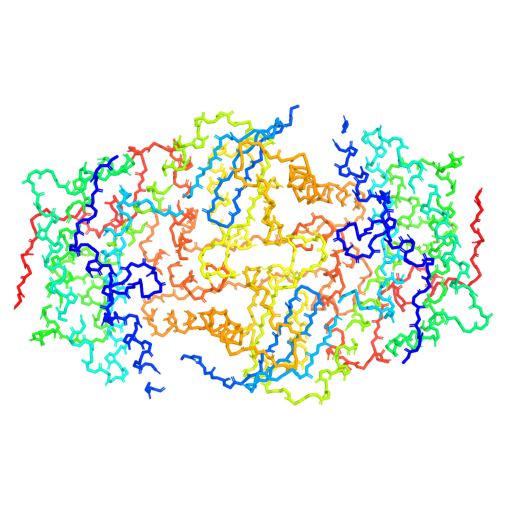0 48.27 340 ALA B CA 1
ATOM 5403 C C . ALA B 1 316 ? 89.214 15.717 55.765 1.00 51.05 340 ALA B C 1
ATOM 5404 O O . ALA B 1 316 ? 90.161 15.743 56.558 1.00 50.68 340 ALA B O 1
ATOM 5406 N N . ASP B 1 317 ? 88.886 14.613 55.049 1.00 45.93 341 ASP B N 1
ATOM 5407 C CA . ASP B 1 317 ? 89.629 13.356 55.172 1.00 44.52 341 ASP B CA 1
ATOM 5408 C C . ASP B 1 317 ? 91.029 13.480 54.568 1.00 48.23 341 ASP B C 1
ATOM 5409 O O . ASP B 1 317 ? 91.975 12.932 55.133 1.00 47.60 341 ASP B O 1
ATOM 5414 N N . TYR B 1 318 ? 91.170 14.226 53.448 1.00 45.10 342 TYR B N 1
ATOM 5415 C CA . TYR B 1 318 ? 92.468 14.467 52.808 1.00 43.38 342 TYR B CA 1
ATOM 5416 C C . TYR B 1 318 ? 93.345 15.301 53.756 1.00 46.16 342 TYR B C 1
ATOM 5417 O O . TYR B 1 318 ? 94.467 14.900 54.024 1.00 44.38 342 TYR B O 1
ATOM 5426 N N . ASN B 1 319 ? 92.823 16.433 54.291 1.00 43.37 343 ASN B N 1
ATOM 5427 C CA . ASN B 1 319 ? 93.553 17.291 55.233 1.00 42.14 343 ASN B CA 1
ATOM 5428 C C . ASN B 1 319 ? 93.970 16.524 56.474 1.00 42.71 343 ASN B C 1
ATOM 5429 O O . ASN B 1 319 ? 95.036 16.788 57.014 1.00 41.31 343 ASN B O 1
ATOM 5434 N N . TYR B 1 320 ? 93.169 15.538 56.881 1.00 40.13 344 TYR B N 1
ATOM 5435 C CA . TYR B 1 320 ? 93.464 14.701 58.033 1.00 39.68 344 TYR B CA 1
ATOM 5436 C C . TYR B 1 320 ? 94.733 13.888 57.794 1.00 43.41 344 TYR B C 1
ATOM 5437 O O . TYR B 1 320 ? 95.655 13.959 58.604 1.00 44.31 344 TYR B O 1
ATOM 5446 N N . TYR B 1 321 ? 94.787 13.114 56.699 1.00 37.57 345 TYR B N 1
ATOM 5447 C CA . TYR B 1 321 ? 95.941 12.266 56.427 1.00 35.18 345 TYR B CA 1
ATOM 5448 C C . TYR B 1 321 ? 97.162 13.079 55.999 1.00 39.43 345 TYR B C 1
ATOM 5449 O O . TYR B 1 321 ? 98.256 12.813 56.481 1.00 39.58 345 TYR B O 1
ATOM 5458 N N . ASN B 1 322 ? 96.971 14.072 55.142 1.00 36.30 346 ASN B N 1
ATOM 5459 C CA . ASN B 1 322 ? 98.027 14.894 54.585 1.00 37.21 346 ASN B CA 1
ATOM 5460 C C . ASN B 1 322 ? 98.670 15.839 55.607 1.00 46.78 346 ASN B C 1
ATOM 5461 O O . ASN B 1 322 ? 99.909 15.914 55.670 1.00 46.32 346 ASN B O 1
ATOM 5466 N N . ASN B 1 323 ? 97.839 16.584 56.377 1.00 46.13 347 ASN B N 1
ATOM 5467 C CA . ASN B 1 323 ? 98.321 17.598 57.321 1.00 45.66 347 ASN B CA 1
ATOM 5468 C C . ASN B 1 323 ? 98.296 17.150 58.772 1.00 47.80 347 ASN B C 1
ATOM 5469 O O . ASN B 1 323 ? 99.286 17.326 59.480 1.00 47.70 347 ASN B O 1
ATOM 5474 N N . THR B 1 324 ? 97.166 16.631 59.231 1.00 43.29 348 THR B N 1
ATOM 5475 C CA . THR B 1 324 ? 97.000 16.240 60.629 1.00 42.41 348 THR B CA 1
ATOM 5476 C C . THR B 1 324 ? 97.896 15.048 60.959 1.00 45.12 348 THR B C 1
ATOM 5477 O O . THR B 1 324 ? 98.514 15.066 62.022 1.00 46.20 348 THR B O 1
ATOM 5481 N N . VAL B 1 325 ? 97.990 14.034 60.070 1.00 39.95 349 VAL B N 1
ATOM 5482 C CA . VAL B 1 325 ? 98.775 12.823 60.358 1.00 38.06 349 VAL B CA 1
ATOM 5483 C C . VAL B 1 325 ? 100.217 12.960 59.843 1.00 41.19 349 VAL B C 1
ATOM 5484 O O . VAL B 1 325 ? 101.157 13.007 60.650 1.00 41.87 349 VAL B O 1
ATOM 5488 N N . TRP B 1 326 ? 100.391 12.992 58.525 1.00 35.63 350 TRP B N 1
ATOM 5489 C CA . TRP B 1 326 ? 101.709 13.074 57.915 1.00 33.83 350 TRP B CA 1
ATOM 5490 C C . TRP B 1 326 ? 102.413 14.403 58.238 1.00 39.67 350 TRP B C 1
ATOM 5491 O O . TRP B 1 326 ? 103.559 14.378 58.689 1.00 39.52 350 TRP B O 1
ATOM 5502 N N . GLY B 1 327 ? 101.735 15.527 57.997 1.00 37.30 351 GLY B N 1
ATOM 5503 C CA . GLY B 1 327 ? 102.284 16.869 58.185 1.00 37.33 351 GLY B CA 1
ATOM 5504 C C . GLY B 1 327 ? 102.799 17.194 59.574 1.00 41.55 351 GLY B C 1
ATOM 5505 O O . GLY B 1 327 ? 103.863 17.800 59.715 1.00 40.89 351 GLY B O 1
ATOM 5506 N N . ALA B 1 328 ? 102.048 16.787 60.612 1.00 38.46 352 ALA B N 1
ATOM 5507 C CA . ALA B 1 328 ? 102.395 17.027 62.011 1.00 37.04 352 ALA B CA 1
ATOM 5508 C C . ALA B 1 328 ? 103.694 16.312 62.367 1.00 42.70 352 ALA B C 1
ATOM 5509 O O . ALA B 1 328 ? 104.595 16.955 62.915 1.00 44.05 352 ALA B O 1
ATOM 5511 N N . ARG B 1 329 ? 103.832 15.029 61.995 1.00 38.72 353 ARG B N 1
ATOM 5512 C CA . ARG B 1 329 ? 105.055 14.249 62.243 1.00 38.54 353 ARG B CA 1
ATOM 5513 C C . ARG B 1 329 ? 106.272 14.924 61.546 1.00 43.06 353 ARG B C 1
ATOM 5514 O O . ARG B 1 329 ? 107.319 15.122 62.161 1.00 43.21 353 ARG B O 1
ATOM 5522 N N . HIS B 1 330 ? 106.097 15.320 60.294 1.00 40.00 354 HIS B N 1
ATOM 5523 C CA . HIS B 1 330 ? 107.135 15.976 59.501 1.00 40.21 354 HIS B CA 1
ATOM 5524 C C . HIS B 1 330 ? 107.527 17.353 60.055 1.00 45.01 354 HIS B C 1
ATOM 5525 O O . HIS B 1 330 ? 108.719 17.677 60.099 1.00 43.84 354 HIS B O 1
ATOM 5532 N N . ASN B 1 331 ? 106.526 18.161 60.468 1.00 42.87 355 ASN B N 1
ATOM 5533 C CA . ASN B 1 331 ? 106.769 19.503 60.981 1.00 42.81 355 ASN B CA 1
ATOM 5534 C C . ASN B 1 331 ? 107.504 19.488 62.307 1.00 43.33 355 ASN B C 1
ATOM 5535 O O . ASN B 1 331 ? 108.431 20.278 62.475 1.00 41.90 355 ASN B O 1
ATOM 5540 N N . ARG B 1 332 ? 107.124 18.569 63.216 1.00 38.71 356 ARG B N 1
ATOM 5541 C CA . ARG B 1 332 ? 107.750 18.420 64.530 1.00 39.14 356 ARG B CA 1
ATOM 5542 C C . ARG B 1 332 ? 109.256 18.118 64.425 1.00 42.34 356 ARG B C 1
ATOM 5543 O O . ARG B 1 332 ? 110.049 18.693 65.175 1.00 42.39 356 ARG B O 1
ATOM 5551 N N . ARG B 1 333 ? 109.635 17.243 63.480 1.00 36.96 357 ARG B N 1
ATOM 5552 C CA . ARG B 1 333 ? 111.014 16.878 63.201 1.00 36.36 357 ARG B CA 1
ATOM 5553 C C . ARG B 1 333 ? 111.822 18.114 62.771 1.00 39.33 357 ARG B C 1
ATOM 5554 O O . ARG B 1 333 ? 112.944 18.299 63.226 1.00 38.46 357 ARG B O 1
ATOM 5562 N N . ILE B 1 334 ? 111.231 18.983 61.942 1.00 36.60 358 ILE B N 1
ATOM 5563 C CA . ILE B 1 334 ? 111.871 20.199 61.448 1.00 35.84 358 ILE B CA 1
ATOM 5564 C C . ILE B 1 334 ? 111.962 21.234 62.576 1.00 41.69 358 ILE B C 1
ATOM 5565 O O . ILE B 1 334 ? 113.037 21.804 62.793 1.00 42.59 358 ILE B O 1
ATOM 5570 N N . ILE B 1 335 ? 110.844 21.480 63.287 1.00 38.35 359 ILE B N 1
ATOM 5571 C CA . ILE B 1 335 ? 110.785 22.507 64.336 1.00 38.06 359 ILE B CA 1
ATOM 5572 C C . ILE B 1 335 ? 111.781 22.196 65.461 1.00 40.82 359 ILE B C 1
ATOM 5573 O O . ILE B 1 335 ? 112.560 23.078 65.813 1.00 39.87 359 ILE B O 1
ATOM 5578 N N . ALA B 1 336 ? 111.818 20.940 65.947 1.00 37.74 360 ALA B N 1
ATOM 5579 C CA . ALA B 1 336 ? 112.740 20.522 67.007 1.00 37.53 360 ALA B CA 1
ATOM 5580 C C . ALA B 1 336 ? 114.205 20.751 66.634 1.00 42.73 360 ALA B C 1
ATOM 5581 O O . ALA B 1 336 ? 114.964 21.260 67.458 1.00 42.22 360 ALA B O 1
ATOM 5583 N N . ASN B 1 337 ? 114.586 20.418 65.388 1.00 39.73 361 ASN B N 1
ATOM 5584 C CA . ASN B 1 337 ? 115.958 20.584 64.937 1.00 39.89 361 ASN B CA 1
ATOM 5585 C C . ASN B 1 337 ? 116.299 22.023 64.608 1.00 44.85 361 ASN B C 1
ATOM 5586 O O . ASN B 1 337 ? 117.414 22.432 64.908 1.00 44.88 361 ASN B O 1
ATOM 5591 N N . GLU B 1 338 ? 115.362 22.804 64.050 1.00 41.91 362 GLU B N 1
ATOM 5592 C CA . GLU B 1 338 ? 115.619 24.211 63.725 1.00 42.03 362 GLU B CA 1
ATOM 5593 C C . GLU B 1 338 ? 115.643 25.095 64.974 1.00 46.61 362 GLU B C 1
ATOM 5594 O O . GLU B 1 338 ? 116.398 26.081 64.992 1.00 49.91 362 GLU B O 1
ATOM 5600 N N . VAL B 1 339 ? 114.804 24.786 66.002 1.00 39.33 363 VAL B N 1
ATOM 5601 C CA . VAL B 1 339 ? 114.763 25.624 67.202 1.00 38.77 363 VAL B CA 1
ATOM 5602 C C . VAL B 1 339 ? 115.798 25.193 68.283 1.00 42.92 363 VAL B C 1
ATOM 5603 O O . VAL B 1 339 ? 116.416 26.069 68.867 1.00 46.58 363 VAL B O 1
ATOM 5607 N N . PHE B 1 340 ? 115.968 23.890 68.567 1.00 35.05 364 PHE B N 1
ATOM 5608 C CA . PHE B 1 340 ? 116.840 23.436 69.638 1.00 33.20 364 PHE B CA 1
ATOM 5609 C C . PHE B 1 340 ? 118.291 23.177 69.183 1.00 36.80 364 PHE B C 1
ATOM 5610 O O . PHE B 1 340 ? 118.926 22.230 69.659 1.00 36.97 364 PHE B O 1
ATOM 5618 N N . THR B 1 341 ? 118.852 24.065 68.356 1.00 31.79 365 THR B N 1
ATOM 5619 C CA . THR B 1 341 ? 120.225 23.905 67.854 1.00 31.56 365 THR B CA 1
ATOM 5620 C C . THR B 1 341 ? 121.320 23.932 68.952 1.00 35.66 365 THR B C 1
ATOM 5621 O O . THR B 1 341 ? 122.415 23.436 68.706 1.00 36.19 365 THR B O 1
ATOM 5625 N N . ASN B 1 342 ? 121.018 24.458 70.143 1.00 31.29 366 ASN B N 1
ATOM 5626 C CA . ASN B 1 342 ? 121.980 24.596 71.243 1.00 30.99 366 ASN B CA 1
ATOM 5627 C C . ASN B 1 342 ? 122.007 23.387 72.138 1.00 35.96 366 ASN B C 1
ATOM 5628 O O . ASN B 1 342 ? 122.848 23.316 73.039 1.00 37.49 366 ASN B O 1
ATOM 5633 N N . ILE B 1 343 ? 121.077 22.452 71.912 1.00 31.57 367 ILE B N 1
ATOM 5634 C CA . ILE B 1 343 ? 120.941 21.191 72.642 1.00 29.59 367 ILE B CA 1
ATOM 5635 C C . ILE B 1 343 ? 121.499 20.075 71.739 1.00 34.58 367 ILE B C 1
ATOM 5636 O O . ILE B 1 343 ? 121.091 19.953 70.568 1.00 32.84 367 ILE B O 1
ATOM 5641 N N . THR B 1 344 ? 122.434 19.266 72.291 1.00 32.11 368 THR B N 1
ATOM 5642 C CA . THR B 1 344 ? 123.084 18.138 71.616 1.00 30.06 368 THR B CA 1
ATOM 5643 C C . THR B 1 344 ? 122.027 17.181 71.143 1.00 35.05 368 THR B C 1
ATOM 5644 O O . THR B 1 344 ? 121.048 16.925 71.863 1.00 34.71 368 THR B O 1
ATOM 5648 N N . SER B 1 345 ? 122.169 16.723 69.891 1.00 32.17 369 SER B N 1
ATOM 5649 C CA . SER B 1 345 ? 121.221 15.787 69.298 1.00 30.29 369 SER B CA 1
ATOM 5650 C C . SER B 1 345 ? 121.559 14.364 69.688 1.00 36.09 369 SER B C 1
ATOM 5651 O O . SER B 1 345 ? 122.723 13.954 69.637 1.00 37.06 369 SER B O 1
ATOM 5654 N N . ILE B 1 346 ? 120.518 13.606 70.040 1.00 31.80 370 ILE B N 1
ATOM 5655 C CA . ILE B 1 346 ? 120.586 12.195 70.364 1.00 29.91 370 ILE B CA 1
ATOM 5656 C C . ILE B 1 346 ? 120.229 11.434 69.117 1.00 31.61 370 ILE B C 1
ATOM 5657 O O . ILE B 1 346 ? 119.323 11.846 68.381 1.00 31.58 370 ILE B O 1
ATOM 5662 N N . PHE B 1 347 ? 120.939 10.322 68.873 1.00 26.56 371 PHE B N 1
ATOM 5663 C CA . PHE B 1 347 ? 120.618 9.385 67.801 1.00 24.23 371 PHE B CA 1
ATOM 5664 C C . PHE B 1 347 ? 120.557 7.986 68.419 1.00 30.96 371 PHE B C 1
ATOM 5665 O O . PHE B 1 347 ? 121.490 7.596 69.116 1.00 33.47 371 PHE B O 1
ATOM 5673 N N . LEU B 1 348 ? 119.432 7.282 68.268 1.00 25.62 372 LEU B N 1
ATOM 5674 C CA . LEU B 1 348 ? 119.294 5.919 68.758 1.00 26.28 372 LEU B CA 1
ATOM 5675 C C . LEU B 1 348 ? 119.593 4.950 67.611 1.00 33.66 372 LEU B C 1
ATOM 5676 O O . LEU B 1 348 ? 119.195 5.274 66.483 1.00 34.25 372 LEU B O 1
ATOM 5681 N N . PRO B 1 349 ? 120.218 3.756 67.821 1.00 30.62 373 PRO B N 1
ATOM 5682 C CA . PRO B 1 349 ? 120.455 2.862 66.675 1.00 30.51 373 PRO B CA 1
ATOM 5683 C C . PRO B 1 349 ? 119.197 2.177 66.169 1.00 36.86 373 PRO B C 1
ATOM 5684 O O . PRO B 1 349 ? 118.212 2.059 66.889 1.00 35.53 373 PRO B O 1
ATOM 5688 N N . ASP B 1 350 ? 119.263 1.686 64.921 1.00 36.43 374 ASP B N 1
ATOM 5689 C CA . ASP B 1 350 ? 118.221 0.872 64.318 1.00 36.88 374 ASP B CA 1
ATOM 5690 C C . ASP B 1 350 ? 118.385 -0.539 64.881 1.00 42.96 374 ASP B C 1
ATOM 5691 O O . ASP B 1 350 ? 119.338 -0.769 65.647 1.00 44.19 374 ASP B O 1
ATOM 5696 N N . ARG B 1 351 ? 117.489 -1.501 64.531 1.00 38.30 375 ARG B N 1
ATOM 5697 C CA . ARG B 1 351 ? 117.715 -2.832 65.086 1.00 37.91 375 ARG B CA 1
ATOM 5698 C C . ARG B 1 351 ? 118.968 -3.459 64.416 1.00 39.25 375 ARG B C 1
ATOM 5699 O O . ARG B 1 351 ? 119.328 -3.076 63.292 1.00 37.08 375 ARG B O 1
ATOM 5707 N N . PRO B 1 352 ? 119.687 -4.372 65.099 1.00 34.13 376 PRO B N 1
ATOM 5708 C CA . PRO B 1 352 ? 120.888 -4.929 64.470 1.00 33.55 376 PRO B CA 1
ATOM 5709 C C . PRO B 1 352 ? 120.566 -5.728 63.233 1.00 36.50 376 PRO B C 1
ATOM 5710 O O . PRO B 1 352 ? 119.439 -6.190 63.052 1.00 36.54 376 PRO B O 1
ATOM 5714 N N . ALA B 1 353 ? 121.561 -5.907 62.385 1.00 32.86 377 ALA B N 1
ATOM 5715 C CA . ALA B 1 353 ? 121.431 -6.779 61.227 1.00 32.25 377 ALA B CA 1
ATOM 5716 C C . ALA B 1 353 ? 121.348 -8.203 61.780 1.00 36.44 377 ALA B C 1
ATOM 5717 O O . ALA B 1 353 ? 122.141 -8.562 62.659 1.00 35.05 377 ALA B O 1
ATOM 5719 N N . ILE B 1 354 ? 120.311 -8.954 61.385 1.00 34.43 378 ILE B N 1
ATOM 5720 C CA . ILE B 1 354 ? 120.090 -10.318 61.877 1.00 34.14 378 ILE B CA 1
ATOM 5721 C C . ILE B 1 354 ? 119.871 -11.250 60.684 1.00 39.95 378 ILE B C 1
ATOM 5722 O O . ILE B 1 354 ? 119.532 -10.749 59.603 1.00 40.40 378 ILE B O 1
ATOM 5727 N N . PRO B 1 355 ? 120.028 -12.596 60.845 1.00 35.49 379 PRO B N 1
ATOM 5728 C CA . PRO B 1 355 ? 119.752 -13.507 59.725 1.00 34.25 379 PRO B CA 1
ATOM 5729 C C . PRO B 1 355 ? 118.398 -13.233 59.026 1.00 34.38 379 PRO B C 1
ATOM 5730 O O . PRO B 1 355 ? 117.409 -12.916 59.687 1.00 31.76 379 PRO B O 1
ATOM 5734 N N . GLY B 1 356 ? 118.378 -13.334 57.689 1.00 30.61 380 GLY B N 1
ATOM 5735 C CA . GLY B 1 356 ? 117.174 -13.084 56.902 1.00 29.62 380 GLY B CA 1
ATOM 5736 C C . GLY B 1 356 ? 117.151 -11.703 56.281 1.00 33.57 380 GLY B C 1
ATOM 5737 O O . GLY B 1 356 ? 116.411 -11.490 55.319 1.00 34.13 380 GLY B O 1
ATOM 5738 N N . ASP B 1 357 ? 117.949 -10.746 56.836 1.00 28.84 381 ASP B N 1
ATOM 5739 C CA . ASP B 1 357 ? 118.106 -9.392 56.321 1.00 28.33 381 ASP B CA 1
ATOM 5740 C C . ASP B 1 357 ? 118.927 -9.459 55.052 1.00 34.42 381 ASP B C 1
ATOM 5741 O O . ASP B 1 357 ? 119.820 -10.316 54.963 1.00 34.05 381 ASP B O 1
ATOM 5746 N N . TYR B 1 358 ? 118.661 -8.560 54.076 1.00 30.77 382 TYR B N 1
ATOM 5747 C CA . TYR B 1 358 ? 119.385 -8.624 52.815 1.00 31.78 382 TYR B CA 1
ATOM 5748 C C . TYR B 1 358 ? 120.924 -8.515 52.946 1.00 39.70 382 TYR B C 1
ATOM 5749 O O . TYR B 1 358 ? 121.650 -9.239 52.251 1.00 38.23 382 TYR B O 1
ATOM 5758 N N . THR B 1 359 ? 121.403 -7.612 53.819 1.00 40.28 383 THR B N 1
ATOM 5759 C CA . THR B 1 359 ? 122.842 -7.341 53.984 1.00 42.38 383 THR B CA 1
ATOM 5760 C C . THR B 1 359 ? 123.572 -8.254 54.990 1.00 47.74 383 THR B C 1
ATOM 5761 O O . THR B 1 359 ? 124.803 -8.277 54.961 1.00 49.28 383 THR B O 1
ATOM 5765 N N . TYR B 1 360 ? 122.847 -8.977 55.861 1.00 42.68 384 TYR B N 1
ATOM 5766 C CA . TYR B 1 360 ? 123.448 -9.811 56.888 1.00 43.56 384 TYR B CA 1
ATOM 5767 C C . TYR B 1 360 ? 124.457 -10.805 56.338 1.00 53.92 384 TYR B C 1
ATOM 5768 O O . TYR B 1 360 ? 125.587 -10.880 56.839 1.00 55.63 384 TYR B O 1
ATOM 5777 N N . SER B 1 361 ? 124.059 -11.576 55.334 1.00 53.70 385 SER B N 1
ATOM 5778 C CA . SER B 1 361 ? 124.942 -12.600 54.774 1.00 55.10 385 SER B CA 1
ATOM 5779 C C . SER B 1 361 ? 124.790 -12.646 53.253 1.00 58.84 385 SER B C 1
ATOM 5780 O O . SER B 1 361 ? 123.670 -12.492 52.742 1.00 59.68 385 SER B O 1
ATOM 5783 N N . LYS B 1 362 ? 125.926 -12.819 52.547 1.00 53.42 386 LYS B N 1
ATOM 5784 C CA . LYS B 1 362 ? 126.003 -12.889 51.093 1.00 53.46 386 LYS B CA 1
ATOM 5785 C C . LYS B 1 362 ? 127.071 -13.930 50.723 1.00 58.25 386 LYS B C 1
ATOM 5786 O O . LYS B 1 362 ? 128.258 -13.682 50.922 1.00 59.45 386 LYS B O 1
ATOM 5792 N N . PRO B 1 363 ? 126.689 -15.120 50.225 1.00 54.11 387 PRO B N 1
ATOM 5793 C CA . PRO B 1 363 ? 125.323 -15.576 49.922 1.00 52.92 387 PRO B CA 1
ATOM 5794 C C . PRO B 1 363 ? 124.553 -15.901 51.187 1.00 53.32 387 PRO B C 1
ATOM 5795 O O . PRO B 1 363 ? 125.172 -16.288 52.176 1.00 54.25 387 PRO B O 1
ATOM 5799 N N . PRO B 1 364 ? 123.222 -15.778 51.196 1.00 46.24 388 PRO B N 1
ATOM 5800 C CA . PRO B 1 364 ? 122.493 -16.157 52.407 1.00 45.23 388 PRO B CA 1
ATOM 5801 C C . PRO B 1 364 ? 122.428 -17.682 52.544 1.00 49.16 388 PRO B C 1
ATOM 5802 O O . PRO B 1 364 ? 122.458 -18.406 51.548 1.00 50.87 388 PRO B O 1
ATOM 5806 N N . LYS B 1 365 ? 122.407 -18.161 53.783 1.00 42.60 389 LYS B N 1
ATOM 5807 C CA . LYS B 1 365 ? 122.278 -19.564 54.121 1.00 41.15 389 LYS B CA 1
ATOM 5808 C C . LYS B 1 365 ? 120.809 -19.863 54.384 1.00 44.56 389 LYS B C 1
ATOM 5809 O O . LYS B 1 365 ? 120.094 -18.985 54.867 1.00 44.73 389 LYS B O 1
ATOM 5815 N N . ILE B 1 366 ? 120.357 -21.091 54.114 1.00 40.10 390 ILE B N 1
ATOM 5816 C CA . ILE B 1 366 ? 118.980 -21.504 54.391 1.00 38.64 390 ILE B CA 1
ATOM 5817 C C . ILE B 1 366 ? 118.702 -21.370 55.917 1.00 45.37 390 ILE B C 1
ATOM 5818 O O . ILE B 1 366 ? 117.637 -20.860 56.295 1.00 45.68 390 ILE B O 1
ATOM 5823 N N . GLU B 1 367 ? 119.696 -21.735 56.776 1.00 42.48 391 GLU B N 1
ATOM 5824 C CA . GLU B 1 367 ? 119.584 -21.656 58.240 1.00 42.10 391 GLU B CA 1
ATOM 5825 C C . GLU B 1 367 ? 119.289 -20.238 58.696 1.00 43.19 391 GLU B C 1
ATOM 5826 O O . GLU B 1 367 ? 118.679 -20.076 59.745 1.00 42.88 391 GLU B O 1
ATOM 5832 N N . ASP B 1 368 ? 119.711 -19.211 57.912 1.00 37.79 392 ASP B N 1
ATOM 5833 C CA . ASP B 1 368 ? 119.456 -17.808 58.232 1.00 36.30 392 ASP B CA 1
ATOM 5834 C C . ASP B 1 368 ? 117.953 -17.530 58.256 1.00 39.19 392 ASP B C 1
ATOM 5835 O O . ASP B 1 368 ? 117.459 -16.927 59.208 1.00 38.85 392 ASP B O 1
ATOM 5840 N N . PHE B 1 369 ? 117.217 -18.039 57.252 1.00 34.52 393 PHE B N 1
ATOM 5841 C CA . PHE B 1 369 ? 115.772 -17.825 57.158 1.00 32.75 393 PHE B CA 1
ATOM 5842 C C . PHE B 1 369 ? 115.010 -18.687 58.175 1.00 36.34 393 PHE B C 1
ATOM 5843 O O . PHE B 1 369 ? 113.963 -18.253 58.671 1.00 37.37 393 PHE B O 1
ATOM 5851 N N . LEU B 1 370 ? 115.554 -19.851 58.549 1.00 30.46 394 LEU B N 1
ATOM 5852 C CA . LEU B 1 370 ? 114.910 -20.705 59.553 1.00 29.88 394 LEU B CA 1
ATOM 5853 C C . LEU B 1 370 ? 114.945 -20.009 60.916 1.00 31.63 394 LEU B C 1
ATOM 5854 O O . LEU B 1 370 ? 113.952 -20.000 61.653 1.00 30.38 394 LEU B O 1
ATOM 5867 N N . ARG B 1 372 ? 115.134 -16.741 61.242 1.00 29.83 396 ARG B N 1
ATOM 5868 C CA . ARG B 1 372 ? 114.259 -15.593 61.128 1.00 30.59 396 ARG B CA 1
ATOM 5869 C C . ARG B 1 372 ? 112.809 -16.008 61.252 1.00 37.21 396 ARG B C 1
ATOM 5870 O O . ARG B 1 372 ? 112.031 -15.260 61.840 1.00 37.83 396 ARG B O 1
ATOM 5878 N N . LEU B 1 373 ? 112.453 -17.215 60.761 1.00 34.92 397 LEU B N 1
ATOM 5879 C CA . LEU B 1 373 ? 111.100 -17.758 60.871 1.00 33.80 397 LEU B CA 1
ATO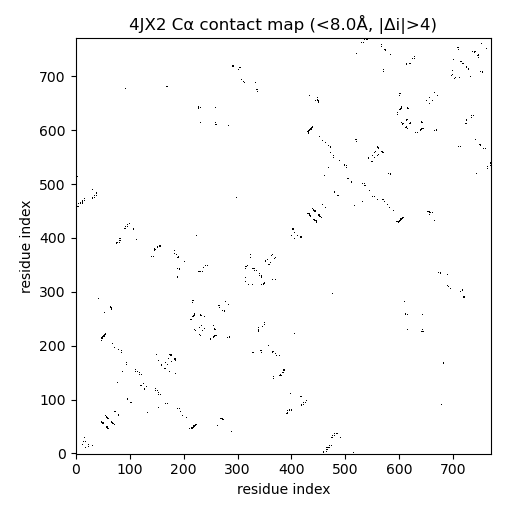M 5880 C C . LEU B 1 373 ? 110.741 -17.963 62.357 1.00 37.42 397 LEU B C 1
ATOM 5881 O O . LEU B 1 373 ? 109.671 -17.527 62.785 1.00 39.32 397 LEU B O 1
ATOM 5886 N N . LYS B 1 374 ? 111.650 -18.575 63.146 1.00 31.25 398 LYS B N 1
ATOM 5887 C CA . LYS B 1 374 ? 111.449 -18.799 64.579 1.00 30.13 398 LYS B CA 1
ATOM 5888 C C . LYS B 1 374 ? 111.260 -17.460 65.309 1.00 36.07 398 LYS B C 1
ATOM 5889 O O . LYS B 1 374 ? 110.346 -17.313 66.128 1.00 36.83 398 LYS B O 1
ATOM 5895 N N . PHE B 1 375 ? 112.138 -16.486 64.995 1.00 32.49 399 PHE B N 1
ATOM 5896 C CA . PHE B 1 375 ? 112.149 -15.160 65.587 1.00 31.33 399 PHE B CA 1
ATOM 5897 C C . PHE B 1 375 ? 110.841 -14.435 65.289 1.00 35.85 399 PHE B C 1
ATOM 5898 O O . PHE B 1 375 ? 110.194 -13.964 66.221 1.00 37.48 399 PHE B O 1
ATOM 5906 N N . SER B 1 376 ? 110.432 -14.389 64.018 1.00 30.90 400 SER B N 1
ATOM 5907 C CA . SER B 1 376 ? 109.182 -13.785 63.559 1.00 30.39 400 SER B CA 1
ATOM 5908 C C . SER B 1 376 ? 107.932 -14.402 64.221 1.00 37.61 400 SER B C 1
ATOM 5909 O O . SER B 1 376 ? 106.958 -13.676 64.468 1.00 36.17 400 SER B O 1
ATOM 5912 N N . LEU B 1 377 ? 107.963 -15.725 64.522 1.00 37.17 401 LEU B N 1
ATOM 5913 C CA . LEU B 1 377 ? 106.830 -16.376 65.183 1.00 38.43 401 LEU B CA 1
ATOM 5914 C C . LEU B 1 377 ? 106.818 -16.064 66.688 1.00 40.48 401 LEU B C 1
ATOM 5915 O O . LEU B 1 377 ? 105.752 -15.758 67.210 1.00 41.61 401 LEU B O 1
ATOM 5920 N N . ALA B 1 378 ? 107.971 -16.116 67.368 1.00 36.16 402 ALA B N 1
ATOM 5921 C CA . ALA B 1 378 ? 108.055 -15.893 68.829 1.00 36.60 402 ALA B CA 1
ATOM 5922 C C . ALA B 1 378 ? 107.809 -14.447 69.262 1.00 40.77 402 ALA B C 1
ATOM 5923 O O . ALA B 1 378 ? 107.180 -14.238 70.311 1.00 41.18 402 ALA B O 1
ATOM 5925 N N . GLU B 1 379 ? 108.326 -13.464 68.482 1.00 34.51 403 GLU B N 1
ATOM 5926 C CA . GLU B 1 379 ? 108.278 -12.046 68.809 1.00 33.73 403 GLU B CA 1
ATOM 5927 C C . GLU B 1 379 ? 106.953 -11.308 68.473 1.00 36.48 403 GLU B C 1
ATOM 5928 O O . GLU B 1 379 ? 106.541 -11.244 67.309 1.00 35.31 403 GLU B O 1
ATOM 5934 N N . PRO B 1 380 ? 106.319 -10.673 69.502 1.00 32.64 404 PRO B N 1
ATOM 5935 C CA . PRO B 1 380 ? 105.035 -9.973 69.263 1.00 32.03 404 PRO B CA 1
ATOM 5936 C C . PRO B 1 380 ? 105.130 -8.843 68.247 1.00 37.16 404 PRO B C 1
ATOM 5937 O O . PRO B 1 380 ? 104.137 -8.523 67.590 1.00 37.27 404 PRO B O 1
ATOM 5941 N N . THR B 1 381 ? 106.319 -8.238 68.132 1.00 33.54 405 THR B N 1
ATOM 5942 C CA . THR B 1 381 ? 106.605 -7.122 67.233 1.00 33.27 405 THR B CA 1
ATOM 5943 C C . THR B 1 381 ? 106.676 -7.554 65.771 1.00 41.06 405 THR B C 1
ATOM 5944 O O . THR B 1 381 ? 106.536 -6.718 64.880 1.00 43.20 405 THR B O 1
ATOM 5948 N N . GLU B 1 382 ? 106.900 -8.850 65.521 1.00 37.87 406 GLU B N 1
ATOM 5949 C CA . GLU B 1 382 ? 107.100 -9.412 64.196 1.00 36.63 406 GLU B CA 1
ATOM 5950 C C . GLU B 1 382 ? 105.867 -10.057 63.566 1.00 44.84 406 GLU B C 1
ATOM 5951 O O . GLU B 1 382 ? 104.967 -10.549 64.247 1.00 44.96 406 GLU B O 1
ATOM 5965 N N . LEU B 1 384 ? 105.086 -13.022 60.349 1.00 39.48 408 LEU B N 1
ATOM 5966 C CA . LEU B 1 384 ? 105.767 -14.194 59.766 1.00 39.23 408 LEU B CA 1
ATOM 5967 C C . LEU B 1 384 ? 106.429 -13.868 58.414 1.00 42.20 408 LEU B C 1
ATOM 5968 O O . LEU B 1 384 ? 107.472 -14.433 58.109 1.00 42.32 408 LEU B O 1
ATOM 5973 N N . SER B 1 385 ? 105.851 -12.938 57.628 1.00 37.04 409 SER B N 1
ATOM 5974 C CA . SER B 1 385 ? 106.390 -12.528 56.321 1.00 36.03 409 SER B CA 1
ATOM 5975 C C . SER B 1 385 ? 107.767 -11.824 56.436 1.00 38.81 409 SER B C 1
ATOM 5976 O O . SER B 1 385 ? 108.473 -11.736 55.435 1.00 37.53 409 SER B O 1
ATOM 5979 N N . ASN B 1 386 ? 108.178 -11.408 57.652 1.00 35.15 410 ASN B N 1
ATOM 5980 C CA . ASN B 1 386 ? 109.486 -10.792 57.910 1.00 34.58 410 ASN B CA 1
ATOM 5981 C C . ASN B 1 386 ? 110.613 -11.803 57.671 1.00 38.72 410 ASN B C 1
ATOM 5982 O O . ASN B 1 386 ? 111.746 -11.413 57.411 1.00 39.13 410 ASN B O 1
ATOM 5987 N N . THR B 1 387 ? 110.287 -13.100 57.748 1.00 34.77 411 THR B N 1
ATOM 5988 C CA . THR B 1 387 ? 111.197 -14.216 57.509 1.00 34.97 411 THR B CA 1
ATOM 5989 C C . THR B 1 387 ? 112.001 -14.035 56.213 1.00 39.57 411 THR B C 1
ATOM 5990 O O . THR B 1 387 ? 113.202 -14.303 56.218 1.00 40.67 411 THR B O 1
ATOM 5994 N N . VAL B 1 388 ? 111.326 -13.571 55.120 1.00 34.81 412 VAL B N 1
ATOM 5995 C CA . VAL B 1 388 ? 111.856 -13.435 53.749 1.00 33.37 412 VAL B CA 1
ATOM 5996 C C . VAL B 1 388 ? 111.612 -12.020 53.142 1.00 39.59 412 VAL B C 1
ATOM 5997 O O . VAL B 1 388 ? 112.291 -11.652 52.169 1.00 41.18 412 VAL B O 1
ATOM 6001 N N . GLY B 1 389 ? 110.640 -11.276 53.702 1.00 34.86 413 GLY B N 1
ATOM 6002 C CA . GLY B 1 389 ? 110.224 -9.947 53.263 1.00 33.85 413 GLY B CA 1
ATOM 6003 C C . GLY B 1 389 ? 111.353 -8.954 53.110 1.00 39.57 413 GLY B C 1
ATOM 6004 O O . GLY B 1 389 ? 111.480 -8.321 52.049 1.00 40.95 413 GLY B O 1
ATOM 6005 N N . PHE B 1 390 ? 112.199 -8.830 54.159 1.00 34.40 414 PHE B N 1
ATOM 6006 C CA . PHE B 1 390 ? 113.365 -7.934 54.168 1.00 33.64 414 PHE B CA 1
ATOM 6007 C C . PHE B 1 390 ? 114.396 -8.363 53.121 1.00 37.52 414 PHE B C 1
ATOM 6008 O O . PHE B 1 390 ? 114.918 -7.496 52.413 1.00 38.25 414 PHE B O 1
ATOM 6016 N N . TRP B 1 391 ? 114.638 -9.690 52.973 1.00 31.94 415 TRP B N 1
ATOM 6017 C CA . TRP B 1 391 ? 115.599 -10.202 52.003 1.00 32.25 415 TRP B CA 1
ATOM 6018 C C . TRP B 1 391 ? 115.149 -9.942 50.557 1.00 37.04 415 TRP B C 1
ATOM 6019 O O . TRP B 1 391 ? 115.921 -9.350 49.787 1.00 37.95 415 TRP B O 1
ATOM 6038 N N . ALA B 1 393 ? 112.844 -7.903 49.334 1.00 34.08 417 ALA B N 1
ATOM 6039 C CA . ALA B 1 393 ? 112.723 -6.479 48.990 1.00 33.75 417 ALA B CA 1
ATOM 6040 C C . ALA B 1 393 ? 114.085 -5.910 48.555 1.00 40.50 417 ALA B C 1
ATOM 6041 O O . ALA B 1 393 ? 114.149 -5.198 47.541 1.00 43.73 417 ALA B O 1
ATOM 6043 N N . GLY B 1 394 ? 115.151 -6.287 49.278 1.00 35.04 418 GLY B N 1
ATOM 6044 C CA . GLY B 1 394 ? 116.530 -5.896 48.999 1.00 34.21 418 GLY B CA 1
ATOM 6045 C C . GLY B 1 394 ? 117.050 -6.470 47.693 1.00 39.37 418 GLY B C 1
ATOM 6046 O O . GLY B 1 394 ? 117.697 -5.762 46.920 1.00 40.75 418 GLY B O 1
ATOM 6047 N N . GLU B 1 395 ? 116.761 -7.754 47.427 1.00 34.78 419 GLU B N 1
ATOM 6048 C CA . GLU B 1 395 ? 117.183 -8.428 46.197 1.00 34.33 419 GLU B CA 1
ATOM 6049 C C . GLU B 1 395 ? 116.520 -7.805 44.966 1.00 40.96 419 GLU B C 1
ATOM 6050 O O . GLU B 1 395 ? 117.207 -7.515 43.978 1.00 42.82 419 GLU B O 1
ATOM 6056 N N . LEU B 1 396 ? 115.207 -7.561 45.034 1.00 36.45 420 LEU B N 1
ATOM 6057 C CA . LEU B 1 396 ? 114.462 -6.943 43.934 1.00 35.14 420 LEU B CA 1
ATOM 6058 C C . LEU B 1 396 ? 115.007 -5.538 43.644 1.00 37.90 420 LEU B C 1
ATOM 6059 O O . LEU B 1 396 ? 115.264 -5.219 42.485 1.00 37.80 420 LEU B O 1
ATOM 6064 N N . ALA B 1 397 ? 115.258 -4.737 44.699 1.00 32.51 421 ALA B N 1
ATOM 6065 C CA . ALA B 1 397 ? 115.860 -3.401 44.604 1.00 31.22 421 ALA B CA 1
ATOM 6066 C C . ALA B 1 397 ? 117.238 -3.465 43.915 1.00 37.52 421 ALA B C 1
ATOM 6067 O O . ALA B 1 397 ? 117.455 -2.798 42.896 1.00 39.79 421 ALA B O 1
ATOM 6069 N N . GLU B 1 398 ? 118.144 -4.316 44.435 1.00 33.90 422 GLU B N 1
ATOM 6070 C CA . GLU B 1 398 ? 119.489 -4.548 43.904 1.00 34.09 422 GLU B CA 1
ATOM 6071 C C . GLU B 1 398 ? 119.461 -4.940 42.431 1.00 38.70 422 GLU B C 1
ATOM 6072 O O . GLU B 1 398 ? 120.273 -4.434 41.667 1.00 38.20 422 GLU B O 1
ATOM 6078 N N . LYS B 1 399 ? 118.543 -5.840 42.035 1.00 37.30 423 LYS B N 1
ATOM 6079 C CA . LYS B 1 399 ? 118.497 -6.341 40.658 1.00 38.82 423 LYS B CA 1
ATOM 6080 C C . LYS B 1 399 ? 117.547 -5.559 39.755 1.00 47.51 423 LYS B C 1
ATOM 6081 O O . LYS B 1 399 ? 117.341 -5.967 38.594 1.00 50.65 423 LYS B O 1
ATOM 6087 N N . ASN B 1 400 ? 117.026 -4.405 40.261 1.00 42.82 424 ASN B N 1
ATOM 6088 C CA . ASN B 1 400 ? 116.117 -3.473 39.583 1.00 42.90 424 ASN B CA 1
ATOM 6089 C C . ASN B 1 400 ? 114.878 -4.199 39.031 1.00 47.18 424 ASN B C 1
ATOM 6090 O O . ASN B 1 400 ? 114.458 -3.926 37.914 1.00 48.15 424 ASN B O 1
ATOM 6095 N N . TRP B 1 401 ? 114.302 -5.138 39.815 1.00 43.16 425 TRP B N 1
ATOM 6096 C CA . TRP B 1 401 ? 113.070 -5.890 39.494 1.00 42.30 425 TRP B CA 1
ATOM 6097 C C . TRP B 1 401 ? 113.214 -6.762 38.207 1.00 45.94 425 TRP B C 1
ATOM 6098 O O . TRP B 1 401 ? 112.214 -7.120 37.578 1.00 44.77 425 TRP B O 1
ATOM 6109 N N . ASN B 1 402 ? 114.449 -7.118 37.834 1.00 43.26 426 ASN B N 1
ATOM 6110 C CA . ASN B 1 402 ? 114.663 -7.954 36.658 1.00 45.32 426 ASN B CA 1
ATOM 6111 C C . ASN B 1 402 ? 114.640 -9.421 37.095 1.00 51.81 426 ASN B C 1
ATOM 6112 O O . ASN B 1 402 ? 115.601 -9.890 37.701 1.00 49.88 426 ASN B O 1
ATOM 6117 N N . TYR B 1 403 ? 113.541 -10.146 36.770 1.00 52.35 427 TYR B N 1
ATOM 6118 C CA . TYR B 1 403 ? 113.304 -11.555 37.148 1.00 53.50 427 TYR B CA 1
ATOM 6119 C C . TYR B 1 403 ? 114.388 -12.510 36.692 1.00 57.41 427 TYR B C 1
ATOM 6120 O O . TYR B 1 403 ? 114.590 -13.563 37.316 1.00 57.22 427 TYR B O 1
ATOM 6129 N N . ASN B 1 404 ? 115.033 -12.185 35.579 1.00 53.83 428 ASN B N 1
ATOM 6130 C CA . ASN B 1 404 ? 116.042 -13.062 35.002 1.00 54.86 428 ASN B CA 1
ATOM 6131 C C . ASN B 1 404 ? 117.371 -12.991 35.757 1.00 59.42 428 ASN B C 1
ATOM 6132 O O . ASN B 1 404 ? 118.191 -13.896 35.595 1.00 61.22 428 ASN B O 1
ATOM 6137 N N . LYS B 1 405 ? 117.578 -11.941 36.578 1.00 53.26 429 LYS B N 1
ATOM 6138 C CA . LYS B 1 405 ? 118.825 -11.711 37.302 1.00 52.27 429 LYS B CA 1
ATOM 6139 C C . LYS B 1 405 ? 118.746 -12.024 38.798 1.00 53.49 429 LYS B C 1
ATOM 6140 O O . LYS B 1 405 ? 119.797 -12.136 39.442 1.00 53.39 429 LYS B O 1
ATOM 6146 N N . ILE B 1 406 ? 117.536 -12.113 39.370 1.00 47.53 430 ILE B N 1
ATOM 6147 C CA . ILE B 1 406 ? 117.415 -12.344 40.816 1.00 45.28 430 ILE B CA 1
ATOM 6148 C C . ILE B 1 406 ? 117.708 -13.790 41.179 1.00 48.05 430 ILE B C 1
ATOM 6149 O O . ILE B 1 406 ? 117.452 -14.710 40.384 1.00 48.71 430 ILE B O 1
ATOM 6154 N N . SER B 1 407 ? 118.263 -13.981 42.384 1.00 41.69 431 SER B N 1
ATOM 6155 C CA . SER B 1 407 ? 118.485 -15.312 42.895 1.00 41.01 431 SER B CA 1
ATOM 6156 C C . SER B 1 407 ? 117.440 -15.525 43.975 1.00 42.55 431 SER B C 1
ATOM 6157 O O . SER B 1 407 ? 117.035 -14.571 44.649 1.00 41.47 431 SER B O 1
ATOM 6160 N N . ILE B 1 408 ? 116.908 -16.742 44.040 1.00 37.53 432 ILE B N 1
ATOM 6161 C CA . ILE B 1 408 ? 115.854 -17.097 44.968 1.00 35.79 432 ILE B CA 1
ATOM 6162 C C . ILE B 1 408 ? 116.344 -18.221 45.881 1.00 39.05 432 ILE B C 1
ATOM 6163 O O . ILE B 1 408 ? 116.373 -19.379 45.432 1.00 39.36 432 ILE B O 1
ATOM 6168 N N . PRO B 1 409 ? 116.738 -17.904 47.154 1.00 35.04 433 PRO B N 1
ATOM 6169 C CA . PRO B 1 409 ? 117.192 -18.960 48.094 1.00 34.72 433 PRO B CA 1
ATOM 6170 C C . PRO B 1 409 ? 116.154 -20.054 48.246 1.00 36.10 433 PRO B C 1
ATOM 6171 O O . PRO B 1 409 ? 114.971 -19.759 48.421 1.00 35.02 433 PRO B O 1
ATOM 6175 N N . GLY B 1 410 ? 116.598 -21.290 48.114 1.00 32.51 434 GLY B N 1
ATOM 6176 C CA . GLY B 1 410 ? 115.708 -22.440 48.142 1.00 33.05 434 GLY B CA 1
ATOM 6177 C C . GLY B 1 410 ? 115.207 -22.867 46.765 1.00 38.95 434 GLY B C 1
ATOM 6178 O O . GLY B 1 410 ? 114.580 -23.919 46.644 1.00 39.19 434 GLY B O 1
ATOM 6179 N N . ILE B 1 411 ? 115.460 -22.053 45.714 1.00 35.49 435 ILE B N 1
ATOM 6180 C CA . ILE B 1 411 ? 115.027 -22.343 44.348 1.00 36.03 435 ILE B CA 1
ATOM 6181 C C . ILE B 1 411 ? 116.231 -22.331 43.399 1.00 43.13 435 ILE B C 1
ATOM 6182 O O . ILE B 1 411 ? 116.466 -23.321 42.696 1.00 43.68 435 ILE B O 1
ATOM 6187 N N . THR B 1 412 ? 116.977 -21.214 43.364 1.00 40.15 436 THR B N 1
ATOM 6188 C CA . THR B 1 412 ? 118.138 -21.095 42.478 1.00 41.19 436 THR B CA 1
ATOM 6189 C C . THR B 1 412 ? 119.444 -21.254 43.248 1.00 44.91 436 THR B C 1
ATOM 6190 O O . THR B 1 412 ? 120.475 -21.514 42.641 1.00 45.21 436 THR B O 1
ATOM 6194 N N . THR B 1 413 ? 119.411 -21.058 44.571 1.00 41.85 437 THR B N 1
ATOM 6195 C CA . THR B 1 413 ? 120.613 -21.109 45.413 1.00 42.12 437 THR B CA 1
ATOM 6196 C C . THR B 1 413 ? 120.370 -21.864 46.731 1.00 45.40 437 THR B C 1
ATOM 6197 O O . THR B 1 413 ? 119.224 -22.074 47.142 1.00 46.55 437 THR B O 1
ATOM 6201 N N . GLY B 1 414 ? 121.463 -22.225 47.385 1.00 40.33 438 GLY B N 1
ATOM 6202 C CA . GLY B 1 414 ? 121.459 -22.923 48.663 1.00 40.19 438 GLY B CA 1
ATOM 6203 C C . GLY B 1 414 ? 121.448 -24.438 48.584 1.00 46.03 438 GLY B C 1
ATOM 6204 O O . GLY B 1 414 ? 121.164 -25.094 49.581 1.00 44.18 438 GLY B O 1
ATOM 6205 N N . PHE B 1 415 ? 121.764 -25.011 47.415 1.00 45.87 439 PHE B N 1
ATOM 6206 C CA . PHE B 1 415 ? 121.775 -26.455 47.250 1.00 47.58 439 PHE B CA 1
ATOM 6207 C C . PHE B 1 415 ? 123.015 -27.060 47.885 1.00 56.42 439 PHE B C 1
ATOM 6208 O O . PHE B 1 415 ? 124.069 -26.431 47.876 1.00 55.99 439 PHE B O 1
ATOM 6216 N N . PRO B 1 416 ? 122.931 -28.295 48.423 1.00 57.52 440 PRO B N 1
ATOM 6217 C CA . PRO B 1 416 ? 124.142 -28.925 48.989 1.00 59.12 440 PRO B CA 1
ATOM 6218 C C . PRO B 1 416 ? 125.249 -29.053 47.940 1.00 66.90 440 PRO B C 1
ATOM 6219 O O . PRO B 1 416 ? 124.955 -29.197 46.744 1.00 67.38 440 PRO B O 1
ATOM 6223 N N . GLU B 1 417 ? 126.512 -28.964 48.384 1.00 65.53 441 GLU B N 1
ATOM 6224 C CA . GLU B 1 417 ? 127.693 -29.103 47.532 1.00 67.28 441 GLU B CA 1
ATOM 6225 C C . GLU B 1 417 ? 127.540 -30.353 46.641 1.00 71.96 441 GLU B C 1
ATOM 6226 O O . GLU B 1 417 ? 127.278 -31.452 47.151 1.00 71.97 441 GLU B O 1
ATOM 6232 N N . GLY B 1 418 ? 127.626 -30.142 45.329 1.00 68.13 442 GLY B N 1
ATOM 6233 C CA . GLY B 1 418 ? 127.480 -31.204 44.340 1.00 68.64 442 GLY B CA 1
ATOM 6234 C C . GLY B 1 418 ? 126.145 -31.216 43.621 1.00 71.37 442 GLY B C 1
ATOM 6235 O O . GLY B 1 418 ? 126.026 -31.843 42.561 1.00 72.51 442 GLY B O 1
ATOM 6236 N N . ILE B 1 419 ? 125.128 -30.524 44.192 1.00 64.56 443 ILE B N 1
ATOM 6237 C CA . ILE B 1 419 ? 123.775 -30.420 43.635 1.00 62.92 443 ILE B CA 1
ATOM 6238 C C . ILE B 1 419 ? 123.566 -28.998 43.103 1.00 65.85 443 ILE B C 1
ATOM 6239 O O . ILE B 1 419 ? 123.987 -28.034 43.750 1.00 65.47 443 ILE B O 1
ATOM 6244 N N . SER B 1 420 ? 122.920 -28.875 41.922 1.00 61.42 444 SER B N 1
ATOM 6245 C CA . SER B 1 420 ? 122.663 -27.590 41.256 1.00 59.82 444 SER B CA 1
ATOM 6246 C C . SER B 1 420 ? 121.173 -27.196 41.250 1.00 60.02 444 SER B C 1
ATOM 6247 O O . SER B 1 420 ? 120.862 -26.007 41.217 1.00 60.17 444 SER B O 1
ATOM 6250 N N . THR B 1 421 ? 120.266 -28.178 41.248 1.00 54.10 445 THR B N 1
ATOM 6251 C CA . THR B 1 421 ? 118.819 -27.944 41.252 1.00 52.32 445 THR B CA 1
ATOM 6252 C C . THR B 1 421 ? 118.090 -29.179 41.822 1.00 54.65 445 THR B C 1
ATOM 6253 O O . THR B 1 421 ? 118.735 -30.183 42.130 1.00 54.98 445 THR B O 1
ATOM 6257 N N . TYR B 1 422 ? 116.753 -29.105 41.941 1.00 49.34 446 TYR B N 1
ATOM 6258 C CA . TYR B 1 422 ? 115.924 -30.221 42.407 1.00 48.66 446 TYR B CA 1
ATOM 6259 C C . TYR B 1 422 ? 115.825 -31.309 41.326 1.00 53.79 446 TYR B C 1
ATOM 6260 O O . TYR B 1 422 ? 115.638 -30.971 40.155 1.00 53.06 446 TYR B O 1
ATOM 6269 N N . PRO B 1 423 ? 115.916 -32.609 41.694 1.00 51.51 447 PRO B N 1
ATOM 6270 C CA . PRO B 1 423 ? 115.803 -33.680 40.686 1.00 52.62 447 PRO B CA 1
ATOM 6271 C C . PRO B 1 423 ? 114.430 -33.725 40.009 1.00 58.53 447 PRO B C 1
ATOM 6272 O O . PRO B 1 423 ? 113.429 -33.284 40.596 1.00 57.36 447 PRO B O 1
ATOM 6276 N N . ASN B 1 424 ? 114.394 -34.247 38.768 1.00 57.29 448 ASN B N 1
ATOM 6277 C CA . ASN B 1 424 ? 113.198 -34.342 37.923 1.00 58.30 448 ASN B CA 1
ATOM 6278 C C . ASN B 1 424 ? 112.416 -35.639 38.177 1.00 65.22 448 ASN B C 1
ATOM 6279 O O . ASN B 1 424 ? 111.214 -35.574 38.448 1.00 64.59 448 ASN B O 1
ATOM 6284 N N . ASN B 1 425 ? 113.071 -36.809 38.081 1.00 64.81 449 ASN B N 1
ATOM 6285 C CA . ASN B 1 425 ? 112.382 -38.081 38.308 1.00 66.74 449 ASN B CA 1
ATOM 6286 C C . ASN B 1 425 ? 112.530 -38.455 39.769 1.00 69.07 449 ASN B C 1
ATOM 6287 O O . ASN B 1 425 ? 113.639 -38.789 40.208 1.00 70.31 449 ASN B O 1
ATOM 6292 N N . ASN B 1 426 ? 111.434 -38.325 40.539 1.00 61.12 450 ASN B N 1
ATOM 6293 C CA . ASN B 1 426 ? 111.494 -38.595 41.971 1.00 59.03 450 ASN B CA 1
ATOM 6294 C C . ASN B 1 426 ? 110.679 -39.841 42.329 1.00 61.69 450 ASN B C 1
ATOM 6295 O O . ASN B 1 426 ? 109.626 -40.088 41.723 1.00 60.64 450 ASN B O 1
ATOM 6300 N N . PRO B 1 427 ? 111.201 -40.665 43.281 1.00 57.31 451 PRO B N 1
ATOM 6301 C CA . PRO B 1 427 ? 110.515 -41.926 43.631 1.00 57.27 451 PRO B CA 1
ATOM 6302 C C . PRO B 1 427 ? 109.058 -41.745 44.014 1.00 60.37 451 PRO B C 1
ATOM 6303 O O . PRO B 1 427 ? 108.702 -40.741 44.636 1.00 60.53 451 PRO B O 1
ATOM 6307 N N . VAL B 1 428 ? 108.216 -42.708 43.654 1.00 55.65 452 VAL B N 1
ATOM 6308 C CA . VAL B 1 428 ? 106.801 -42.644 44.030 1.00 54.81 452 VAL B CA 1
ATOM 6309 C C . VAL B 1 428 ? 106.671 -42.826 45.558 1.00 56.23 452 VAL B C 1
ATOM 6310 O O . VAL B 1 428 ? 107.576 -43.369 46.206 1.00 55.29 452 VAL B O 1
ATOM 6314 N N . ILE B 1 429 ? 105.559 -42.360 46.126 1.00 51.12 453 ILE B N 1
ATOM 6315 C CA . ILE B 1 429 ? 105.335 -42.514 47.559 1.00 50.03 453 ILE B CA 1
ATOM 6316 C C . ILE B 1 429 ? 104.825 -43.957 47.790 1.00 58.31 453 ILE B C 1
ATOM 6317 O O . ILE B 1 429 ? 103.754 -44.327 47.291 1.00 58.01 453 ILE B O 1
ATOM 6322 N N . GLN B 1 430 ? 105.626 -44.768 48.509 1.00 57.62 454 GLN B N 1
ATOM 6323 C CA . GLN B 1 430 ? 105.300 -46.164 48.831 1.00 59.26 454 GLN B CA 1
ATOM 6324 C C . GLN B 1 430 ? 104.591 -46.248 50.193 1.00 64.81 454 GLN B C 1
ATOM 6325 O O . GLN B 1 430 ? 105.224 -46.059 51.222 1.00 64.48 454 GLN B O 1
ATOM 6331 N N . ARG B 1 431 ? 103.277 -46.504 50.193 1.00 62.50 455 ARG B N 1
ATOM 6332 C CA . ARG B 1 431 ? 102.489 -46.599 51.422 1.00 88.47 455 ARG B CA 1
ATOM 6333 C C . ARG B 1 431 ? 102.465 -48.038 51.942 1.00 120.79 455 ARG B C 1
ATOM 6334 O O . ARG B 1 431 ? 103.509 -48.607 52.265 1.00 80.13 455 ARG B O 1
#

InterPro domains:
  IPR041132 Domain of unknown function DUF5624 [PF18538] (131-260)

Sequence (771 aa):
NTYVTPQAFWNLYFDFTGDETPGYPKGKINISQTLFQSEKKAQQNEGQLILFINSTLYIYNSDRQLKLKQLRTAPNSGFTETAISHIGPALYLAKIKENGDASWKSQENLLKDIQAVKVINAQTPNNWLEQVNAPAWKPHLTTIHNIDYACSAGNYSDVLNEKLSFDASLQNDFLNGNKTYPIPYNNVIGTFLTALQSDQLHSKISQLKIDWPHAKVIIRFVAGSNVSAGVSKGSNWLVPFVQALSNNKLATDRIYITPYAAVKPSLGAQELTQADYNYYNNTVWGARHNRRIIANEVFTNITSIFLPDRPAIPGDYTYSKPPKIEDFLRLKFSLAEPTELSNTVGFWAGELAEKNWNYNKISIPGITTGFPEGISTYPNNNPVIQRNTYVTPQAFWNLYFDFTGDETPGYPKGKINISQTLFQSEKKNEGQLILFINSTLYIYNSDRQLKLKQLRTAPNSGFTETAISHIGPALYLAKIKENGDASWKSQENLLKDIQAVKVINAQTPNNWLEQVNAPAWKPHLTTIHNIDYACSAGNYSDVLNEKLSFDASLQNDFLNGNKTYPIPYNNVIGTFLTALQSDQLHSKISQLKIDWPHAKVIIRFVAGSNVSAGVSKGSNWLVPFVQALSNNKLATDRIYITPYAAVKPSLGAQELTQADYNYYNNTVWGARHNRRIIANEVFTNITSIFLPDRPAIPGDYTYSKPPKIEDFLRLKFSLAEPTELSNTVGFWAGELAEKNWNYNKISIPGITTGFPEGISTYPNNNPVIQR

Nearest PDB structures (foldseek):
  4jx2-assembly1_B  TM=1.003E+00  e=2.497E-58  Legionella pneumophila subsp. pneumophila str. Philadelphia 1
  4jx2-assembly1_A  TM=9.143E-01  e=1.548E-53  Legionella pneumophila subsp. pneumophila str. Philadelphia 1
  4jx2-assembly1_A  TM=1.003E+00  e=3.028E-60  Legionella pneumophila subsp. pneumophila str. Philadelphia 1
  4jx2-assembly1_B  TM=9.078E-01  e=1.871E-55  Legionella pneumophila subsp. pneumophila str. Philadelphia 1
  7kfl-assembly2_B  TM=1.784E-01  e=3.157E+00  Arabidopsis thaliana

Secondary structure (DSSP, 8-state):
------HHHHHHHHHHS-TTSTTPPTT---HHHHHHHH------S-S-EEEEEETEEEEE-TTSBEEEEE----TTSSS---TTTTHHHH--HHHHHHTT-THHHH--HHHHHHHHHHHHHT--SS-HHHHS--GGGGGGHHHHH--HHHH------TTTTTSS----HHIIIIIT--SSS-S-TTT------HHHH--HHHHHHHTS---GGG-EEEEEE-BTTBTTSS-SGGG-THHHHHHHHTTT-S-GGGEEE-TT----TTTTSSB--HHHHHIIIIIIIIHHHHHHHHHHHH-TTS-------PPP-TTSTTT-SS--HHHH--HHHHHH-TT--THHHH---HHHHHTTT-TTT---BTTTB-PPTT--S--SS------/------HHHHHHHHTTS-TTSTTPPTT---HHHHHHHH-------EEEEEETEEEEE-TTSBEEEEE----TTSSS---TTTTHHHH--HHHHHHTT-THHHH--HHHHHHHHHHHHHT--SS-HHHHS--GGGGGGHHHHH--HHHH------TTTTTSS----HHIIIIIT--SSS-S-TTT------HHHH--HHHHHHHTT---GGG-EEEEEE-BTTBTTSS-SGGG-THHHHHHHHTTT-S-GGGEEE-TT----TTTTSSB--HHHHHIIIIIIIIHHHHHHHHHHHH-TTSPPP----PPP-TTSTTT-SSPPHHHH--HHHHHH-TT--THHHH---HHHHHTTT-TTT---BTTTB-PPTT--S--SS------